Protein 3EDM (pdb70)

Foldseek 3Di:
DQAALAEAEEEELLALLSLLLLQVNLVVRYAYEYEHEDPSVSVVNSQVSSVVVVDGHHYYYAQLLDLVSLLVSLVVSCVPRNAHQEYEYEWADQQDQDDPVRDDPVNLCVRLSRLAVSVVSNCVNNVVRHFFLGEYEYEAEVLLVVCDDHRRNSNNVSSVVRLVVQLVVQVVRPPRYAGEYEYEYEDECVADESNVVSVVSSVCRGPVVSPPHSYYHYDYHYRHYD/DQAALAEAEEEELLALLSLLLLLVSLVVRYAYEYEHEDPSVSVVNSQVNSVVVVDGHHYYYAQLLDLVRLLVSLVVSCVVRNAHQEYEYEWADQQDQADPVRDDPVNLCVRLSRQAVSVVRNCVNNVVRHFFLGEYEHEAAPLLVVQDDHSRNSNSVSRVVRLVVQQVVQVVNPPRYAGEYEYEYEAEPVVADESNVVSVVSSCCRGPVVSPDHSYYHYDYHYRHYD/DLAALAEEEQEAQQDFQNLLLQQVNLVVHYEYEYEHADDCVSVVVSQVSSVVSVHHYHYYYADLLDLVRLLVSLVVSCVPRNAHQEYEYPFADQQWFDDPVGDDPVNLVVRLSRQPVSCVSNCVNRVVRHFFNGEYEYEAEVLLVVQDDHRRNSRNVSRVVRLVVQLVVQVVDPPRYAGEYEYEVGSNNVSVVVSCRRGCVCNVPHSYYHYDHD/DLQALAEAEQEACQDFQSVLLQQVSLVVHYEYEYEHAVPPSQVVSQVVSVVSVHHYHYAYADLLDLVRLLVSLVVSCVVRNAHQEYEYPWADLQDFDDPVGDDPVNLCVRLSRLPVSCVSNCVNRVVRHFFNGEYEYEAEVCLVVCDDHRRNSNSVNRVVVLVVQLVVQVVDPPRYAGEYEYEVGSNNSSVVVSCRRGCVCNPDHSYYHYYYD

Radius of gyration: 28.28 Å; Cα contacts (8 Å, |Δi|>4): 2235; chains: 4; bounding box: 83×82×45 Å

InterPro domains:
  IPR002347 Short-chain dehydrogenase/reductase SDR [PF13561] (13-246)
  IPR002347 Short-chain dehydrogenase/reductase SDR [PR00080] (83-94)
  IPR002347 Short-chain dehydrogenase/reductase SDR [PR00080] (135-143)
  IPR002347 Short-chain dehydrogenase/reductase SDR [PR00080] (156-175)
  IPR002347 Short-chain dehydrogenase/reductase SDR [PR00081] (8-25)
  IPR002347 Short-chain dehydrogenase/reductase SDR [PR00081] (83-94)
  IPR002347 Short-chain dehydrogenase/reductase SDR [PR00081] (129-145)
  IPR002347 Short-chain dehydrogenase/reductase SDR [PR00081] (156-175)
  IPR002347 Short-chain dehydrogenase/reductase SDR [PR00081] (176-193)
  IPR002347 Short-chain dehydrogenase/reductase SDR [PR00081] (210-230)
  IPR036291 NAD(P)-binding domain superfamily [SSF51735] (6-246)
  IPR057326 Ketoreductase domain [SM00822] (7-191)

Solvent-accessible surface area: 30015 Å² total; per-residue (Å²): 116,86,0,80,121,58,2,1,2,0,2,8,0,35,44,77,2,0,42,2,0,0,25,68,0,13,107,27,38,9,46,3,0,0,2,65,63,66,90,14,130,22,4,63,63,0,46,54,62,2,92,153,91,73,58,59,13,36,36,29,109,1,46,12,46,58,38,68,55,1,97,61,2,5,49,36,0,21,121,124,57,36,105,0,42,0,0,1,3,0,8,11,8,27,80,37,104,65,54,6,77,113,2,84,53,74,18,2,51,94,0,12,35,37,1,2,5,0,0,0,8,1,0,61,27,0,22,104,78,2,5,164,41,2,1,0,1,0,9,2,4,46,10,4,94,74,1,8,39,126,13,2,4,3,12,0,0,0,3,4,0,1,10,2,0,0,57,4,0,6,118,57,24,30,147,82,6,17,0,0,0,0,0,5,21,43,47,73,137,164,87,2,48,8,93,47,1,2,14,2,0,0,2,0,5,2,95,50,0,49,103,0,46,22,5,17,0,37,7,56,4,3,36,31,124,74,110,96,5,71,115,75,2,2,2,0,3,8,0,34,44,75,2,0,42,2,0,0,26,65,1,4,104,25,9,3,44,2,1,0,3,63,67,66,91,12,131,23,3,63,61,0,44,52,66,2,86,148,84,69,94,68,14,38,40,28,104,1,47,14,46,61,34,68,57,1,94,62,2,6,45,39,0,19,123,128,60,35,105,0,39,0,0,1,3,1,10,12,7,29,82,34,108,61,56,6,77,112,2,84,51,76,18,1,48,97,0,11,36,36,1,2,6,0,0,0,7,2,0,57,26,0,22,100,79,2,5,165,39,0,2,1,3,1,8,2,5,49,9,3,92,74,1,7,29,127,11,5,3,3,14,0,0,0,2,4,0,2,8,2,0,0,58,6,0,6,119,57,24,29,146,87,5,20,0,0,0,0,0,4,18,56,45,55,96,138,160,90,2,49,8,94,46,1,2,11,3,0,0,2,0,14,4,100,46,0,44,103,1,48,20,8,17,0,33,7,51,3,2,36,32,128,66,112,61,0,74,117,49,3,1,2,0,1,21,0,22,69,70,36,1,45,11,0,0,26,50,1,2,113,24,10,0,26,0,1,0,4,33,81,53,96,46,76,17,0,55,65,0,27,56,61,0,96,183,86,60,77,47,8,44,32,34,114,1,45,16,49,55,39,72,59,1,103,63,4,6,44,35,0,26,130,120,43,34,109,0,40,1,0,0,4,27,20,31,23,52,80,37,161,63,54,7,81,109,1,82,60,71,19,1,51,95,0,12,35,32,1,2,5,1,0,0,6,2,0,54,22,0,17,100,79,5,6,176,42,2,1,0,0,0,13,6,18,92,17,7,99,51,2,6,41,127,12,7,3,3,46,0,0,0,9,6,0,2,20,3,0,0,73,5,0,5,118,51,24,29,104,105,3,15,0,0,0,0,5,53,58,52,26,114,39,0,0,1,0,0,0,2,0,5,0,88,71,0,18,53,2,43,21,4,27,0,42,4,90,42,114,59,1,77,130,56,3,1,2,0,2,22,0,22,61,110,42,0,45,10,0,0,25,49,1,2,108,22,17,0,31,0,0,0,3,38,89,79,57,82,25,0,59,62,0,27,54,57,0,96,172,89,64,98,39,7,45,37,29,121,1,48,16,49,54,37,66,66,1,103,64,4,5,44,38,0,20,124,112,46,34,104,0,42,1,0,0,4,28,18,33,23,56,75,41,143,63,56,6,82,109,2,78,57,73,18,2,52,96,0,12,36,35,1,2,5,0,1,0,7,2,0,54,24,0,19,100,77,4,5,175,47,2,0,1,0,0,13,5,16,96,16,7,93,56,2,7,37,127,13,6,5,4,48,0,0,0,10,6,0,2,16,3,0,0,68,5,0,5,120,53,25,30,105,99,4,13,0,1,0,0,7,52,56,47,26,113,37,0,1,2,0,0,0,2,1,9,0,82,68,0,20,53,2,43,19,5,21,0,51,5,93,39

CATH classification: 3.40.50.720

Organism: Agrobacterium fabrum (strain C58 / ATCC 33970) (NCBI:txid176299)

Structure (mmCIF, N/CA/C/O backbone):
data_3EDM
#
_entry.id   3EDM
#
_cell.length_a   114.501
_cell.length_b   131.260
_cell.length_c   67.952
_cell.angle_alpha   90.000
_cell.angle_beta   90.000
_cell.angle_gamma   90.000
#
_symmetry.space_group_name_H-M   'P 21 21 2'
#
loop_
_entity.id
_entity.type
_entity.pdbx_description
1 polymer 'Short chain dehydrogenase'
2 water water
#
loop_
_atom_site.group_PDB
_atom_site.id
_atom_site.type_symbol
_atom_site.label_atom_id
_atom_site.label_alt_id
_atom_site.label_comp_id
_atom_site.label_asym_id
_atom_site.label_entity_id
_atom_site.label_seq_id
_atom_site.pdbx_PDB_ins_code
_atom_site.Cartn_x
_atom_site.Cartn_y
_atom_site.Cartn_z
_atom_site.occupancy
_atom_site.B_iso_or_equiv
_atom_site.auth_seq_id
_atom_site.auth_comp_id
_atom_site.auth_asym_id
_atom_site.auth_atom_id
_atom_site.pdbx_PDB_model_num
ATOM 1 N N . GLN A 1 4 ? 55.917 12.537 51.419 1.00 41.04 2 GLN A N 1
ATOM 2 C CA . GLN A 1 4 ? 55.812 12.348 49.938 1.00 41.23 2 GLN A CA 1
ATOM 3 C C . GLN A 1 4 ? 54.832 13.274 49.208 1.00 39.91 2 GLN A C 1
ATOM 4 O O . GLN A 1 4 ? 54.956 13.406 48.000 1.00 40.75 2 GLN A O 1
ATOM 6 N N . ARG A 1 5 ? 53.908 13.943 49.887 1.00 39.18 3 ARG A N 1
ATOM 7 C CA . ARG A 1 5 ? 52.971 14.831 49.144 1.00 37.93 3 ARG A CA 1
ATOM 8 C C . ARG A 1 5 ? 53.666 15.979 48.474 1.00 37.64 3 ARG A C 1
ATOM 9 O O . ARG A 1 5 ? 53.234 16.422 47.417 1.00 37.66 3 ARG A O 1
ATOM 17 N N . PHE A 1 6 ? 54.744 16.472 49.079 1.00 36.70 4 PHE A N 1
ATOM 18 C CA . PHE A 1 6 ? 55.407 17.659 48.556 1.00 36.07 4 PHE A CA 1
ATOM 19 C C . PHE A 1 6 ? 56.853 17.452 48.131 1.00 36.11 4 PHE A C 1
ATOM 20 O O . PHE A 1 6 ? 57.614 18.395 48.042 1.00 35.85 4 PHE A O 1
ATOM 28 N N . THR A 1 7 ? 57.209 16.207 47.835 1.00 37.88 5 THR A N 1
ATOM 29 C CA . THR A 1 7 ? 58.565 15.867 47.436 1.00 39.21 5 THR A CA 1
ATOM 30 C C . THR A 1 7 ? 58.890 16.676 46.197 1.00 40.30 5 THR A C 1
ATOM 31 O O . THR A 1 7 ? 58.137 16.631 45.203 1.00 40.46 5 THR A O 1
ATOM 35 N N . ASN A 1 8 ? 59.982 17.438 46.241 1.00 40.97 6 ASN A N 1
ATOM 36 C CA . ASN A 1 8 ? 60.317 18.266 45.088 1.00 42.72 6 ASN A CA 1
ATOM 37 C C . ASN A 1 8 ? 59.255 19.302 44.703 1.00 42.22 6 ASN A C 1
ATOM 38 O O . ASN A 1 8 ? 59.122 19.649 43.512 1.00 42.94 6 ASN A O 1
ATOM 43 N N . ARG A 1 9 ? 58.513 19.810 45.680 1.00 40.82 7 ARG A N 1
ATOM 44 C CA . ARG A 1 9 ? 57.670 20.990 45.427 1.00 39.42 7 ARG A CA 1
ATOM 45 C C . ARG A 1 9 ? 58.209 22.123 46.255 1.00 36.92 7 ARG A C 1
ATOM 46 O O . ARG A 1 9 ? 58.699 21.902 47.341 1.00 36.43 7 ARG A O 1
ATOM 54 N N . THR A 1 10 ? 58.173 23.325 45.710 1.00 35.26 8 THR A N 1
ATOM 55 C CA . THR A 1 10 ? 58.677 24.499 46.388 1.00 33.01 8 THR A CA 1
ATOM 56 C C . THR A 1 10 ? 57.472 25.247 46.931 1.00 32.17 8 THR A C 1
ATOM 57 O O . THR A 1 10 ? 56.570 25.603 46.167 1.00 32.30 8 THR A O 1
ATOM 61 N N . ILE A 1 11 ? 57.463 25.468 48.246 1.00 30.50 9 ILE A N 1
ATOM 62 C CA . ILE A 1 11 ? 56.341 26.111 48.950 1.00 28.39 9 ILE A CA 1
ATOM 63 C C . ILE A 1 11 ? 56.832 27.394 49.594 1.00 28.08 9 ILE A C 1
ATOM 64 O O . ILE A 1 11 ? 57.789 27.375 50.355 1.00 27.37 9 ILE A O 1
ATOM 69 N N . VAL A 1 12 ? 56.214 28.523 49.257 1.00 27.17 10 VAL A N 1
ATOM 70 C CA . VAL A 1 12 ? 56.564 29.774 49.905 1.00 27.20 10 VAL A CA 1
ATOM 71 C C . VAL A 1 12 ? 55.492 30.125 50.951 1.00 26.67 10 VAL A C 1
ATOM 72 O O . VAL A 1 12 ? 54.276 30.225 50.650 1.00 25.63 10 VAL A O 1
ATOM 76 N N . VAL A 1 13 ? 55.946 30.246 52.195 1.00 26.85 11 VAL A N 1
ATOM 77 C CA . VAL A 1 13 ? 55.102 30.560 53.346 1.00 25.94 11 VAL A CA 1
ATOM 78 C C . VAL A 1 13 ? 55.391 31.997 53.749 1.00 26.44 11 VAL A C 1
ATOM 79 O O . VAL A 1 13 ? 56.395 32.258 54.383 1.00 26.27 11 VAL A O 1
ATOM 83 N N . ALA A 1 14 ? 54.495 32.914 53.392 1.00 27.57 12 ALA A N 1
ATOM 84 C CA . ALA A 1 14 ? 54.692 34.352 53.585 1.00 28.19 12 ALA A CA 1
ATOM 85 C C . ALA A 1 14 ? 53.979 34.825 54.837 1.00 29.20 12 ALA A C 1
ATOM 86 O O . ALA A 1 14 ? 52.741 34.857 54.856 1.00 29.53 12 ALA A O 1
ATOM 88 N N . GLY A 1 15 ? 54.740 35.229 55.867 1.00 29.31 13 GLY A N 1
ATOM 89 C CA . GLY A 1 15 ? 54.149 35.638 57.136 1.00 28.60 13 GLY A CA 1
ATOM 90 C C . GLY A 1 15 ? 54.536 34.724 58.311 1.00 29.40 13 GLY A C 1
ATOM 91 O O . GLY A 1 15 ? 53.846 34.707 59.340 1.00 29.66 13 GLY A O 1
ATOM 92 N N . ALA A 1 16 ? 55.638 33.985 58.191 1.00 28.14 14 ALA A N 1
ATOM 93 C CA . ALA A 1 16 ? 56.125 33.184 59.321 1.00 28.95 14 ALA A CA 1
ATOM 94 C C . ALA A 1 16 ? 56.614 34.018 60.531 1.00 29.08 14 ALA A C 1
ATOM 95 O O . ALA A 1 16 ? 57.128 33.473 61.496 1.00 29.44 14 ALA A O 1
ATOM 97 N N . GLY A 1 17 ? 56.456 35.342 60.476 1.00 28.47 15 GLY A N 1
ATOM 98 C CA . GLY A 1 17 ? 56.458 36.143 61.687 1.00 27.98 15 GLY A CA 1
ATOM 99 C C . GLY A 1 17 ? 55.305 35.787 62.636 1.00 28.13 15 GLY A C 1
ATOM 100 O O . GLY A 1 17 ? 55.295 36.205 63.799 1.00 27.47 15 GLY A O 1
ATOM 101 N N . ARG A 1 18 ? 54.335 35.010 62.147 1.00 27.70 16 ARG A N 1
ATOM 102 C CA . ARG A 1 18 ? 53.185 34.562 62.946 1.00 26.94 16 ARG A CA 1
ATOM 103 C C . ARG A 1 18 ? 53.315 33.101 63.320 1.00 26.56 16 ARG A C 1
ATOM 104 O O . ARG A 1 18 ? 53.908 32.312 62.568 1.00 26.67 16 ARG A O 1
ATOM 112 N N . ASP A 1 19 ? 52.704 32.706 64.433 1.00 25.35 17 ASP A N 1
ATOM 113 C CA . ASP A 1 19 ? 52.719 31.306 64.785 1.00 25.86 17 ASP A CA 1
ATOM 114 C C . ASP A 1 19 ? 52.201 30.330 63.690 1.00 25.70 17 ASP A C 1
ATOM 115 O O . ASP A 1 19 ? 52.723 29.221 63.515 1.00 23.84 17 ASP A O 1
ATOM 120 N N . ILE A 1 20 ? 51.146 30.738 62.981 1.00 25.97 18 ILE A N 1
ATOM 121 C CA . ILE A 1 20 ? 50.580 29.910 61.934 1.00 25.56 18 ILE A CA 1
ATOM 122 C C . ILE A 1 20 ? 51.597 29.626 60.833 1.00 26.27 18 ILE A C 1
ATOM 123 O O . ILE A 1 20 ? 51.588 28.550 60.212 1.00 26.26 18 ILE A O 1
ATOM 128 N N . GLY A 1 21 ? 52.476 30.583 60.564 1.00 25.85 19 GLY A N 1
ATOM 129 C CA . GLY A 1 21 ? 53.497 30.323 59.536 1.00 26.57 19 GLY A CA 1
ATOM 130 C C . GLY A 1 21 ? 54.548 29.348 60.084 1.00 26.28 19 GLY A C 1
ATOM 131 O O . GLY A 1 21 ? 55.076 28.477 59.338 1.00 26.30 19 GLY A O 1
ATOM 132 N N . ARG A 1 22 ? 54.863 29.472 61.377 1.00 25.86 20 ARG A N 1
ATOM 133 C CA . ARG A 1 22 ? 55.722 28.462 61.985 1.00 26.15 20 ARG A CA 1
ATOM 134 C C . ARG A 1 22 ? 55.106 27.075 61.695 1.00 26.56 20 ARG A C 1
ATOM 135 O O . ARG A 1 22 ? 55.795 26.180 61.220 1.00 26.29 20 ARG A O 1
ATOM 143 N N . ALA A 1 23 ? 53.809 26.913 61.963 1.00 26.84 21 ALA A N 1
ATOM 144 C CA . ALA A 1 23 ? 53.163 25.597 61.859 1.00 27.29 21 ALA A CA 1
ATOM 145 C C . ALA A 1 23 ? 53.149 25.129 60.430 1.00 27.39 21 ALA A C 1
ATOM 146 O O . ALA A 1 23 ? 53.478 23.976 60.157 1.00 27.57 21 ALA A O 1
ATOM 148 N N . CYS A 1 24 ? 52.800 26.027 59.505 1.00 27.59 22 CYS A N 1
ATOM 149 C CA . CYS A 1 24 ? 52.761 25.657 58.068 1.00 27.42 22 CYS A CA 1
ATOM 150 C C . CYS A 1 24 ? 54.143 25.334 57.558 1.00 26.95 22 CYS A C 1
ATOM 151 O O . CYS A 1 24 ? 54.306 24.391 56.811 1.00 26.48 22 CYS A O 1
ATOM 154 N N . ALA A 1 25 ? 55.140 26.104 57.970 1.00 26.90 23 ALA A N 1
ATOM 155 C CA . ALA A 1 25 ? 56.491 25.887 57.438 1.00 28.16 23 ALA A CA 1
ATOM 156 C C . ALA A 1 25 ? 56.994 24.505 57.842 1.00 28.27 23 ALA A C 1
ATOM 157 O O . ALA A 1 25 ? 57.526 23.776 57.030 1.00 29.28 23 ALA A O 1
ATOM 159 N N . ILE A 1 26 ? 56.827 24.150 59.109 1.00 28.20 24 ILE A N 1
ATOM 160 C CA . ILE A 1 26 ? 57.228 22.822 59.577 1.00 27.64 24 ILE A CA 1
ATOM 161 C C . ILE A 1 26 ? 56.396 21.684 58.897 1.00 27.84 24 ILE A C 1
ATOM 162 O O . ILE A 1 26 ? 56.956 20.663 58.457 1.00 27.55 24 ILE A O 1
ATOM 167 N N . ARG A 1 27 ? 55.069 21.864 58.803 1.00 27.11 25 ARG A N 1
ATOM 168 C CA . ARG A 1 27 ? 54.233 20.888 58.141 1.00 26.87 25 ARG A CA 1
ATOM 169 C C . ARG A 1 27 ? 54.687 20.551 56.711 1.00 26.62 25 ARG A C 1
ATOM 170 O O . ARG A 1 27 ? 54.844 19.407 56.339 1.00 26.69 25 ARG A O 1
ATOM 178 N N . PHE A 1 28 ? 54.858 21.554 55.894 1.00 26.51 26 PHE A N 1
ATOM 179 C CA . PHE A 1 28 ? 55.298 21.318 54.548 1.00 26.80 26 PHE A CA 1
ATOM 180 C C . PHE A 1 28 ? 56.655 20.606 54.489 1.00 26.97 26 PHE A C 1
ATOM 181 O O . PHE A 1 28 ? 56.860 19.743 53.647 1.00 27.34 26 PHE A O 1
ATOM 189 N N . ALA A 1 29 ? 57.592 20.990 55.352 1.00 27.32 27 ALA A N 1
ATOM 190 C CA . ALA A 1 29 ? 58.902 20.352 55.330 1.00 27.87 27 ALA A CA 1
ATOM 191 C C . ALA A 1 29 ? 58.791 18.902 55.757 1.00 28.32 27 ALA A C 1
ATOM 192 O O . ALA A 1 29 ? 59.458 18.027 55.176 1.00 27.81 27 ALA A O 1
ATOM 194 N N . GLN A 1 30 ? 57.958 18.635 56.763 1.00 28.78 28 GLN A N 1
ATOM 195 C CA . GLN A 1 30 ? 57.677 17.231 57.143 1.00 29.66 28 GLN A CA 1
ATOM 196 C C . GLN A 1 30 ? 57.115 16.443 55.988 1.00 30.26 28 GLN A C 1
ATOM 197 O O . GLN A 1 30 ? 57.242 15.227 55.971 1.00 31.12 28 GLN A O 1
ATOM 203 N N . GLU A 1 31 ? 56.440 17.110 55.055 1.00 30.26 29 GLU A N 1
ATOM 204 C CA . GLU A 1 31 ? 55.924 16.411 53.868 1.00 31.76 29 GLU A CA 1
ATOM 205 C C . GLU A 1 31 ? 56.823 16.456 52.592 1.00 31.60 29 GLU A C 1
ATOM 206 O O . GLU A 1 31 ? 56.355 16.097 51.507 1.00 31.07 29 GLU A O 1
ATOM 212 N N . GLY A 1 32 ? 58.073 16.930 52.745 1.00 30.59 30 GLY A N 1
ATOM 213 C CA . GLY A 1 32 ? 59.123 16.771 51.748 1.00 30.06 30 GLY A CA 1
ATOM 214 C C . GLY A 1 32 ? 59.376 18.029 50.931 1.00 31.23 30 GLY A C 1
ATOM 215 O O . GLY A 1 32 ? 60.215 18.038 50.025 1.00 30.88 30 GLY A O 1
ATOM 216 N N . ALA A 1 33 ? 58.644 19.106 51.243 1.00 30.76 31 ALA A N 1
ATOM 217 C CA . ALA A 1 33 ? 58.686 20.324 50.432 1.00 30.21 31 ALA A CA 1
ATOM 218 C C . ALA A 1 33 ? 60.021 21.049 50.550 1.00 30.83 31 ALA A C 1
ATOM 219 O O . ALA A 1 33 ? 60.770 20.801 51.492 1.00 29.56 31 ALA A O 1
ATOM 221 N N . ASN A 1 34 ? 60.304 21.947 49.591 1.00 31.57 32 ASN A N 1
ATOM 222 C CA . ASN A 1 34 ? 61.428 22.898 49.667 1.00 31.79 32 ASN A CA 1
ATOM 223 C C . ASN A 1 34 ? 60.795 24.144 50.251 1.00 31.57 32 ASN A C 1
ATOM 224 O O . ASN A 1 34 ? 59.961 24.792 49.573 1.00 32.94 32 ASN A O 1
ATOM 229 N N . VAL A 1 35 ? 61.139 24.501 51.478 1.00 30.37 33 VAL A N 1
ATOM 230 C CA . VAL A 1 35 ? 60.388 25.558 52.142 1.00 29.07 33 VAL A CA 1
ATOM 231 C C . VAL A 1 35 ? 61.094 26.878 52.105 1.00 28.81 33 VAL A C 1
ATOM 232 O O . VAL A 1 35 ? 62.281 26.973 52.415 1.00 28.96 33 VAL A O 1
ATOM 236 N N . VAL A 1 36 ? 60.359 27.900 51.699 1.00 28.67 34 VAL A N 1
ATOM 237 C CA . VAL A 1 36 ? 60.836 29.253 51.803 1.00 29.45 34 VAL A CA 1
ATOM 238 C C . VAL A 1 36 ? 59.880 29.936 52.769 1.00 30.06 34 VAL A C 1
ATOM 239 O O . VAL A 1 36 ? 58.662 29.833 52.624 1.00 30.35 34 VAL A O 1
ATOM 243 N N . LEU A 1 37 ? 60.405 30.619 53.776 1.00 30.43 35 LEU A N 1
ATOM 244 C CA . LEU A 1 37 ? 59.481 31.282 54.685 1.00 30.32 35 LEU A CA 1
ATOM 245 C C . LEU A 1 37 ? 59.961 32.692 54.915 1.00 29.49 35 LEU A C 1
ATOM 246 O O . LEU A 1 37 ? 61.151 32.887 55.045 1.00 30.18 35 LEU A O 1
ATOM 251 N N . THR A 1 38 ? 59.060 33.677 54.875 1.00 28.40 36 THR A N 1
ATOM 252 C CA . THR A 1 38 ? 59.462 35.047 55.128 1.00 28.86 36 THR A CA 1
ATOM 253 C C . THR A 1 38 ? 59.098 35.364 56.559 1.00 29.14 36 THR A C 1
ATOM 254 O O . THR A 1 38 ? 58.253 34.695 57.146 1.00 29.20 36 THR A O 1
ATOM 258 N N . TYR A 1 39 ? 59.730 36.363 57.146 1.00 29.02 37 TYR A N 1
ATOM 259 C CA . TYR A 1 39 ? 59.385 36.698 58.524 1.00 29.36 37 TYR A CA 1
ATOM 260 C C . TYR A 1 39 ? 59.583 38.184 58.741 1.00 29.91 37 TYR A C 1
ATOM 261 O O . TYR A 1 39 ? 60.365 38.837 58.056 1.00 29.82 37 TYR A O 1
ATOM 270 N N . ASN A 1 40 ? 58.861 38.726 59.701 1.00 31.67 38 ASN A N 1
ATOM 271 C CA . ASN A 1 40 ? 59.074 40.119 60.095 1.00 32.43 38 ASN A CA 1
ATOM 272 C C . ASN A 1 40 ? 58.772 40.106 61.578 1.00 32.22 38 ASN A C 1
ATOM 273 O O . ASN A 1 40 ? 58.157 39.120 62.053 1.00 32.03 38 ASN A O 1
ATOM 278 N N . GLY A 1 41 ? 59.188 41.161 62.301 1.00 31.32 39 GLY A N 1
ATOM 279 C CA . GLY A 1 41 ? 59.043 41.212 63.785 1.00 30.77 39 GLY A CA 1
ATOM 280 C C . GLY A 1 41 ? 60.114 40.411 64.557 1.00 30.17 39 GLY A C 1
ATOM 281 O O . GLY A 1 41 ? 61.185 40.163 64.055 1.00 31.77 39 GLY A O 1
ATOM 282 N N . ALA A 1 42 ? 59.826 40.040 65.791 1.00 29.20 40 ALA A N 1
ATOM 283 C CA . ALA A 1 42 ? 60.705 39.275 66.617 1.00 28.86 40 ALA A CA 1
ATOM 284 C C . ALA A 1 42 ? 60.955 37.895 65.936 1.00 29.26 40 ALA A C 1
ATOM 285 O O . ALA A 1 42 ? 62.053 37.367 65.975 1.00 29.63 40 ALA A O 1
ATOM 287 N N . ALA A 1 43 ? 59.951 37.344 65.255 1.00 28.38 41 ALA A N 1
ATOM 288 C CA . ALA A 1 43 ? 60.146 36.173 64.408 1.00 27.70 41 ALA A CA 1
ATOM 289 C C . ALA A 1 43 ? 60.783 35.028 65.152 1.00 28.12 41 ALA A C 1
ATOM 290 O O . ALA A 1 43 ? 61.604 34.298 64.583 1.00 29.52 41 ALA A O 1
ATOM 292 N N . GLU A 1 44 ? 60.427 34.849 66.417 1.00 28.11 42 GLU A N 1
ATOM 293 C CA . GLU A 1 44 ? 60.940 33.721 67.185 1.00 27.95 42 GLU A CA 1
ATOM 294 C C . GLU A 1 44 ? 60.250 32.407 66.720 1.00 27.77 42 GLU A C 1
ATOM 295 O O . GLU A 1 44 ? 60.842 31.296 66.764 1.00 27.74 42 GLU A O 1
ATOM 301 N N . GLY A 1 45 ? 58.997 32.534 66.292 1.00 25.78 43 GLY A N 1
ATOM 302 C CA . GLY A 1 45 ? 58.316 31.416 65.682 1.00 24.98 43 GLY A CA 1
ATOM 303 C C . GLY A 1 45 ? 59.031 30.959 64.424 1.00 24.63 43 GLY A C 1
ATOM 304 O O . GLY A 1 45 ? 59.152 29.758 64.185 1.00 24.74 43 GLY A O 1
ATOM 305 N N . ALA A 1 46 ? 59.503 31.909 63.613 1.00 24.05 44 ALA A N 1
ATOM 306 C CA . ALA A 1 46 ? 60.270 31.568 62.401 1.00 24.85 44 ALA A CA 1
ATOM 307 C C . ALA A 1 46 ? 61.578 30.833 62.735 1.00 24.38 44 ALA A C 1
ATOM 308 O O . ALA A 1 46 ? 61.950 29.854 62.043 1.00 25.71 44 ALA A O 1
ATOM 310 N N . ALA A 1 47 ? 62.263 31.300 63.781 1.00 24.12 45 ALA A N 1
ATOM 311 C CA . ALA A 1 47 ? 63.527 30.685 64.240 1.00 23.74 45 ALA A CA 1
ATOM 312 C C . ALA A 1 47 ? 63.312 29.254 64.670 1.00 23.81 45 ALA A C 1
ATOM 313 O O . ALA A 1 47 ? 64.127 28.388 64.418 1.00 24.80 45 ALA A O 1
ATOM 315 N N . THR A 1 48 ? 62.228 29.007 65.377 1.00 24.24 46 THR A N 1
ATOM 316 C CA . THR A 1 48 ? 61.811 27.628 65.689 1.00 23.53 46 THR A CA 1
ATOM 317 C C . THR A 1 48 ? 61.544 26.753 64.457 1.00 22.46 46 THR A C 1
ATOM 318 O O . THR A 1 48 ? 61.982 25.622 64.392 1.00 23.47 46 THR A O 1
ATOM 322 N N . ALA A 1 49 ? 60.773 27.246 63.509 1.00 21.61 47 ALA A N 1
ATOM 323 C CA . ALA A 1 49 ? 60.584 26.524 62.236 1.00 22.44 47 ALA A CA 1
ATOM 324 C C . ALA A 1 49 ? 61.944 26.191 61.575 1.00 22.43 47 ALA A C 1
ATOM 325 O O . ALA A 1 49 ? 62.181 25.075 61.076 1.00 22.25 47 ALA A O 1
ATOM 327 N N . VAL A 1 50 ? 62.854 27.156 61.568 1.00 22.84 48 VAL A N 1
ATOM 328 C CA . VAL A 1 50 ? 64.113 26.895 60.892 1.00 23.29 48 VAL A CA 1
ATOM 329 C C . VAL A 1 50 ? 64.869 25.786 61.609 1.00 24.09 48 VAL A C 1
ATOM 330 O O . VAL A 1 50 ? 65.339 24.854 60.979 1.00 24.20 48 VAL A O 1
ATOM 334 N N . ALA A 1 51 ? 64.973 25.873 62.931 1.00 24.95 49 ALA A N 1
ATOM 335 C CA . ALA A 1 51 ? 65.701 24.846 63.695 1.00 25.14 49 ALA A CA 1
ATOM 336 C C . ALA A 1 51 ? 64.972 23.498 63.631 1.00 25.63 49 ALA A C 1
ATOM 337 O O . ALA A 1 51 ? 65.599 22.467 63.634 1.00 25.29 49 ALA A O 1
ATOM 339 N N . GLU A 1 52 ? 63.636 23.504 63.643 1.00 26.76 50 GLU A N 1
ATOM 340 C CA . GLU A 1 52 ? 62.900 22.246 63.495 1.00 27.70 50 GLU A CA 1
ATOM 341 C C . GLU A 1 52 ? 63.121 21.654 62.095 1.00 28.31 50 GLU A C 1
ATOM 342 O O . GLU A 1 52 ? 63.310 20.467 61.934 1.00 27.66 50 GLU A O 1
ATOM 348 N N . ILE A 1 53 ? 63.128 22.495 61.073 1.00 30.23 51 ILE A N 1
ATOM 349 C CA . ILE A 1 53 ? 63.346 21.997 59.705 1.00 31.41 51 ILE A CA 1
ATOM 350 C C . ILE A 1 53 ? 64.736 21.355 59.506 1.00 33.32 51 ILE A C 1
ATOM 351 O O . ILE A 1 53 ? 64.830 20.281 58.939 1.00 33.28 51 ILE A O 1
ATOM 356 N N . GLU A 1 54 ? 65.801 22.016 59.971 1.00 36.05 52 GLU A N 1
ATOM 357 C CA . GLU A 1 54 ? 67.127 21.432 59.982 1.00 38.54 52 GLU A CA 1
ATOM 358 C C . GLU A 1 54 ? 67.090 20.058 60.646 1.00 39.56 52 GLU A C 1
ATOM 359 O O . GLU A 1 54 ? 67.736 19.129 60.194 1.00 40.29 52 GLU A O 1
ATOM 365 N N . LYS A 1 55 ? 66.353 19.905 61.729 1.00 40.22 53 LYS A N 1
ATOM 366 C CA . LYS A 1 55 ? 66.292 18.575 62.334 1.00 42.01 53 LYS A CA 1
ATOM 367 C C . LYS A 1 55 ? 65.734 17.455 61.398 1.00 42.96 53 LYS A C 1
ATOM 368 O O . LYS A 1 55 ? 65.931 16.267 61.659 1.00 43.12 53 LYS A O 1
ATOM 374 N N . LEU A 1 56 ? 65.070 17.830 60.306 1.00 43.60 54 LEU A N 1
ATOM 375 C CA . LEU A 1 56 ? 64.569 16.841 59.346 1.00 44.79 54 LEU A CA 1
ATOM 376 C C . LEU A 1 56 ? 65.642 16.611 58.295 1.00 45.86 54 LEU A C 1
ATOM 377 O O . LEU A 1 56 ? 65.467 15.873 57.341 1.00 46.31 54 LEU A O 1
ATOM 382 N N . GLY A 1 57 ? 66.776 17.250 58.458 1.00 47.10 55 GLY A N 1
ATOM 383 C CA . GLY A 1 57 ? 67.859 16.935 57.557 1.00 48.70 55 GLY A CA 1
ATOM 384 C C . GLY A 1 57 ? 67.881 17.781 56.307 1.00 49.65 55 GLY A C 1
ATOM 385 O O . GLY A 1 57 ? 68.895 17.830 55.624 1.00 49.90 55 GLY A O 1
ATOM 386 N N . ARG A 1 58 ? 66.777 18.458 55.998 1.00 50.21 56 ARG A N 1
ATOM 387 C CA . ARG A 1 58 ? 66.790 19.474 54.933 1.00 49.79 56 ARG A CA 1
ATOM 388 C C . ARG A 1 58 ? 66.955 20.855 55.545 1.00 49.30 56 ARG A C 1
ATOM 389 O O . ARG A 1 58 ? 67.119 21.010 56.750 1.00 50.02 56 ARG A O 1
ATOM 391 N N . SER A 1 59 ? 66.905 21.872 54.708 1.00 48.47 57 SER A N 1
ATOM 392 C CA . SER A 1 59 ? 67.106 23.240 55.173 1.00 46.71 57 SER A CA 1
ATOM 393 C C . SER A 1 59 ? 66.067 24.181 54.543 1.00 44.99 57 SER A C 1
ATOM 394 O O . SER A 1 59 ? 65.757 24.066 53.355 1.00 43.99 57 SER A O 1
ATOM 397 N N . ALA A 1 60 ? 65.530 25.100 55.344 1.00 43.17 58 ALA A N 1
ATOM 398 C CA . ALA A 1 60 ? 64.592 26.106 54.837 1.00 41.54 58 ALA A CA 1
ATOM 399 C C . ALA A 1 60 ? 65.332 27.360 54.403 1.00 40.45 58 ALA A C 1
ATOM 400 O O . ALA A 1 60 ? 66.378 27.700 54.954 1.00 40.31 58 ALA A O 1
ATOM 402 N N . LEU A 1 61 ? 64.785 28.060 53.415 1.00 38.75 59 LEU A N 1
ATOM 403 C CA . LEU A 1 61 ? 65.338 29.335 53.018 1.00 37.11 59 LEU A CA 1
ATOM 404 C C . LEU A 1 61 ? 64.480 30.357 53.728 1.00 36.02 59 LEU A C 1
ATOM 405 O O . LEU A 1 61 ? 63.300 30.501 53.415 1.00 35.95 59 LEU A O 1
ATOM 410 N N . ALA A 1 62 ? 65.051 31.057 54.695 1.00 35.04 60 ALA A N 1
ATOM 411 C CA . ALA A 1 62 ? 64.272 31.938 55.514 1.00 34.13 60 ALA A CA 1
ATOM 412 C C . ALA A 1 62 ? 64.712 33.329 55.214 1.00 34.66 60 ALA A C 1
ATOM 413 O O . ALA A 1 62 ? 65.902 33.595 55.251 1.00 35.25 60 ALA A O 1
ATOM 415 N N . ILE A 1 63 ? 63.757 34.221 54.968 1.00 34.50 61 ILE A N 1
ATOM 416 C CA . ILE A 1 63 ? 64.041 35.559 54.478 1.00 34.90 61 ILE A CA 1
ATOM 417 C C . ILE A 1 63 ? 63.258 36.635 55.197 1.00 33.97 61 ILE A C 1
ATOM 418 O O . ILE A 1 63 ? 62.037 36.616 55.193 1.00 35.03 61 ILE A O 1
ATOM 423 N N . LYS A 1 64 ? 63.939 37.609 55.765 1.00 33.15 62 LYS A N 1
ATOM 424 C CA . LYS A 1 64 ? 63.264 38.707 56.411 1.00 32.97 62 LYS A CA 1
ATOM 425 C C . LYS A 1 64 ? 62.594 39.621 55.356 1.00 32.93 62 LYS A C 1
ATOM 426 O O . LYS A 1 64 ? 63.233 40.066 54.374 1.00 32.98 62 LYS A O 1
ATOM 432 N N . ALA A 1 65 ? 61.309 39.885 55.557 1.00 31.21 63 ALA A N 1
ATOM 433 C CA . ALA A 1 65 ? 60.563 40.726 54.643 1.00 31.11 63 ALA A CA 1
ATOM 434 C C . ALA A 1 65 ? 59.314 41.250 55.316 1.00 31.00 63 ALA A C 1
ATOM 435 O O . ALA A 1 65 ? 58.525 40.479 55.828 1.00 30.63 63 ALA A O 1
ATOM 437 N N . ASP A 1 66 ? 59.165 42.563 55.362 1.00 30.86 64 ASP A N 1
ATOM 438 C CA . ASP A 1 66 ? 57.907 43.185 55.743 1.00 31.51 64 ASP A CA 1
ATOM 439 C C . ASP A 1 66 ? 57.055 43.105 54.472 1.00 31.32 64 ASP A C 1
ATOM 440 O O . ASP A 1 66 ? 57.413 43.717 53.432 1.00 30.47 64 ASP A O 1
ATOM 445 N N . LEU A 1 67 ? 55.971 42.314 54.529 1.00 30.60 65 LEU A N 1
ATOM 446 C CA . LEU A 1 67 ? 55.212 42.004 53.330 1.00 30.76 65 LEU A CA 1
ATOM 447 C C . LEU A 1 67 ? 54.283 43.146 52.932 1.00 31.17 65 LEU A C 1
ATOM 448 O O . LEU A 1 67 ? 53.592 43.051 51.936 1.00 30.82 65 LEU A O 1
ATOM 453 N N . THR A 1 68 ? 54.287 44.245 53.683 1.00 32.74 66 THR A N 1
ATOM 454 C CA . THR A 1 68 ? 53.658 45.453 53.174 1.00 34.04 66 THR A CA 1
ATOM 455 C C . THR A 1 68 ? 54.648 46.293 52.328 1.00 35.35 66 THR A C 1
ATOM 456 O O . THR A 1 68 ? 54.308 47.409 51.914 1.00 36.35 66 THR A O 1
ATOM 460 N N . ASN A 1 69 ? 55.865 45.787 52.093 1.00 34.93 67 ASN A N 1
ATOM 461 C CA . ASN A 1 69 ? 56.889 46.558 51.367 1.00 34.87 67 ASN A CA 1
ATOM 462 C C . ASN A 1 69 ? 57.127 45.918 50.040 1.00 34.23 67 ASN A C 1
ATOM 463 O O . ASN A 1 69 ? 57.633 44.799 49.971 1.00 35.20 67 ASN A O 1
ATOM 468 N N . ALA A 1 70 ? 56.725 46.582 48.972 1.00 34.42 68 ALA A N 1
ATOM 469 C CA . ALA A 1 70 ? 56.776 45.959 47.646 1.00 34.64 68 ALA A CA 1
ATOM 470 C C . ALA A 1 70 ? 58.183 45.518 47.265 1.00 34.44 68 ALA A C 1
ATOM 471 O O . ALA A 1 70 ? 58.359 44.456 46.674 1.00 35.14 68 ALA A O 1
ATOM 473 N N . ALA A 1 71 ? 59.189 46.309 47.616 1.00 34.13 69 ALA A N 1
ATOM 474 C CA . ALA A 1 71 ? 60.564 45.908 47.332 1.00 34.73 69 ALA A CA 1
ATOM 475 C C . ALA A 1 71 ? 60.985 44.674 48.098 1.00 34.77 69 ALA A C 1
ATOM 476 O O . ALA A 1 71 ? 61.651 43.776 47.561 1.00 35.78 69 ALA A O 1
ATOM 478 N N . GLU A 1 72 ? 60.625 44.595 49.373 1.00 35.12 70 GLU A N 1
ATOM 479 C CA . GLU A 1 72 ? 61.048 43.417 50.133 1.00 34.67 70 GLU A CA 1
ATOM 480 C C . GLU A 1 72 ? 60.258 42.211 49.674 1.00 34.81 70 GLU A C 1
ATOM 481 O O . GLU A 1 72 ? 60.751 41.071 49.749 1.00 35.13 70 GLU A O 1
ATOM 487 N N . VAL A 1 73 ? 59.040 42.447 49.160 1.00 33.73 71 VAL A N 1
ATOM 488 C CA . VAL A 1 73 ? 58.283 41.336 48.584 1.00 33.34 71 VAL A CA 1
ATOM 489 C C . VAL A 1 73 ? 58.958 40.784 47.314 1.00 34.24 71 VAL A C 1
ATOM 490 O O . VAL A 1 73 ? 59.106 39.548 47.124 1.00 34.71 71 VAL A O 1
ATOM 494 N N . GLU A 1 74 ? 59.405 41.686 46.452 1.00 33.77 72 GLU A N 1
ATOM 495 C CA . GLU A 1 74 ? 60.156 41.257 45.262 1.00 34.95 72 GLU A CA 1
ATOM 496 C C . GLU A 1 74 ? 61.502 40.556 45.578 1.00 33.78 72 GLU A C 1
ATOM 497 O O . GLU A 1 74 ? 61.802 39.493 45.038 1.00 33.25 72 GLU A O 1
ATOM 503 N N . ALA A 1 75 ? 62.309 41.120 46.464 1.00 33.95 73 ALA A N 1
ATOM 504 C CA . ALA A 1 75 ? 63.477 40.342 46.923 1.00 34.66 73 ALA A CA 1
ATOM 505 C C . ALA A 1 75 ? 63.148 38.898 47.358 1.00 35.03 73 ALA A C 1
ATOM 506 O O . ALA A 1 75 ? 63.820 37.954 46.907 1.00 36.24 73 ALA A O 1
ATOM 508 N N . ALA A 1 76 ? 62.124 38.704 48.196 1.00 34.51 74 ALA A N 1
ATOM 509 C CA . ALA A 1 76 ? 61.883 37.377 48.780 1.00 34.19 74 ALA A CA 1
ATOM 510 C C . ALA A 1 76 ? 61.467 36.425 47.711 1.00 34.73 74 ALA A C 1
ATOM 511 O O . ALA A 1 76 ? 61.901 35.272 47.668 1.00 35.11 74 ALA A O 1
ATOM 513 N N . ILE A 1 77 ? 60.625 36.909 46.811 1.00 35.01 75 ILE A N 1
ATOM 514 C CA . ILE A 1 77 ? 60.188 36.068 45.726 1.00 34.72 75 ILE A CA 1
ATOM 515 C C . ILE A 1 77 ? 61.372 35.679 44.811 1.00 35.96 75 ILE A C 1
ATOM 516 O O . ILE A 1 77 ? 61.491 34.500 44.387 1.00 35.66 75 ILE A O 1
ATOM 521 N N . SER A 1 78 ? 62.260 36.643 44.524 1.00 36.03 76 SER A N 1
ATOM 522 C CA . SER A 1 78 ? 63.388 36.371 43.598 1.00 37.08 76 SER A CA 1
ATOM 523 C C . SER A 1 78 ? 64.329 35.337 44.164 1.00 37.15 76 SER A C 1
ATOM 524 O O . SER A 1 78 ? 64.740 34.403 43.459 1.00 38.31 76 SER A O 1
ATOM 527 N N . ALA A 1 79 ? 64.699 35.530 45.431 1.00 37.13 77 ALA A N 1
ATOM 528 C CA . ALA A 1 79 ? 65.580 34.605 46.142 1.00 37.01 77 ALA A CA 1
ATOM 529 C C . ALA A 1 79 ? 64.998 33.177 46.170 1.00 37.51 77 ALA A C 1
ATOM 530 O O . ALA A 1 79 ? 65.716 32.196 45.977 1.00 37.99 77 ALA A O 1
ATOM 532 N N . ALA A 1 80 ? 63.686 33.067 46.349 1.00 37.79 78 ALA A N 1
ATOM 533 C CA . ALA A 1 80 ? 63.020 31.780 46.303 1.00 38.21 78 ALA A CA 1
ATOM 534 C C . ALA A 1 80 ? 63.136 31.178 44.910 1.00 38.89 78 ALA A C 1
ATOM 535 O O . ALA A 1 80 ? 63.452 30.001 44.761 1.00 39.17 78 ALA A O 1
ATOM 537 N N . ALA A 1 81 ? 62.850 31.970 43.883 1.00 39.43 79 ALA A N 1
ATOM 538 C CA . ALA A 1 81 ? 62.938 31.466 42.520 1.00 40.97 79 ALA A CA 1
ATOM 539 C C . ALA A 1 81 ? 64.365 31.054 42.181 1.00 41.79 79 ALA A C 1
ATOM 540 O O . ALA A 1 81 ? 64.588 29.989 41.603 1.00 41.87 79 ALA A O 1
ATOM 542 N N . ASP A 1 82 ? 65.317 31.903 42.550 1.00 43.11 80 ASP A N 1
ATOM 543 C CA . ASP A 1 82 ? 66.744 31.615 42.370 1.00 45.10 80 ASP A CA 1
ATOM 544 C C . ASP A 1 82 ? 67.136 30.259 42.932 1.00 44.66 80 ASP A C 1
ATOM 545 O O . ASP A 1 82 ? 67.744 29.436 42.238 1.00 44.24 80 ASP A O 1
ATOM 550 N N . LYS A 1 83 ? 66.814 30.051 44.206 1.00 44.22 81 LYS A N 1
ATOM 551 C CA . LYS A 1 83 ? 67.212 28.846 44.876 1.00 43.54 81 LYS A CA 1
ATOM 552 C C . LYS A 1 83 ? 66.521 27.611 44.336 1.00 42.50 81 LYS A C 1
ATOM 553 O O . LYS A 1 83 ? 67.187 26.599 44.078 1.00 42.16 81 LYS A O 1
ATOM 559 N N . PHE A 1 84 ? 65.197 27.651 44.181 1.00 40.68 82 PHE A N 1
ATOM 560 C CA . PHE A 1 84 ? 64.490 26.378 43.972 1.00 39.36 82 PHE A CA 1
ATOM 561 C C . PHE A 1 84 ? 63.781 26.232 42.635 1.00 38.80 82 PHE A C 1
ATOM 562 O O . PHE A 1 84 ? 63.292 25.161 42.316 1.00 38.10 82 PHE A O 1
ATOM 570 N N . GLY A 1 85 ? 63.701 27.311 41.871 1.00 38.66 83 GLY A N 1
ATOM 571 C CA . GLY A 1 85 ? 63.034 27.269 40.571 1.00 39.18 83 GLY A CA 1
ATOM 572 C C . GLY A 1 85 ? 61.559 27.671 40.600 1.00 39.32 83 GLY A C 1
ATOM 573 O O . GLY A 1 85 ? 61.195 28.690 41.187 1.00 39.49 83 GLY A O 1
ATOM 574 N N . GLU A 1 86 ? 60.714 26.861 39.956 1.00 38.83 84 GLU A N 1
ATOM 575 C CA . GLU A 1 86 ? 59.271 27.093 39.947 1.00 38.47 84 GLU A CA 1
ATOM 576 C C . GLU A 1 86 ? 58.642 26.999 41.364 1.00 37.03 84 GLU A C 1
ATOM 577 O O . GLU A 1 86 ? 58.936 26.058 42.145 1.00 36.70 84 GLU A O 1
ATOM 583 N N . ILE A 1 87 ? 57.807 27.989 41.683 1.00 35.38 85 ILE A N 1
ATOM 584 C CA . ILE A 1 87 ? 56.999 27.993 42.924 1.00 33.68 85 ILE A CA 1
ATOM 585 C C . ILE A 1 87 ? 55.731 27.183 42.704 1.00 33.75 85 ILE A C 1
ATOM 586 O O . ILE A 1 87 ? 54.981 27.436 41.738 1.00 33.47 85 ILE A O 1
ATOM 591 N N . HIS A 1 88 ? 55.527 26.173 43.549 1.00 32.75 86 HIS A N 1
ATOM 592 C CA . HIS A 1 88 ? 54.368 25.321 43.435 1.00 33.21 86 HIS A CA 1
ATOM 593 C C . HIS A 1 88 ? 53.269 25.785 44.357 1.00 32.70 86 HIS A C 1
ATOM 594 O O . HIS A 1 88 ? 52.109 25.561 44.090 1.00 32.99 86 HIS A O 1
ATOM 601 N N . GLY A 1 89 ? 53.635 26.439 45.450 1.00 32.54 87 GLY A N 1
ATOM 602 C CA . GLY A 1 89 ? 52.668 26.816 46.473 1.00 30.60 87 GLY A CA 1
ATOM 603 C C . GLY A 1 89 ? 53.087 28.139 47.075 1.00 29.89 87 GLY A C 1
ATOM 604 O O . GLY A 1 89 ? 54.274 28.348 47.398 1.00 29.94 87 GLY A O 1
ATOM 605 N N . LEU A 1 90 ? 52.128 29.049 47.179 1.00 28.63 88 LEU A N 1
ATOM 606 C CA . LEU A 1 90 ? 52.282 30.232 48.011 1.00 28.30 88 LEU A CA 1
ATOM 607 C C . LEU A 1 90 ? 51.175 30.194 49.025 1.00 28.15 88 LEU A C 1
ATOM 608 O O . LEU A 1 90 ? 49.993 30.160 48.682 1.00 29.31 88 LEU A O 1
ATOM 613 N N . VAL A 1 91 ? 51.568 30.202 50.284 1.00 28.12 89 VAL A N 1
ATOM 614 C CA . VAL A 1 91 ? 50.649 30.235 51.406 1.00 27.09 89 VAL A CA 1
ATOM 615 C C . VAL A 1 91 ? 50.833 31.613 52.065 1.00 26.70 89 VAL A C 1
ATOM 616 O O . VAL A 1 91 ? 51.869 31.869 52.718 1.00 26.92 89 VAL A O 1
ATOM 620 N N . HIS A 1 92 ? 49.837 32.481 51.941 1.00 25.69 90 HIS A N 1
ATOM 621 C CA . HIS A 1 92 ? 49.916 33.826 52.551 1.00 25.12 90 HIS A CA 1
ATOM 622 C C . HIS A 1 92 ? 49.235 33.862 53.937 1.00 25.75 90 HIS A C 1
ATOM 623 O O . HIS A 1 92 ? 48.015 33.774 54.037 1.00 25.51 90 HIS A O 1
ATOM 630 N N . VAL A 1 93 ? 50.005 33.983 55.019 1.00 25.51 91 VAL A N 1
ATOM 631 C CA . VAL A 1 93 ? 49.395 33.883 56.316 1.00 25.11 91 VAL A CA 1
ATOM 632 C C . VAL A 1 93 ? 49.611 35.168 57.110 1.00 25.57 91 VAL A C 1
ATOM 633 O O . VAL A 1 93 ? 49.257 35.240 58.308 1.00 25.30 91 VAL A O 1
ATOM 637 N N . ALA A 1 94 ? 50.234 36.162 56.472 1.00 24.73 92 ALA A N 1
ATOM 638 C CA . ALA A 1 94 ? 50.490 37.422 57.135 1.00 24.56 92 ALA A CA 1
ATOM 639 C C . ALA A 1 94 ? 49.130 38.031 57.497 1.00 25.68 92 ALA A C 1
ATOM 640 O O . ALA A 1 94 ? 48.079 37.696 56.891 1.00 25.30 92 ALA A O 1
ATOM 642 N N . GLY A 1 95 ? 49.135 38.897 58.506 1.00 25.53 93 GLY A N 1
ATOM 643 C CA . GLY A 1 95 ? 47.908 39.574 58.910 1.00 26.51 93 GLY A CA 1
ATOM 644 C C . GLY A 1 95 ? 47.811 39.538 60.428 1.00 27.45 93 GLY A C 1
ATOM 645 O O . GLY A 1 95 ? 48.792 39.262 61.120 1.00 27.02 93 GLY A O 1
ATOM 646 N N . GLY A 1 96 ? 46.612 39.781 60.937 1.00 27.87 94 GLY A N 1
ATOM 647 C CA . GLY A 1 96 ? 46.380 39.724 62.353 1.00 29.01 94 GLY A CA 1
ATOM 648 C C . GLY A 1 96 ? 45.468 40.826 62.797 1.00 29.21 94 GLY A C 1
ATOM 649 O O . GLY A 1 96 ? 45.111 41.703 62.023 1.00 29.38 94 GLY A O 1
ATOM 650 N N . LEU A 1 97 ? 45.096 40.774 64.058 1.00 29.54 95 LEU A N 1
ATOM 651 C CA . LEU A 1 97 ? 44.134 41.712 64.619 1.00 30.89 95 LEU A CA 1
ATOM 652 C C . LEU A 1 97 ? 44.731 43.120 64.874 1.00 30.94 95 LEU A C 1
ATOM 653 O O . LEU A 1 97 ? 44.033 44.165 64.763 1.00 30.86 95 LEU A O 1
ATOM 658 N N . ILE A 1 98 ? 46.036 43.126 65.175 1.00 30.71 96 ILE A N 1
ATOM 659 C CA . ILE A 1 98 ? 46.797 44.292 65.598 1.00 29.99 96 ILE A CA 1
ATOM 660 C C . ILE A 1 98 ? 46.342 44.816 66.943 1.00 29.29 96 ILE A C 1
ATOM 661 O O . ILE A 1 98 ? 47.088 44.729 67.889 1.00 30.23 96 ILE A O 1
ATOM 666 N N . ALA A 1 99 ? 45.142 45.364 67.047 1.00 29.00 97 ALA A N 1
ATOM 667 C CA . ALA A 1 99 ? 44.582 45.651 68.377 1.00 29.05 97 ALA A CA 1
ATOM 668 C C . ALA A 1 99 ? 43.085 45.692 68.293 1.00 28.70 97 ALA A C 1
ATOM 669 O O . ALA A 1 99 ? 42.556 45.876 67.205 1.00 28.39 97 ALA A O 1
ATOM 671 N N . ARG A 1 100 ? 42.412 45.562 69.438 1.00 28.43 98 ARG A N 1
ATOM 672 C CA . ARG A 1 100 ? 40.986 45.813 69.506 1.00 29.37 98 ARG A CA 1
ATOM 673 C C . ARG A 1 100 ? 40.677 47.300 69.749 1.00 30.15 98 ARG A C 1
ATOM 674 O O . ARG A 1 100 ? 41.028 47.864 70.781 1.00 30.44 98 ARG A O 1
ATOM 682 N N . LYS A 1 101 ? 40.012 47.925 68.792 1.00 30.10 99 LYS A N 1
ATOM 683 C CA . LYS A 1 101 ? 39.596 49.313 68.936 1.00 31.08 99 LYS A CA 1
ATOM 684 C C . LYS A 1 101 ? 38.240 49.539 68.241 1.00 30.99 99 LYS A C 1
ATOM 685 O O . LYS A 1 101 ? 38.087 49.151 67.071 1.00 30.18 99 LYS A O 1
ATOM 691 N N . THR A 1 102 ? 37.310 50.215 68.917 1.00 30.98 100 THR A N 1
ATOM 692 C CA . THR A 1 102 ? 36.089 50.714 68.263 1.00 32.66 100 THR A CA 1
ATOM 693 C C . THR A 1 102 ? 36.386 51.749 67.168 1.00 32.17 100 THR A C 1
ATOM 694 O O . THR A 1 102 ? 37.499 52.240 67.047 1.00 32.22 100 THR A O 1
ATOM 698 N N . ILE A 1 103 ? 35.400 52.036 66.333 1.00 31.72 101 ILE A N 1
ATOM 699 C CA . ILE A 1 103 ? 35.617 52.984 65.293 1.00 31.61 101 ILE A CA 1
ATOM 700 C C . ILE A 1 103 ? 35.966 54.370 65.884 1.00 32.48 101 ILE A C 1
ATOM 701 O O . ILE A 1 103 ? 36.730 55.120 65.311 1.00 31.03 101 ILE A O 1
ATOM 706 N N . ALA A 1 104 ? 35.437 54.691 67.050 1.00 33.59 102 ALA A N 1
ATOM 707 C CA . ALA A 1 104 ? 35.787 55.974 67.644 1.00 35.25 102 ALA A CA 1
ATOM 708 C C . ALA A 1 104 ? 37.268 55.990 68.091 1.00 36.23 102 ALA A C 1
ATOM 709 O O . ALA A 1 104 ? 37.930 57.018 67.991 1.00 36.85 102 ALA A O 1
ATOM 711 N N . GLU A 1 105 ? 37.804 54.842 68.516 1.00 36.77 103 GLU A N 1
ATOM 712 C CA . GLU A 1 105 ? 39.192 54.763 68.972 1.00 37.60 103 GLU A CA 1
ATOM 713 C C . GLU A 1 105 ? 40.178 54.654 67.836 1.00 38.09 103 GLU A C 1
ATOM 714 O O . GLU A 1 105 ? 41.347 55.021 67.991 1.00 39.01 103 GLU A O 1
ATOM 720 N N . MET A 1 106 ? 39.731 54.128 66.698 1.00 38.30 104 MET A N 1
ATOM 721 C CA . MET A 1 106 ? 40.592 53.999 65.537 1.00 38.27 104 MET A CA 1
ATOM 722 C C . MET A 1 106 ? 40.841 55.338 64.854 1.00 38.61 104 MET A C 1
ATOM 723 O O . MET A 1 106 ? 39.910 56.125 64.663 1.00 38.29 104 MET A O 1
ATOM 728 N N . ASP A 1 107 ? 42.092 55.579 64.457 1.00 38.42 105 ASP A N 1
ATOM 729 C CA . ASP A 1 107 ? 42.370 56.674 63.546 1.00 38.22 105 ASP A CA 1
ATOM 730 C C . ASP A 1 107 ? 42.723 56.118 62.184 1.00 37.66 105 ASP A C 1
ATOM 731 O O . ASP A 1 107 ? 42.924 54.916 62.022 1.00 38.74 105 ASP A O 1
ATOM 736 N N . GLU A 1 108 ? 42.773 56.977 61.182 1.00 37.18 106 GLU A N 1
ATOM 737 C CA . GLU A 1 108 ? 42.969 56.502 59.843 1.00 35.94 106 GLU A CA 1
ATOM 738 C C . GLU A 1 108 ? 44.280 55.715 59.668 1.00 35.91 106 GLU A C 1
ATOM 739 O O . GLU A 1 108 ? 44.361 54.844 58.801 1.00 36.74 106 GLU A O 1
ATOM 745 N N . ALA A 1 109 ? 45.317 56.036 60.428 1.00 33.88 107 ALA A N 1
ATOM 746 C CA . ALA A 1 109 ? 46.559 55.282 60.281 1.00 33.62 107 ALA A CA 1
ATOM 747 C C . ALA A 1 109 ? 46.415 53.876 60.909 1.00 32.36 107 ALA A C 1
ATOM 748 O O . ALA A 1 109 ? 47.048 52.942 60.464 1.00 32.41 107 ALA A O 1
ATOM 750 N N . PHE A 1 110 ? 45.608 53.742 61.961 1.00 31.37 108 PHE A N 1
ATOM 751 C CA . PHE A 1 110 ? 45.312 52.426 62.468 1.00 30.99 108 PHE A CA 1
ATOM 752 C C . PHE A 1 110 ? 44.562 51.583 61.417 1.00 29.57 108 PHE A C 1
ATOM 753 O O . PHE A 1 110 ? 44.940 50.462 61.144 1.00 28.26 108 PHE A O 1
ATOM 761 N N . TRP A 1 111 ? 43.562 52.173 60.774 1.00 28.91 109 TRP A N 1
ATOM 762 C CA . TRP A 1 111 ? 42.834 51.492 59.696 1.00 28.67 109 TRP A CA 1
ATOM 763 C C . TRP A 1 111 ? 43.793 50.910 58.653 1.00 28.86 109 TRP A C 1
ATOM 764 O O . TRP A 1 111 ? 43.705 49.712 58.302 1.00 28.15 109 TRP A O 1
ATOM 775 N N . HIS A 1 112 ? 44.701 51.744 58.150 1.00 28.99 110 HIS A N 1
ATOM 776 C CA . HIS A 1 112 ? 45.616 51.314 57.082 1.00 29.69 110 HIS A CA 1
ATOM 777 C C . HIS A 1 112 ? 46.635 50.315 57.526 1.00 29.70 110 HIS A C 1
ATOM 778 O O . HIS A 1 112 ? 47.073 49.449 56.749 1.00 31.53 110 HIS A O 1
ATOM 785 N N . GLN A 1 113 ? 47.053 50.412 58.773 1.00 29.92 111 GLN A N 1
ATOM 786 C CA . GLN A 1 113 ? 47.972 49.418 59.285 1.00 30.58 111 GLN A CA 1
ATOM 787 C C . GLN A 1 113 ? 47.317 48.035 59.278 1.00 30.58 111 GLN A C 1
ATOM 788 O O . GLN A 1 113 ? 47.898 47.045 58.765 1.00 31.54 111 GLN A O 1
ATOM 794 N N . VAL A 1 114 ? 46.108 47.937 59.815 1.00 29.83 112 VAL A N 1
ATOM 795 C CA . VAL A 1 114 ? 45.399 46.642 59.737 1.00 28.69 112 VAL A CA 1
ATOM 796 C C . VAL A 1 114 ? 45.168 46.188 58.292 1.00 28.30 112 VAL A C 1
ATOM 797 O O . VAL A 1 114 ? 45.491 45.036 57.926 1.00 26.93 112 VAL A O 1
ATOM 801 N N . LEU A 1 115 ? 44.642 47.077 57.456 1.00 28.57 113 LEU A N 1
ATOM 802 C CA . LEU A 1 115 ? 44.305 46.649 56.058 1.00 29.24 113 LEU A CA 1
ATOM 803 C C . LEU A 1 115 ? 45.553 46.296 55.237 1.00 29.99 113 LEU A C 1
ATOM 804 O O . LEU A 1 115 ? 45.551 45.346 54.453 1.00 30.73 113 LEU A O 1
ATOM 809 N N . ASP A 1 116 ? 46.619 47.058 55.430 1.00 30.68 114 ASP A N 1
ATOM 810 C CA . ASP A 1 116 ? 47.878 46.770 54.755 1.00 31.64 114 ASP A CA 1
ATOM 811 C C . ASP A 1 116 ? 48.519 45.457 55.168 1.00 31.03 114 ASP A C 1
ATOM 812 O O . ASP A 1 116 ? 48.998 44.699 54.301 1.00 31.22 114 ASP A O 1
ATOM 817 N N . VAL A 1 117 ? 48.539 45.168 56.467 1.00 30.35 115 VAL A N 1
ATOM 818 C CA . VAL A 1 117 ? 49.194 43.933 56.886 1.00 30.36 115 VAL A CA 1
ATOM 819 C C . VAL A 1 117 ? 48.404 42.698 56.511 1.00 29.60 115 VAL A C 1
ATOM 820 O O . VAL A 1 117 ? 48.996 41.673 56.136 1.00 30.24 115 VAL A O 1
ATOM 824 N N . ASN A 1 118 ? 47.075 42.792 56.574 1.00 27.75 116 ASN A N 1
ATOM 825 C CA . ASN A 1 118 ? 46.188 41.662 56.239 1.00 26.93 116 ASN A CA 1
ATOM 826 C C . ASN A 1 118 ? 45.843 41.529 54.732 1.00 27.14 116 ASN A C 1
ATOM 827 O O . ASN A 1 118 ? 45.723 40.428 54.212 1.00 27.48 116 ASN A O 1
ATOM 832 N N . LEU A 1 119 ? 45.607 42.646 54.050 1.00 26.25 117 LEU A N 1
ATOM 833 C CA . LEU A 1 119 ? 45.073 42.590 52.699 1.00 25.32 117 LEU A CA 1
ATOM 834 C C . LEU A 1 119 ? 46.071 43.041 51.637 1.00 26.06 117 LEU A C 1
ATOM 835 O O . LEU A 1 119 ? 46.372 42.278 50.710 1.00 26.23 117 LEU A O 1
ATOM 840 N N . THR A 1 120 ? 46.567 44.281 51.739 1.00 25.88 118 THR A N 1
ATOM 841 C CA . THR A 1 120 ? 47.579 44.775 50.796 1.00 26.40 118 THR A CA 1
ATOM 842 C C . THR A 1 120 ? 48.792 43.825 50.620 1.00 26.99 118 THR A C 1
ATOM 843 O O . THR A 1 120 ? 49.245 43.609 49.484 1.00 27.66 118 THR A O 1
ATOM 847 N N . SER A 1 121 ? 49.312 43.277 51.724 1.00 26.53 119 SER A N 1
ATOM 848 C CA . SER A 1 121 ? 50.389 42.279 51.692 1.00 26.53 119 SER A CA 1
ATOM 849 C C . SER A 1 121 ? 50.020 41.098 50.798 1.00 26.57 119 SER A C 1
ATOM 850 O O . SER A 1 121 ? 50.864 40.586 50.049 1.00 26.76 119 SER A O 1
ATOM 853 N N . LEU A 1 122 ? 48.754 40.669 50.874 1.00 26.49 120 LEU A N 1
ATOM 854 C CA . LEU A 1 122 ? 48.248 39.576 50.042 1.00 26.04 120 LEU A CA 1
ATOM 855 C C . LEU A 1 122 ? 48.303 39.951 48.550 1.00 26.45 120 LEU A C 1
ATOM 856 O O . LEU A 1 122 ? 48.693 39.146 47.674 1.00 26.17 120 LEU A O 1
ATOM 861 N N . PHE A 1 123 ? 47.900 41.174 48.258 1.00 27.30 121 PHE A N 1
ATOM 862 C CA . PHE A 1 123 ? 47.924 41.695 46.877 1.00 28.17 121 PHE A CA 1
ATOM 863 C C . PHE A 1 123 ? 49.363 41.674 46.322 1.00 29.16 121 PHE A C 1
ATOM 864 O O . PHE A 1 123 ? 49.603 41.174 45.218 1.00 29.53 121 PHE A O 1
ATOM 872 N N . LEU A 1 124 ? 50.316 42.176 47.114 1.00 30.05 122 LEU A N 1
ATOM 873 C CA . LEU A 1 124 ? 51.707 42.283 46.710 1.00 30.32 122 LEU A CA 1
ATOM 874 C C . LEU A 1 124 ? 52.305 40.924 46.499 1.00 31.37 122 LEU A C 1
ATOM 875 O O . LEU A 1 124 ? 53.042 40.694 45.527 1.00 31.96 122 LEU A O 1
ATOM 880 N N . THR A 1 125 ? 52.038 40.009 47.413 1.00 31.13 123 THR A N 1
ATOM 881 C CA . THR A 1 12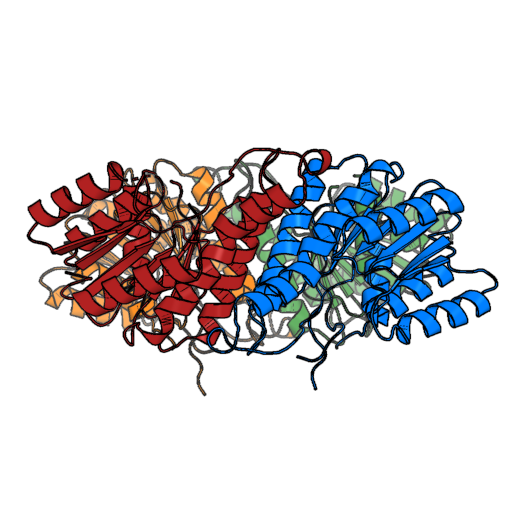5 ? 52.778 38.790 47.322 1.00 31.17 123 THR A CA 1
ATOM 882 C C . THR A 1 125 ? 52.184 37.935 46.197 1.00 30.65 123 THR A C 1
ATOM 883 O O . THR A 1 125 ? 52.930 37.286 45.447 1.00 30.07 123 THR A O 1
ATOM 887 N N . ALA A 1 126 ? 50.854 37.908 46.071 1.00 30.67 124 ALA A N 1
ATOM 888 C CA . ALA A 1 126 ? 50.270 37.110 44.989 1.00 30.57 124 ALA A CA 1
ATOM 889 C C . ALA A 1 126 ? 50.720 37.722 43.675 1.00 30.61 124 ALA A C 1
ATOM 890 O O . ALA A 1 126 ? 51.120 37.000 42.753 1.00 30.49 124 ALA A O 1
ATOM 892 N N . LYS A 1 127 ? 50.684 39.051 43.596 1.00 30.68 125 LYS A N 1
ATOM 893 C CA . LYS A 1 127 ? 51.052 39.724 42.347 1.00 31.57 125 LYS A CA 1
ATOM 894 C C . LYS A 1 127 ? 52.501 39.408 41.943 1.00 31.11 125 LYS A C 1
ATOM 895 O O . LYS A 1 127 ? 52.785 39.120 40.760 1.00 31.03 125 LYS A O 1
ATOM 901 N N . THR A 1 128 ? 53.400 39.427 42.928 1.00 30.34 126 THR A N 1
ATOM 902 C CA . THR A 1 128 ? 54.811 39.141 42.667 1.00 30.16 126 THR A CA 1
ATOM 903 C C . THR A 1 128 ? 55.081 37.664 42.407 1.00 30.52 126 THR A C 1
ATOM 904 O O . THR A 1 128 ? 55.842 37.311 41.490 1.00 31.00 126 THR A O 1
ATOM 908 N N . ALA A 1 129 ? 54.436 36.787 43.170 1.00 29.72 127 ALA A N 1
ATOM 909 C CA . ALA A 1 129 ? 54.697 35.370 42.980 1.00 29.45 127 ALA A CA 1
ATOM 910 C C . ALA A 1 129 ? 54.150 34.799 41.672 1.00 29.53 127 ALA A C 1
ATOM 911 O O . ALA A 1 129 ? 54.719 33.857 41.118 1.00 30.09 127 ALA A O 1
ATOM 913 N N . LEU A 1 130 ? 53.035 35.316 41.196 1.00 29.69 128 LEU A N 1
ATOM 914 C CA . LEU A 1 130 ? 52.333 34.662 40.073 1.00 30.71 128 LEU A CA 1
ATOM 915 C C . LEU A 1 130 ? 53.202 34.325 38.827 1.00 32.11 128 LEU A C 1
ATOM 916 O O . LEU A 1 130 ? 53.093 33.214 38.260 1.00 32.42 128 LEU A O 1
ATOM 921 N N . PRO A 1 131 ? 54.036 35.282 38.368 1.00 33.10 129 PRO A N 1
ATOM 922 C CA . PRO A 1 131 ? 54.854 34.949 37.176 1.00 34.46 129 PRO A CA 1
ATOM 923 C C . PRO A 1 131 ? 55.872 33.824 37.425 1.00 35.01 129 PRO A C 1
ATOM 924 O O . PRO A 1 131 ? 56.281 33.142 36.473 1.00 34.56 129 PRO A O 1
ATOM 928 N N . LYS A 1 132 ? 56.245 33.608 38.687 1.00 34.74 130 LYS A N 1
ATOM 929 C CA . LYS A 1 132 ? 57.173 32.521 39.021 1.00 35.38 130 LYS A CA 1
ATOM 930 C C . LYS A 1 132 ? 56.512 31.176 39.357 1.00 35.93 130 LYS A C 1
ATOM 931 O O . LYS A 1 132 ? 57.187 30.208 39.766 1.00 36.54 130 LYS A O 1
ATOM 937 N N . MET A 1 133 ? 55.204 31.101 39.223 1.00 34.76 131 MET A N 1
ATOM 938 C CA . MET A 1 133 ? 54.552 29.889 39.673 1.00 34.78 131 MET A CA 1
ATOM 939 C C . MET A 1 133 ? 54.419 28.821 38.556 1.00 34.23 131 MET A C 1
ATOM 940 O O . MET A 1 133 ? 54.299 29.126 37.363 1.00 33.81 131 MET A O 1
ATOM 945 N N . ALA A 1 134 ? 54.458 27.571 38.983 1.00 34.04 132 ALA A N 1
ATOM 946 C CA . ALA A 1 134 ? 54.389 26.451 38.088 1.00 34.61 132 ALA A CA 1
ATOM 947 C C . ALA A 1 134 ? 52.955 26.248 37.622 1.00 35.47 132 ALA A C 1
ATOM 948 O O . ALA A 1 134 ? 51.995 26.696 38.255 1.00 34.75 132 ALA A O 1
ATOM 950 N N . LYS A 1 135 ? 52.835 25.575 36.489 1.00 35.71 133 LYS A N 1
ATOM 951 C CA . LYS A 1 135 ? 51.586 25.108 36.038 1.00 36.47 133 LYS A CA 1
ATOM 952 C C . LYS A 1 135 ? 50.970 24.214 37.128 1.00 37.17 133 LYS A C 1
ATOM 953 O O . LYS A 1 135 ? 51.606 23.246 37.616 1.00 37.31 133 LYS A O 1
ATOM 959 N N . GLY A 1 136 ? 49.728 24.525 37.512 1.00 36.26 134 GLY A N 1
ATOM 960 C CA . GLY A 1 136 ? 49.039 23.710 38.495 1.00 35.10 134 GLY A CA 1
ATOM 961 C C . GLY A 1 136 ? 49.455 24.056 39.924 1.00 35.03 134 GLY A C 1
ATOM 962 O O . GLY A 1 136 ? 49.143 23.315 40.832 1.00 34.49 134 GLY A O 1
ATOM 963 N N . GLY A 1 137 ? 50.167 25.171 40.117 1.00 33.80 135 GLY A N 1
ATOM 964 C CA . GLY A 1 137 ? 50.517 25.637 41.439 1.00 33.23 135 GLY A CA 1
ATOM 965 C C . GLY A 1 137 ? 49.303 26.155 42.199 1.00 33.34 135 GLY A C 1
ATOM 966 O O . GLY A 1 137 ? 48.269 26.438 41.604 1.00 33.91 135 GLY A O 1
ATOM 967 N N . ALA A 1 138 ? 49.414 26.276 43.524 1.00 32.93 136 ALA A N 1
ATOM 968 C CA . ALA A 1 138 ? 48.288 26.710 44.341 1.00 31.67 136 ALA A CA 1
ATOM 969 C C . ALA A 1 138 ? 48.663 27.884 45.221 1.00 31.58 136 ALA A C 1
ATOM 970 O O . ALA A 1 138 ? 49.753 27.920 45.825 1.00 32.97 136 ALA A O 1
ATO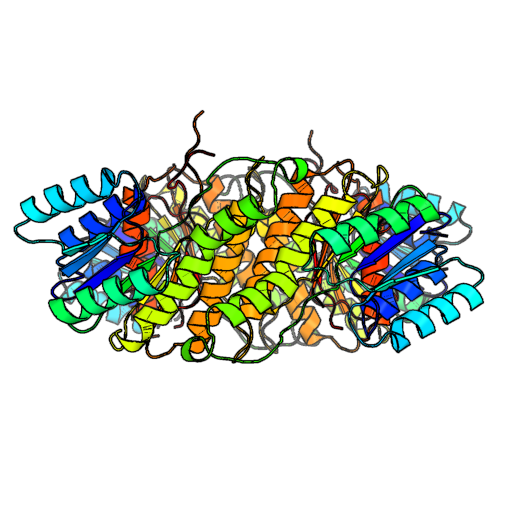M 972 N N . ILE A 1 139 ? 47.754 28.843 45.311 1.00 29.85 137 ILE A N 1
ATOM 973 C CA . ILE A 1 139 ? 47.808 29.832 46.372 1.00 28.82 137 ILE A CA 1
ATOM 974 C C . ILE A 1 139 ? 46.764 29.483 47.451 1.00 28.87 137 ILE A C 1
ATOM 975 O O . ILE A 1 139 ? 45.635 29.014 47.132 1.00 29.03 137 ILE A O 1
ATOM 980 N N . VAL A 1 140 ? 47.162 29.610 48.721 1.00 27.32 138 VAL A N 1
ATOM 981 C CA . VAL A 1 140 ? 46.229 29.467 49.859 1.00 25.22 138 VAL A CA 1
ATOM 982 C C . VAL A 1 140 ? 46.222 30.753 50.663 1.00 25.60 138 VAL A C 1
ATOM 983 O O . VAL A 1 140 ? 47.267 31.226 51.091 1.00 24.71 138 VAL A O 1
ATOM 987 N N . THR A 1 141 ? 45.047 31.345 50.837 1.00 26.09 139 THR A N 1
ATOM 988 C CA . THR A 1 141 ? 44.956 32.559 51.586 1.00 26.92 139 THR A CA 1
ATOM 989 C C . THR A 1 141 ? 44.325 32.278 52.949 1.00 28.79 139 THR A C 1
ATOM 990 O O . THR A 1 141 ? 43.741 31.225 53.197 1.00 28.62 139 THR A O 1
ATOM 994 N N . PHE A 1 142 ? 44.398 33.292 53.795 1.00 30.63 140 PHE A N 1
ATOM 995 C CA . PHE A 1 142 ? 43.924 33.238 55.148 1.00 32.41 140 PHE A CA 1
ATOM 996 C C . PHE A 1 142 ? 42.726 34.170 55.370 1.00 31.68 140 PHE A C 1
ATOM 997 O O . PHE A 1 142 ? 42.861 35.391 55.419 1.00 30.65 140 PHE A O 1
ATOM 1005 N N . SER A 1 143 ? 41.538 33.586 55.491 1.00 31.82 141 SER A N 1
ATOM 1006 C CA . SER A 1 143 ? 40.374 34.385 55.796 1.00 32.44 141 SER A CA 1
ATOM 1007 C C . SER A 1 143 ? 39.992 34.079 57.209 1.00 32.02 141 SER A C 1
ATOM 1008 O O . SER A 1 143 ? 40.861 33.753 58.022 1.00 31.32 141 SER A O 1
ATOM 1011 N N . SER A 1 144 ? 38.703 34.177 57.506 1.00 31.88 142 SER A N 1
ATOM 1012 C CA . SER A 1 144 ? 38.281 34.076 58.891 1.00 32.88 142 SER A CA 1
ATOM 1013 C C . SER A 1 144 ? 36.770 34.075 58.987 1.00 33.00 142 SER A C 1
ATOM 1014 O O . SER A 1 144 ? 36.096 34.748 58.207 1.00 33.02 142 SER A O 1
ATOM 1017 N N . GLN A 1 145 ? 36.235 33.305 59.924 1.00 32.74 143 GLN A N 1
ATOM 1018 C CA . GLN A 1 145 ? 34.799 33.314 60.143 1.00 33.43 143 GLN A CA 1
ATOM 1019 C C . GLN A 1 145 ? 34.359 34.758 60.446 1.00 32.65 143 GLN A C 1
ATOM 1020 O O . GLN A 1 145 ? 33.270 35.170 60.075 1.00 33.43 143 GLN A O 1
ATOM 1026 N N . ALA A 1 146 ? 35.219 35.529 61.090 1.00 30.82 144 ALA A N 1
ATOM 1027 C CA . ALA A 1 146 ? 34.972 36.956 61.266 1.00 30.81 144 ALA A CA 1
ATOM 1028 C C . ALA A 1 146 ? 34.683 37.669 59.951 1.00 30.68 144 ALA A C 1
ATOM 1029 O O . ALA A 1 146 ? 33.900 38.610 59.905 1.00 31.31 144 ALA A O 1
ATOM 1031 N N . GLY A 1 147 ? 35.302 37.229 58.867 1.00 31.28 145 GLY A N 1
ATOM 1032 C CA . GLY A 1 147 ? 35.011 37.843 57.574 1.00 31.22 145 GLY A CA 1
ATOM 1033 C C . GLY A 1 147 ? 33.570 37.681 57.142 1.00 32.09 145 GLY A C 1
ATOM 1034 O O . GLY A 1 147 ? 33.025 38.531 56.445 1.00 32.00 145 GLY A O 1
ATOM 1035 N N . ARG A 1 148 ? 32.941 36.576 57.540 1.00 33.02 146 ARG A N 1
ATOM 1036 C CA . ARG A 1 148 ? 31.545 36.313 57.203 1.00 33.16 146 ARG A CA 1
ATOM 1037 C C . ARG A 1 148 ? 30.612 37.111 58.110 1.00 33.39 146 ARG A C 1
ATOM 1038 O O . ARG A 1 148 ? 29.629 37.683 57.628 1.00 33.45 146 ARG A O 1
ATOM 1046 N N . ASP A 1 149 ? 30.895 37.155 59.419 1.00 32.67 147 ASP A N 1
ATOM 1047 C CA . ASP A 1 149 ? 29.928 37.765 60.365 1.00 32.64 147 ASP A CA 1
ATOM 1048 C C . ASP A 1 149 ? 30.253 39.145 60.989 1.00 31.90 147 ASP A C 1
ATOM 1049 O O . ASP A 1 149 ? 29.500 39.643 61.840 1.00 32.23 147 ASP A O 1
ATOM 1054 N N . GLY A 1 150 ? 31.366 39.769 60.602 1.00 31.89 148 GLY A N 1
ATOM 1055 C CA . GLY A 1 150 ? 31.644 41.137 61.058 1.00 29.62 148 GLY A CA 1
ATOM 1056 C C . GLY A 1 150 ? 32.582 41.164 62.270 1.00 29.59 148 GLY A C 1
ATOM 1057 O O . GLY A 1 150 ? 33.087 42.223 62.631 1.00 28.41 148 GLY A O 1
ATOM 1058 N N . GLY A 1 151 ? 32.836 39.998 62.880 1.00 28.91 149 GLY A N 1
ATOM 1059 C CA . GLY A 1 151 ? 33.852 39.874 63.933 1.00 28.34 149 GLY A CA 1
ATOM 1060 C C . GLY A 1 151 ? 33.333 40.244 65.304 1.00 28.24 149 GLY A C 1
ATOM 1061 O O . GLY A 1 151 ? 32.186 40.599 65.444 1.00 28.24 149 GLY A O 1
ATOM 1062 N N . GLY A 1 152 ? 34.205 40.180 66.307 1.00 28.90 150 GLY A N 1
ATOM 1063 C CA . GLY A 1 152 ? 33.886 40.457 67.699 1.00 28.72 150 GLY A CA 1
ATOM 1064 C C . GLY A 1 152 ? 34.241 41.880 68.114 1.00 29.50 150 GLY A C 1
ATOM 1065 O O . GLY A 1 152 ? 34.695 42.680 67.301 1.00 29.47 150 GLY A O 1
ATOM 1066 N N . PRO A 1 153 ? 34.004 42.215 69.384 1.00 29.59 151 PRO A N 1
ATOM 1067 C CA . PRO A 1 153 ? 34.171 43.612 69.855 1.00 29.91 151 PRO A CA 1
ATOM 1068 C C . PRO A 1 153 ? 35.591 44.155 69.576 1.00 29.54 151 PRO A C 1
ATOM 1069 O O . PRO A 1 153 ? 36.571 43.478 69.872 1.00 28.97 151 PRO A O 1
ATOM 1073 N N . GLY A 1 154 ? 35.683 45.348 68.986 1.00 28.87 152 GLY A N 1
ATOM 1074 C CA . GLY A 1 154 ? 36.961 45.962 68.699 1.00 28.00 152 GLY A CA 1
ATOM 1075 C C . GLY A 1 154 ? 37.703 45.397 67.490 1.00 28.32 152 GLY A C 1
ATOM 1076 O O . GLY A 1 154 ? 38.785 45.910 67.105 1.00 27.89 152 GLY A O 1
ATOM 1077 N N . ALA A 1 155 ? 37.143 44.365 66.843 1.00 26.91 153 ALA A N 1
ATOM 1078 C CA . ALA A 1 155 ? 37.867 43.749 65.703 1.00 25.21 153 ALA A CA 1
ATOM 1079 C C . ALA A 1 155 ? 37.395 44.226 64.318 1.00 25.20 153 ALA A C 1
ATOM 1080 O O . ALA A 1 155 ? 37.591 43.521 63.313 1.00 24.98 153 ALA A O 1
ATOM 1082 N N . LEU A 1 156 ? 36.737 45.387 64.244 1.00 24.14 154 LEU A N 1
ATOM 1083 C CA . LEU A 1 156 ? 36.152 45.767 62.978 1.00 24.66 154 LEU A CA 1
ATOM 1084 C C . LEU A 1 156 ? 37.136 45.891 61.780 1.00 25.77 154 LEU A C 1
ATOM 1085 O O . LEU A 1 156 ? 36.804 45.448 60.650 1.00 25.83 154 LEU A O 1
ATOM 1090 N N . ALA A 1 157 ? 38.326 46.478 61.994 1.00 24.88 155 ALA A N 1
ATOM 1091 C CA . ALA A 1 157 ? 39.262 46.598 60.862 1.00 25.41 155 ALA A CA 1
ATOM 1092 C C . ALA A 1 157 ? 39.744 45.223 60.394 1.00 25.66 155 ALA A C 1
ATOM 1093 O O . ALA A 1 157 ? 39.796 44.928 59.179 1.00 26.79 155 ALA A O 1
ATOM 1095 N N . TYR A 1 158 ? 40.085 44.383 61.361 1.00 25.15 156 TYR A N 1
ATOM 1096 C CA . TYR A 1 158 ? 4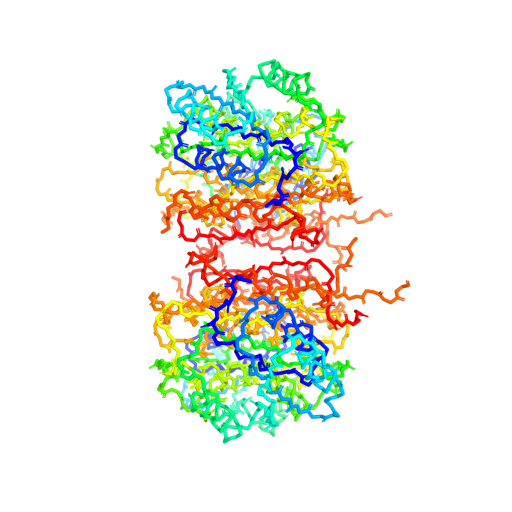0.543 43.037 61.089 1.00 25.06 156 TYR A CA 1
ATOM 1097 C C . TYR A 1 158 ? 39.464 42.224 60.357 1.00 25.40 156 TYR A C 1
ATOM 1098 O O . TYR A 1 158 ? 39.770 41.530 59.370 1.00 26.22 156 TYR A O 1
ATOM 1107 N N . ALA A 1 159 ? 38.216 42.293 60.822 1.00 23.99 157 ALA A N 1
ATOM 1108 C CA . ALA A 1 159 ? 37.156 41.487 60.200 1.00 24.15 157 ALA A CA 1
ATOM 1109 C C . ALA A 1 159 ? 37.001 41.927 58.757 1.00 24.48 157 ALA A C 1
ATOM 1110 O O . ALA A 1 159 ? 36.931 41.099 57.853 1.00 24.46 157 ALA A O 1
ATOM 1112 N N . THR A 1 160 ? 36.962 43.240 58.563 1.00 23.98 158 THR A N 1
ATOM 1113 C CA . THR A 1 160 ? 36.833 43.819 57.239 1.00 24.81 158 THR A CA 1
ATOM 1114 C C . THR A 1 160 ? 37.913 43.329 56.298 1.00 24.49 158 THR A C 1
ATOM 1115 O O . THR A 1 160 ? 37.643 43.015 55.151 1.00 24.83 158 THR A O 1
ATOM 1119 N N . SER A 1 161 ? 39.145 43.227 56.785 1.00 24.66 159 SER A N 1
ATOM 1120 C CA . SER A 1 161 ? 40.222 42.777 55.905 1.00 24.02 159 SER A CA 1
ATOM 1121 C C . SER A 1 161 ? 40.041 41.270 55.579 1.00 23.93 159 SER A C 1
ATOM 1122 O O . SER A 1 161 ? 40.382 40.808 54.483 1.00 25.70 159 SER A O 1
ATOM 1125 N N . LYS A 1 162 ? 39.516 40.508 56.529 1.00 23.49 160 LYS A N 1
ATOM 1126 C CA . LYS A 1 162 ? 39.272 39.055 56.337 1.00 23.38 160 LYS A CA 1
ATOM 1127 C C . LYS A 1 162 ? 38.112 38.796 55.345 1.00 23.53 160 LYS A C 1
ATOM 1128 O O . LYS A 1 162 ? 38.198 37.857 54.537 1.00 23.34 160 LYS A O 1
ATOM 1134 N N . GLY A 1 163 ? 37.064 39.632 55.367 1.00 22.94 161 GLY A N 1
ATOM 1135 C CA . GLY A 1 163 ? 36.070 39.619 54.280 1.00 24.58 161 GLY A CA 1
ATOM 1136 C C . GLY A 1 163 ? 36.686 39.991 52.915 1.00 25.13 161 GLY A C 1
ATOM 1137 O O . GLY A 1 163 ? 36.466 39.319 51.917 1.00 25.75 161 GLY A O 1
ATOM 1138 N N . ALA A 1 164 ? 37.475 41.054 52.867 1.00 25.22 162 ALA A N 1
ATOM 1139 C CA . ALA A 1 164 ? 38.185 41.409 51.629 1.00 26.39 162 ALA A CA 1
ATOM 1140 C C . ALA A 1 164 ? 39.014 40.229 51.071 1.00 27.04 162 ALA A C 1
ATOM 1141 O O . ALA A 1 164 ? 38.926 39.875 49.879 1.00 27.40 162 ALA A O 1
ATOM 1143 N N . VAL A 1 165 ? 39.843 39.624 51.918 1.00 26.36 163 VAL A N 1
ATOM 1144 C CA . VAL A 1 165 ? 40.611 38.480 51.465 1.00 25.65 163 VAL A CA 1
ATOM 1145 C C . VAL A 1 165 ? 39.728 37.377 50.870 1.00 25.89 163 VAL A C 1
ATOM 1146 O O . VAL A 1 165 ? 40.140 36.696 49.917 1.00 26.06 163 VAL A O 1
ATOM 1150 N N . MET A 1 166 ? 38.531 37.179 51.408 1.00 24.87 164 MET A N 1
ATOM 1151 C CA . MET A 1 166 ? 37.660 36.121 50.898 1.00 27.20 164 MET A CA 1
ATOM 1152 C C . MET A 1 166 ? 37.241 36.434 49.447 1.00 26.07 164 MET A C 1
ATOM 1153 O O . MET A 1 166 ? 37.262 35.591 48.596 1.00 24.03 164 MET A O 1
ATOM 1158 N N . THR A 1 167 ? 36.843 37.674 49.211 1.00 26.11 165 THR A N 1
ATOM 1159 C CA . THR A 1 167 ? 36.405 38.086 47.925 1.00 26.41 165 THR A CA 1
ATOM 1160 C C . THR A 1 167 ? 37.608 38.109 46.956 1.00 26.16 165 THR A C 1
ATOM 1161 O O . THR A 1 167 ? 37.491 37.701 45.822 1.00 26.56 165 THR A O 1
ATOM 1165 N N . PHE A 1 168 ? 38.754 38.576 47.419 1.00 25.37 166 PHE A N 1
ATOM 1166 C CA . PHE A 1 168 ? 39.955 38.655 46.578 1.00 25.90 166 PHE A CA 1
ATOM 1167 C C . PHE A 1 168 ? 40.313 37.279 46.033 1.00 26.98 166 PHE A C 1
ATOM 1168 O O . PHE A 1 168 ? 40.679 37.106 44.867 1.00 28.29 166 PHE A O 1
ATOM 1176 N N . THR A 1 169 ? 40.209 36.295 46.900 1.00 27.55 167 THR A N 1
ATOM 1177 C CA . THR A 1 169 ? 40.456 34.924 46.580 1.00 28.50 167 THR A CA 1
ATOM 1178 C C . THR A 1 169 ? 39.556 34.398 45.482 1.00 29.60 167 THR A C 1
ATOM 1179 O O . THR A 1 169 ? 40.011 33.626 44.644 1.00 30.42 167 THR A O 1
ATOM 1183 N N . ARG A 1 170 ? 38.264 34.735 45.522 1.00 30.82 168 ARG A N 1
ATOM 1184 C CA . ARG A 1 170 ? 37.329 34.285 44.472 1.00 32.34 168 ARG A CA 1
ATOM 1185 C C . ARG A 1 170 ? 37.629 34.972 43.150 1.00 31.95 168 ARG A C 1
ATOM 1186 O O . ARG A 1 170 ? 37.685 34.307 42.127 1.00 32.72 168 ARG A O 1
ATOM 1194 N N . GLY A 1 171 ? 37.836 36.287 43.179 1.00 31.59 169 GLY A N 1
ATOM 1195 C CA . GLY A 1 171 ? 38.254 37.022 41.981 1.00 31.83 169 GLY A CA 1
ATOM 1196 C C . GLY A 1 171 ? 39.572 36.515 41.400 1.00 32.21 169 GLY A C 1
ATOM 1197 O O . GLY A 1 171 ? 39.643 36.135 40.207 1.00 32.33 169 GLY A O 1
ATOM 1198 N N . LEU A 1 172 ? 40.628 36.490 42.213 1.00 31.62 170 LEU A N 1
ATOM 1199 C CA . LEU A 1 172 ? 41.919 36.024 41.699 1.00 31.74 170 LEU A CA 1
ATOM 1200 C C . LEU A 1 172 ? 41.780 34.609 41.099 1.00 32.34 170 LEU A C 1
ATOM 1201 O O . LEU A 1 172 ? 42.313 34.336 40.019 1.00 33.45 170 LEU A O 1
ATOM 1206 N N . ALA A 1 173 ? 41.038 33.722 41.760 1.00 31.89 171 ALA A N 1
ATOM 1207 C CA . ALA A 1 173 ? 40.820 32.411 41.189 1.00 32.92 171 ALA A CA 1
ATOM 1208 C C . ALA A 1 173 ? 40.264 32.428 39.744 1.00 33.61 171 ALA A C 1
ATOM 1209 O O . ALA A 1 173 ? 40.687 31.634 38.925 1.00 33.98 171 ALA A O 1
ATOM 1211 N N . LYS A 1 174 ? 39.308 33.296 39.437 1.00 34.90 172 LYS A N 1
ATOM 1212 C CA . LYS A 1 174 ? 38.708 33.300 38.099 1.00 35.95 172 LYS A CA 1
ATOM 1213 C C . LYS A 1 174 ? 39.720 33.856 37.126 1.00 36.47 172 LYS A C 1
ATOM 1214 O O . LYS A 1 174 ? 39.783 33.439 35.960 1.00 36.46 172 LYS A O 1
ATOM 1220 N N . GLU A 1 175 ? 40.508 34.816 37.602 1.00 36.23 173 GLU A N 1
ATOM 1221 C CA . GLU A 1 175 ? 41.482 35.447 36.736 1.00 36.11 173 GLU A CA 1
ATOM 1222 C C . GLU A 1 175 ? 42.681 34.546 36.393 1.00 36.34 173 GLU A C 1
ATOM 1223 O O . GLU A 1 175 ? 43.109 34.543 35.254 1.00 36.26 173 GLU A O 1
ATOM 1229 N N . VAL A 1 176 ? 43.227 33.784 37.356 1.00 35.58 174 VAL A N 1
ATOM 1230 C CA . VAL A 1 176 ? 44.462 33.052 37.084 1.00 33.88 174 VAL A CA 1
ATOM 1231 C C . VAL A 1 176 ? 44.281 31.559 36.777 1.00 34.76 174 VAL A C 1
ATOM 1232 O O . VAL A 1 176 ? 45.268 30.853 36.514 1.00 35.52 174 VAL A O 1
ATOM 1236 N N . GLY A 1 177 ? 43.057 31.040 36.861 1.00 34.92 175 GLY A N 1
ATOM 1237 C CA . GLY A 1 177 ? 42.823 29.618 36.486 1.00 35.21 175 GLY A CA 1
ATOM 1238 C C . GLY A 1 177 ? 42.773 29.580 34.958 1.00 36.29 175 GLY A C 1
ATOM 1239 O O . GLY A 1 177 ? 42.562 30.630 34.332 1.00 36.21 175 GLY A O 1
ATOM 1240 N N . PRO A 1 178 ? 42.979 28.393 34.332 1.00 36.33 176 PRO A N 1
ATOM 1241 C CA . PRO A 1 178 ? 43.185 27.060 34.931 1.00 35.81 176 PRO A CA 1
ATOM 1242 C C . PRO A 1 178 ? 44.606 26.738 35.389 1.00 35.00 176 PRO A C 1
ATOM 1243 O O . PRO A 1 178 ? 44.824 25.730 36.029 1.00 35.90 176 PRO A O 1
ATOM 1247 N N . LYS A 1 179 ? 45.584 27.558 35.071 1.00 34.92 177 LYS A N 1
ATOM 1248 C CA . LYS A 1 179 ? 46.941 27.240 35.463 1.00 33.73 177 LYS A CA 1
ATOM 1249 C C . LYS A 1 179 ? 47.132 27.165 36.991 1.00 33.50 177 LYS A C 1
ATOM 1250 O O . LYS A 1 179 ? 47.726 26.204 37.499 1.00 33.12 177 LYS A O 1
ATOM 1256 N N . ILE A 1 180 ? 46.668 28.202 37.691 1.00 32.51 178 ILE A N 1
ATOM 1257 C CA . ILE A 1 180 ? 46.806 28.314 39.149 1.00 32.93 178 ILE A CA 1
ATOM 1258 C C . ILE A 1 180 ? 45.455 28.203 39.868 1.00 33.21 178 ILE A C 1
ATOM 1259 O O . ILE A 1 180 ? 44.446 28.772 39.395 1.00 34.36 178 ILE A O 1
ATOM 1264 N N . ARG A 1 181 ? 45.437 27.515 41.013 1.00 32.75 179 ARG A N 1
ATOM 1265 C CA . ARG A 1 181 ? 44.280 27.563 41.918 1.00 32.44 179 ARG A CA 1
ATOM 1266 C C . ARG A 1 181 ? 44.488 28.580 43.050 1.00 31.25 179 ARG A C 1
ATOM 1267 O O . ARG A 1 181 ? 45.602 28.788 43.516 1.00 31.36 179 ARG A O 1
ATOM 1275 N N . VAL A 1 182 ? 43.403 29.202 43.488 1.00 29.71 180 VAL A N 1
ATOM 1276 C CA . VAL A 1 182 ? 43.430 30.085 44.625 1.00 27.67 180 VAL A CA 1
ATOM 1277 C C . VAL A 1 182 ? 42.274 29.712 45.581 1.00 28.27 180 VAL A C 1
ATOM 1278 O O . VAL A 1 182 ? 41.098 29.643 45.135 1.00 27.59 180 VAL A O 1
ATOM 1282 N N . ASN A 1 183 ? 42.604 29.469 46.867 1.00 26.52 181 ASN A N 1
ATOM 1283 C CA . ASN A 1 183 ? 41.598 29.121 47.890 1.00 27.16 181 ASN A CA 1
ATOM 1284 C C . ASN A 1 183 ? 41.933 29.772 49.243 1.00 26.19 181 ASN A C 1
ATOM 1285 O O . ASN A 1 183 ? 43.099 30.151 49.463 1.00 26.46 181 ASN A O 1
ATOM 1290 N N . ALA A 1 184 ? 40.942 29.857 50.145 1.00 24.99 182 ALA A N 1
ATOM 1291 C CA . ALA A 1 184 ? 41.105 30.425 51.520 1.00 24.28 182 ALA A CA 1
ATOM 1292 C C . ALA A 1 184 ? 40.767 29.394 52.574 1.00 24.81 182 ALA A C 1
ATOM 1293 O O . ALA A 1 184 ? 39.882 28.576 52.375 1.00 23.55 182 ALA A O 1
ATOM 1295 N N . VAL A 1 185 ? 41.505 29.424 53.688 1.00 25.35 183 VAL A N 1
ATOM 1296 C CA . VAL A 1 185 ? 41.066 28.771 54.900 1.00 25.74 183 VAL A CA 1
ATOM 1297 C C . VAL A 1 185 ? 40.324 29.804 55.726 1.00 26.21 183 VAL A C 1
ATOM 1298 O O . VAL A 1 185 ? 40.711 30.956 55.797 1.00 26.55 183 VAL A O 1
ATOM 1302 N N . CYS A 1 186 ? 39.256 29.346 56.362 1.00 26.38 184 CYS A N 1
ATOM 1303 C CA A CYS A 1 186 ? 38.392 30.187 57.164 0.50 26.30 184 CYS A CA 1
ATOM 1304 C CA B CYS A 1 186 ? 38.408 30.202 57.194 0.50 26.92 184 CYS A CA 1
ATOM 1305 C C . CYS A 1 186 ? 38.307 29.636 58.603 1.00 26.41 184 CYS A C 1
ATOM 1306 O O . CYS A 1 186 ? 37.357 28.943 58.933 1.00 25.90 184 CYS A O 1
ATOM 1311 N N . PRO A 1 187 ? 39.307 29.916 59.438 1.00 26.68 185 PRO A N 1
ATOM 1312 C CA . PRO A 1 187 ? 39.230 29.432 60.833 1.00 27.78 185 PRO A CA 1
ATOM 1313 C C . PRO A 1 187 ? 38.304 30.271 61.709 1.00 28.80 185 PRO A C 1
ATOM 1314 O O . PRO A 1 187 ? 37.852 31.349 61.301 1.00 29.23 185 PRO A O 1
ATOM 1318 N N . GLY A 1 188 ? 37.994 29.751 62.893 1.00 30.00 186 GLY A N 1
ATOM 1319 C CA . GLY A 1 188 ? 37.313 30.528 63.940 1.00 29.67 186 GLY A CA 1
ATOM 1320 C C . GLY A 1 188 ? 38.407 31.025 64.889 1.00 30.21 186 GLY A C 1
ATOM 1321 O O . GLY A 1 188 ? 39.481 31.412 64.449 1.00 30.65 186 GLY A O 1
ATOM 1322 N N . MET A 1 189 ? 38.167 30.976 66.193 1.00 30.70 187 MET A N 1
ATOM 1323 C CA . MET A 1 189 ? 39.089 31.553 67.133 1.00 31.21 187 MET A CA 1
ATOM 1324 C C . MET A 1 189 ? 39.279 30.627 68.336 1.00 31.86 187 MET A C 1
ATOM 1325 O O . MET A 1 189 ? 38.493 29.702 68.543 1.00 30.97 187 MET A O 1
ATOM 1330 N N . ILE A 1 190 ? 40.342 30.840 69.107 1.00 32.72 188 ILE A N 1
ATOM 1331 C CA . ILE A 1 190 ? 40.547 30.088 70.332 1.00 34.11 188 ILE A CA 1
ATOM 1332 C C . ILE A 1 190 ? 39.895 30.850 71.505 1.00 35.83 188 ILE A C 1
ATOM 1333 O O . ILE A 1 190 ? 40.206 32.015 71.756 1.00 35.80 188 ILE A O 1
ATOM 1338 N N . SER A 1 191 ? 38.987 30.213 72.219 1.00 38.18 189 SER A N 1
ATOM 1339 C CA . SER A 1 191 ? 38.384 30.913 73.371 1.00 41.78 189 SER A CA 1
ATOM 1340 C C . SER A 1 191 ? 39.273 30.964 74.618 1.00 42.62 189 SER A C 1
ATOM 1341 O O . SER A 1 191 ? 39.941 29.993 74.977 1.00 41.91 189 SER A O 1
ATOM 1344 N N . THR A 1 192 ? 39.322 32.131 75.243 1.00 44.61 190 THR A N 1
ATOM 1345 C CA . THR A 1 192 ? 40.085 32.251 76.452 1.00 46.55 190 THR A CA 1
ATOM 1346 C C . THR A 1 192 ? 39.292 31.543 77.554 1.00 47.68 190 THR A C 1
ATOM 1347 O O . THR A 1 192 ? 39.632 31.664 78.740 1.00 48.83 190 THR A O 1
ATOM 1351 N N . ARG A 1 215 ? 34.889 21.652 69.963 1.00 45.89 213 ARG A N 1
ATOM 1352 C CA . ARG A 1 215 ? 36.173 21.039 69.588 1.00 45.45 213 ARG A CA 1
ATOM 1353 C C . ARG A 1 215 ? 36.967 22.002 68.682 1.00 44.10 213 ARG A C 1
ATOM 1354 O O . ARG A 1 215 ? 36.649 22.185 67.477 1.00 43.78 213 ARG A O 1
ATOM 1362 N N . GLU A 1 216 ? 37.968 22.656 69.269 1.00 41.82 214 GLU A N 1
ATOM 1363 C CA . GLU A 1 216 ? 38.724 23.672 68.547 1.00 39.97 214 GLU A CA 1
ATOM 1364 C C . GLU A 1 216 ? 40.114 23.206 68.182 1.00 38.01 214 GLU A C 1
ATOM 1365 O O . GLU A 1 216 ? 40.870 22.790 69.037 1.00 38.63 214 GLU A O 1
ATOM 1371 N N . GLY A 1 217 ? 40.465 23.290 66.917 1.00 35.98 215 GLY A N 1
ATOM 1372 C CA . GLY A 1 217 ? 41.812 22.926 66.508 1.00 34.57 215 GLY A CA 1
ATOM 1373 C C . GLY A 1 217 ? 42.746 24.112 66.648 1.00 33.19 215 GLY A C 1
ATOM 1374 O O . GLY A 1 217 ? 42.295 25.267 66.826 1.00 32.95 215 GLY A O 1
ATOM 1375 N N . SER A 1 218 ? 44.046 23.848 66.546 1.00 31.15 216 SER A N 1
ATOM 1376 C CA . SER A 1 218 ? 45.040 24.902 66.703 1.00 29.18 216 SER A CA 1
ATOM 1377 C C . SER A 1 218 ? 45.674 25.220 65.348 1.00 28.53 216 SER A C 1
ATOM 1378 O O . SER A 1 218 ? 45.232 24.721 64.316 1.00 27.43 216 SER A O 1
ATOM 1381 N N . SER A 1 219 ? 46.704 26.058 65.357 1.00 27.78 217 SER A N 1
ATOM 1382 C CA . SER A 1 219 ? 47.493 26.299 64.156 1.00 28.60 217 SER A CA 1
ATOM 1383 C C . SER A 1 219 ? 48.012 25.014 63.533 1.00 28.04 217 SER A C 1
ATOM 1384 O O . SER A 1 219 ? 48.221 24.951 62.333 1.00 26.95 217 SER A O 1
ATOM 1387 N N . GLU A 1 220 ? 48.234 23.992 64.353 1.00 28.49 218 GLU A N 1
ATOM 1388 C CA . GLU A 1 220 ? 48.793 22.736 63.835 1.00 29.24 218 GLU A CA 1
ATOM 1389 C C . GLU A 1 220 ? 47.745 22.101 62.928 1.00 29.00 218 GLU A C 1
ATOM 1390 O O . GLU A 1 220 ? 48.087 21.570 61.883 1.00 29.28 218 GLU A O 1
ATOM 1396 N N . ASP A 1 221 ? 46.463 22.214 63.316 1.00 28.16 219 ASP A N 1
ATOM 1397 C CA . ASP A 1 221 ? 45.348 21.709 62.52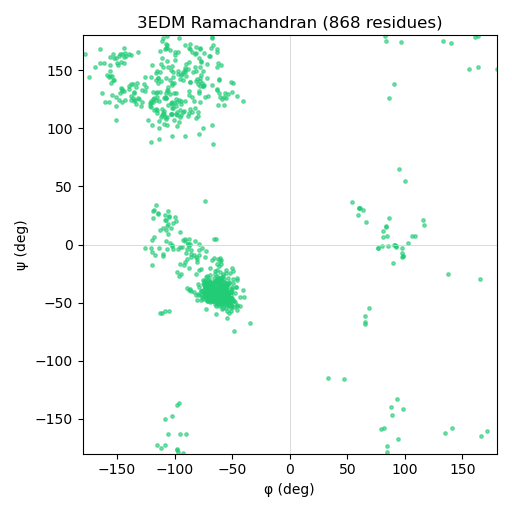7 1.00 27.55 219 ASP A CA 1
ATOM 1398 C C . ASP A 1 221 ? 45.025 22.623 61.305 1.00 27.33 219 ASP A C 1
ATOM 1399 O O . ASP A 1 221 ? 44.785 22.107 60.223 1.00 26.62 219 ASP A O 1
ATOM 1404 N N . VAL A 1 222 ? 45.010 23.949 61.481 1.00 26.36 220 VAL A N 1
ATOM 1405 C CA . VAL A 1 222 ? 44.950 24.844 60.312 1.00 26.90 220 VAL A CA 1
ATOM 1406 C C . VAL A 1 222 ? 46.048 24.486 59.266 1.00 26.36 220 VAL A C 1
ATOM 1407 O O . VAL A 1 222 ? 45.759 24.296 58.103 1.00 25.66 220 VAL A O 1
ATOM 1411 N N . ALA A 1 223 ? 47.287 24.327 59.712 1.00 26.08 221 ALA A N 1
ATOM 1412 C CA . ALA A 1 223 ? 48.379 23.859 58.842 1.00 26.22 221 ALA A CA 1
ATOM 1413 C C . ALA A 1 223 ? 48.009 22.588 58.052 1.00 26.73 221 ALA A C 1
ATOM 1414 O O . ALA A 1 223 ? 48.420 22.435 56.916 1.00 27.73 221 ALA A O 1
ATOM 1416 N N . GLY A 1 224 ? 47.246 21.678 58.659 1.00 26.90 222 GLY A N 1
ATOM 1417 C CA . GLY A 1 224 ? 46.821 20.474 57.986 1.00 26.74 222 GLY A CA 1
ATOM 1418 C C . GLY A 1 224 ? 45.851 20.750 56.852 1.00 28.18 222 GLY A C 1
ATOM 1419 O O . GLY A 1 224 ? 45.933 20.123 55.782 1.00 28.93 222 GLY A O 1
ATOM 1420 N N . LEU A 1 225 ? 44.936 21.692 57.065 1.00 27.70 223 LEU A N 1
ATOM 1421 C CA . LEU A 1 225 ? 43.990 22.066 56.006 1.00 27.58 223 LEU A CA 1
ATOM 1422 C C . LEU A 1 225 ? 44.687 22.829 54.906 1.00 27.13 223 LEU A C 1
ATOM 1423 O O . LEU A 1 225 ? 44.434 22.575 53.725 1.00 28.71 223 LEU A O 1
ATOM 1428 N N . VAL A 1 226 ? 45.571 23.751 55.266 1.00 26.45 224 VAL A N 1
ATOM 1429 C CA . VAL A 1 226 ? 46.422 24.419 54.256 1.00 25.77 224 VAL A CA 1
ATOM 1430 C C . VAL A 1 226 ? 47.178 23.424 53.364 1.00 26.30 224 VAL A C 1
ATOM 1431 O O . VAL A 1 226 ? 47.136 23.493 52.112 1.00 26.11 224 VAL A O 1
ATOM 1435 N N . ALA A 1 227 ? 47.845 22.472 53.998 1.00 26.23 225 ALA A N 1
ATOM 1436 C CA . ALA A 1 227 ? 48.537 21.438 53.234 1.00 27.79 225 ALA A CA 1
ATOM 1437 C C . ALA A 1 227 ? 47.573 20.740 52.294 1.00 28.20 225 ALA A C 1
ATOM 1438 O O . ALA A 1 227 ? 47.922 20.485 51.143 1.00 29.27 225 ALA A O 1
ATOM 1440 N N . PHE A 1 228 ? 46.368 20.396 52.770 1.00 28.82 226 PHE A N 1
ATOM 1441 C CA . PHE A 1 228 ? 45.394 19.763 51.871 1.00 28.96 226 PHE A CA 1
ATOM 1442 C C . PHE A 1 228 ? 45.102 20.609 50.621 1.00 29.15 226 PHE A C 1
ATOM 1443 O O . PHE A 1 228 ? 45.140 20.110 49.495 1.00 29.93 226 PHE A O 1
ATOM 1451 N N . LEU A 1 229 ? 44.769 21.880 50.828 1.00 29.00 227 LEU A N 1
ATOM 1452 C CA . LEU A 1 229 ? 44.465 22.778 49.731 1.00 29.16 227 LEU A CA 1
ATOM 1453 C C . LEU A 1 229 ? 45.638 22.966 48.757 1.00 29.82 227 LEU A C 1
ATOM 1454 O O . LEU A 1 229 ? 45.438 23.340 47.615 1.00 29.54 227 LEU A O 1
ATOM 1459 N N . ALA A 1 230 ? 46.864 22.734 49.217 1.00 30.51 228 ALA A N 1
ATOM 1460 C CA . ALA A 1 230 ? 48.035 22.881 48.352 1.00 30.13 228 ALA A CA 1
ATOM 1461 C C . ALA A 1 230 ? 48.349 21.549 47.655 1.00 30.19 228 ALA A C 1
ATOM 1462 O O . ALA A 1 230 ? 49.211 21.494 46.793 1.00 29.42 228 ALA A O 1
ATOM 1464 N N . SER A 1 231 ? 47.649 20.474 48.026 1.00 30.06 229 SER A N 1
ATOM 1465 C CA . SER A 1 231 ? 47.988 19.155 47.482 1.00 30.66 229 SER A CA 1
ATOM 1466 C C . SER A 1 231 ? 47.302 18.801 46.161 1.00 31.63 229 SER A C 1
ATOM 1467 O O . SER A 1 231 ? 46.372 19.485 45.741 1.00 31.27 229 SER A O 1
ATOM 1470 N N . ASP A 1 232 ? 47.779 17.711 45.544 1.00 32.70 230 ASP A N 1
ATOM 1471 C CA . ASP A 1 232 ? 47.227 17.171 44.318 1.00 34.79 230 ASP A CA 1
ATOM 1472 C C . ASP A 1 232 ? 45.776 16.749 44.461 1.00 35.06 230 ASP A C 1
ATOM 1473 O O . ASP A 1 232 ? 45.023 16.857 43.490 1.00 35.20 230 ASP A O 1
ATOM 1478 N N . ASP A 1 233 ? 45.374 16.268 45.641 1.00 34.58 231 ASP A N 1
ATOM 1479 C CA . ASP A 1 233 ? 43.954 16.014 45.883 1.00 35.03 231 ASP A CA 1
ATOM 1480 C C . ASP A 1 233 ? 43.055 17.257 45.774 1.00 34.50 231 ASP A C 1
ATOM 1481 O O . ASP A 1 233 ? 41.834 17.116 45.744 1.00 35.14 231 ASP A O 1
ATOM 1486 N N . ALA A 1 234 ? 43.617 18.460 45.706 1.00 33.35 232 ALA A N 1
ATOM 1487 C CA . ALA A 1 234 ? 42.779 19.640 45.574 1.00 33.34 232 ALA A CA 1
ATOM 1488 C C . ALA A 1 234 ? 42.980 20.300 44.212 1.00 34.46 232 ALA A C 1
ATOM 1489 O O . ALA A 1 234 ? 42.558 21.442 43.986 1.00 33.74 232 ALA A O 1
ATOM 1491 N N . ALA A 1 235 ? 43.645 19.591 43.306 1.00 35.42 233 ALA A N 1
ATOM 1492 C CA . ALA A 1 235 ? 43.839 20.085 41.934 1.00 36.29 233 ALA A CA 1
ATOM 1493 C C . ALA A 1 235 ? 42.600 20.771 41.356 1.00 36.67 233 ALA A C 1
ATOM 1494 O O . ALA A 1 235 ? 42.723 21.774 40.673 1.00 37.48 233 ALA A O 1
ATOM 1496 N N . TYR A 1 236 ? 41.396 20.271 41.620 1.00 37.09 234 TYR A N 1
ATOM 1497 C CA . TYR A 1 236 ? 40.206 20.949 41.058 1.00 38.01 234 TYR A CA 1
ATOM 1498 C C . TYR A 1 236 ? 39.392 21.750 42.062 1.00 36.20 234 TYR A C 1
ATOM 1499 O O . TYR A 1 236 ? 38.183 21.907 41.932 1.00 36.01 234 TYR A O 1
ATOM 1508 N N . VAL A 1 237 ? 40.049 22.248 43.088 1.00 34.70 235 VAL A N 1
ATOM 1509 C CA . VAL A 1 237 ? 39.358 23.119 44.018 1.00 32.75 235 VAL A CA 1
ATOM 1510 C C . VAL A 1 237 ? 39.910 24.482 43.785 1.00 31.34 235 VAL A C 1
ATOM 1511 O O . VAL A 1 237 ? 41.121 24.660 43.843 1.00 30.85 235 VAL A O 1
ATOM 1515 N N . THR A 1 238 ? 39.053 25.458 43.523 1.00 30.40 236 THR A N 1
ATOM 1516 C CA . THR A 1 238 ? 39.564 26.811 43.298 1.00 31.04 236 THR A CA 1
ATOM 1517 C C . THR A 1 238 ? 38.475 27.807 43.596 1.00 31.77 236 THR A C 1
ATOM 1518 O O . THR A 1 238 ? 37.299 27.475 43.475 1.00 31.95 236 THR A O 1
ATOM 1522 N N . GLY A 1 239 ? 38.867 28.997 44.056 1.00 31.96 237 GLY A N 1
ATOM 1523 C CA . GLY A 1 239 ? 37.906 30.047 44.422 1.00 32.95 237 GLY A CA 1
ATOM 1524 C C . GLY A 1 239 ? 37.026 29.715 45.626 1.00 33.27 237 GLY A C 1
ATOM 1525 O O . GLY A 1 239 ? 35.991 30.329 45.820 1.00 33.66 237 GLY A O 1
ATOM 1526 N N . ALA A 1 240 ? 37.464 28.759 46.441 1.00 33.23 238 ALA A N 1
ATOM 1527 C CA . ALA A 1 240 ? 36.719 28.291 47.612 1.00 33.59 238 ALA A CA 1
ATOM 1528 C C . ALA A 1 240 ? 37.259 28.827 48.955 1.00 34.01 238 ALA A C 1
ATOM 1529 O O . ALA A 1 240 ? 38.467 29.045 49.114 1.00 33.47 238 ALA A O 1
ATOM 1531 N N . CYS A 1 241 ? 36.361 28.988 49.933 1.00 34.46 239 CYS A N 1
ATOM 1532 C CA . CYS A 1 241 ? 36.742 29.236 51.330 1.00 35.00 239 CYS A CA 1
ATOM 1533 C C . CYS A 1 241 ? 36.419 27.978 52.143 1.00 32.81 239 CYS A C 1
ATOM 1534 O O . CYS A 1 241 ? 35.237 27.594 52.265 1.00 32.95 239 CYS A O 1
ATOM 1537 N N . TYR A 1 242 ? 37.469 27.304 52.616 1.00 30.32 240 TYR A N 1
ATOM 1538 C CA . TYR A 1 242 ? 37.366 26.115 53.456 1.00 29.78 240 TYR A CA 1
ATOM 1539 C C . TYR A 1 242 ? 37.384 26.454 54.967 1.00 28.77 240 TYR A C 1
ATOM 1540 O O . TYR A 1 242 ? 38.381 26.972 55.497 1.00 26.49 240 TYR A O 1
ATOM 1549 N N . ASP A 1 243 ? 36.254 26.161 55.619 1.00 27.58 241 ASP A N 1
ATOM 1550 C CA . ASP A 1 243 ? 36.039 26.383 57.049 1.00 28.03 241 ASP A CA 1
ATOM 1551 C C . ASP A 1 243 ? 36.765 25.363 57.893 1.00 28.38 241 ASP A C 1
ATOM 1552 O O . ASP A 1 243 ? 36.936 24.213 57.482 1.00 29.02 241 ASP A O 1
ATOM 1557 N N . ILE A 1 244 ? 37.175 25.769 59.095 1.00 28.13 242 ILE A N 1
ATOM 1558 C CA . ILE A 1 244 ? 37.726 24.843 60.054 1.00 27.71 242 ILE A CA 1
ATOM 1559 C C . ILE A 1 244 ? 37.452 25.467 61.416 1.00 28.85 242 ILE A C 1
ATOM 1560 O O . ILE A 1 244 ? 37.549 26.700 61.552 1.00 29.05 242 ILE A O 1
ATOM 1565 N N . ASN A 1 245 ? 37.104 24.642 62.414 1.00 29.52 243 ASN A N 1
ATOM 1566 C CA . ASN A 1 245 ? 36.849 25.156 63.770 1.00 30.75 243 ASN A CA 1
ATOM 1567 C C . ASN A 1 245 ? 38.105 25.262 64.593 1.00 31.18 243 ASN A C 1
ATOM 1568 O O . ASN A 1 245 ? 38.932 24.372 64.601 1.00 30.32 243 ASN A O 1
ATOM 1573 N N . GLY A 1 246 ? 38.211 26.330 65.364 1.00 32.46 244 GLY A N 1
ATOM 1574 C CA . GLY A 1 246 ? 39.462 26.622 66.009 1.00 33.67 244 GLY A CA 1
ATOM 1575 C C . GLY A 1 246 ? 40.227 27.579 65.120 1.00 34.48 244 GLY A C 1
ATOM 1576 O O . GLY A 1 246 ? 39.651 28.175 64.194 1.00 35.13 244 GLY A O 1
ATOM 1577 N N . GLY A 1 247 ? 41.510 27.771 65.407 1.00 33.88 245 GLY A N 1
ATOM 1578 C CA . GLY A 1 247 ? 42.161 28.955 64.893 1.00 32.78 245 GLY A CA 1
ATOM 1579 C C . GLY A 1 247 ? 43.505 29.335 65.483 1.00 32.96 245 GLY A C 1
ATOM 1580 O O . GLY A 1 247 ? 44.176 28.538 66.161 1.00 32.74 245 GLY A O 1
ATOM 1581 N N . VAL A 1 248 ? 43.887 30.578 65.213 1.00 32.32 246 VAL A N 1
ATOM 1582 C CA . VAL A 1 248 ? 45.239 31.047 65.353 1.00 31.24 246 VAL A CA 1
ATOM 1583 C C . VAL A 1 248 ? 45.343 32.216 66.341 1.00 32.23 246 VAL A C 1
ATOM 1584 O O . VAL A 1 248 ? 46.446 32.694 66.637 1.00 32.21 246 VAL A O 1
ATOM 1588 N N . LEU A 1 249 ? 44.208 32.668 66.870 1.00 31.89 247 LEU A N 1
ATOM 1589 C CA . LEU A 1 249 ? 44.233 33.743 67.846 1.00 32.35 247 LEU A CA 1
ATOM 1590 C C . LEU A 1 249 ? 43.033 33.731 68.802 1.00 32.35 247 LEU A C 1
ATOM 1591 O O . LEU A 1 249 ? 42.046 33.057 68.550 1.00 31.57 247 LEU A O 1
ATOM 1596 N N . PHE A 1 250 ? 43.155 34.472 69.904 1.00 32.26 248 PHE A N 1
ATOM 1597 C CA . PHE A 1 250 ? 42.121 34.511 70.955 1.00 32.81 248 PHE A CA 1
ATOM 1598 C C . PHE A 1 250 ? 40.902 35.367 70.555 1.00 32.66 248 PHE A C 1
ATOM 1599 O O . PHE A 1 250 ? 41.049 36.485 70.003 1.00 31.89 248 PHE A O 1
ATOM 1607 N N . SER A 1 251 ? 39.713 34.854 70.888 1.00 32.62 249 SER A N 1
ATOM 1608 C CA . SER A 1 251 ? 38.460 35.537 70.592 1.00 33.41 249 SER A CA 1
ATOM 1609 C C . SER A 1 251 ? 38.057 36.569 71.652 1.00 33.62 249 SER A C 1
ATOM 1610 O O . SER A 1 251 ? 38.689 36.639 72.699 1.00 34.19 249 SER A O 1
ATOM 1613 N N . GLN B 1 4 ? -3.576 53.098 52.085 1.00 41.45 2 GLN B N 1
ATOM 1614 C CA . GLN B 1 4 ? -3.336 53.391 50.623 1.00 40.64 2 GLN B CA 1
ATOM 1615 C C . GLN B 1 4 ? -2.228 52.630 49.889 1.00 39.38 2 GLN B C 1
ATOM 1616 O O . GLN B 1 4 ? -2.261 52.571 48.673 1.00 39.48 2 GLN B O 1
ATOM 1618 N N . ARG B 1 5 ? -1.258 52.019 50.553 1.00 38.46 3 ARG B N 1
ATOM 1619 C CA . ARG B 1 5 ? -0.310 51.231 49.737 1.00 36.61 3 ARG B CA 1
ATOM 1620 C C . ARG B 1 5 ? -0.985 50.082 49.001 1.00 35.84 3 ARG B C 1
ATOM 1621 O O . ARG B 1 5 ? -0.602 49.738 47.883 1.00 35.39 3 ARG B O 1
ATOM 1629 N N . PHE B 1 6 ? -1.991 49.479 49.601 1.00 34.67 4 PHE B N 1
ATOM 1630 C CA . PHE B 1 6 ? -2.600 48.345 48.927 1.00 35.00 4 PHE B CA 1
ATOM 1631 C C . PHE B 1 6 ? -4.042 48.559 48.478 1.00 35.90 4 PHE B C 1
ATOM 1632 O O . PHE B 1 6 ? -4.805 47.613 48.364 1.00 35.92 4 PHE B O 1
ATOM 1640 N N . THR B 1 7 ? -4.421 49.807 48.223 1.00 37.38 5 THR B N 1
ATOM 1641 C CA . THR B 1 7 ? -5.822 50.105 47.909 1.00 38.95 5 THR B CA 1
ATOM 1642 C C . THR B 1 7 ? -6.245 49.351 46.642 1.00 39.53 5 THR B C 1
ATOM 1643 O O . THR B 1 7 ? -5.552 49.404 45.615 1.00 39.98 5 THR B O 1
ATOM 1647 N N . ASN B 1 8 ? -7.339 48.596 46.730 1.00 39.81 6 ASN B N 1
ATOM 1648 C CA . ASN B 1 8 ? -7.752 47.718 45.628 1.00 40.95 6 ASN B CA 1
ATOM 1649 C C . ASN B 1 8 ? -6.728 46.652 45.211 1.00 40.35 6 ASN B C 1
ATOM 1650 O O . ASN B 1 8 ? -6.719 46.177 44.063 1.00 40.61 6 ASN B O 1
ATOM 1655 N N . ARG B 1 9 ? -5.859 46.271 46.139 1.00 39.01 7 ARG B N 1
ATOM 1656 C CA . ARG B 1 9 ? -5.002 45.122 45.883 1.00 38.19 7 ARG B CA 1
ATOM 1657 C C . ARG B 1 9 ? -5.570 43.905 46.599 1.00 35.80 7 ARG B C 1
ATOM 1658 O O . ARG B 1 9 ? -6.069 44.014 47.711 1.00 36.69 7 ARG B O 1
ATOM 1666 N N . THR B 1 10 ? -5.544 42.772 45.935 1.00 32.37 8 THR B N 1
ATOM 1667 C CA . THR B 1 10 ? -6.021 41.554 46.522 1.00 31.06 8 THR B CA 1
ATOM 1668 C C . THR B 1 10 ? -4.847 40.729 47.083 1.00 30.23 8 THR B C 1
ATOM 1669 O O . THR B 1 10 ? -3.971 40.265 46.324 1.00 29.26 8 THR B O 1
ATOM 1673 N N . ILE B 1 11 ? -4.835 40.580 48.411 1.00 28.27 9 ILE B N 1
ATOM 1674 C CA . ILE B 1 11 ? -3.730 39.908 49.091 1.00 26.87 9 ILE B CA 1
ATOM 1675 C C . ILE B 1 11 ? -4.235 38.648 49.754 1.00 26.22 9 ILE B C 1
ATOM 1676 O O . ILE B 1 11 ? -5.196 38.692 50.498 1.00 25.49 9 ILE B O 1
ATOM 1681 N N . VAL B 1 12 ? -3.610 37.518 49.423 1.00 26.18 10 VAL B N 1
ATOM 1682 C CA . VAL B 1 12 ? -3.928 36.220 50.011 1.00 25.46 10 VAL B CA 1
ATOM 1683 C C . VAL B 1 12 ? -2.894 35.828 51.073 1.00 25.13 10 VAL B C 1
ATOM 1684 O O . VAL B 1 12 ? -1.742 35.587 50.757 1.00 25.27 10 VAL B O 1
ATOM 1688 N N . VAL B 1 13 ? -3.308 35.788 52.334 1.00 25.44 11 VAL B N 1
ATOM 1689 C CA . VAL B 1 13 ? -2.447 35.376 53.442 1.00 24.34 11 VAL B CA 1
ATOM 1690 C C . VAL B 1 13 ? -2.740 33.929 53.739 1.00 25.11 11 VAL B C 1
ATOM 1691 O O . VAL B 1 13 ? -3.741 33.619 54.375 1.00 25.76 11 VAL B O 1
ATOM 1695 N N . ALA B 1 14 ? -1.874 33.034 53.275 1.00 25.75 12 ALA B N 1
ATOM 1696 C CA . ALA B 1 14 ? -2.077 31.594 53.436 1.00 25.92 12 ALA B CA 1
ATOM 1697 C C . ALA B 1 14 ? -1.368 31.116 54.707 1.00 26.93 12 ALA B C 1
ATOM 1698 O O . ALA B 1 14 ? -0.143 31.181 54.769 1.00 27.07 12 ALA B O 1
ATOM 1700 N N . GLY B 1 15 ? -2.117 30.659 55.722 1.00 27.31 13 GLY B N 1
ATOM 1701 C CA . GLY B 1 15 ? -1.522 30.240 57.013 1.00 27.07 13 GLY B CA 1
ATOM 1702 C C . GLY B 1 15 ? -1.939 31.076 58.242 1.00 28.46 13 GLY B C 1
ATOM 1703 O O . GLY B 1 15 ? -1.269 31.036 59.295 1.00 28.82 13 GLY B O 1
ATOM 1704 N N . ALA B 1 16 ? -3.020 31.856 58.139 1.00 27.76 14 ALA B N 1
ATOM 1705 C CA . ALA B 1 16 ? -3.488 32.628 59.300 1.00 28.45 14 ALA B CA 1
ATOM 1706 C C . ALA B 1 16 ? -3.980 31.792 60.511 1.00 28.89 14 ALA B C 1
ATOM 1707 O O . ALA B 1 16 ? -4.484 32.347 61.494 1.00 28.87 14 ALA B O 1
ATOM 1709 N N . GLY B 1 17 ? -3.839 30.462 60.423 1.00 28.91 15 GLY B N 1
ATOM 1710 C CA . GLY B 1 17 ? -3.822 29.586 61.598 1.00 28.47 15 GLY B CA 1
ATOM 1711 C C . GLY B 1 17 ? -2.681 29.922 62.564 1.00 28.95 15 GLY B C 1
ATOM 1712 O O . GLY B 1 17 ? -2.671 29.471 63.714 1.00 28.99 15 GLY B O 1
ATOM 1713 N N . ARG B 1 18 ? -1.720 30.735 62.121 1.00 27.89 16 ARG B N 1
ATOM 1714 C CA . ARG B 1 18 ? -0.573 31.083 62.969 1.00 26.81 16 ARG B CA 1
ATOM 1715 C C . ARG B 1 18 ? -0.643 32.534 63.339 1.00 26.25 16 ARG B C 1
ATOM 1716 O O . ARG B 1 18 ? -1.172 33.342 62.565 1.00 25.87 16 ARG B O 1
ATOM 1724 N N . ASP B 1 19 ? -0.022 32.900 64.454 1.00 25.31 17 ASP B N 1
ATOM 1725 C CA . ASP B 1 19 ? -0.022 34.289 64.842 1.00 26.30 17 ASP B CA 1
ATOM 1726 C C . ASP B 1 19 ? 0.498 35.291 63.749 1.00 26.22 17 ASP B C 1
ATOM 1727 O O . ASP B 1 19 ? -0.061 36.377 63.554 1.00 26.38 17 ASP B O 1
ATOM 1732 N N . ILE B 1 20 ? 1.582 34.941 63.073 1.00 26.26 18 ILE B N 1
ATOM 1733 C CA . ILE B 1 20 ? 2.131 35.789 62.002 1.00 25.47 18 ILE B CA 1
ATOM 1734 C C . ILE B 1 20 ? 1.101 36.102 60.910 1.00 25.41 18 ILE B C 1
ATOM 1735 O O . ILE B 1 20 ? 1.138 37.174 60.274 1.00 26.37 18 ILE B O 1
ATOM 1740 N N . GLY B 1 21 ? 0.210 35.151 60.649 1.00 24.69 19 GLY B N 1
ATOM 1741 C CA . GLY B 1 21 ? -0.850 35.377 59.646 1.00 23.76 19 GLY B CA 1
ATOM 1742 C C . GLY B 1 21 ? -1.910 36.330 60.182 1.00 22.71 19 GLY B C 1
ATOM 1743 O O . GLY B 1 21 ? -2.458 37.126 59.417 1.00 22.95 19 GLY B O 1
ATOM 1744 N N . ARG B 1 22 ? -2.198 36.275 61.489 1.00 22.32 20 ARG B N 1
ATOM 1745 C CA . ARG B 1 22 ? -3.054 37.299 62.092 1.00 22.75 20 ARG B CA 1
ATOM 1746 C C . ARG B 1 22 ? -2.473 38.706 61.836 1.00 23.71 20 ARG B C 1
ATOM 1747 O O . ARG B 1 22 ? -3.191 39.669 61.451 1.00 23.55 20 ARG B O 1
ATOM 1755 N N . ALA B 1 23 ? -1.167 38.816 62.057 1.00 23.80 21 ALA B N 1
ATOM 1756 C CA . ALA B 1 23 ? -0.475 40.121 62.074 1.00 24.08 21 ALA B CA 1
ATOM 1757 C C . ALA B 1 23 ? -0.435 40.670 60.642 1.00 24.20 21 ALA B C 1
ATOM 1758 O O . ALA B 1 23 ? -0.809 41.803 60.394 1.00 23.97 21 ALA B O 1
ATOM 1760 N N . CYS B 1 24 ? -0.079 39.819 59.685 1.00 25.40 22 CYS B N 1
ATOM 1761 C CA . CYS B 1 24 ? -0.075 40.210 58.273 1.00 25.84 22 CYS B CA 1
ATOM 1762 C C . CYS B 1 24 ? -1.454 40.554 57.729 1.00 26.59 22 CYS B C 1
ATOM 1763 O O . CYS B 1 24 ? -1.603 41.533 56.984 1.00 27.89 22 CYS B O 1
ATOM 1766 N N . ALA B 1 25 ? -2.451 39.743 58.047 1.00 25.88 23 ALA B N 1
ATOM 1767 C CA . ALA B 1 25 ? -3.794 40.001 57.546 1.00 26.52 23 ALA B CA 1
ATOM 1768 C C . ALA B 1 25 ? -4.306 41.372 58.006 1.00 26.71 23 ALA B C 1
ATOM 1769 O O . ALA B 1 25 ? -4.819 42.138 57.224 1.00 26.96 23 ALA B O 1
ATOM 1771 N N . ILE B 1 26 ? -4.183 41.667 59.296 1.00 27.32 24 ILE B N 1
ATOM 1772 C CA . ILE B 1 26 ? -4.639 42.953 59.816 1.00 27.25 24 ILE B CA 1
ATOM 1773 C C . ILE B 1 26 ? -3.854 44.115 59.181 1.00 27.95 24 ILE B C 1
ATOM 1774 O O . ILE B 1 26 ? -4.450 45.131 58.798 1.00 28.77 24 ILE B O 1
ATOM 1779 N N . ARG B 1 27 ? -2.531 43.952 59.065 1.00 27.58 25 ARG B N 1
ATOM 1780 C CA . ARG B 1 27 ? -1.654 44.942 58.436 1.00 27.89 25 ARG B CA 1
ATOM 1781 C C . ARG B 1 27 ? -1.997 45.260 56.952 1.00 27.54 25 ARG B C 1
ATOM 1782 O O . ARG B 1 27 ? -2.089 46.416 56.555 1.00 26.90 25 ARG B O 1
ATOM 1790 N N . PHE B 1 28 ? -2.144 44.236 56.123 1.00 27.13 26 PHE B N 1
ATOM 1791 C CA . PHE B 1 28 ? -2.594 44.491 54.770 1.00 27.08 26 PHE B CA 1
ATOM 1792 C C . PHE B 1 28 ? -4.000 45.174 54.747 1.00 27.46 26 PHE B C 1
ATOM 1793 O O . PHE B 1 28 ? -4.258 45.998 53.884 1.00 27.80 26 PHE B O 1
ATOM 1801 N N . ALA B 1 29 ? -4.901 44.812 55.671 1.00 27.54 27 ALA B N 1
ATOM 1802 C CA . ALA B 1 29 ? -6.236 45.417 55.713 1.00 27.77 27 ALA B CA 1
ATOM 1803 C C . ALA B 1 29 ? -6.125 46.885 56.110 1.00 28.03 27 ALA B C 1
ATOM 1804 O O . ALA B 1 29 ? -6.795 47.743 55.509 1.00 27.13 27 ALA B O 1
ATOM 1806 N N . GLN B 1 30 ? -5.270 47.170 57.099 1.00 28.16 28 GLN B N 1
ATOM 1807 C CA . GLN B 1 30 ? -4.966 48.564 57.450 1.00 28.79 28 GLN B CA 1
ATOM 1808 C C . GLN B 1 30 ? -4.462 49.390 56.265 1.00 29.83 28 GLN B C 1
ATOM 1809 O O . GLN B 1 30 ? -4.539 50.608 56.292 1.00 31.19 28 GLN B O 1
ATOM 1815 N N . GLU B 1 31 ? -3.888 48.748 55.258 1.00 29.95 29 GLU B N 1
ATOM 1816 C CA . GLU B 1 31 ? -3.276 49.499 54.180 1.00 31.04 29 GLU B CA 1
ATOM 1817 C C . GLU B 1 31 ? -4.134 49.378 52.910 1.00 30.25 29 GLU B C 1
ATOM 1818 O O . GLU B 1 31 ? -3.628 49.450 51.795 1.00 30.91 29 GLU B O 1
ATOM 1824 N N . GLY B 1 32 ? -5.420 49.130 53.101 1.00 29.52 30 GLY B N 1
ATOM 1825 C CA . GLY B 1 32 ? -6.401 49.232 52.031 1.00 29.21 30 GLY B CA 1
ATOM 1826 C C . GLY B 1 32 ? -6.657 47.969 51.237 1.00 30.43 30 GLY B C 1
ATOM 1827 O O . GLY B 1 32 ? -7.478 47.997 50.355 1.00 30.96 30 GLY B O 1
ATOM 1828 N N . ALA B 1 33 ? -5.986 46.846 51.548 1.00 30.05 31 ALA B N 1
ATOM 1829 C CA . ALA B 1 33 ? -6.079 45.644 50.707 1.00 29.62 31 ALA B CA 1
ATOM 1830 C C . ALA B 1 33 ? -7.436 44.945 50.817 1.00 30.67 31 ALA B C 1
ATOM 1831 O O . ALA B 1 33 ? -8.106 45.063 51.831 1.00 30.29 31 ALA B O 1
ATOM 1833 N N . ASN B 1 34 ? -7.815 44.192 49.781 1.00 31.27 32 ASN B N 1
ATOM 1834 C CA . ASN B 1 34 ? -8.832 43.151 49.917 1.00 31.99 32 ASN B CA 1
ATOM 1835 C C . ASN B 1 34 ? -8.100 41.930 50.479 1.00 31.02 32 ASN B C 1
ATOM 1836 O O . ASN B 1 34 ? -7.203 41.405 49.823 1.00 32.70 32 ASN B O 1
ATOM 1841 N N . VAL B 1 35 ? -8.440 41.463 51.664 1.00 30.21 33 VAL B N 1
ATOM 1842 C CA . VAL B 1 35 ? -7.654 40.414 52.298 1.00 28.35 33 VAL B CA 1
ATOM 1843 C C . VAL B 1 35 ? -8.403 39.097 52.267 1.00 28.45 33 VAL B C 1
ATOM 1844 O O . VAL B 1 35 ? -9.573 39.027 52.613 1.00 28.82 33 VAL B O 1
ATOM 1848 N N . VAL B 1 36 ? -7.718 38.051 51.825 1.00 27.85 34 VAL B N 1
ATOM 1849 C CA . VAL B 1 36 ? -8.224 36.703 51.902 1.00 27.31 34 VAL B CA 1
ATOM 1850 C C . VAL B 1 36 ? -7.260 36.007 52.855 1.00 27.52 34 VAL B C 1
ATOM 1851 O O . VAL B 1 36 ? -6.023 36.122 52.721 1.00 27.40 34 VAL B O 1
ATOM 1855 N N . LEU B 1 37 ? -7.786 35.302 53.835 1.00 26.11 35 LEU B N 1
ATOM 1856 C CA . LEU B 1 37 ? -6.867 34.636 54.717 1.00 27.24 35 LEU B CA 1
ATOM 1857 C C . LEU B 1 37 ? -7.355 33.231 54.867 1.00 26.24 35 LEU B C 1
ATOM 1858 O O . LEU B 1 37 ? -8.535 33.008 54.908 1.00 26.16 35 LEU B O 1
ATOM 1863 N N . THR B 1 38 ? -6.438 32.279 54.869 1.00 25.84 36 THR B N 1
ATOM 1864 C CA . THR B 1 38 ? -6.818 30.923 55.123 1.00 26.43 36 THR B CA 1
ATOM 1865 C C . THR B 1 38 ? -6.361 30.531 56.513 1.00 27.26 36 THR B C 1
ATOM 1866 O O . THR B 1 38 ? -5.457 31.142 57.090 1.00 27.17 36 THR B O 1
ATOM 1870 N N . TYR B 1 39 ? -6.993 29.513 57.068 1.00 27.54 37 TYR B N 1
ATOM 1871 C CA . TYR B 1 39 ? -6.725 29.165 58.431 1.00 28.10 37 TYR B CA 1
ATOM 1872 C C . TYR B 1 39 ? -6.951 27.666 58.625 1.00 28.81 37 TYR B C 1
ATOM 1873 O O . TYR B 1 39 ? -7.591 27.034 57.813 1.00 28.69 37 TYR B O 1
ATOM 1882 N N . ASN B 1 40 ? -6.378 27.119 59.690 1.00 30.17 38 ASN B N 1
ATOM 1883 C CA . ASN B 1 40 ? -6.457 25.705 60.022 1.00 31.34 38 ASN B CA 1
ATOM 1884 C C . ASN B 1 40 ? -6.097 25.618 61.510 1.00 31.25 38 ASN B C 1
ATOM 1885 O O . ASN B 1 40 ? -5.404 26.509 62.013 1.00 30.91 38 ASN B O 1
ATOM 1890 N N . GLY B 1 41 ? -6.532 24.564 62.216 1.00 31.08 39 GLY B N 1
ATOM 1891 C CA . GLY B 1 41 ? -6.330 24.476 63.702 1.00 29.72 39 GLY B CA 1
ATOM 1892 C C . GLY B 1 41 ? -7.384 25.254 64.523 1.00 29.49 39 GLY B C 1
ATOM 1893 O O . GLY B 1 41 ? -8.471 25.550 64.050 1.00 30.50 39 GLY B O 1
ATOM 1894 N N . ALA B 1 42 ? -7.078 25.613 65.754 1.00 28.57 40 ALA B N 1
ATOM 1895 C CA . ALA B 1 42 ? -8.018 26.372 66.554 1.00 27.94 40 ALA B CA 1
ATOM 1896 C C . ALA B 1 42 ? -8.315 27.728 65.855 1.00 28.07 40 ALA B C 1
ATOM 1897 O O . ALA B 1 42 ? -9.454 28.227 65.889 1.00 28.87 40 ALA B O 1
ATOM 1899 N N . ALA B 1 43 ? -7.304 28.320 65.208 1.00 26.80 41 ALA B N 1
ATOM 1900 C CA . ALA B 1 43 ? -7.491 29.506 64.363 1.00 26.37 41 ALA B CA 1
ATOM 1901 C C . ALA B 1 43 ? -8.037 30.673 65.129 1.00 27.34 41 ALA B C 1
ATOM 1902 O O . ALA B 1 43 ? -8.777 31.487 64.558 1.00 29.36 41 ALA B O 1
ATOM 1904 N N . GLU B 1 44 ? -7.696 30.783 66.403 1.00 27.41 42 GLU B N 1
ATOM 1905 C CA . GLU B 1 44 ? -8.180 31.882 67.215 1.00 27.13 42 GLU B CA 1
ATOM 1906 C C . GLU B 1 44 ? -7.494 33.188 66.829 1.00 26.87 42 GLU B C 1
ATOM 1907 O O . GLU B 1 44 ? -8.081 34.291 66.969 1.00 26.61 42 GLU B O 1
ATOM 1913 N N . GLY B 1 45 ? -6.271 33.073 66.326 1.00 25.54 43 GLY B N 1
ATOM 1914 C CA . GLY B 1 45 ? -5.663 34.212 65.688 1.00 24.92 43 GLY B CA 1
ATOM 1915 C C . GLY B 1 45 ? -6.416 34.705 64.437 1.00 24.05 43 GLY B C 1
ATOM 1916 O O . GLY B 1 45 ? -6.501 35.904 64.213 1.00 22.38 43 GLY B O 1
ATOM 1917 N N . ALA B 1 46 ? -6.903 33.780 63.596 1.00 23.37 44 ALA B N 1
ATOM 1918 C CA . ALA B 1 46 ? -7.613 34.184 62.344 1.00 23.65 44 ALA B CA 1
ATOM 1919 C C . ALA B 1 46 ? -8.911 34.915 62.700 1.00 24.19 44 ALA B C 1
ATOM 1920 O O . ALA B 1 46 ? -9.318 35.892 62.015 1.00 24.62 44 ALA B O 1
ATOM 1922 N N . ALA B 1 47 ? -9.528 34.456 63.800 1.00 23.85 45 ALA B N 1
ATOM 1923 C CA . ALA B 1 47 ? -10.773 35.023 64.331 1.00 24.17 45 ALA B CA 1
ATOM 1924 C C . ALA B 1 47 ? -10.549 36.406 64.838 1.00 24.79 45 ALA B C 1
ATOM 1925 O O . ALA B 1 47 ? -11.343 37.266 64.570 1.00 26.14 45 ALA B O 1
ATOM 1927 N N . THR B 1 48 ? -9.451 36.655 65.552 1.00 25.40 46 THR B N 1
ATOM 1928 C CA . THR B 1 48 ? -9.069 38.027 65.859 1.00 24.81 46 THR B CA 1
ATOM 1929 C C . THR B 1 48 ? -8.856 38.902 64.626 1.00 25.15 46 THR B C 1
ATOM 1930 O O . THR B 1 48 ? -9.350 40.044 64.572 1.00 25.52 46 THR B O 1
ATOM 1934 N N . ALA B 1 49 ? -8.103 38.400 63.644 1.00 24.14 47 ALA B N 1
ATOM 1935 C CA . ALA B 1 49 ? -7.890 39.189 62.415 1.00 24.03 47 ALA B CA 1
ATOM 1936 C C . ALA B 1 49 ? -9.237 39.583 61.777 1.00 23.52 47 ALA B C 1
ATOM 1937 O O . ALA B 1 49 ? -9.449 40.723 61.385 1.00 24.24 47 ALA B O 1
ATOM 1939 N N . VAL B 1 50 ? -10.149 38.627 61.649 1.00 24.19 48 VAL B N 1
ATOM 1940 C CA . VAL B 1 50 ? -11.445 38.913 61.041 1.00 23.92 48 VAL B CA 1
ATOM 1941 C C . VAL B 1 50 ? -12.166 39.992 61.833 1.00 24.90 48 VAL B C 1
ATOM 1942 O O . VAL B 1 50 ? -12.637 40.949 61.271 1.00 24.72 48 VAL B O 1
ATOM 1946 N N . ALA B 1 51 ? -12.255 39.845 63.156 1.00 25.97 49 ALA B N 1
ATOM 1947 C CA . ALA B 1 51 ? -12.951 40.866 63.936 1.00 25.99 49 ALA B CA 1
ATOM 1948 C C . ALA B 1 51 ? -12.273 42.221 63.800 1.00 26.74 49 ALA B C 1
ATOM 1949 O O . ALA B 1 51 ? -12.940 43.223 63.768 1.00 26.85 49 ALA B O 1
ATOM 1951 N N . GLU B 1 52 ? -10.940 42.270 63.767 1.00 28.11 50 GLU B N 1
ATOM 1952 C CA . GLU B 1 52 ? -10.255 43.556 63.734 1.00 28.60 50 GLU B CA 1
ATOM 1953 C C . GLU B 1 52 ? -10.441 44.208 62.354 1.00 30.03 50 GLU B C 1
ATOM 1954 O O . GLU B 1 52 ? -10.620 45.428 62.232 1.00 28.95 50 GLU B O 1
ATOM 1960 N N . ILE B 1 53 ? -10.390 43.387 61.305 1.00 31.33 51 ILE B N 1
ATOM 1961 C CA . ILE B 1 53 ? -10.585 43.895 59.952 1.00 32.37 51 ILE B CA 1
ATOM 1962 C C . ILE B 1 53 ? -11.995 44.515 59.789 1.00 34.24 51 ILE B C 1
ATOM 1963 O O . ILE B 1 53 ? -12.125 45.565 59.163 1.00 33.55 51 ILE B O 1
ATOM 1968 N N . GLU B 1 54 ? -13.027 43.864 60.355 1.00 36.60 52 GLU B N 1
ATOM 1969 C CA . GLU B 1 54 ? -14.413 44.352 60.287 1.00 38.93 52 GLU B CA 1
ATOM 1970 C C . GLU B 1 54 ? -14.467 45.734 60.891 1.00 39.56 52 GLU B C 1
ATOM 1971 O O . GLU B 1 54 ? -15.267 46.543 60.505 1.00 39.74 52 GLU B O 1
ATOM 1977 N N . LYS B 1 55 ? -13.652 45.981 61.899 1.00 40.83 53 LYS B N 1
ATOM 1978 C CA . LYS B 1 55 ? -13.692 47.251 62.599 1.00 42.20 53 LYS B CA 1
ATOM 1979 C C . LYS B 1 55 ? -13.095 48.371 61.766 1.00 43.62 53 LYS B C 1
ATOM 1980 O O . LYS B 1 55 ? -13.226 49.539 62.101 1.00 44.19 53 LYS B O 1
ATOM 1986 N N . LEU B 1 56 ? -12.442 48.013 60.666 1.00 45.35 54 LEU B N 1
ATOM 1987 C CA . LEU B 1 56 ? -11.904 48.995 59.747 1.00 46.44 54 LEU B CA 1
ATOM 1988 C C . LEU B 1 56 ? -12.985 49.299 58.739 1.00 47.83 54 LEU B C 1
ATOM 1989 O O . LEU B 1 56 ? -12.825 50.147 57.878 1.00 48.76 54 LEU B O 1
ATOM 1994 N N . GLY B 1 57 ? -14.106 48.606 58.820 1.00 48.82 55 GLY B N 1
ATOM 1995 C CA . GLY B 1 57 ? -15.170 48.921 57.893 1.00 50.29 55 GLY B CA 1
ATOM 1996 C C . GLY B 1 57 ? -15.125 48.084 56.622 1.00 51.35 55 GLY B C 1
ATOM 1997 O O . GLY B 1 57 ? -16.008 48.220 55.777 1.00 51.58 55 GLY B O 1
ATOM 1998 N N . ARG B 1 58 ? -14.117 47.214 56.480 1.00 51.42 56 ARG B N 1
ATOM 1999 C CA . ARG B 1 58 ? -14.142 46.208 55.413 1.00 51.08 56 ARG B CA 1
ATOM 2000 C C . ARG B 1 58 ? -14.213 44.822 55.961 1.00 49.65 56 ARG B C 1
ATOM 2001 O O . ARG B 1 58 ? -14.337 44.606 57.155 1.00 50.19 56 ARG B O 1
ATOM 2009 N N . SER B 1 59 ? -14.080 43.872 55.062 1.00 47.27 57 SER B N 1
ATOM 2010 C CA . SER B 1 59 ? -14.397 42.532 55.393 1.00 44.78 57 SER B CA 1
ATOM 2011 C C . SER B 1 59 ? -13.399 41.602 54.700 1.00 43.06 57 SER B C 1
ATOM 2012 O O . SER B 1 59 ? -13.182 41.663 53.492 1.00 42.63 57 SER B O 1
ATOM 2015 N N . ALA B 1 60 ? -12.749 40.776 55.502 1.00 40.43 58 ALA B N 1
ATOM 2016 C CA . ALA B 1 60 ? -11.792 39.842 55.005 1.00 37.86 58 ALA B CA 1
ATOM 2017 C C . ALA B 1 60 ? -12.584 38.653 54.503 1.00 36.68 58 ALA B C 1
ATOM 2018 O O . ALA B 1 60 ? -13.653 38.370 54.996 1.00 35.57 58 ALA B O 1
ATOM 2020 N N . LEU B 1 61 ? -12.052 37.931 53.536 1.00 35.19 59 LEU B N 1
ATOM 2021 C CA . LEU B 1 61 ? -12.649 36.663 53.206 1.00 33.80 59 LEU B CA 1
ATOM 2022 C C . LEU B 1 61 ? -11.840 35.659 53.982 1.00 32.79 59 LEU B C 1
ATOM 2023 O O . LEU B 1 61 ? -10.649 35.524 53.742 1.00 33.03 59 LEU B O 1
ATOM 2028 N N . ALA B 1 62 ? -12.442 34.969 54.934 1.00 32.21 60 ALA B N 1
ATOM 2029 C CA . ALA B 1 62 ? -11.696 33.978 55.692 1.00 30.96 60 ALA B CA 1
ATOM 2030 C C . ALA B 1 62 ? -12.129 32.614 55.250 1.00 31.77 60 ALA B C 1
ATOM 2031 O O . ALA B 1 62 ? -13.326 32.328 55.163 1.00 32.55 60 ALA B O 1
ATOM 2033 N N . ILE B 1 63 ? -11.158 31.752 54.992 1.00 31.83 61 ILE B N 1
ATOM 2034 C CA . ILE B 1 63 ? -11.422 30.458 54.415 1.00 32.21 61 ILE B CA 1
ATOM 2035 C C . ILE B 1 63 ? -10.640 29.371 55.138 1.00 31.38 61 ILE B C 1
ATOM 2036 O O . ILE B 1 63 ? -9.420 29.459 55.304 1.00 31.04 61 ILE B O 1
ATOM 2041 N N . LYS B 1 64 ? -11.334 28.318 55.515 1.00 30.39 62 LYS B N 1
ATOM 2042 C CA . LYS B 1 64 ? -10.693 27.222 56.181 1.00 31.09 62 LYS B CA 1
ATOM 2043 C C . LYS B 1 64 ? -9.994 26.379 55.148 1.00 30.32 62 LYS B C 1
ATOM 2044 O O . LYS B 1 64 ? -10.596 26.012 54.142 1.00 30.48 62 LYS B O 1
ATOM 2050 N N . ALA B 1 65 ? -8.722 26.063 55.379 1.00 29.39 63 ALA B N 1
ATOM 2051 C CA . ALA B 1 65 ? -7.981 25.218 54.447 1.00 28.65 63 ALA B CA 1
ATOM 2052 C C . ALA B 1 65 ? -6.737 24.672 55.108 1.00 29.22 63 ALA B C 1
ATOM 2053 O O . ALA B 1 65 ? -5.956 25.428 55.697 1.00 29.25 63 ALA B O 1
ATOM 2055 N N . ASP B 1 66 ? -6.546 23.365 55.001 1.00 29.12 64 ASP B N 1
ATOM 2056 C CA . ASP B 1 66 ? -5.307 22.709 55.411 1.00 30.21 64 ASP B CA 1
ATOM 2057 C C . ASP B 1 66 ? -4.391 22.777 54.181 1.00 30.08 64 ASP B C 1
ATOM 2058 O O . ASP B 1 66 ? -4.691 22.160 53.137 1.00 29.36 64 ASP B O 1
ATOM 2063 N N . LEU B 1 67 ? -3.299 23.539 54.294 1.00 29.63 65 LEU B N 1
ATOM 2064 C CA . LEU B 1 67 ? -2.529 23.945 53.113 1.00 30.13 65 LEU B CA 1
ATOM 2065 C C . LEU B 1 67 ? -1.631 22.826 52.617 1.00 29.94 65 LEU B C 1
ATOM 2066 O O . LEU B 1 67 ? -0.988 22.952 51.576 1.00 30.03 65 LEU B O 1
ATOM 2071 N N . THR B 1 68 ? -1.606 21.724 53.355 1.00 30.97 66 THR B N 1
ATOM 2072 C CA . THR B 1 68 ? -1.002 20.483 52.823 1.00 31.24 66 THR B CA 1
ATOM 2073 C C . THR B 1 68 ? -2.020 19.648 52.008 1.00 32.04 66 THR B C 1
ATOM 2074 O O . THR B 1 68 ? -1.678 18.571 51.522 1.00 32.96 66 THR B O 1
ATOM 2078 N N . ASN B 1 69 ? -3.260 20.125 51.876 1.00 31.99 67 ASN B N 1
ATOM 2079 C CA . ASN B 1 69 ? -4.291 19.400 51.120 1.00 32.11 67 ASN B CA 1
ATOM 2080 C C . ASN B 1 69 ? -4.566 20.124 49.833 1.00 31.90 67 ASN B C 1
ATOM 2081 O O . ASN B 1 69 ? -5.163 21.208 49.851 1.00 32.10 67 ASN B O 1
ATOM 2086 N N . ALA B 1 70 ? -4.148 19.528 48.722 1.00 31.87 68 ALA B N 1
ATOM 2087 C CA . ALA B 1 70 ? -4.239 20.181 47.405 1.00 33.17 68 ALA B CA 1
ATOM 2088 C C . ALA B 1 70 ? -5.651 20.642 47.039 1.00 33.34 68 ALA B C 1
ATOM 2089 O O . ALA B 1 70 ? -5.845 21.750 46.526 1.00 34.80 68 ALA B O 1
ATOM 2091 N N . ALA B 1 71 ? -6.645 19.809 47.318 1.00 33.29 69 ALA B N 1
ATOM 2092 C CA . ALA B 1 71 ? -8.030 20.197 47.079 1.00 32.83 69 ALA B CA 1
ATOM 2093 C C . ALA B 1 71 ? -8.448 21.410 47.923 1.00 33.53 69 ALA B C 1
ATOM 2094 O O . ALA B 1 71 ? -9.149 22.319 47.434 1.00 34.01 69 ALA B O 1
ATOM 2096 N N . GLU B 1 72 ? -8.045 21.460 49.200 1.00 33.75 70 GLU B N 1
ATOM 2097 C CA . GLU B 1 72 ? -8.451 22.627 49.995 1.00 33.58 70 GLU B CA 1
ATOM 2098 C C . GLU B 1 72 ? -7.708 23.880 49.562 1.00 32.76 70 GLU B C 1
ATOM 2099 O O . GLU B 1 72 ? -8.255 24.984 49.607 1.00 33.34 70 GLU B O 1
ATOM 2105 N N . VAL B 1 73 ? -6.486 23.695 49.081 1.00 32.31 71 VAL B N 1
ATOM 2106 C CA . VAL B 1 73 ? -5.715 24.789 48.494 1.00 31.97 71 VAL B CA 1
ATOM 2107 C C . VAL B 1 73 ? -6.386 25.305 47.224 1.00 32.69 71 VAL B C 1
ATOM 2108 O O . VAL B 1 73 ? -6.600 26.508 47.073 1.00 32.62 71 VAL B O 1
ATOM 2112 N N . GLU B 1 74 ? -6.726 24.404 46.298 1.00 33.45 72 GLU B N 1
ATOM 2113 C CA . GLU B 1 74 ? -7.478 24.829 45.084 1.00 34.17 72 GLU B CA 1
ATOM 2114 C C . GLU B 1 74 ? -8.773 25.586 45.407 1.00 33.19 72 GLU B C 1
ATOM 2115 O O . GLU B 1 74 ? -9.024 26.660 44.879 1.00 34.17 72 GLU B O 1
ATOM 2121 N N . ALA B 1 75 ? -9.591 25.050 46.295 1.00 32.41 73 ALA B N 1
ATOM 2122 C CA . ALA B 1 75 ? -10.784 25.763 46.728 1.00 31.93 73 ALA B CA 1
ATOM 2123 C C . ALA B 1 75 ? -10.480 27.132 47.318 1.00 31.49 73 ALA B C 1
ATOM 2124 O O . ALA B 1 75 ? -11.173 28.099 47.034 1.00 32.20 73 ALA B O 1
ATOM 2126 N N . ALA B 1 76 ? -9.472 27.241 48.157 1.00 30.81 74 ALA B N 1
ATOM 2127 C CA . ALA B 1 76 ? -9.270 28.525 48.816 1.00 31.01 74 ALA B CA 1
ATOM 2128 C C . ALA B 1 76 ? -8.897 29.525 47.754 1.00 31.37 74 ALA B C 1
ATOM 2129 O O . ALA B 1 76 ? -9.410 30.653 47.721 1.00 31.95 74 ALA B O 1
ATOM 2131 N N . ILE B 1 77 ? -8.004 29.104 46.862 1.00 31.60 75 ILE B N 1
ATOM 2132 C CA . ILE B 1 77 ? -7.587 29.960 45.742 1.00 31.36 75 ILE B CA 1
ATOM 2133 C C . ILE B 1 77 ? -8.753 30.378 44.812 1.00 32.14 75 ILE B C 1
ATOM 2134 O O . ILE B 1 77 ? -8.874 31.575 44.481 1.00 31.96 75 ILE B O 1
ATOM 2139 N N . SER B 1 78 ? -9.617 29.422 44.409 1.00 32.17 76 SER B N 1
ATOM 2140 C CA . SER B 1 78 ? -10.779 29.733 43.545 1.00 33.03 76 SER B CA 1
ATOM 2141 C C . SER B 1 78 ? -11.690 30.716 44.193 1.00 33.14 76 SER B C 1
ATOM 2142 O O . SER B 1 78 ? -12.124 31.684 43.564 1.00 34.49 76 SER B O 1
ATOM 2145 N N . ALA B 1 79 ? -12.024 30.434 45.447 1.00 33.70 77 ALA B N 1
ATOM 2146 C CA . ALA B 1 79 ? -12.918 31.283 46.216 1.00 34.16 77 ALA B CA 1
ATOM 2147 C C . ALA B 1 79 ? -12.406 32.699 46.214 1.00 34.37 77 ALA B C 1
ATOM 2148 O O . ALA B 1 79 ? -13.187 33.616 46.063 1.00 35.71 77 ALA B O 1
ATOM 2150 N N . ALA B 1 80 ? -11.096 32.873 46.367 1.00 35.15 78 ALA B N 1
ATOM 2151 C CA . ALA B 1 80 ? -10.457 34.197 46.367 1.00 35.15 78 ALA B CA 1
ATOM 2152 C C . ALA B 1 80 ? -10.532 34.856 44.989 1.00 35.26 78 ALA B C 1
ATOM 2153 O O . ALA B 1 80 ? -10.829 36.035 44.878 1.00 34.60 78 ALA B O 1
ATOM 2155 N N . ALA B 1 81 ? -10.226 34.095 43.944 1.00 35.29 79 ALA B N 1
ATOM 2156 C CA . ALA B 1 81 ? -10.307 34.632 42.589 1.00 36.45 79 ALA B CA 1
ATOM 2157 C C . ALA B 1 81 ? -11.740 35.010 42.271 1.00 36.87 79 ALA B C 1
ATOM 2158 O O . ALA B 1 81 ? -11.995 36.077 41.764 1.00 36.78 79 ALA B O 1
ATOM 2160 N N . ASP B 1 82 ? -12.677 34.135 42.602 1.00 38.27 80 ASP B N 1
ATOM 2161 C CA . ASP B 1 82 ? -14.107 34.430 42.424 1.00 39.99 80 ASP B CA 1
ATOM 2162 C C . ASP B 1 82 ? -14.581 35.685 43.140 1.00 39.45 80 ASP B C 1
ATOM 2163 O O . ASP B 1 82 ? -15.355 36.443 42.577 1.00 39.59 80 ASP B O 1
ATOM 2168 N N . LYS B 1 83 ? -14.139 35.904 44.377 1.00 38.87 81 LYS B N 1
ATOM 2169 C CA . LYS B 1 83 ? -14.569 37.096 45.101 1.00 38.44 81 LYS B CA 1
ATOM 2170 C C . LYS B 1 83 ? -13.939 38.371 44.597 1.00 37.62 81 LYS B C 1
ATOM 2171 O O . LYS B 1 83 ? -14.650 39.360 44.413 1.00 38.40 81 LYS B O 1
ATOM 2177 N N . PHE B 1 84 ? -12.616 38.383 44.391 1.00 36.09 82 PHE B N 1
ATOM 2178 C CA . PHE B 1 84 ? -11.895 39.665 44.177 1.00 34.96 82 PHE B CA 1
ATOM 2179 C C . PHE B 1 84 ? -11.154 39.811 42.840 1.00 34.38 82 PHE B C 1
ATOM 2180 O O . PHE B 1 84 ? -10.611 40.869 42.546 1.00 33.49 82 PHE B O 1
ATOM 2188 N N . GLY B 1 85 ? -11.100 38.743 42.054 1.00 34.92 83 GLY B N 1
ATOM 2189 C CA . GLY B 1 85 ? -10.418 38.769 40.753 1.00 35.37 83 GLY B CA 1
ATOM 2190 C C . GLY B 1 85 ? -8.942 38.409 40.890 1.00 36.35 83 GLY B C 1
ATOM 2191 O O . GLY B 1 85 ? -8.576 37.612 41.771 1.00 37.42 83 GLY B O 1
ATOM 2192 N N . GLU B 1 86 ? -8.097 39.018 40.050 1.00 35.59 84 GLU B N 1
ATOM 2193 C CA . GLU B 1 86 ? -6.657 38.799 40.057 1.00 35.02 84 GLU B CA 1
ATOM 2194 C C . GLU B 1 86 ? -6.037 38.912 41.451 1.00 34.22 84 GLU B C 1
ATOM 2195 O O . GLU B 1 86 ? -6.408 39.795 42.246 1.00 33.37 84 GLU B O 1
ATOM 2201 N N . ILE B 1 87 ? -5.109 37.998 41.742 1.00 32.52 85 ILE B N 1
ATOM 2202 C CA . ILE B 1 87 ? -4.404 37.994 43.033 1.00 31.30 85 ILE B CA 1
ATOM 2203 C C . ILE B 1 87 ? -3.122 38.758 42.821 1.00 30.89 85 ILE B C 1
ATOM 2204 O O . ILE B 1 87 ? -2.340 38.416 41.909 1.00 30.27 85 ILE B O 1
ATOM 2209 N N . HIS B 1 88 ? -2.928 39.798 43.630 1.00 30.10 86 HIS B N 1
ATOM 2210 C CA . HIS B 1 88 ? -1.769 40.658 43.548 1.00 30.05 86 HIS B CA 1
ATOM 2211 C C . HIS B 1 88 ? -0.677 40.223 44.505 1.00 30.33 86 HIS B C 1
ATOM 2212 O O . HIS B 1 88 ? 0.485 40.527 44.287 1.00 30.80 86 HIS B O 1
ATOM 2219 N N . GLY B 1 89 ? -1.042 39.537 45.583 1.00 29.78 87 GLY B N 1
ATOM 2220 C CA . GLY B 1 89 ? -0.076 39.239 46.638 1.00 28.83 87 GLY B CA 1
ATOM 2221 C C . GLY B 1 89 ? -0.405 37.884 47.222 1.00 28.97 87 GLY B C 1
ATOM 2222 O O . GLY B 1 89 ? -1.547 37.627 47.623 1.00 29.22 87 GLY B O 1
ATOM 2223 N N . LEU B 1 90 ? 0.562 36.974 47.187 1.00 27.92 88 LEU B N 1
ATOM 2224 C CA . LEU B 1 90 ? 0.438 35.734 47.938 1.00 26.61 88 LEU B CA 1
ATOM 2225 C C . LEU B 1 90 ? 1.530 35.700 49.010 1.00 25.93 88 LEU B C 1
ATOM 2226 O O . LEU B 1 90 ? 2.708 35.652 48.709 1.00 25.75 88 LEU B O 1
ATOM 2231 N N . VAL B 1 91 ? 1.106 35.766 50.261 1.00 25.33 89 VAL B N 1
ATOM 2232 C CA . VAL B 1 91 ? 1.973 35.728 51.419 1.00 24.25 89 VAL B CA 1
ATOM 2233 C C . VAL B 1 91 ? 1.822 34.359 52.082 1.00 24.15 89 VAL B C 1
ATOM 2234 O O . VAL B 1 91 ? 0.768 34.051 52.648 1.00 23.52 89 VAL B O 1
ATOM 2238 N N . HIS B 1 92 ? 2.851 33.520 51.999 1.00 23.76 90 HIS B N 1
ATOM 2239 C CA . HIS B 1 92 ? 2.717 32.161 52.517 1.00 23.78 90 HIS B CA 1
ATOM 2240 C C . HIS B 1 92 ? 3.365 32.025 53.894 1.00 23.64 90 HIS B C 1
ATOM 2241 O O . HIS B 1 92 ? 4.579 32.030 54.025 1.00 23.47 90 HIS B O 1
ATOM 2248 N N . VAL B 1 93 ? 2.577 31.919 54.938 1.00 23.33 91 VAL B N 1
ATOM 2249 C CA . VAL B 1 93 ? 3.220 31.944 56.217 1.00 24.13 91 VAL B CA 1
ATOM 2250 C C . VAL B 1 93 ? 3.006 30.654 56.983 1.00 24.63 91 VAL B C 1
ATOM 2251 O O . VAL B 1 93 ? 3.384 30.557 58.167 1.00 24.37 91 VAL B O 1
ATOM 2255 N N . ALA B 1 94 ? 2.399 29.662 56.327 1.00 24.14 92 ALA B N 1
ATOM 2256 C CA . ALA B 1 94 ? 2.180 28.395 57.021 1.00 24.95 92 ALA B CA 1
ATOM 2257 C C . ALA B 1 94 ? 3.536 27.737 57.401 1.00 25.45 92 ALA B C 1
ATOM 2258 O O . ALA B 1 94 ? 4.587 28.009 56.786 1.00 26.50 92 ALA B O 1
ATOM 2260 N N . GLY B 1 95 ? 3.530 26.942 58.460 1.00 24.69 93 GLY B N 1
ATOM 2261 C CA . GLY B 1 95 ? 4.730 26.225 58.849 1.00 24.79 93 GLY B CA 1
ATOM 2262 C C . GLY B 1 95 ? 4.869 26.200 60.348 1.00 25.33 93 GLY B C 1
ATOM 2263 O O . GLY B 1 95 ? 3.893 26.389 61.109 1.00 24.54 93 GLY B O 1
ATOM 2264 N N . GLY B 1 96 ? 6.103 26.000 60.788 1.00 26.46 94 GLY B N 1
ATOM 2265 C CA . GLY B 1 96 ? 6.385 26.013 62.230 1.00 26.88 94 GLY B CA 1
ATOM 2266 C C . GLY B 1 96 ? 7.230 24.828 62.601 1.00 27.25 94 GLY B C 1
ATOM 2267 O O . GLY B 1 96 ? 7.525 23.948 61.768 1.00 28.29 94 GLY B O 1
ATOM 2268 N N . LEU B 1 97 ? 7.608 24.817 63.855 1.00 27.07 95 LEU B N 1
ATOM 2269 C CA . LEU B 1 97 ? 8.518 23.859 64.436 1.00 28.38 95 LEU B CA 1
ATOM 2270 C C . LEU B 1 97 ? 7.869 22.484 64.656 1.00 28.52 95 LEU B C 1
ATOM 2271 O O . LEU B 1 97 ? 8.544 21.454 64.516 1.00 28.62 95 LEU B O 1
ATOM 2276 N N . ILE B 1 98 ? 6.569 22.486 64.976 1.00 28.27 96 ILE B N 1
ATOM 2277 C CA . ILE B 1 98 ? 5.793 21.306 65.415 1.00 28.60 96 ILE B CA 1
ATOM 2278 C C . ILE B 1 98 ? 6.248 20.746 66.773 1.00 29.00 96 ILE B C 1
ATOM 2279 O O . ILE B 1 98 ? 5.489 20.804 67.742 1.00 29.30 96 ILE B O 1
ATOM 2284 N N . ALA B 1 99 ? 7.462 20.208 66.859 1.00 28.44 97 ALA B N 1
ATOM 2285 C CA . ALA B 1 99 ? 8.017 19.800 68.160 1.00 29.05 97 ALA B CA 1
ATOM 2286 C C . ALA B 1 99 ? 9.533 19.796 68.080 1.00 28.67 97 ALA B C 1
ATOM 2287 O O . ALA B 1 99 ? 10.055 19.625 67.008 1.00 27.58 97 ALA B O 1
ATOM 2289 N N . ARG B 1 100 ? 10.243 19.973 69.195 1.00 28.73 98 ARG B N 1
ATOM 2290 C CA . ARG B 1 100 ? 11.705 19.768 69.183 1.00 29.46 98 ARG B CA 1
ATOM 2291 C C . ARG B 1 100 ? 12.045 18.271 69.407 1.00 29.66 98 ARG B C 1
ATOM 2292 O O . ARG B 1 100 ? 11.772 17.716 70.470 1.00 29.79 98 ARG B O 1
ATOM 2300 N N . LYS B 1 101 ? 12.618 17.628 68.399 1.00 29.63 99 LYS B N 1
ATOM 2301 C CA . LYS B 1 101 ? 13.025 16.217 68.509 1.00 29.87 99 LYS B CA 1
ATOM 2302 C C . LYS B 1 101 ? 14.349 15.996 67.842 1.00 29.77 99 LYS B C 1
ATOM 2303 O O . LYS B 1 101 ? 14.537 16.498 66.731 1.00 29.12 99 LYS B O 1
ATOM 2309 N N . THR B 1 102 ? 15.253 15.232 68.489 1.00 30.82 100 THR B N 1
ATOM 2310 C CA . THR B 1 102 ? 16.524 14.824 67.856 1.00 31.61 100 THR B CA 1
ATOM 2311 C C . THR B 1 102 ? 16.225 13.836 66.727 1.00 32.02 100 THR B C 1
ATOM 2312 O O . THR B 1 102 ? 15.082 13.375 66.586 1.00 32.49 100 THR B O 1
ATOM 2316 N N . ILE B 1 103 ? 17.225 13.526 65.904 1.00 31.79 101 ILE B N 1
ATOM 2317 C CA . ILE B 1 103 ? 16.974 12.614 64.817 1.00 31.89 101 ILE B CA 1
ATOM 2318 C C . ILE B 1 103 ? 16.587 11.240 65.358 1.00 32.38 101 ILE B C 1
ATOM 2319 O O . ILE B 1 103 ? 15.786 10.537 64.758 1.00 31.71 101 ILE B O 1
ATOM 2324 N N . ALA B 1 104 ? 17.143 10.864 66.501 1.00 33.34 102 ALA B N 1
ATOM 2325 C CA . ALA B 1 104 ? 16.820 9.535 67.060 1.00 34.13 102 ALA B CA 1
ATOM 2326 C C . ALA B 1 104 ? 15.361 9.533 67.498 1.00 34.75 102 ALA B C 1
ATOM 2327 O O . ALA B 1 104 ? 14.680 8.544 67.311 1.00 35.73 102 ALA B O 1
ATOM 2329 N N . GLU B 1 105 ? 14.859 10.659 68.008 1.00 34.99 103 GLU B N 1
ATOM 2330 C CA . GLU B 1 105 ? 13.468 10.761 68.408 1.00 34.94 103 GLU B CA 1
ATOM 2331 C C . GLU B 1 105 ? 12.468 10.923 67.262 1.00 36.01 103 GLU B C 1
ATOM 2332 O O . GLU B 1 105 ? 11.282 10.672 67.478 1.00 36.44 103 GLU B O 1
ATOM 2338 N N . MET B 1 106 ? 12.905 11.377 66.079 1.00 35.61 104 MET B N 1
ATOM 2339 C CA . MET B 1 106 ? 11.986 11.586 64.958 1.00 35.97 104 MET B CA 1
ATOM 2340 C C . MET B 1 106 ? 11.694 10.259 64.269 1.00 36.27 104 MET B C 1
ATOM 2341 O O . MET B 1 106 ? 12.613 9.456 64.109 1.00 37.22 104 MET B O 1
ATOM 2346 N N . ASP B 1 107 ? 10.457 10.046 63.816 1.00 35.77 105 ASP B N 1
ATOM 2347 C CA . ASP B 1 107 ? 10.198 8.969 62.889 1.00 36.74 105 ASP B CA 1
ATOM 2348 C C . ASP B 1 107 ? 9.929 9.559 61.530 1.00 36.86 105 ASP B C 1
ATOM 2349 O O . ASP B 1 107 ? 9.777 10.773 61.392 1.00 36.87 105 ASP B O 1
ATOM 2354 N N . GLU B 1 108 ? 9.892 8.714 60.508 1.00 36.15 106 GLU B N 1
ATOM 2355 C CA . GLU B 1 108 ? 9.665 9.225 59.183 1.00 35.86 106 GLU B CA 1
ATOM 2356 C C . GLU B 1 108 ? 8.353 10.073 59.058 1.00 35.78 106 GLU B C 1
ATOM 2357 O O . GLU B 1 108 ? 8.299 11.040 58.271 1.00 35.96 106 GLU B O 1
ATOM 2363 N N . ALA B 1 109 ? 7.312 9.709 59.806 1.00 33.68 107 ALA B N 1
ATOM 2364 C CA . ALA B 1 109 ? 6.022 10.379 59.647 1.00 33.23 107 ALA B CA 1
ATOM 2365 C C . ALA B 1 109 ? 6.147 11.788 60.248 1.00 32.95 107 ALA B C 1
ATOM 2366 O O . ALA B 1 109 ? 5.568 12.738 59.723 1.00 33.07 107 ALA B O 1
ATOM 2368 N N . PHE B 1 110 ? 6.896 11.908 61.353 1.00 32.04 108 PHE B N 1
ATOM 2369 C CA . PHE B 1 110 ? 7.210 13.220 61.931 1.00 31.67 108 PHE B CA 1
ATOM 2370 C C . PHE B 1 110 ? 7.997 14.098 60.945 1.00 30.23 108 PHE B C 1
ATOM 2371 O O . PHE B 1 110 ? 7.664 15.269 60.726 1.00 29.89 108 PHE B O 1
ATOM 2379 N N . TRP B 1 111 ? 9.018 13.511 60.340 1.00 29.01 109 TRP B N 1
ATOM 2380 C CA . TRP B 1 111 ? 9.805 14.210 59.334 1.00 28.45 109 TRP B CA 1
ATOM 2381 C C . TRP B 1 111 ? 8.879 14.823 58.269 1.00 28.75 109 TRP B C 1
ATOM 2382 O O . TRP B 1 111 ? 8.905 16.033 58.073 1.00 28.11 109 TRP B O 1
ATOM 2393 N N . HIS B 1 112 ? 8.057 13.992 57.612 1.00 28.07 110 HIS B N 1
ATOM 2394 C CA . HIS B 1 112 ? 7.098 14.455 56.597 1.00 28.65 110 HIS B CA 1
ATOM 2395 C C . HIS B 1 112 ? 6.077 15.463 57.101 1.00 28.39 110 HIS B C 1
ATOM 2396 O O . HIS B 1 112 ? 5.721 16.374 56.363 1.00 29.18 110 HIS B O 1
ATOM 2403 N N . GLN B 1 113 ? 5.599 15.316 58.331 1.00 28.40 111 GLN B N 1
ATOM 2404 C CA . GLN B 1 113 ? 4.695 16.328 58.885 1.00 29.24 111 GLN B CA 1
ATOM 2405 C C . GLN B 1 113 ? 5.356 17.717 58.918 1.00 29.58 111 GLN B C 1
ATOM 2406 O O . GLN B 1 113 ? 4.747 18.700 58.509 1.00 30.36 111 GLN B O 1
ATOM 2412 N N . VAL B 1 114 ? 6.601 17.808 59.398 1.00 28.98 112 VAL B N 1
ATOM 2413 C CA . VAL B 1 114 ? 7.272 19.116 59.436 1.00 27.14 112 VAL B CA 1
ATOM 2414 C C . VAL B 1 114 ? 7.526 19.590 58.018 1.00 27.14 112 VAL B C 1
ATOM 2415 O O . VAL B 1 114 ? 7.230 20.752 57.686 1.00 25.86 112 VAL B O 1
ATOM 2419 N N . LEU B 1 115 ? 8.038 18.701 57.170 1.00 26.62 113 LEU B N 1
ATOM 2420 C CA . LEU B 1 115 ? 8.381 19.132 55.802 1.00 27.24 113 LEU B CA 1
ATOM 2421 C C . LEU B 1 115 ? 7.126 19.533 55.003 1.00 27.58 113 LEU B C 1
ATOM 2422 O O . LEU B 1 115 ? 7.163 20.476 54.204 1.00 27.51 113 LEU B O 1
ATOM 2427 N N . ASP B 1 116 ? 6.012 18.828 55.243 1.00 28.31 114 ASP B N 1
ATOM 2428 C CA . ASP B 1 116 ? 4.751 19.101 54.519 1.00 29.13 114 ASP B CA 1
ATOM 2429 C C . ASP B 1 116 ? 4.103 20.436 54.897 1.00 29.18 114 ASP B C 1
ATOM 2430 O O . ASP B 1 116 ? 3.714 21.236 54.013 1.00 29.18 114 ASP B O 1
ATOM 2435 N N . VAL B 1 117 ? 4.013 20.692 56.207 1.00 28.66 115 VAL B N 1
ATOM 2436 C CA . VAL B 1 117 ? 3.401 21.920 56.660 1.00 27.99 115 VAL B CA 1
ATOM 2437 C C . VAL B 1 117 ? 4.228 23.140 56.284 1.00 27.58 115 VAL B C 1
ATOM 2438 O O . VAL B 1 117 ? 3.649 24.195 55.956 1.00 27.38 115 VAL B O 1
ATOM 2442 N N . ASN B 1 118 ? 5.566 23.002 56.278 1.00 26.30 116 ASN B N 1
ATOM 2443 C CA . ASN B 1 118 ? 6.479 24.144 55.939 1.00 25.33 116 ASN B CA 1
ATOM 2444 C C . ASN B 1 118 ? 6.844 24.309 54.440 1.00 25.63 116 ASN B C 1
ATOM 2445 O O . ASN B 1 118 ? 7.026 25.441 53.933 1.00 25.32 116 ASN B O 1
ATOM 2450 N N . LEU B 1 119 ? 7.027 23.182 53.760 1.00 24.28 117 LEU B N 1
ATOM 2451 C CA . LEU B 1 119 ? 7.555 23.224 52.425 1.00 23.47 117 LEU B CA 1
ATOM 2452 C C . LEU B 1 119 ? 6.531 22.792 51.384 1.00 23.63 117 LEU B C 1
ATOM 2453 O O . LEU B 1 119 ? 6.197 23.557 50.477 1.00 22.72 117 LEU B O 1
ATOM 2458 N N . THR B 1 120 ? 6.029 21.555 51.514 1.00 24.04 118 THR B N 1
ATOM 2459 C CA . THR B 1 120 ? 5.058 21.032 50.540 1.00 24.11 118 THR B CA 1
ATOM 2460 C C . THR B 1 120 ? 3.861 22.004 50.414 1.00 24.62 118 THR B C 1
ATOM 2461 O O . THR B 1 120 ? 3.397 22.281 49.283 1.00 24.80 118 THR B O 1
ATOM 2465 N N . SER B 1 121 ? 3.389 22.559 51.545 1.00 24.20 119 SER B N 1
ATOM 2466 C CA . SER B 1 121 ? 2.289 23.541 51.486 1.00 24.89 119 SER B CA 1
ATOM 2467 C C . SER B 1 121 ? 2.615 24.732 50.601 1.00 24.75 119 SER B C 1
ATOM 2468 O O . SER B 1 121 ? 1.741 25.214 49.884 1.00 25.52 119 SER B O 1
ATOM 2471 N N . LEU B 1 122 ? 3.866 25.186 50.637 1.00 24.54 120 LEU B N 1
ATOM 2472 C CA . LEU B 1 122 ? 4.334 26.313 49.807 1.00 24.31 120 LEU B CA 1
ATOM 2473 C C . LEU B 1 122 ? 4.332 25.934 48.320 1.00 24.60 120 LEU B C 1
ATOM 2474 O O . LEU B 1 122 ? 3.918 26.701 47.464 1.00 24.47 120 LEU B O 1
ATOM 2479 N N . PHE B 1 123 ? 4.825 24.751 48.010 1.00 25.48 121 PHE B N 1
ATOM 2480 C CA . PHE B 1 123 ? 4.781 24.280 46.637 1.00 26.03 121 PHE B CA 1
ATOM 2481 C C . PHE B 1 123 ? 3.311 24.314 46.178 1.00 26.49 121 PHE B C 1
ATOM 2482 O O . PHE B 1 123 ? 3.012 24.811 45.105 1.00 27.16 121 PHE B O 1
ATOM 2490 N N . LEU B 1 124 ? 2.393 23.806 47.003 1.00 26.91 122 LEU B N 1
ATOM 2491 C CA . LEU B 1 124 ? 0.996 23.707 46.606 1.00 27.32 122 LEU B CA 1
ATOM 2492 C C . LEU B 1 124 ? 0.345 25.064 46.417 1.00 28.43 122 LEU B C 1
ATOM 2493 O O . LEU B 1 124 ? -0.342 25.320 45.399 1.00 28.36 122 LEU B O 1
ATOM 2498 N N . THR B 1 125 ? 0.548 25.952 47.381 1.00 28.48 123 THR B N 1
ATOM 2499 C CA . THR B 1 125 ? -0.155 27.196 47.268 1.00 29.42 123 THR B CA 1
ATOM 2500 C C . THR B 1 125 ? 0.467 28.089 46.167 1.00 29.29 123 THR B C 1
ATOM 2501 O O . THR B 1 125 ? -0.263 28.762 45.451 1.00 29.78 123 THR B O 1
ATOM 2505 N N . ALA B 1 126 ? 1.795 28.101 46.014 1.00 28.75 124 ALA B N 1
ATOM 2506 C CA . ALA B 1 126 ? 2.380 28.830 44.904 1.00 28.14 124 ALA B CA 1
ATOM 2507 C C . ALA B 1 126 ? 1.934 28.209 43.574 1.00 28.25 124 ALA B C 1
ATOM 2508 O O . ALA B 1 126 ? 1.501 28.912 42.645 1.00 27.32 124 ALA B O 1
ATOM 2510 N N . LYS B 1 127 ? 2.006 26.885 43.472 1.00 28.95 125 LYS B N 1
ATOM 2511 C CA . LYS B 1 127 ? 1.558 26.244 42.216 1.00 29.32 125 LYS B CA 1
ATOM 2512 C C . LYS B 1 127 ? 0.112 26.629 41.835 1.00 29.42 125 LYS B C 1
ATOM 2513 O O . LYS B 1 127 ? -0.190 27.023 40.685 1.00 29.20 125 LYS B O 1
ATOM 2519 N N . THR B 1 128 ? -0.783 26.538 42.818 1.00 29.11 126 THR B N 1
ATOM 2520 C CA . THR B 1 128 ? -2.186 26.848 42.610 1.00 28.41 126 THR B CA 1
ATOM 2521 C C . THR B 1 128 ? -2.460 28.315 42.335 1.00 28.93 126 THR B C 1
ATOM 2522 O O . THR B 1 128 ? -3.237 28.659 41.424 1.00 28.64 126 THR B O 1
ATOM 2526 N N . ALA B 1 129 ? -1.824 29.193 43.106 1.00 28.68 127 ALA B N 1
ATOM 2527 C CA . ALA B 1 129 ? -2.065 30.634 42.954 1.00 28.41 127 ALA B CA 1
ATOM 2528 C C . ALA B 1 129 ? -1.535 31.240 41.683 1.00 28.54 127 ALA B C 1
ATOM 2529 O O . ALA B 1 129 ? -2.060 32.269 41.227 1.00 28.76 127 ALA B O 1
ATOM 2531 N N . LEU B 1 130 ? -0.430 30.706 41.180 1.00 28.38 128 LEU B N 1
ATOM 2532 C CA . LEU B 1 130 ? 0.282 31.371 40.052 1.00 29.29 128 LEU B CA 1
ATOM 2533 C C . LEU B 1 130 ? -0.594 31.761 38.850 1.00 29.88 128 LEU B C 1
ATOM 2534 O O . LEU B 1 130 ? -0.513 32.890 38.363 1.00 30.26 128 LEU B O 1
ATOM 2539 N N . PRO B 1 131 ? -1.462 30.842 38.392 1.00 30.91 129 PRO B N 1
ATOM 2540 C CA . PRO B 1 131 ? -2.278 31.137 37.195 1.00 31.28 129 PRO B CA 1
ATOM 2541 C C . PRO B 1 131 ? -3.325 32.205 37.470 1.00 31.91 129 PRO B C 1
ATOM 2542 O O . PRO B 1 131 ? -3.776 32.836 36.543 1.00 31.79 129 PRO B O 1
ATOM 2546 N N . LYS B 1 132 ? -3.677 32.432 38.742 1.00 32.28 130 LYS B N 1
ATOM 2547 C CA . LYS B 1 132 ? -4.623 33.483 39.088 1.00 32.24 130 LYS B CA 1
ATOM 2548 C C . LYS B 1 132 ? -3.985 34.800 39.434 1.00 32.17 130 LYS B C 1
ATOM 2549 O O . LYS B 1 132 ? -4.686 35.730 39.792 1.00 33.67 130 LYS B O 1
ATOM 2555 N N . MET B 1 133 ? -2.676 34.917 39.329 1.00 31.42 131 MET B N 1
ATOM 2556 C CA . MET B 1 133 ? -2.025 36.144 39.781 1.00 30.98 131 MET B CA 1
ATOM 2557 C C . MET B 1 133 ? -1.871 37.229 38.695 1.00 30.83 131 MET B C 1
ATOM 2558 O O . MET B 1 133 ? -1.757 36.928 37.517 1.00 30.35 131 MET B O 1
ATOM 2563 N N . ALA B 1 134 ? -1.852 38.489 39.133 1.00 30.42 132 ALA B N 1
ATOM 2564 C CA . ALA B 1 134 ? -1.746 39.633 38.263 1.00 31.43 132 ALA B CA 1
ATOM 2565 C C . ALA B 1 134 ? -0.334 39.826 37.787 1.00 32.77 132 ALA B C 1
ATOM 2566 O O . ALA B 1 134 ? 0.602 39.363 38.407 1.00 32.60 132 ALA B O 1
ATOM 2568 N N . LYS B 1 135 ? -0.203 40.510 36.658 1.00 33.46 133 LYS B N 1
ATOM 2569 C CA . LYS B 1 135 ? 1.077 40.956 36.188 1.00 34.37 133 LYS B CA 1
ATOM 2570 C C . LYS B 1 135 ? 1.664 41.905 37.240 1.00 33.87 133 LYS B C 1
ATOM 2571 O O . LYS B 1 135 ? 0.976 42.816 37.683 1.00 33.16 133 LYS B O 1
ATOM 2577 N N . GLY B 1 136 ? 2.921 41.690 37.637 1.00 32.73 134 GLY B N 1
ATOM 2578 C CA . GLY B 1 136 ? 3.515 42.499 38.691 1.00 32.11 134 GLY B CA 1
ATOM 2579 C C . GLY B 1 136 ? 3.112 42.035 40.097 1.00 31.90 134 GLY B C 1
ATOM 2580 O O . GLY B 1 136 ? 3.430 42.705 41.063 1.00 31.52 134 GLY B O 1
ATOM 2581 N N . GLY B 1 137 ? 2.399 40.909 40.202 1.00 30.68 135 GLY B N 1
ATOM 2582 C CA . GLY B 1 137 ? 2.125 40.278 41.495 1.00 30.51 135 GLY B CA 1
ATOM 2583 C C . GLY B 1 137 ? 3.361 39.848 42.301 1.00 30.57 135 GLY B C 1
ATOM 2584 O O . GLY B 1 137 ? 4.425 39.610 41.735 1.00 31.15 135 GLY B O 1
ATOM 2585 N N . ALA B 1 138 ? 3.223 39.763 43.631 1.00 29.93 136 ALA B N 1
ATOM 2586 C CA . ALA B 1 138 ? 4.319 39.383 44.520 1.00 28.98 136 ALA B CA 1
ATOM 2587 C C . ALA B 1 138 ? 3.944 38.192 45.400 1.00 28.58 136 ALA B C 1
ATOM 2588 O O . ALA B 1 138 ? 2.847 38.122 45.991 1.00 28.73 136 ALA B O 1
ATOM 2590 N N . ILE B 1 139 ? 4.883 37.261 45.492 1.00 27.25 137 ILE B N 1
ATOM 2591 C CA . ILE B 1 139 ? 4.814 36.209 46.464 1.00 26.19 137 ILE B CA 1
ATOM 2592 C C . ILE B 1 139 ? 5.849 36.525 47.564 1.00 25.25 137 ILE B C 1
ATOM 2593 O O . ILE B 1 139 ? 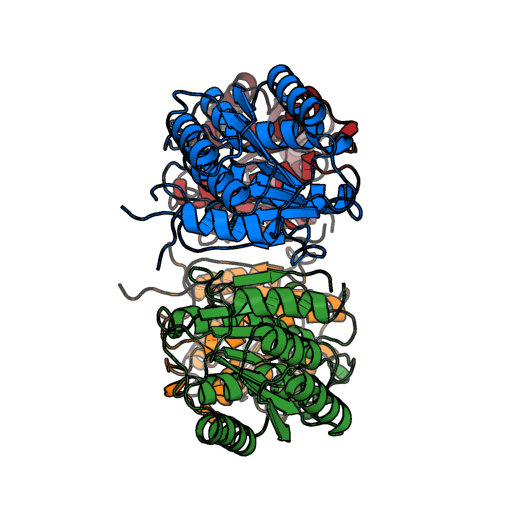6.952 37.010 47.284 1.00 25.07 137 ILE B O 1
ATOM 2598 N N . VAL B 1 140 ? 5.447 36.373 48.810 1.00 24.30 138 VAL B N 1
ATOM 2599 C CA . VAL B 1 140 ? 6.386 36.480 49.927 1.00 23.91 138 VAL B CA 1
ATOM 2600 C C . VAL B 1 140 ? 6.366 35.175 50.697 1.00 24.79 138 VAL B C 1
ATOM 2601 O O . VAL B 1 140 ? 5.314 34.727 51.155 1.00 23.16 138 VAL B O 1
ATOM 2605 N N . THR B 1 141 ? 7.533 34.541 50.792 1.00 25.52 139 THR B N 1
ATOM 2606 C CA . THR B 1 141 ? 7.650 33.320 51.548 1.00 26.13 139 THR B CA 1
ATOM 2607 C C . THR B 1 141 ? 8.341 33.583 52.889 1.00 28.42 139 THR B C 1
ATOM 2608 O O . THR B 1 141 ? 8.963 34.632 53.120 1.00 27.78 139 THR B O 1
ATOM 2612 N N . PHE B 1 142 ? 8.242 32.572 53.747 1.00 30.03 140 PHE B N 1
ATOM 2613 C CA . PHE B 1 142 ? 8.670 32.637 55.123 1.00 32.00 140 PHE B CA 1
ATOM 2614 C C . PHE B 1 142 ? 9.873 31.690 55.350 1.00 32.04 140 PHE B C 1
ATOM 2615 O O . PHE B 1 142 ? 9.718 30.446 55.436 1.00 32.01 140 PHE B O 1
ATOM 2623 N N . SER B 1 143 ? 11.078 32.251 55.366 1.00 31.48 141 SER B N 1
ATOM 2624 C CA . SER B 1 143 ? 12.225 31.440 55.702 1.00 31.24 141 SER B CA 1
ATOM 2625 C C . SER B 1 143 ? 12.612 31.728 57.129 1.00 31.15 141 SER B C 1
ATOM 2626 O O . SER B 1 143 ? 11.747 32.030 57.965 1.00 30.86 141 SER B O 1
ATOM 2629 N N . SER B 1 144 ? 13.910 31.654 57.424 1.00 30.84 142 SER B N 1
ATOM 2630 C CA . SER B 1 144 ? 14.337 31.791 58.803 1.00 31.03 142 SER B CA 1
ATOM 2631 C C . SER B 1 144 ? 15.816 31.671 58.887 1.00 31.52 142 SER B C 1
ATOM 2632 O O . SER B 1 144 ? 16.436 30.940 58.088 1.00 30.87 142 SER B O 1
ATOM 2635 N N . GLN B 1 145 ? 16.377 32.351 59.891 1.00 31.92 143 GLN B N 1
ATOM 2636 C CA . GLN B 1 145 ? 17.827 32.352 60.086 1.00 32.37 143 GLN B CA 1
ATOM 2637 C C . GLN B 1 145 ? 18.312 30.932 60.342 1.00 31.65 143 GLN B C 1
ATOM 2638 O O . GLN B 1 145 ? 19.400 30.545 59.928 1.00 32.48 143 GLN B O 1
ATOM 2644 N N . ALA B 1 146 ? 17.445 30.122 60.916 1.00 30.20 144 ALA B N 1
ATOM 2645 C CA . ALA B 1 146 ? 17.747 28.727 61.127 1.00 29.63 144 ALA B CA 1
ATOM 2646 C C . ALA B 1 146 ? 17.955 27.988 59.832 1.00 28.88 144 ALA B C 1
ATOM 2647 O O . ALA B 1 146 ? 18.667 26.990 59.816 1.00 29.27 144 ALA B O 1
ATOM 2649 N N . GLY B 1 147 ? 17.332 28.451 58.749 1.00 29.71 145 GLY B N 1
ATOM 2650 C CA . GLY B 1 147 ? 17.622 27.896 57.400 1.00 29.45 145 GLY B CA 1
ATOM 2651 C C . GLY B 1 147 ? 19.061 28.096 56.936 1.00 30.53 145 GLY B C 1
ATOM 2652 O O . GLY B 1 147 ? 19.584 27.306 56.153 1.00 30.48 145 GLY B O 1
ATOM 2653 N N . ARG B 1 148 ? 19.713 29.161 57.414 1.00 31.65 146 ARG B N 1
ATOM 2654 C CA . ARG B 1 148 ? 21.119 29.421 57.102 1.00 32.24 146 ARG B CA 1
ATOM 2655 C C . ARG B 1 148 ? 22.034 28.584 57.979 1.00 32.16 146 ARG B C 1
ATOM 2656 O O . ARG B 1 148 ? 22.975 27.965 57.462 1.00 32.49 146 ARG B O 1
ATOM 2664 N N . ASP B 1 149 ? 21.787 28.566 59.295 1.00 30.70 147 ASP B N 1
ATOM 2665 C CA . ASP B 1 149 ? 22.783 27.989 60.213 1.00 31.01 147 ASP B CA 1
ATOM 2666 C C . ASP B 1 149 ? 22.441 26.602 60.758 1.00 30.03 147 ASP B C 1
ATOM 2667 O O . ASP B 1 149 ? 23.178 26.069 61.569 1.00 30.26 147 ASP B O 1
ATOM 2672 N N . GLY B 1 150 ? 21.311 26.030 60.355 1.00 30.36 148 GLY B N 1
ATOM 2673 C CA . GLY B 1 150 ? 21.015 24.658 60.742 1.00 28.21 148 GLY B CA 1
ATOM 2674 C C . GLY B 1 150 ? 20.104 24.532 61.941 1.00 28.12 148 GLY B C 1
ATOM 2675 O O . GLY B 1 150 ? 19.656 23.424 62.227 1.00 25.84 148 GLY B O 1
ATOM 2676 N N . GLY B 1 151 ? 19.796 25.663 62.614 1.00 28.06 149 GLY B N 1
ATOM 2677 C CA . GLY B 1 151 ? 18.820 25.707 63.728 1.00 27.68 149 GLY B CA 1
ATOM 2678 C C . GLY B 1 151 ? 19.270 25.305 65.141 1.00 28.42 149 GLY B C 1
ATOM 2679 O O . GLY B 1 151 ? 20.413 24.929 65.350 1.00 29.35 149 GLY B O 1
ATOM 2680 N N . GLY B 1 152 ? 18.358 25.367 66.117 1.00 28.50 150 GLY B N 1
ATOM 2681 C CA . GLY B 1 152 ? 18.662 25.063 67.511 1.00 27.80 150 GLY B CA 1
ATOM 2682 C C . GLY B 1 152 ? 18.400 23.605 67.865 1.00 28.99 150 GLY B C 1
ATOM 2683 O O . GLY B 1 152 ? 18.002 22.815 66.993 1.00 27.45 150 GLY B O 1
ATOM 2684 N N . PRO B 1 153 ? 18.649 23.225 69.145 1.00 29.07 151 PRO B N 1
ATOM 2685 C CA . PRO B 1 153 ? 18.479 21.834 69.612 1.00 29.11 151 PRO B CA 1
ATOM 2686 C C . PRO B 1 153 ? 17.080 21.320 69.292 1.00 28.38 151 PRO B C 1
ATOM 2687 O O . PRO B 1 153 ? 16.114 22.007 69.580 1.00 28.15 151 PRO B O 1
ATOM 2691 N N . GLY B 1 154 ? 16.991 20.143 68.678 1.00 27.11 152 GLY B N 1
ATOM 2692 C CA . GLY B 1 154 ? 15.729 19.490 68.407 1.00 26.46 152 GLY B CA 1
ATOM 2693 C C . GLY B 1 154 ? 14.972 20.071 67.241 1.00 27.12 152 GLY B C 1
ATOM 2694 O O . GLY B 1 154 ? 13.926 19.509 66.823 1.00 27.30 152 GLY B O 1
ATOM 2695 N N . ALA B 1 155 ? 15.513 21.139 66.637 1.00 26.02 153 ALA B N 1
ATOM 2696 C CA . ALA B 1 155 ? 14.780 21.817 65.518 1.00 24.84 153 ALA B CA 1
ATOM 2697 C C . ALA B 1 155 ? 15.253 21.441 64.117 1.00 24.71 153 ALA B C 1
ATOM 2698 O O . ALA B 1 155 ? 15.061 22.192 63.177 1.00 25.59 153 ALA B O 1
ATOM 2700 N N . LEU B 1 156 ? 15.863 20.280 63.950 1.00 24.59 154 LEU B N 1
ATOM 2701 C CA . LEU B 1 156 ? 16.515 19.988 62.697 1.00 24.19 154 LEU B CA 1
ATOM 2702 C C . LEU B 1 156 ? 15.559 19.833 61.514 1.00 25.15 154 LEU B C 1
ATOM 2703 O O . LEU B 1 156 ? 15.907 20.201 60.353 1.00 24.74 154 LEU B O 1
ATOM 2708 N N . ALA B 1 157 ? 14.365 19.283 61.763 1.00 24.40 155 ALA B N 1
ATOM 2709 C CA . ALA B 1 157 ? 13.396 19.135 60.636 1.00 24.92 155 ALA B CA 1
ATOM 2710 C C . ALA B 1 157 ? 12.848 20.502 60.173 1.00 24.94 155 ALA B C 1
ATOM 2711 O O . ALA B 1 157 ? 12.777 20.797 58.986 1.00 25.42 155 ALA B O 1
ATOM 2713 N N . TYR B 1 158 ? 12.490 21.338 61.140 1.00 25.24 156 TYR B N 1
ATOM 2714 C CA . TYR B 1 158 ? 12.075 22.713 60.893 1.00 25.24 156 TYR B CA 1
ATOM 2715 C C . TYR B 1 158 ? 13.143 23.516 60.107 1.00 25.93 156 TYR B C 1
ATOM 2716 O O . TYR B 1 158 ? 12.856 24.104 59.051 1.00 25.29 156 TYR B O 1
ATOM 2725 N N . ALA B 1 159 ? 14.368 23.542 60.638 1.00 26.29 157 ALA B N 1
ATOM 2726 C CA . ALA B 1 159 ? 15.464 24.303 60.025 1.00 26.85 157 ALA B CA 1
ATOM 2727 C C . ALA B 1 159 ? 15.658 23.868 58.571 1.00 27.40 157 ALA B C 1
ATOM 2728 O O . ALA B 1 159 ? 15.783 24.685 57.658 1.00 28.31 157 ALA B O 1
ATOM 2730 N N . THR B 1 160 ? 15.644 22.565 58.363 1.00 26.56 158 THR B N 1
ATOM 2731 C CA . THR B 1 160 ? 15.848 22.013 57.041 1.00 25.69 158 THR B CA 1
ATOM 2732 C C . THR B 1 160 ? 14.790 22.501 56.097 1.00 25.41 158 THR B C 1
ATOM 2733 O O . THR B 1 160 ? 15.100 22.834 54.927 1.00 26.37 158 THR B O 1
ATOM 2737 N N . SER B 1 161 ? 13.537 22.536 56.571 1.00 24.31 159 SER B N 1
ATOM 2738 C CA . SER B 1 161 ? 12.426 22.997 55.714 1.00 23.71 159 SER B CA 1
ATOM 2739 C C . SER B 1 161 ? 12.565 24.494 55.365 1.00 23.24 159 SER B C 1
ATOM 2740 O O . SER B 1 161 ? 12.178 24.946 54.280 1.00 22.72 159 SER B O 1
ATOM 2743 N N . LYS B 1 162 ? 13.140 25.243 56.299 1.00 23.11 160 LYS B N 1
ATOM 2744 C CA . LYS B 1 162 ? 13.381 26.689 56.121 1.00 22.98 160 LYS B CA 1
ATOM 2745 C C . LYS B 1 162 ? 14.531 27.010 55.156 1.00 23.46 160 LYS B C 1
ATOM 2746 O O . LYS B 1 162 ? 14.464 28.002 54.468 1.00 23.18 160 LYS B O 1
ATOM 2752 N N . GLY B 1 163 ? 15.590 26.195 55.120 1.00 24.03 161 GLY B N 1
ATOM 2753 C CA . GLY B 1 163 ? 16.567 26.325 54.029 1.00 25.00 161 GLY B CA 1
ATOM 2754 C C . GLY B 1 163 ? 15.939 25.919 52.688 1.00 25.74 161 GLY B C 1
ATOM 2755 O O . GLY B 1 163 ? 16.104 26.581 51.659 1.00 25.89 161 GLY B O 1
ATOM 2756 N N . ALA B 1 164 ? 15.196 24.817 52.685 1.00 26.56 162 ALA B N 1
ATOM 2757 C CA . ALA B 1 164 ? 14.448 24.455 51.483 1.00 26.83 162 ALA B CA 1
ATOM 2758 C C . ALA B 1 164 ? 13.611 25.646 50.982 1.00 26.85 162 ALA B C 1
ATOM 2759 O O . ALA B 1 164 ? 13.617 25.965 49.784 1.00 26.94 162 ALA B O 1
ATOM 2761 N N . VAL B 1 165 ? 12.861 26.291 51.878 1.00 26.25 163 VAL B N 1
ATOM 2762 C CA . VAL B 1 165 ? 12.049 27.440 51.454 1.00 24.97 163 VAL B CA 1
ATOM 2763 C C . VAL B 1 165 ? 12.896 28.539 50.829 1.00 25.81 163 VAL B C 1
ATOM 2764 O O . VAL B 1 165 ? 12.457 29.211 49.872 1.00 26.20 163 VAL B O 1
ATOM 2768 N N . MET B 1 166 ? 14.099 28.740 51.345 1.00 25.15 164 MET B N 1
ATOM 2769 C CA . MET B 1 166 ? 14.958 29.793 50.825 1.00 26.36 164 MET B CA 1
ATOM 2770 C C . MET B 1 166 ? 15.376 29.472 49.386 1.00 25.92 164 MET B C 1
ATOM 2771 O O . MET B 1 166 ? 15.334 30.312 48.527 1.00 24.57 164 MET B O 1
ATOM 2776 N N . THR B 1 167 ? 15.785 28.232 49.147 1.00 25.88 165 THR B N 1
ATOM 2777 C CA . THR B 1 167 ? 16.182 27.850 47.820 1.00 25.99 165 THR B CA 1
ATOM 2778 C C . THR B 1 167 ? 14.964 27.827 46.860 1.00 25.91 165 THR B C 1
ATOM 2779 O O . THR B 1 167 ? 15.093 28.205 45.703 1.00 26.12 165 THR B O 1
ATOM 2783 N N . PHE B 1 168 ? 13.808 27.360 47.339 1.00 24.81 166 PHE B N 1
ATOM 2784 C CA . PHE B 1 168 ? 12.590 27.369 46.515 1.00 25.55 166 PHE B CA 1
ATOM 2785 C C . PHE B 1 168 ? 12.276 28.803 46.023 1.00 25.97 166 PHE B C 1
ATOM 2786 O O . PHE B 1 168 ? 11.975 29.018 44.870 1.00 24.76 166 PHE B O 1
ATOM 2794 N N . THR B 1 169 ? 12.431 29.768 46.920 1.00 26.74 167 THR B N 1
ATOM 2795 C CA . THR B 1 169 ? 12.219 31.185 46.632 1.00 28.13 167 THR B CA 1
ATOM 2796 C C . THR B 1 169 ? 13.135 31.698 45.517 1.00 28.97 167 THR B C 1
ATOM 2797 O O . THR B 1 169 ? 12.692 32.422 44.636 1.00 28.23 167 THR B O 1
ATOM 2801 N N . ARG B 1 170 ? 14.414 31.333 45.556 1.00 30.10 168 ARG B N 1
ATOM 2802 C CA . ARG B 1 170 ? 15.330 31.724 44.459 1.00 31.18 168 ARG B CA 1
ATOM 2803 C C . ARG B 1 170 ? 15.004 31.056 43.126 1.00 30.55 168 ARG B C 1
ATOM 2804 O O . ARG B 1 170 ? 14.940 31.714 42.121 1.00 31.28 168 ARG B O 1
ATOM 2812 N N . GLY B 1 171 ? 14.779 29.753 43.111 1.00 30.95 169 GLY B N 1
ATOM 2813 C CA . GLY B 1 171 ? 14.445 29.062 41.833 1.00 31.02 169 GLY B CA 1
ATOM 2814 C C . GLY B 1 171 ? 13.122 29.545 41.250 1.00 31.21 169 GLY B C 1
ATOM 2815 O O . GLY B 1 171 ? 13.020 29.834 40.063 1.00 31.57 169 GLY B O 1
ATOM 2816 N N . LEU B 1 172 ? 12.102 29.657 42.091 1.00 30.89 170 LEU B N 1
ATOM 2817 C CA . LEU B 1 172 ? 10.792 30.106 41.631 1.00 31.52 170 LEU B CA 1
ATOM 2818 C C . LEU B 1 172 ? 10.902 31.541 41.065 1.00 31.54 170 LEU B C 1
ATOM 2819 O O . LEU B 1 172 ? 10.297 31.852 40.040 1.00 31.12 170 LEU B O 1
ATOM 2824 N N . ALA B 1 173 ? 11.685 32.398 41.708 1.00 31.30 171 ALA B N 1
ATOM 2825 C CA . ALA B 1 173 ? 11.833 33.754 41.184 1.00 33.09 171 ALA B CA 1
ATOM 2826 C C . ALA B 1 173 ? 12.404 33.763 39.756 1.00 34.02 171 ALA B C 1
ATOM 2827 O O . ALA B 1 173 ? 12.043 34.636 38.936 1.00 33.40 171 ALA B O 1
ATOM 2829 N N . LYS B 1 174 ? 13.365 32.869 39.485 1.00 34.26 172 LYS B N 1
ATOM 2830 C CA . LYS B 1 174 ? 13.949 32.842 38.153 1.00 34.46 172 LYS B CA 1
ATOM 2831 C C . LYS B 1 174 ? 12.932 32.304 37.177 1.00 34.26 172 LYS B C 1
ATOM 2832 O O . LYS B 1 174 ? 12.844 32.774 36.057 1.00 35.29 172 LYS B O 1
ATOM 2838 N N . GLU B 1 175 ? 12.166 31.309 37.588 1.00 34.11 173 GLU B N 1
ATOM 2839 C CA . GLU B 1 175 ? 11.161 30.734 36.706 1.00 34.45 173 GLU B CA 1
ATOM 2840 C C . GLU B 1 175 ? 9.919 31.602 36.396 1.00 34.71 173 GLU B C 1
ATOM 2841 O O . GLU B 1 175 ? 9.399 31.530 35.275 1.00 35.10 173 GLU B O 1
ATOM 2847 N N . VAL B 1 176 ? 9.421 32.398 37.349 1.00 33.87 174 VAL B N 1
ATOM 2848 C CA . VAL B 1 176 ? 8.166 33.136 37.114 1.00 32.82 174 VAL B CA 1
ATOM 2849 C C . VAL B 1 176 ? 8.332 34.611 36.782 1.00 32.99 174 VAL B C 1
ATOM 2850 O O . VAL B 1 176 ? 7.358 35.323 36.569 1.00 32.98 174 VAL B O 1
ATOM 2854 N N . GLY B 1 177 ? 9.561 35.088 36.767 1.00 33.51 175 GLY B N 1
ATOM 2855 C CA . GLY B 1 177 ? 9.809 36.501 36.442 1.00 33.42 175 GLY B CA 1
ATOM 2856 C C . GLY B 1 177 ? 9.942 36.595 34.925 1.00 33.60 175 GLY B C 1
ATOM 2857 O O . GLY B 1 177 ? 10.252 35.600 34.283 1.00 33.73 175 GLY B O 1
ATOM 2858 N N . PRO B 1 178 ? 9.708 37.783 34.335 1.00 33.59 176 PRO B N 1
ATOM 2859 C CA . PRO B 1 178 ? 9.481 39.065 35.049 1.00 33.13 176 PRO B CA 1
ATOM 2860 C C . PRO B 1 178 ? 8.036 39.316 35.478 1.00 32.16 176 PRO B C 1
ATOM 2861 O O . PRO B 1 178 ? 7.797 40.303 36.150 1.00 32.06 176 PRO B O 1
ATOM 2865 N N . LYS B 1 179 ? 7.061 38.497 35.075 1.00 30.96 177 LYS B N 1
ATOM 2866 C CA . LYS B 1 179 ? 5.675 38.773 35.505 1.00 30.12 177 LYS B CA 1
ATOM 2867 C C . LYS B 1 179 ? 5.466 38.829 37.071 1.00 30.48 177 LYS B C 1
ATOM 2868 O O . LYS B 1 179 ? 4.829 39.751 37.623 1.00 30.35 177 LYS B O 1
ATOM 2874 N N . ILE B 1 180 ? 5.964 37.816 37.773 1.00 30.20 178 ILE B N 1
ATOM 2875 C CA . ILE B 1 180 ? 5.757 37.709 39.250 1.00 30.18 178 ILE B CA 1
ATOM 2876 C C . ILE B 1 180 ? 7.093 37.842 39.970 1.00 29.75 178 ILE B C 1
ATOM 2877 O O . ILE B 1 180 ? 8.085 37.266 39.507 1.00 31.01 178 ILE B O 1
ATOM 2882 N N . ARG B 1 181 ? 7.136 38.564 41.084 1.00 29.54 179 ARG B N 1
ATOM 2883 C CA . ARG B 1 181 ? 8.293 38.512 42.010 1.00 29.96 179 ARG B CA 1
ATOM 2884 C C . ARG B 1 181 ? 8.063 37.467 43.101 1.00 29.02 179 ARG B C 1
ATOM 2885 O O . ARG B 1 181 ? 6.913 37.261 43.566 1.00 28.53 179 ARG B O 1
ATOM 2893 N N . VAL B 1 182 ? 9.165 36.869 43.543 1.00 27.24 180 VAL B N 1
ATOM 2894 C CA . VAL B 1 182 ? 9.165 35.951 44.651 1.00 25.52 180 VAL B CA 1
ATOM 2895 C C . VAL B 1 182 ? 10.317 36.281 45.595 1.00 25.95 180 VAL B C 1
ATOM 2896 O O . VAL B 1 182 ? 11.477 36.297 45.156 1.00 25.53 180 VAL B O 1
ATOM 2900 N N . ASN B 1 183 ? 10.000 36.513 46.884 1.00 25.09 181 ASN B N 1
ATOM 2901 C CA . ASN B 1 183 ? 11.031 36.811 47.910 1.00 25.08 181 ASN B CA 1
ATOM 2902 C C . ASN B 1 183 ? 10.680 36.184 49.256 1.00 23.58 181 ASN B C 1
ATOM 2903 O O . ASN B 1 183 ? 9.521 35.806 49.482 1.00 22.92 181 ASN B O 1
ATOM 2908 N N . ALA B 1 184 ? 11.660 36.121 50.162 1.00 22.27 182 ALA B N 1
ATOM 2909 C CA . ALA B 1 184 ? 11.439 35.522 51.484 1.00 22.35 182 ALA B CA 1
ATOM 2910 C C . ALA B 1 184 ? 11.846 36.505 52.528 1.00 22.93 182 ALA B C 1
ATOM 2911 O O . ALA B 1 184 ? 12.789 37.222 52.312 1.00 22.73 182 ALA B O 1
ATOM 2913 N N . VAL B 1 185 ? 11.122 36.532 53.656 1.00 24.16 183 VAL B N 1
ATOM 2914 C CA . VAL B 1 185 ? 11.608 37.121 54.902 1.00 24.37 183 VAL B CA 1
ATOM 2915 C C . VAL B 1 185 ? 12.333 36.069 55.741 1.00 25.60 183 VAL B C 1
ATOM 2916 O O . VAL B 1 185 ? 11.970 34.895 55.770 1.00 25.17 183 VAL B O 1
ATOM 2920 N N . CYS B 1 186 ? 13.362 36.528 56.438 1.00 25.62 184 CYS B N 1
ATOM 2921 C CA A CYS B 1 186 ? 14.236 35.663 57.173 0.50 25.48 184 CYS B CA 1
ATOM 2922 C CA B CYS B 1 186 ? 14.226 35.641 57.198 0.50 26.56 184 CYS B CA 1
ATOM 2923 C C . CYS B 1 186 ? 14.369 36.148 58.638 1.00 25.89 184 CYS B C 1
ATOM 2924 O O . CYS B 1 186 ? 15.345 36.798 58.987 1.00 25.26 184 CYS B O 1
ATOM 2929 N N . PRO B 1 187 ? 13.369 35.858 59.480 1.00 25.95 185 PRO B N 1
ATOM 2930 C CA . PRO B 1 187 ? 13.453 36.314 60.876 1.00 26.50 185 PRO B CA 1
ATOM 2931 C C . PRO B 1 187 ? 14.372 35.472 61.744 1.00 27.48 185 PRO B C 1
ATOM 2932 O O . PRO B 1 187 ? 14.834 34.383 61.342 1.00 28.54 185 PRO B O 1
ATOM 2936 N N . GLY B 1 188 ? 14.651 35.969 62.943 1.00 28.50 186 GLY B N 1
ATOM 2937 C CA . GLY B 1 188 ? 15.301 35.171 63.973 1.00 28.39 186 GLY B CA 1
ATOM 2938 C C . GLY B 1 188 ? 14.172 34.633 64.842 1.00 29.54 186 GLY B C 1
ATOM 2939 O O . GLY B 1 188 ? 13.117 34.224 64.346 1.00 28.64 186 GLY B O 1
ATOM 2940 N N . MET B 1 189 ? 14.378 34.681 66.155 1.00 30.34 187 MET B N 1
ATOM 2941 C CA . MET B 1 189 ? 13.527 33.998 67.072 1.00 31.30 187 MET B CA 1
ATOM 2942 C C . MET B 1 189 ? 13.387 34.853 68.322 1.00 31.30 187 MET B C 1
ATOM 2943 O O . MET B 1 189 ? 14.171 35.792 68.512 1.00 31.49 187 MET B O 1
ATOM 2948 N N . ILE B 1 190 ? 12.360 34.604 69.124 1.00 30.76 188 ILE B N 1
ATOM 2949 C CA . ILE B 1 190 ? 12.163 35.360 70.374 1.00 32.72 188 ILE B CA 1
ATOM 2950 C C . ILE B 1 190 ? 12.786 34.597 71.553 1.00 35.04 188 ILE B C 1
ATOM 2951 O O . ILE B 1 190 ? 12.403 33.458 71.838 1.00 34.24 188 ILE B O 1
ATOM 2956 N N . SER B 1 191 ? 13.730 35.215 72.246 1.00 38.51 189 SER B N 1
ATOM 2957 C CA . SER B 1 191 ? 14.329 34.515 73.364 1.00 42.79 189 SER B CA 1
ATOM 2958 C C . SER B 1 191 ? 13.458 34.619 74.600 1.00 45.11 189 SER B C 1
ATOM 2959 O O . SER B 1 191 ? 12.878 35.671 74.883 1.00 45.34 189 SER B O 1
ATOM 2962 N N . THR B 1 192 ? 13.392 33.517 75.337 1.00 48.10 190 THR B N 1
ATOM 2963 C CA . THR B 1 192 ? 12.601 33.411 76.549 1.00 51.21 190 THR B CA 1
ATOM 2964 C C . THR B 1 192 ? 13.358 33.873 77.806 1.00 52.82 190 THR B C 1
ATOM 2965 O O . THR B 1 192 ? 12.798 33.857 78.909 1.00 53.23 190 THR B O 1
ATOM 2969 N N . THR B 1 193 ? 14.622 34.276 77.651 1.00 54.32 191 THR B N 1
ATOM 2970 C CA . THR B 1 193 ? 15.447 34.613 78.818 1.00 55.43 191 THR B CA 1
ATOM 2971 C C . THR B 1 193 ? 14.695 35.556 79.773 1.00 55.94 191 THR B C 1
ATOM 2972 O O . THR B 1 193 ? 14.504 36.755 79.498 1.00 56.14 191 THR B O 1
ATOM 2974 N N . ARG B 1 215 ? 17.624 44.042 70.373 1.00 45.55 213 ARG B N 1
ATOM 2975 C CA . ARG B 1 215 ? 16.356 44.554 69.854 1.00 45.00 213 ARG B CA 1
ATOM 2976 C C . ARG B 1 215 ? 15.672 43.511 68.969 1.00 43.69 213 ARG B C 1
ATOM 2977 O O . ARG B 1 215 ? 16.046 43.336 67.783 1.00 43.97 213 ARG B O 1
ATOM 2985 N N . GLU B 1 216 ? 14.692 42.815 69.550 1.00 40.78 214 GLU B N 1
ATOM 2986 C CA . GLU B 1 216 ? 13.947 41.780 68.846 1.00 38.80 214 GLU B CA 1
ATOM 2987 C C . GLU B 1 216 ? 12.574 42.292 68.446 1.00 36.49 214 GLU B C 1
ATOM 2988 O O . GLU B 1 216 ? 11.797 42.696 69.289 1.00 36.42 214 GLU B O 1
ATOM 2994 N N . GLY B 1 217 ? 12.267 42.275 67.163 1.00 33.46 215 GLY B N 1
ATOM 2995 C CA . GLY B 1 217 ? 10.935 42.661 66.747 1.00 31.43 215 GLY B CA 1
ATOM 2996 C C . GLY B 1 217 ? 9.970 41.505 66.912 1.00 29.98 215 GLY B C 1
ATOM 2997 O O . GLY B 1 217 ? 10.375 40.355 67.140 1.00 30.03 215 GLY B O 1
ATOM 2998 N N . SER B 1 218 ? 8.688 41.781 66.771 1.00 28.16 216 SER B N 1
ATOM 2999 C CA . SER B 1 218 ? 7.707 40.728 66.909 1.00 27.26 216 SER B CA 1
ATOM 3000 C C . SER B 1 218 ? 7.049 40.447 65.557 1.00 26.51 216 SER B C 1
ATOM 3001 O O . SER B 1 218 ? 7.425 41.040 64.555 1.00 25.18 216 SER B O 1
ATOM 3004 N N . SER B 1 219 ? 6.050 39.567 65.551 1.00 26.96 217 SER B N 1
ATOM 3005 C CA . SER B 1 219 ? 5.216 39.344 64.354 1.00 28.82 217 SER B CA 1
ATOM 3006 C C . SER B 1 219 ? 4.665 40.635 63.710 1.00 28.57 217 SER B C 1
ATOM 3007 O O . SER B 1 219 ? 4.407 40.652 62.496 1.00 27.05 217 SER B O 1
ATOM 3010 N N . GLU B 1 220 ? 4.440 41.679 64.531 1.00 28.37 218 GLU B N 1
ATOM 3011 C CA . GLU B 1 220 ? 3.898 42.944 64.031 1.0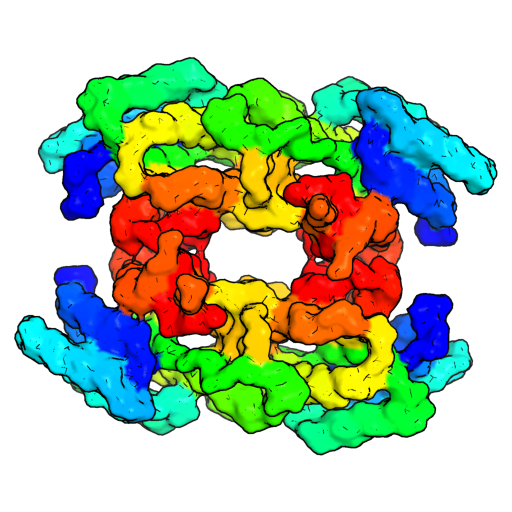0 29.09 218 GLU B CA 1
ATOM 3012 C C . GLU B 1 220 ? 4.936 43.598 63.154 1.00 28.97 218 GLU B C 1
ATOM 3013 O O . GLU B 1 220 ? 4.598 44.197 62.127 1.00 30.01 218 GLU B O 1
ATOM 3019 N N . ASP B 1 221 ? 6.203 43.441 63.520 1.00 28.39 219 ASP B N 1
ATOM 3020 C CA . ASP B 1 221 ? 7.313 43.991 62.738 1.00 27.56 219 ASP B CA 1
ATOM 3021 C C . ASP B 1 221 ? 7.660 43.130 61.523 1.00 27.38 219 ASP B C 1
ATOM 3022 O O . ASP B 1 221 ? 7.924 43.651 60.447 1.00 28.10 219 ASP B O 1
ATOM 3027 N N . VAL B 1 222 ? 7.683 41.819 61.672 1.00 26.01 220 VAL B N 1
ATOM 3028 C CA . VAL B 1 222 ? 7.832 40.963 60.495 1.00 26.48 220 VAL B CA 1
ATOM 3029 C C . VAL B 1 222 ? 6.743 41.280 59.417 1.00 26.82 220 VAL B C 1
ATOM 3030 O O . VAL B 1 222 ? 7.029 41.375 58.223 1.00 27.77 220 VAL B O 1
ATOM 3034 N N . ALA B 1 223 ? 5.491 41.417 59.850 1.00 25.50 221 ALA B N 1
ATOM 3035 C CA . ALA B 1 223 ? 4.393 41.873 58.999 1.00 25.43 221 ALA B CA 1
ATOM 3036 C C . ALA B 1 223 ? 4.717 43.164 58.226 1.00 25.53 221 ALA B C 1
ATOM 3037 O O . ALA B 1 223 ? 4.333 43.301 57.046 1.00 26.05 221 ALA B O 1
ATOM 3039 N N . GLY B 1 224 ? 5.423 44.092 58.874 1.00 24.16 222 GLY B N 1
ATOM 3040 C CA . GLY B 1 224 ? 5.850 45.299 58.230 1.00 23.73 222 GLY B CA 1
ATOM 3041 C C . GLY B 1 224 ? 6.858 45.030 57.131 1.00 25.11 222 GLY B C 1
ATOM 3042 O O . GLY B 1 224 ? 6.816 45.677 56.100 1.00 24.96 222 GLY B O 1
ATOM 3043 N N . LEU B 1 225 ? 7.787 44.094 57.353 1.00 24.67 223 LEU B N 1
ATOM 3044 C CA . LEU B 1 225 ? 8.732 43.690 56.297 1.00 24.96 223 LEU B CA 1
ATOM 3045 C C . LEU B 1 225 ? 7.999 42.988 55.144 1.00 25.00 223 LEU B C 1
ATOM 3046 O O . LEU B 1 225 ? 8.327 43.210 53.968 1.00 26.39 223 LEU B O 1
ATOM 3051 N N . VAL B 1 226 ? 7.064 42.094 55.466 1.00 24.58 224 VAL B N 1
ATOM 3052 C CA . VAL B 1 226 ? 6.233 41.442 54.431 1.00 24.20 224 VAL B CA 1
ATOM 3053 C C . VAL B 1 226 ? 5.511 42.464 53.564 1.00 25.20 224 VAL B C 1
ATOM 3054 O O . VAL B 1 226 ? 5.527 42.371 52.323 1.00 25.41 224 VAL B O 1
ATOM 3058 N N . ALA B 1 227 ? 4.869 43.445 54.207 1.00 25.57 225 ALA B N 1
ATOM 3059 C CA . ALA B 1 227 ? 4.155 44.495 53.467 1.00 26.36 225 ALA B CA 1
ATOM 3060 C C . ALA B 1 227 ? 5.091 45.229 52.498 1.00 26.55 225 ALA B C 1
ATOM 3061 O O . ALA B 1 227 ? 4.757 45.443 51.310 1.00 26.30 225 ALA B O 1
ATOM 3063 N N . PHE B 1 228 ? 6.251 45.629 52.997 1.00 25.99 226 PHE B N 1
ATOM 3064 C CA . PHE B 1 228 ? 7.234 46.218 52.098 1.00 26.94 226 PHE B CA 1
ATOM 3065 C C . PHE B 1 228 ? 7.507 45.359 50.816 1.00 27.37 226 PHE B C 1
ATOM 3066 O O . PHE B 1 228 ? 7.463 45.869 49.680 1.00 28.44 226 PHE B O 1
ATOM 3074 N N . LEU B 1 229 ? 7.829 44.081 51.015 1.00 26.73 227 LEU B N 1
ATOM 3075 C CA . LEU B 1 229 ? 8.152 43.181 49.945 1.00 26.87 227 LEU B CA 1
ATOM 3076 C C . LEU B 1 229 ? 6.973 42.960 48.980 1.00 28.07 227 LEU B C 1
ATOM 3077 O O . LEU B 1 229 ? 7.164 42.546 47.831 1.00 27.70 227 LEU B O 1
ATOM 3082 N N . ALA B 1 230 ? 5.761 43.216 49.452 1.00 28.03 228 ALA B N 1
ATOM 3083 C CA . ALA B 1 230 ? 4.591 43.047 48.611 1.00 28.61 228 ALA B CA 1
ATOM 3084 C C . ALA B 1 230 ? 4.321 44.362 47.854 1.00 29.51 228 ALA B C 1
ATOM 3085 O O . ALA B 1 230 ? 3.510 44.378 46.918 1.00 28.48 228 ALA B O 1
ATOM 3087 N N . SER B 1 231 ? 4.993 45.443 48.273 1.00 29.08 229 SER B N 1
ATOM 3088 C CA . SER B 1 231 ? 4.656 46.778 47.769 1.00 30.11 229 SER B CA 1
ATOM 3089 C C . SER B 1 231 ? 5.366 47.141 46.453 1.00 30.55 229 SER B C 1
ATOM 3090 O O . SER B 1 231 ? 6.216 46.378 45.950 1.00 30.37 229 SER B O 1
ATOM 3093 N N . ASP B 1 232 ? 4.945 48.287 45.910 1.00 31.75 230 ASP B N 1
ATOM 3094 C CA . ASP B 1 232 ? 5.493 48.941 44.703 1.00 33.06 230 ASP B CA 1
ATOM 3095 C C . ASP B 1 232 ? 6.973 49.350 44.821 1.00 32.77 230 ASP B C 1
ATOM 3096 O O . ASP B 1 232 ? 7.711 49.216 43.850 1.00 33.04 230 ASP B O 1
ATOM 3101 N N . ASP B 1 233 ? 7.403 49.828 45.990 1.00 32.02 231 ASP B N 1
ATOM 3102 C CA . ASP B 1 233 ? 8.840 50.059 46.236 1.00 32.75 231 ASP B CA 1
ATOM 3103 C C . ASP B 1 233 ? 9.714 48.816 46.137 1.00 31.74 231 ASP B C 1
ATOM 3104 O O . ASP B 1 233 ? 10.931 48.920 46.069 1.00 30.72 231 ASP B O 1
ATOM 3109 N N . ALA B 1 234 ? 9.110 47.638 46.140 1.00 31.88 232 ALA B N 1
ATOM 3110 C CA . ALA B 1 234 ? 9.932 46.445 45.978 1.00 31.99 232 ALA B CA 1
ATOM 3111 C C . ALA B 1 234 ? 9.716 45.821 44.606 1.00 32.43 232 ALA B C 1
ATOM 3112 O O . ALA B 1 234 ? 9.999 44.648 44.419 1.00 32.33 232 ALA B O 1
ATOM 3114 N N . ALA B 1 235 ? 9.218 46.601 43.647 1.00 33.11 233 ALA B N 1
ATOM 3115 C CA . ALA B 1 235 ? 9.008 46.090 42.280 1.00 34.29 233 ALA B CA 1
ATOM 3116 C C . ALA B 1 235 ? 10.238 45.432 41.651 1.00 35.10 233 ALA B C 1
ATOM 3117 O O . ALA B 1 235 ? 10.099 44.482 40.870 1.00 36.54 233 ALA B O 1
ATOM 3119 N N . TYR B 1 236 ? 11.435 45.911 41.974 1.00 35.04 234 TYR B N 1
ATOM 3120 C CA . TYR B 1 236 ? 12.643 45.334 41.370 1.00 35.86 234 TYR B CA 1
ATOM 3121 C C . TYR B 1 236 ? 13.455 44.388 42.294 1.00 34.85 234 TYR B C 1
ATOM 3122 O O . TYR B 1 236 ? 14.618 44.040 42.030 1.00 34.56 234 TYR B O 1
ATOM 3131 N N . VAL B 1 237 ? 12.821 43.980 43.382 1.00 33.24 235 VAL B N 1
ATOM 3132 C CA . VAL B 1 237 ? 13.376 42.942 44.227 1.00 31.65 235 VAL B CA 1
ATOM 3133 C C . VAL B 1 237 ? 12.746 41.599 43.920 1.00 30.18 235 VAL B C 1
ATOM 3134 O O . VAL B 1 237 ? 11.553 41.429 44.037 1.00 30.06 235 VAL B O 1
ATOM 3138 N N . THR B 1 238 ? 13.562 40.607 43.610 1.00 29.80 236 THR B N 1
ATOM 3139 C CA . THR B 1 238 ? 13.041 39.290 43.435 1.00 28.97 236 THR B CA 1
ATOM 3140 C C . THR B 1 238 ? 14.142 38.298 43.715 1.00 29.07 236 THR B C 1
ATOM 3141 O O . THR B 1 238 ? 15.300 38.567 43.451 1.00 28.18 236 THR B O 1
ATOM 3145 N N . GLY B 1 239 ? 13.789 37.158 44.291 1.00 29.19 237 GLY B N 1
ATOM 3146 C CA . GLY B 1 239 ? 14.756 36.079 44.424 1.00 31.20 237 GLY B CA 1
ATOM 3147 C C . GLY B 1 239 ? 15.596 36.267 45.669 1.00 31.58 237 GLY B C 1
ATOM 3148 O O . GLY B 1 239 ? 16.558 35.530 45.891 1.00 32.54 237 GLY B O 1
ATOM 3149 N N . ALA B 1 240 ? 15.223 37.253 46.478 1.00 30.79 238 ALA B N 1
ATOM 3150 C CA . ALA B 1 240 ? 16.023 37.650 47.637 1.00 31.29 238 ALA B CA 1
ATOM 3151 C C . ALA B 1 240 ? 15.472 37.128 48.986 1.00 31.50 238 ALA B C 1
ATOM 3152 O O . ALA B 1 240 ? 14.273 36.903 49.140 1.00 30.76 238 ALA B O 1
ATOM 3154 N N . CYS B 1 241 ? 16.364 36.969 49.963 1.00 32.09 239 CYS B N 1
ATOM 3155 C CA . CYS B 1 241 ? 15.995 36.667 51.335 1.00 33.59 239 CYS B CA 1
ATOM 3156 C C . CYS B 1 241 ? 16.289 37.871 52.237 1.00 32.15 239 CYS B C 1
ATOM 3157 O O . CYS B 1 241 ? 17.463 38.289 52.369 1.00 32.89 239 CYS B O 1
ATOM 3160 N N . TYR B 1 242 ? 15.238 38.443 52.831 1.00 29.87 240 TYR B N 1
ATOM 3161 C CA . TYR B 1 242 ? 15.337 39.670 53.619 1.00 28.78 240 TYR B CA 1
ATOM 3162 C C . TYR B 1 242 ? 15.294 39.383 55.117 1.00 28.62 240 TYR B C 1
ATOM 3163 O O . TYR B 1 242 ? 14.260 38.930 55.659 1.00 28.11 240 TYR B O 1
ATOM 3172 N N . ASP B 1 243 ? 16.419 39.623 55.787 1.00 27.44 241 ASP B N 1
ATOM 3173 C CA . ASP B 1 243 ? 16.541 39.348 57.224 1.00 27.10 241 ASP B CA 1
ATOM 3174 C C . ASP B 1 243 ? 15.885 40.418 58.049 1.00 27.37 241 ASP B C 1
ATOM 3175 O O . ASP B 1 243 ? 15.832 41.573 57.655 1.00 27.08 241 ASP B O 1
ATOM 3180 N N . ILE B 1 244 ? 15.449 40.034 59.244 1.00 27.93 242 ILE B N 1
ATOM 3181 C CA . ILE B 1 244 ? 14.965 40.978 60.233 1.00 27.32 242 ILE B CA 1
ATOM 3182 C C . ILE B 1 244 ? 15.232 40.306 61.578 1.00 27.62 242 ILE B C 1
ATOM 3183 O O . ILE B 1 244 ? 15.098 39.096 61.675 1.00 27.29 242 ILE B O 1
ATOM 3188 N N . ASN B 1 245 ? 15.643 41.065 62.591 1.00 27.85 243 ASN B N 1
ATOM 3189 C CA . ASN B 1 245 ? 15.897 40.481 63.928 1.00 29.82 243 ASN B CA 1
ATOM 3190 C C . ASN B 1 245 ? 14.635 40.371 64.755 1.00 30.71 243 ASN B C 1
ATOM 3191 O O . ASN B 1 245 ? 13.765 41.184 64.624 1.00 30.80 243 ASN B O 1
ATOM 3196 N N . GLY B 1 246 ? 14.554 39.362 65.617 1.00 32.49 244 GLY B N 1
ATOM 3197 C CA . GLY B 1 246 ? 13.308 39.033 66.294 1.00 33.93 244 GLY B CA 1
ATOM 3198 C C . GLY B 1 246 ? 12.469 38.147 65.381 1.00 34.31 244 GLY B C 1
ATOM 3199 O O . GLY B 1 246 ? 12.962 37.683 64.335 1.00 34.37 244 GLY B O 1
ATOM 3200 N N . GLY B 1 247 ? 11.229 37.855 65.773 1.00 33.92 245 GLY B N 1
ATOM 3201 C CA . GLY B 1 247 ? 10.507 36.787 65.074 1.00 33.05 245 GLY B CA 1
ATOM 3202 C C . GLY B 1 247 ? 9.180 36.281 65.588 1.00 32.52 245 GLY B C 1
ATOM 3203 O O . GLY B 1 247 ? 8.508 36.943 66.354 1.00 32.29 245 GLY B O 1
ATOM 3204 N N . VAL B 1 248 ? 8.814 35.083 65.156 1.00 32.58 246 VAL B N 1
ATOM 3205 C CA . VAL B 1 248 ? 7.467 34.552 65.330 1.00 32.41 246 VAL B CA 1
ATOM 3206 C C . VAL B 1 248 ? 7.353 33.374 66.342 1.00 33.46 246 VAL B C 1
ATOM 3207 O O . VAL B 1 248 ? 6.243 32.947 66.705 1.00 33.32 246 VAL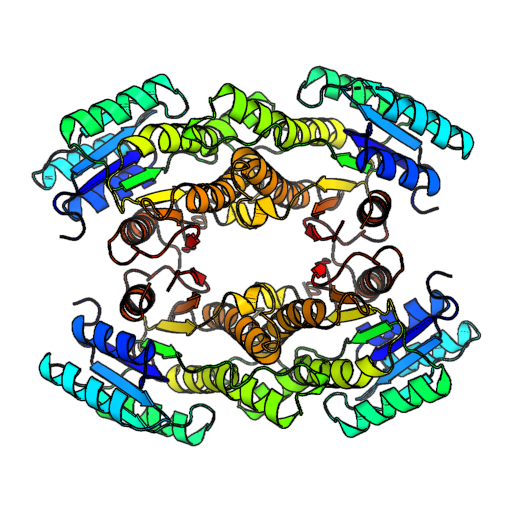 B O 1
ATOM 3211 N N . LEU B 1 249 ? 8.492 32.865 66.808 1.00 33.42 247 LEU B N 1
ATOM 3212 C CA . LEU B 1 249 ? 8.467 31.752 67.772 1.00 32.87 247 LEU B CA 1
ATOM 3213 C C . LEU B 1 249 ? 9.652 31.787 68.751 1.00 32.11 247 LEU B C 1
ATOM 3214 O O . LEU B 1 249 ? 10.621 32.524 68.542 1.00 31.93 247 LEU B O 1
ATOM 3219 N N . PHE B 1 250 ? 9.524 31.066 69.863 1.00 31.27 248 PHE B N 1
ATOM 3220 C CA . PHE B 1 250 ? 10.552 31.060 70.935 1.00 30.36 248 PHE B CA 1
ATOM 3221 C C . PHE B 1 250 ? 11.797 30.227 70.529 1.00 30.14 248 PHE B C 1
ATOM 3222 O O . PHE B 1 250 ? 11.647 29.127 70.020 1.00 29.39 248 PHE B O 1
ATOM 3230 N N . SER B 1 251 ? 13.001 30.721 70.797 1.00 30.08 249 SER B N 1
ATOM 3231 C CA . SER B 1 251 ? 14.215 29.907 70.545 1.00 32.33 249 SER B CA 1
ATOM 3232 C C . SER B 1 251 ? 14.437 28.862 71.658 1.00 31.80 249 SER B C 1
ATOM 3233 O O . SER B 1 251 ? 13.792 28.978 72.700 1.00 31.95 249 SER B O 1
ATOM 3236 N N . GLN C 1 4 ? 46.675 4.161 54.318 1.00 50.44 2 GLN C N 1
ATOM 3237 C CA . GLN C 1 4 ? 46.379 3.819 55.744 1.00 49.61 2 GLN C CA 1
ATOM 3238 C C . GLN C 1 4 ? 45.380 4.758 56.457 1.00 48.20 2 GLN C C 1
ATOM 3239 O O . GLN C 1 4 ? 45.030 4.490 57.613 1.00 48.27 2 GLN C O 1
ATOM 3241 N N . ARG C 1 5 ? 44.882 5.817 55.804 1.00 46.87 3 ARG C N 1
ATOM 3242 C CA . ARG C 1 5 ? 43.820 6.660 56.473 1.00 45.04 3 ARG C CA 1
ATOM 3243 C C . ARG C 1 5 ? 42.561 5.894 56.835 1.00 44.81 3 ARG C C 1
ATOM 3244 O O . ARG C 1 5 ? 41.869 6.258 57.772 1.00 44.71 3 ARG C O 1
ATOM 3252 N N . PHE C 1 6 ? 42.215 4.862 56.077 1.00 44.30 4 PHE C N 1
ATOM 3253 C CA . PHE C 1 6 ? 41.015 4.116 56.418 1.00 44.94 4 PHE C CA 1
ATOM 3254 C C . PHE C 1 6 ? 41.302 2.648 56.759 1.00 45.85 4 PHE C C 1
ATOM 3255 O O . PHE C 1 6 ? 40.466 1.774 56.583 1.00 45.88 4 PHE C O 1
ATOM 3263 N N . THR C 1 7 ? 42.486 2.398 57.293 1.00 47.14 5 THR C N 1
ATOM 3264 C CA . THR C 1 7 ? 42.886 1.044 57.648 1.00 48.76 5 THR C CA 1
ATOM 3265 C C . THR C 1 7 ? 41.971 0.438 58.718 1.00 48.79 5 THR C C 1
ATOM 3266 O O . THR C 1 7 ? 41.843 0.978 59.811 1.00 48.66 5 THR C O 1
ATOM 3270 N N . ASN C 1 8 ? 41.323 -0.674 58.379 1.00 49.13 6 ASN C N 1
ATOM 3271 C CA . ASN C 1 8 ? 40.337 -1.314 59.265 1.00 50.16 6 ASN C CA 1
ATOM 3272 C C . ASN C 1 8 ? 39.121 -0.437 59.607 1.00 49.70 6 ASN C C 1
ATOM 3273 O O . ASN C 1 8 ? 38.572 -0.535 60.728 1.00 49.80 6 ASN C O 1
ATOM 3278 N N . ARG C 1 9 ? 38.723 0.427 58.671 1.00 48.22 7 ARG C N 1
ATOM 3279 C CA . ARG C 1 9 ? 37.515 1.225 58.857 1.00 47.02 7 ARG C CA 1
ATOM 3280 C C . ARG C 1 9 ? 36.483 0.765 57.842 1.00 45.08 7 ARG C C 1
ATOM 3281 O O . ARG C 1 9 ? 36.823 0.335 56.726 1.00 44.24 7 ARG C O 1
ATOM 3289 N N . THR C 1 10 ? 35.225 0.873 58.242 1.00 43.28 8 THR C N 1
ATOM 3290 C CA . THR C 1 10 ? 34.103 0.489 57.415 1.00 42.16 8 THR C CA 1
ATOM 3291 C C . THR C 1 10 ? 33.382 1.736 56.951 1.00 41.06 8 THR C C 1
ATOM 3292 O O . THR C 1 10 ? 32.979 2.548 57.764 1.00 41.13 8 THR C O 1
ATOM 3296 N N . ILE C 1 11 ? 33.191 1.858 55.645 1.00 39.86 9 ILE C N 1
ATOM 3297 C CA . ILE C 1 11 ? 32.480 2.976 55.069 1.00 38.29 9 ILE C CA 1
ATOM 3298 C C . ILE C 1 11 ? 31.249 2.462 54.323 1.00 38.26 9 ILE C C 1
ATOM 3299 O O . ILE C 1 11 ? 31.350 1.518 53.530 1.00 37.50 9 ILE C O 1
ATOM 3304 N N . VAL C 1 12 ? 30.089 3.072 54.571 1.00 37.37 10 VAL C N 1
ATOM 3305 C CA . VAL C 1 12 ? 28.914 2.821 53.750 1.00 37.59 10 VAL C CA 1
ATOM 3306 C C . VAL C 1 12 ? 28.825 3.912 52.693 1.00 37.73 10 VAL C C 1
ATOM 3307 O O . VAL C 1 12 ? 28.840 5.099 53.028 1.00 38.95 10 VAL C O 1
ATOM 3311 N N . VAL C 1 13 ? 28.774 3.534 51.418 1.00 37.37 11 VAL C N 1
ATOM 3312 C CA . VAL C 1 13 ? 28.528 4.513 50.363 1.00 36.62 11 VAL C CA 1
ATOM 3313 C C . VAL C 1 13 ? 27.104 4.284 49.844 1.00 36.84 11 VAL C C 1
ATOM 3314 O O . VAL C 1 13 ? 26.797 3.275 49.203 1.00 36.09 11 VAL C O 1
ATOM 3318 N N . ALA C 1 14 ? 26.212 5.199 50.182 1.00 36.84 12 ALA C N 1
ATOM 3319 C CA . ALA C 1 14 ? 24.841 5.022 49.796 1.00 37.85 12 ALA C CA 1
ATOM 3320 C C . ALA C 1 14 ? 24.606 5.617 48.402 1.00 39.07 12 ALA C C 1
ATOM 3321 O O . ALA C 1 14 ? 24.661 6.836 48.213 1.00 40.02 12 ALA C O 1
ATOM 3323 N N . GLY C 1 15 ? 24.368 4.746 47.418 1.00 40.16 13 GLY C N 1
ATOM 3324 C CA . GLY C 1 15 ? 24.223 5.174 46.022 1.00 41.49 13 GLY C CA 1
ATOM 3325 C C . GLY C 1 15 ? 25.560 5.044 45.306 1.00 42.74 13 GLY C C 1
ATOM 3326 O O . GLY C 1 15 ? 26.144 6.023 44.864 1.00 42.65 13 GLY C O 1
ATOM 3327 N N . ALA C 1 16 ? 26.042 3.814 45.171 1.00 44.47 14 ALA C N 1
ATOM 3328 C CA . ALA C 1 16 ? 27.413 3.595 44.724 1.00 45.78 14 ALA C CA 1
ATOM 3329 C C . ALA C 1 16 ? 27.540 2.808 43.411 1.00 46.58 14 ALA C C 1
ATOM 3330 O O . ALA C 1 16 ? 28.538 2.112 43.198 1.00 47.05 14 ALA C O 1
ATOM 3332 N N . GLY C 1 17 ? 26.547 2.909 42.532 1.00 47.24 15 GLY C N 1
ATOM 3333 C CA . GLY C 1 17 ? 26.560 2.089 41.327 1.00 47.53 15 GLY C CA 1
ATOM 3334 C C . GLY C 1 17 ? 27.153 2.826 40.143 1.00 48.14 15 GLY C C 1
ATOM 3335 O O . GLY C 1 17 ? 27.538 2.217 39.134 1.00 49.51 15 GLY C O 1
ATOM 3336 N N . ARG C 1 18 ? 27.253 4.143 40.232 1.00 46.94 16 ARG C N 1
ATOM 3337 C CA . ARG C 1 18 ? 27.734 4.846 39.075 1.00 46.78 16 ARG C CA 1
ATOM 3338 C C . ARG C 1 18 ? 28.587 6.016 39.507 1.00 46.32 16 ARG C C 1
ATOM 3339 O O . ARG C 1 18 ? 28.632 6.370 40.698 1.00 46.11 16 ARG C O 1
ATOM 3341 N N . ASP C 1 19 ? 29.252 6.591 38.518 1.00 45.21 17 ASP C N 1
ATOM 3342 C CA . ASP C 1 19 ? 29.931 7.838 38.675 1.00 44.69 17 ASP C CA 1
ATOM 3343 C C . ASP C 1 19 ? 30.499 8.002 40.079 1.00 44.15 17 ASP C C 1
ATOM 3344 O O . ASP C 1 19 ? 31.390 7.262 40.504 1.00 44.78 17 ASP C O 1
ATOM 3346 N N . ILE C 1 20 ? 29.974 8.975 40.808 1.00 43.37 18 ILE C N 1
ATOM 3347 C CA . ILE C 1 20 ? 30.692 9.493 41.978 1.00 42.35 18 ILE C CA 1
ATOM 3348 C C . ILE C 1 20 ? 30.745 8.534 43.161 1.00 41.75 18 ILE C C 1
ATOM 3349 O O . ILE C 1 20 ? 31.806 8.343 43.744 1.00 41.58 18 ILE C O 1
ATOM 3354 N N . GLY C 1 21 ? 29.625 7.900 43.469 1.00 41.05 19 GLY C N 1
ATOM 3355 C CA . GLY C 1 21 ? 29.581 6.894 44.541 1.00 41.22 19 GLY C CA 1
ATOM 3356 C C . GLY C 1 21 ? 30.520 5.707 44.296 1.00 41.06 19 GLY C C 1
ATOM 3357 O O . GLY C 1 21 ? 31.132 5.182 45.220 1.00 40.01 19 GLY C O 1
ATOM 3358 N N . ARG C 1 22 ? 30.638 5.310 43.033 1.00 41.05 20 ARG C N 1
ATOM 3359 C CA . ARG C 1 22 ? 31.474 4.181 42.664 1.00 40.79 20 ARG C CA 1
ATOM 3360 C C . ARG C 1 22 ? 32.923 4.590 42.862 1.00 39.71 20 ARG C C 1
ATOM 3361 O O . ARG C 1 22 ? 33.719 3.839 43.427 1.00 39.29 20 ARG C O 1
ATOM 3369 N N . ALA C 1 23 ? 33.256 5.797 42.422 1.00 38.88 21 ALA C N 1
ATOM 3370 C CA . ALA C 1 23 ? 34.599 6.324 42.621 1.00 38.48 21 ALA C CA 1
ATOM 3371 C C . ALA C 1 23 ? 34.912 6.468 44.103 1.00 38.69 21 ALA C C 1
ATOM 3372 O O . ALA C 1 23 ? 36.033 6.198 44.527 1.00 39.41 21 ALA C O 1
ATOM 3374 N N . CYS C 1 24 ? 33.934 6.900 44.899 1.00 38.75 22 CYS C N 1
ATOM 3375 C CA . CYS C 1 24 ? 34.150 6.994 46.344 1.00 38.68 22 CYS C CA 1
ATOM 3376 C C . CYS C 1 24 ? 34.488 5.630 46.915 1.00 38.95 22 CYS C C 1
ATOM 3377 O O . CYS C 1 24 ? 35.493 5.475 47.609 1.00 38.90 22 CYS C O 1
ATOM 3380 N N . ALA C 1 25 ? 33.651 4.644 46.605 1.00 39.24 23 ALA C N 1
ATOM 3381 C CA . ALA C 1 25 ? 33.783 3.318 47.184 1.00 39.90 23 ALA C CA 1
ATOM 3382 C C . ALA C 1 25 ? 35.152 2.784 46.845 1.00 40.52 23 ALA C C 1
ATOM 3383 O O . ALA C 1 25 ? 35.800 2.134 47.669 1.00 41.18 23 ALA C O 1
ATOM 3385 N N . ILE C 1 26 ? 35.622 3.092 45.647 1.00 39.94 24 ILE C N 1
ATOM 3386 C CA . ILE C 1 26 ? 36.905 2.575 45.249 1.00 40.63 24 ILE C CA 1
ATOM 3387 C C . ILE C 1 26 ? 38.019 3.303 46.007 1.00 41.07 24 ILE C C 1
ATOM 3388 O O . ILE C 1 26 ? 38.824 2.657 46.698 1.00 41.34 24 ILE C O 1
ATOM 3393 N N . ARG C 1 27 ? 38.045 4.637 45.906 1.00 40.51 25 ARG C N 1
ATOM 3394 C CA . ARG C 1 27 ? 39.010 5.437 46.643 1.00 40.11 25 ARG C CA 1
ATOM 3395 C C . ARG C 1 27 ? 39.191 4.997 48.108 1.00 39.75 25 ARG C C 1
ATOM 3396 O O . ARG C 1 27 ? 40.308 4.926 48.613 1.00 39.98 25 ARG C O 1
ATOM 3404 N N . PHE C 1 28 ? 38.087 4.741 48.796 1.00 39.51 26 PHE C N 1
ATOM 3405 C CA . PHE C 1 28 ? 38.138 4.342 50.200 1.00 39.30 26 PHE C CA 1
ATOM 3406 C C . PHE C 1 28 ? 38.880 3.021 50.387 1.00 39.85 26 PHE C C 1
ATOM 3407 O O . PHE C 1 28 ? 39.665 2.868 51.338 1.00 40.25 26 PHE C O 1
ATOM 3415 N N . ALA C 1 29 ? 38.580 2.057 49.508 1.00 39.62 27 ALA C N 1
ATOM 3416 C CA . ALA C 1 29 ? 39.261 0.779 49.462 1.00 40.07 27 ALA C CA 1
ATOM 3417 C C . ALA C 1 29 ? 40.752 0.994 49.273 1.00 40.32 27 ALA C C 1
ATOM 3418 O O . ALA C 1 29 ? 41.552 0.457 50.038 1.00 40.61 27 ALA C O 1
ATOM 3420 N N . GLN C 1 30 ? 41.121 1.809 48.282 1.00 40.02 28 GLN C N 1
ATOM 3421 C CA . GLN C 1 30 ? 42.515 2.159 48.064 1.00 39.85 28 GLN C CA 1
ATOM 3422 C C . GLN C 1 30 ? 43.259 2.632 49.307 1.00 40.35 28 GLN C C 1
ATOM 3423 O O . GLN C 1 30 ? 44.492 2.585 49.336 1.00 40.58 28 GLN C O 1
ATOM 3429 N N . GLU C 1 31 ? 42.531 3.119 50.317 1.00 40.18 29 GLU C N 1
ATOM 3430 C CA . GLU C 1 31 ? 43.160 3.616 51.556 1.00 39.95 29 GLU C CA 1
ATOM 3431 C C . GLU C 1 31 ? 42.844 2.660 52.715 1.00 39.69 29 GLU C C 1
ATOM 3432 O O . GLU C 1 31 ? 43.005 3.001 53.876 1.00 39.20 29 GLU C O 1
ATOM 3438 N N . GLY C 1 32 ? 42.356 1.469 52.391 1.00 39.71 30 GLY C N 1
ATOM 3439 C CA . GLY C 1 32 ? 42.288 0.400 53.365 1.00 40.50 30 GLY C CA 1
ATOM 3440 C C . GLY C 1 32 ? 40.922 0.054 53.909 1.00 41.47 30 GLY C C 1
ATOM 3441 O O . GLY C 1 32 ? 40.793 -0.749 54.842 1.00 41.92 30 GLY C O 1
ATOM 3442 N N . ALA C 1 33 ? 39.878 0.648 53.354 1.00 42.19 31 ALA C N 1
ATOM 3443 C CA . ALA C 1 33 ? 38.576 0.515 53.994 1.00 42.22 31 ALA C CA 1
ATOM 3444 C C . ALA C 1 33 ? 37.900 -0.799 53.656 1.00 42.44 31 ALA C C 1
ATOM 3445 O O . ALA C 1 33 ? 38.091 -1.335 52.551 1.00 43.14 31 ALA C O 1
ATOM 3447 N N . ASN C 1 34 ? 37.094 -1.300 54.595 1.00 42.35 32 ASN C N 1
ATOM 3448 C CA . ASN C 1 34 ? 35.981 -2.204 54.264 1.00 42.27 32 ASN C CA 1
ATOM 3449 C C . ASN C 1 34 ? 34.833 -1.354 53.749 1.00 42.11 32 ASN C C 1
ATOM 3450 O O . ASN C 1 34 ? 34.478 -0.382 54.400 1.00 42.42 32 ASN C O 1
ATOM 3455 N N . VAL C 1 35 ? 34.222 -1.730 52.626 1.00 42.08 33 VAL C N 1
ATOM 3456 C CA . VAL C 1 35 ? 33.258 -0.865 51.958 1.00 41.21 33 VAL C CA 1
ATOM 3457 C C . VAL C 1 35 ? 31.930 -1.541 51.647 1.00 41.88 33 VAL C C 1
ATOM 3458 O O . VAL C 1 35 ? 31.899 -2.539 50.923 1.00 41.63 33 VAL C O 1
ATOM 3462 N N . VAL C 1 36 ? 30.832 -0.966 52.151 1.00 42.39 34 VAL C N 1
ATOM 3463 C CA . VAL C 1 36 ? 29.496 -1.372 51.746 1.00 43.04 34 VAL C CA 1
ATOM 3464 C C . VAL C 1 36 ? 28.924 -0.419 50.684 1.00 44.75 34 VAL C C 1
ATOM 3465 O O . VAL C 1 36 ? 28.935 0.809 50.856 1.00 45.44 34 VAL C O 1
ATOM 3469 N N . LEU C 1 37 ? 28.413 -0.983 49.592 1.00 46.11 35 LEU C N 1
ATOM 3470 C CA . LEU C 1 37 ? 27.854 -0.192 48.502 1.00 47.39 35 LEU C CA 1
ATOM 3471 C C . LEU C 1 37 ? 26.364 -0.465 48.389 1.00 48.65 35 LEU C C 1
ATOM 3472 O O . LEU C 1 37 ? 25.945 -1.627 48.294 1.00 49.01 35 LEU C O 1
ATOM 3477 N N . THR C 1 38 ? 25.550 0.586 48.399 1.00 48.90 36 THR C N 1
ATOM 3478 C CA . THR C 1 38 ? 24.163 0.389 48.073 1.00 49.53 36 THR C CA 1
ATOM 3479 C C . THR C 1 38 ? 23.976 0.845 46.655 1.00 50.26 36 THR C C 1
ATOM 3480 O O . THR C 1 38 ? 24.695 1.724 46.171 1.00 50.01 36 THR C O 1
ATOM 3484 N N . TYR C 1 39 ? 23.048 0.207 45.964 1.00 51.44 37 TYR C N 1
ATOM 3485 C CA . TYR C 1 39 ? 22.656 0.666 44.647 1.00 53.54 37 TYR C CA 1
ATOM 3486 C C . TYR C 1 39 ? 21.171 0.349 44.526 1.00 54.56 37 TYR C C 1
ATOM 3487 O O . TYR C 1 39 ? 20.632 -0.503 45.245 1.00 53.84 37 TYR C O 1
ATOM 3496 N N . ASN C 1 40 ? 20.498 1.063 43.641 1.00 56.79 38 ASN C N 1
ATOM 3497 C CA . ASN C 1 40 ? 19.129 0.715 43.311 1.00 59.25 38 ASN C CA 1
ATOM 3498 C C . ASN C 1 40 ? 18.923 0.512 41.808 1.00 60.08 38 ASN C C 1
ATOM 3499 O O . ASN C 1 40 ? 17.832 0.163 41.365 1.00 60.33 38 ASN C O 1
ATOM 3504 N N . GLY C 1 41 ? 19.973 0.734 41.029 1.00 61.35 39 GLY C N 1
ATOM 3505 C CA . GLY C 1 41 ? 19.890 0.540 39.588 1.00 62.83 39 GLY C CA 1
ATOM 3506 C C . GLY C 1 41 ? 20.253 -0.863 39.139 1.00 63.69 39 GLY C C 1
ATOM 3507 O O . GLY C 1 41 ? 20.253 -1.821 39.929 1.00 64.01 39 GLY C O 1
ATOM 3508 N N . ALA C 1 42 ? 20.539 -0.999 37.850 1.00 64.39 40 ALA C N 1
ATOM 3509 C CA . ALA C 1 42 ? 21.182 -2.207 37.377 1.00 65.01 40 ALA C CA 1
ATOM 3510 C C . ALA C 1 42 ? 22.424 -2.464 38.273 1.00 65.09 40 ALA C C 1
ATOM 3511 O O . ALA C 1 42 ? 23.163 -1.523 38.641 1.00 65.38 40 ALA C O 1
ATOM 3513 N N . ALA C 1 43 ? 22.657 -3.729 38.622 1.00 64.48 41 ALA C N 1
ATOM 3514 C CA . ALA C 1 43 ? 23.711 -4.063 39.587 1.00 63.55 41 ALA C CA 1
ATOM 3515 C C . ALA C 1 43 ? 25.132 -4.160 39.024 1.00 62.86 41 ALA C C 1
ATOM 3516 O O . ALA C 1 43 ? 26.057 -4.471 39.782 1.00 62.84 41 ALA C O 1
ATOM 3518 N N . GLU C 1 44 ? 25.306 -3.881 37.725 1.00 61.85 42 GLU C N 1
ATOM 3519 C CA . GLU C 1 44 ? 26.619 -3.974 37.056 1.00 60.50 42 GLU C CA 1
ATOM 3520 C C . GLU C 1 44 ? 27.714 -3.151 37.739 1.00 59.66 42 GLU C C 1
ATOM 3521 O O . GLU C 1 44 ? 28.693 -3.721 38.244 1.00 58.61 42 GLU C O 1
ATOM 3523 N N . GLY C 1 45 ? 27.536 -1.828 37.764 1.00 58.70 43 GLY C N 1
ATOM 3524 C CA . GLY C 1 45 ? 28.544 -0.904 38.310 1.00 58.20 43 GLY C CA 1
ATOM 3525 C C . GLY C 1 45 ? 28.988 -1.214 39.738 1.00 57.74 43 GLY C C 1
ATOM 3526 O O . GLY C 1 45 ? 30.170 -1.124 40.072 1.00 57.34 43 GLY C O 1
ATOM 3527 N N . ALA C 1 46 ? 28.035 -1.588 40.584 1.00 57.57 44 ALA C N 1
ATOM 3528 C CA . ALA C 1 46 ? 28.342 -1.909 41.977 1.00 57.34 44 ALA C CA 1
ATOM 3529 C C . ALA C 1 46 ? 29.105 -3.241 42.131 1.00 57.43 44 ALA C C 1
ATOM 3530 O O . ALA C 1 46 ? 29.949 -3.379 43.037 1.00 57.02 44 ALA C O 1
ATOM 3532 N N . ALA C 1 47 ? 28.812 -4.222 41.267 1.00 57.16 45 ALA C N 1
ATOM 3533 C CA . ALA C 1 47 ? 29.577 -5.477 41.296 1.00 57.23 45 ALA C CA 1
ATOM 3534 C C . ALA C 1 47 ? 30.942 -5.311 40.638 1.00 56.97 45 ALA C C 1
ATOM 3535 O O . ALA C 1 47 ? 31.916 -5.841 41.130 1.00 57.20 45 ALA C O 1
ATOM 3537 N N . THR C 1 48 ? 31.008 -4.572 39.536 1.00 57.25 46 THR C N 1
ATOM 3538 C CA . THR C 1 48 ? 32.284 -4.199 38.957 1.00 57.74 46 THR C CA 1
ATOM 3539 C C . THR C 1 48 ? 33.138 -3.738 40.117 1.00 57.80 46 THR C C 1
ATOM 3540 O O . THR C 1 48 ? 34.244 -4.240 40.359 1.00 58.17 46 THR C O 1
ATOM 3544 N N . ALA C 1 49 ? 32.609 -2.758 40.838 1.00 57.51 47 ALA C N 1
ATOM 3545 C CA . ALA C 1 49 ? 33.344 -2.099 41.908 1.00 57.11 47 ALA C CA 1
ATOM 3546 C C . ALA C 1 49 ? 33.717 -3.089 42.994 1.00 56.53 47 ALA C C 1
ATOM 3547 O O . ALA C 1 49 ? 34.840 -3.104 43.477 1.00 56.28 47 ALA C O 1
ATOM 3549 N N . VAL C 1 50 ? 32.775 -3.921 43.397 1.00 56.61 48 VAL C N 1
ATOM 3550 C CA . VAL C 1 50 ? 33.104 -4.900 44.416 1.00 57.07 48 VAL C CA 1
ATOM 3551 C C . VAL C 1 50 ? 34.296 -5.717 43.949 1.00 57.50 48 VAL C C 1
ATOM 3552 O O . VAL C 1 50 ? 35.151 -6.078 44.743 1.00 57.47 48 VAL C O 1
ATOM 3556 N N . ALA C 1 51 ? 34.355 -5.988 42.649 1.00 58.04 49 ALA C N 1
ATOM 3557 C CA . ALA C 1 51 ? 35.438 -6.794 42.083 1.00 58.98 49 ALA C CA 1
ATOM 3558 C C . ALA C 1 51 ? 36.780 -6.058 42.128 1.00 59.28 49 ALA C C 1
ATOM 3559 O O . ALA C 1 51 ? 37.776 -6.618 42.588 1.00 58.89 49 ALA C O 1
ATOM 3561 N N . GLU C 1 52 ? 36.798 -4.810 41.657 1.00 59.60 50 GLU C N 1
ATOM 3562 C CA . GLU C 1 52 ? 37.988 -3.978 41.758 1.00 60.21 50 GLU C CA 1
ATOM 3563 C C . GLU C 1 52 ? 38.524 -3.893 43.165 1.00 59.84 50 GLU C C 1
ATOM 3564 O O . GLU C 1 52 ? 39.722 -3.751 43.368 1.00 60.10 50 GLU C O 1
ATOM 3570 N N . ILE C 1 53 ? 37.629 -3.946 44.135 1.00 59.61 51 ILE C N 1
ATOM 3571 C CA . ILE C 1 53 ? 38.020 -3.733 45.520 1.00 59.42 51 ILE C CA 1
ATOM 3572 C C . ILE C 1 53 ? 38.656 -5.017 46.068 1.00 59.28 51 ILE C C 1
ATOM 3573 O O . ILE C 1 53 ? 39.592 -4.992 46.865 1.00 58.94 51 ILE C O 1
ATOM 3578 N N . GLU C 1 54 ? 38.137 -6.154 45.649 1.00 59.56 52 GLU C N 1
ATOM 3579 C CA . GLU C 1 54 ? 38.727 -7.397 46.115 1.00 60.21 52 GLU C CA 1
ATOM 3580 C C . GLU C 1 54 ? 40.075 -7.631 45.443 1.00 60.09 52 GLU C C 1
ATOM 3581 O O . GLU C 1 54 ? 40.987 -8.162 46.052 1.00 60.23 52 GLU C O 1
ATOM 3587 N N . LYS C 1 55 ? 40.202 -7.183 44.201 1.00 60.55 53 LYS C N 1
ATOM 3588 C CA . LYS C 1 55 ? 41.489 -7.102 43.539 1.00 60.82 53 LYS C CA 1
ATOM 3589 C C . LYS C 1 55 ? 42.528 -6.410 44.394 1.00 60.31 53 LYS C C 1
ATOM 3590 O O . LYS C 1 55 ? 43.700 -6.759 44.316 1.00 60.53 53 LYS C O 1
ATOM 3596 N N . LEU C 1 56 ? 42.122 -5.432 45.203 1.00 59.76 54 LEU C N 1
ATOM 3597 C CA . LEU C 1 56 ? 43.100 -4.667 45.986 1.00 58.99 54 LEU C CA 1
ATOM 3598 C C . LEU C 1 56 ? 43.401 -5.393 47.278 1.00 58.81 54 LEU C C 1
ATOM 3599 O O . LEU C 1 56 ? 44.236 -4.957 48.069 1.00 59.04 54 LEU C O 1
ATOM 3604 N N . GLY C 1 57 ? 42.690 -6.491 47.507 1.00 58.43 55 GLY C N 1
ATOM 3605 C CA . GLY C 1 57 ? 42.851 -7.258 48.739 1.00 57.67 55 GLY C CA 1
ATOM 3606 C C . GLY C 1 57 ? 42.014 -6.773 49.906 1.00 57.13 55 GLY C C 1
ATOM 3607 O O . GLY C 1 57 ? 42.348 -7.054 51.049 1.00 56.54 55 GLY C O 1
ATOM 3608 N N . ARG C 1 58 ? 40.919 -6.061 49.613 1.00 57.06 56 ARG C N 1
ATOM 3609 C CA . ARG C 1 58 ? 40.014 -5.506 50.645 1.00 56.67 56 ARG C CA 1
ATOM 3610 C C . ARG C 1 58 ? 38.613 -6.084 50.484 1.00 56.48 56 ARG C C 1
ATOM 3611 O O . ARG C 1 58 ? 38.209 -6.463 49.372 1.00 56.50 56 ARG C O 1
ATOM 3619 N N . SER C 1 59 ? 37.864 -6.104 51.586 1.00 55.83 57 SER C N 1
ATOM 3620 C CA . SER C 1 59 ? 36.500 -6.597 51.571 1.00 55.89 57 SER C CA 1
ATOM 3621 C C . SER C 1 59 ? 35.505 -5.504 51.182 1.00 55.57 57 SER C C 1
ATOM 3622 O O . SER C 1 59 ? 35.631 -4.368 51.624 1.00 55.47 57 SER C O 1
ATOM 3625 N N . ALA C 1 60 ? 34.513 -5.885 50.374 1.00 54.92 58 ALA C N 1
ATOM 3626 C CA . ALA C 1 60 ? 33.400 -5.034 49.983 1.00 54.38 58 ALA C CA 1
ATOM 3627 C C . ALA C 1 60 ? 32.111 -5.854 49.978 1.00 54.71 58 ALA C C 1
ATOM 3628 O O . ALA C 1 60 ? 32.141 -7.083 49.994 1.00 55.20 58 ALA C O 1
ATOM 3630 N N . LEU C 1 61 ? 30.975 -5.165 49.966 1.00 54.57 59 LEU C N 1
ATOM 3631 C CA . LEU C 1 61 ? 29.660 -5.786 49.996 1.00 53.86 59 LEU C CA 1
ATOM 3632 C C . LEU C 1 61 ? 28.711 -4.832 49.268 1.00 53.71 59 LEU C C 1
ATOM 3633 O O . LEU C 1 61 ? 28.568 -3.676 49.658 1.00 53.59 59 LEU C O 1
ATOM 3638 N N . ALA C 1 62 ? 28.108 -5.300 48.181 1.00 53.21 60 ALA C N 1
ATOM 3639 C CA . ALA C 1 62 ? 27.117 -4.523 47.463 1.00 52.39 60 ALA C CA 1
ATOM 3640 C C . ALA C 1 62 ? 25.750 -4.958 47.967 1.00 52.07 60 ALA C C 1
ATOM 3641 O O . ALA C 1 62 ? 25.555 -6.145 48.265 1.00 52.49 60 ALA C O 1
ATOM 3643 N N . ILE C 1 63 ? 24.821 -4.008 48.092 1.00 51.06 61 ILE C N 1
ATOM 3644 C CA . ILE C 1 63 ? 23.454 -4.309 48.509 1.00 50.30 61 ILE C CA 1
ATOM 3645 C C . ILE C 1 63 ? 22.491 -3.476 47.696 1.00 50.37 61 ILE C C 1
ATOM 3646 O O . ILE C 1 63 ? 22.674 -2.261 47.539 1.00 50.08 61 ILE C O 1
ATOM 3651 N N . LYS C 1 64 ? 21.448 -4.135 47.203 1.00 49.68 62 LYS C N 1
ATOM 3652 C CA . LYS C 1 64 ? 20.398 -3.452 46.505 1.00 49.11 62 LYS C CA 1
ATOM 3653 C C . LYS C 1 64 ? 19.489 -2.772 47.536 1.00 47.71 62 LYS C C 1
ATOM 3654 O O . LYS C 1 64 ? 18.950 -3.423 48.440 1.00 47.70 62 LYS C O 1
ATOM 3660 N N . ALA C 1 65 ? 19.328 -1.453 47.422 1.00 46.19 63 ALA C N 1
ATOM 3661 C CA . ALA C 1 65 ? 18.452 -0.726 48.364 1.00 44.30 63 ALA C CA 1
ATOM 3662 C C . ALA C 1 65 ? 17.836 0.512 47.752 1.00 43.16 63 ALA C C 1
ATOM 3663 O O . ALA C 1 65 ? 18.535 1.344 47.175 1.00 43.10 63 ALA C O 1
ATOM 3665 N N . ASP C 1 66 ? 16.512 0.601 47.840 1.00 42.26 64 ASP C N 1
ATOM 3666 C CA . ASP C 1 66 ? 15.771 1.836 47.551 1.00 40.93 64 ASP C CA 1
ATOM 3667 C C . ASP C 1 66 ? 15.888 2.678 48.830 1.00 39.95 64 ASP C C 1
ATOM 3668 O O . ASP C 1 66 ? 15.339 2.319 49.893 1.00 39.35 64 ASP C O 1
ATOM 3673 N N . LEU C 1 67 ? 16.673 3.748 48.751 1.00 38.99 65 LEU C N 1
ATOM 3674 C CA . LEU C 1 67 ? 17.011 4.550 49.943 1.00 37.97 65 LEU C CA 1
ATOM 3675 C C . LEU C 1 67 ? 15.847 5.472 50.386 1.00 38.06 65 LEU C C 1
ATOM 3676 O O . LEU C 1 67 ? 15.943 6.152 51.400 1.00 37.07 65 LEU C O 1
ATOM 3681 N N . THR C 1 68 ? 14.748 5.476 49.627 1.00 38.73 66 THR C N 1
ATOM 3682 C CA . THR C 1 68 ? 13.505 6.135 50.062 1.00 39.15 66 THR C CA 1
ATOM 3683 C C . THR C 1 68 ? 12.643 5.171 50.859 1.00 39.47 66 THR C C 1
ATOM 3684 O O . THR C 1 68 ? 11.563 5.542 51.340 1.00 40.03 66 THR C O 1
ATOM 3688 N N . ASN C 1 69 ? 13.129 3.943 51.032 1.00 39.34 67 ASN C N 1
ATOM 3689 C CA . ASN C 1 69 ? 12.353 2.899 51.718 1.00 39.55 67 ASN C CA 1
ATOM 3690 C C . ASN C 1 69 ? 12.949 2.567 53.100 1.00 39.88 67 ASN C C 1
ATOM 3691 O O . ASN C 1 69 ? 14.075 2.065 53.216 1.00 39.62 67 ASN C O 1
ATOM 3696 N N . ALA C 1 70 ? 12.197 2.850 54.147 1.00 39.81 68 ALA C N 1
ATOM 3697 C CA . ALA C 1 70 ? 12.757 2.800 55.469 1.00 40.95 68 ALA C CA 1
ATOM 3698 C C . ALA C 1 70 ? 13.218 1.389 55.785 1.00 42.28 68 ALA C C 1
ATOM 3699 O O . ALA C 1 70 ? 14.266 1.211 56.404 1.00 42.69 68 ALA C O 1
ATOM 3701 N N . ALA C 1 71 ? 12.447 0.393 55.326 1.00 42.97 69 ALA C N 1
ATOM 3702 C CA . ALA C 1 71 ? 12.761 -1.006 55.571 1.00 42.92 69 ALA C CA 1
ATOM 3703 C C . ALA C 1 71 ? 14.045 -1.442 54.881 1.00 42.68 69 ALA C C 1
ATOM 3704 O O . ALA C 1 71 ? 14.872 -2.097 55.487 1.00 42.15 69 ALA C O 1
ATOM 3706 N N . GLU C 1 72 ? 14.207 -1.086 53.611 1.00 42.99 70 GLU C N 1
ATOM 3707 C CA . GLU C 1 72 ? 15.423 -1.439 52.877 1.00 43.57 70 GLU C CA 1
ATOM 3708 C C . GLU C 1 72 ? 16.685 -0.789 53.461 1.00 43.57 70 GLU C C 1
ATOM 3709 O O . GLU C 1 72 ? 17.749 -1.422 53.487 1.00 44.38 70 GLU C O 1
ATOM 3715 N N . VAL C 1 73 ? 16.565 0.466 53.914 1.00 42.67 71 VAL C N 1
ATOM 3716 C CA . VAL C 1 73 ? 17.670 1.182 54.558 1.00 41.25 71 VAL C CA 1
ATOM 3717 C C . VAL C 1 73 ? 18.066 0.490 55.859 1.00 42.29 71 VAL C C 1
ATOM 3718 O O . VAL C 1 73 ? 19.254 0.321 56.130 1.00 41.49 71 VAL C O 1
ATOM 3722 N N . GLU C 1 74 ? 17.069 0.112 56.672 1.00 42.94 72 GLU C N 1
ATOM 3723 C CA . GLU C 1 74 ? 17.338 -0.637 57.889 1.00 44.39 72 GLU C CA 1
ATOM 3724 C C . GLU C 1 74 ? 18.022 -1.959 57.622 1.00 44.02 72 GLU C C 1
ATOM 3725 O O . GLU C 1 74 ? 18.982 -2.312 58.311 1.00 44.20 72 GLU C O 1
ATOM 3731 N N . ALA C 1 75 ? 17.598 -2.659 56.575 1.00 43.99 73 ALA C N 1
ATOM 3732 C CA . ALA C 1 75 ? 18.234 -3.937 56.258 1.00 43.76 73 ALA C CA 1
ATOM 3733 C C . ALA C 1 75 ? 19.631 -3.719 55.714 1.00 43.61 73 ALA C C 1
ATOM 3734 O O . ALA C 1 75 ? 20.534 -4.531 55.952 1.00 44.71 73 ALA C O 1
ATOM 3736 N N . ALA C 1 76 ? 19.833 -2.636 54.976 1.00 42.46 74 ALA C N 1
ATOM 3737 C CA . ALA C 1 76 ? 21.143 -2.411 54.403 1.00 41.57 74 ALA C CA 1
ATOM 3738 C C . ALA C 1 76 ? 22.135 -2.032 55.501 1.00 41.49 74 ALA C C 1
ATOM 3739 O O . ALA C 1 76 ? 23.240 -2.581 55.589 1.00 41.47 74 ALA C O 1
ATOM 3741 N N . ILE C 1 77 ? 21.744 -1.104 56.358 1.00 40.83 75 ILE C N 1
ATOM 3742 C CA . ILE C 1 77 ? 22.595 -0.768 57.467 1.00 40.37 75 ILE C CA 1
ATOM 3743 C C . ILE C 1 77 ? 22.898 -2.020 58.280 1.00 40.05 75 ILE C C 1
ATOM 3744 O O . ILE C 1 77 ? 24.037 -2.270 58.617 1.00 39.73 75 ILE C O 1
ATOM 3749 N N . SER C 1 78 ? 21.862 -2.782 58.610 1.00 40.19 76 SER C N 1
ATOM 3750 C CA . SER C 1 78 ? 21.987 -3.988 59.424 1.00 40.58 76 SER C CA 1
ATOM 3751 C C . SER C 1 78 ? 22.987 -5.007 58.875 1.00 41.05 76 SER C C 1
ATOM 3752 O O . SER C 1 78 ? 23.697 -5.667 59.638 1.00 40.36 76 SER C O 1
ATOM 3755 N N . ALA C 1 79 ? 23.028 -5.128 57.552 1.00 41.67 77 ALA C N 1
ATOM 3756 C CA . ALA C 1 79 ? 23.897 -6.103 56.890 1.00 42.69 77 ALA C CA 1
ATOM 3757 C C . ALA C 1 79 ? 25.324 -5.624 56.950 1.00 43.40 77 ALA C C 1
ATOM 3758 O O . ALA C 1 79 ? 26.221 -6.412 57.239 1.00 44.45 77 ALA C O 1
ATOM 3760 N N . ALA C 1 80 ? 25.538 -4.336 56.681 1.00 43.38 78 ALA C N 1
ATOM 3761 C CA . ALA C 1 80 ? 26.818 -3.680 56.983 1.00 42.91 78 ALA C CA 1
ATOM 3762 C C . ALA C 1 80 ? 27.315 -4.032 58.381 1.00 43.17 78 ALA C C 1
ATOM 3763 O O . ALA C 1 80 ? 28.454 -4.424 58.548 1.00 43.21 78 ALA C O 1
ATOM 3765 N N . ALA C 1 81 ? 26.470 -3.857 59.389 1.00 43.66 79 ALA C N 1
ATOM 3766 C CA . ALA C 1 81 ? 26.913 -4.068 60.760 1.00 45.50 79 ALA C CA 1
ATOM 3767 C C . ALA C 1 81 ? 27.291 -5.556 60.991 1.00 46.39 79 ALA C C 1
ATOM 3768 O O . ALA C 1 81 ? 28.330 -5.868 61.569 1.00 46.25 79 ALA C O 1
ATOM 3770 N N . ASP C 1 82 ? 26.437 -6.457 60.527 1.00 47.01 80 ASP C N 1
ATOM 3771 C CA . ASP C 1 82 ? 26.651 -7.872 60.767 1.00 48.30 80 ASP C CA 1
ATOM 3772 C C . ASP C 1 82 ? 27.994 -8.245 60.179 1.00 47.69 80 ASP C C 1
ATOM 3773 O O . ASP C 1 82 ? 28.831 -8.828 60.852 1.00 47.54 80 ASP C O 1
ATOM 3778 N N . LYS C 1 83 ? 28.196 -7.864 58.926 1.00 47.26 81 LYS C N 1
ATOM 3779 C CA . LYS C 1 83 ? 29.396 -8.198 58.188 1.00 46.89 81 LYS C CA 1
ATOM 3780 C C . LYS C 1 83 ? 30.668 -7.569 58.734 1.00 46.23 81 LYS C C 1
ATOM 3781 O O . LYS C 1 83 ? 31.674 -8.240 58.847 1.00 46.42 81 LYS C O 1
ATOM 3787 N N . PHE C 1 84 ? 30.635 -6.270 59.034 1.00 45.63 82 PHE C N 1
ATOM 3788 C CA . PHE C 1 84 ? 31.868 -5.517 59.320 1.00 44.42 82 PHE C CA 1
ATOM 3789 C C . PHE C 1 84 ? 31.964 -4.893 60.692 1.00 43.26 82 PHE C C 1
ATOM 3790 O O . PHE C 1 84 ? 33.038 -4.518 61.110 1.00 42.47 82 PHE C O 1
ATOM 3798 N N . GLY C 1 85 ? 30.857 -4.756 61.393 1.00 42.72 83 GLY C N 1
ATOM 3799 C CA . GLY C 1 85 ? 30.940 -4.150 62.719 1.00 43.36 83 GLY C CA 1
ATOM 3800 C C . GLY C 1 85 ? 30.563 -2.677 62.710 1.00 43.17 83 GLY C C 1
ATOM 3801 O O . GLY C 1 85 ? 29.629 -2.283 62.012 1.00 43.47 83 GLY C O 1
ATOM 3802 N N . GLU C 1 86 ? 31.271 -1.861 63.488 1.00 42.62 84 GLU C N 1
ATOM 3803 C CA . GLU C 1 86 ? 30.919 -0.442 63.603 1.00 42.25 84 GLU C CA 1
ATOM 3804 C C . GLU C 1 86 ? 31.156 0.338 62.307 1.00 40.80 84 GLU C C 1
ATOM 3805 O O . GLU C 1 86 ? 32.169 0.168 61.639 1.00 40.19 84 GLU C O 1
ATOM 3811 N N . ILE C 1 87 ? 30.207 1.196 61.956 1.00 39.79 85 ILE C N 1
ATOM 3812 C CA . ILE C 1 87 ? 30.344 2.044 60.752 1.00 38.88 85 ILE C CA 1
ATOM 3813 C C . ILE C 1 87 ? 31.132 3.334 61.051 1.00 37.24 85 ILE C C 1
ATOM 3814 O O . ILE C 1 87 ? 30.788 4.049 61.981 1.00 37.13 85 ILE C O 1
ATOM 3819 N N . HIS C 1 88 ? 32.178 3.623 60.279 1.00 35.87 86 HIS C N 1
ATOM 3820 C CA A HIS C 1 88 ? 32.989 4.802 60.498 0.50 34.95 86 HIS C CA 1
ATOM 3821 C CA B HIS C 1 88 ? 32.982 4.836 60.500 0.50 35.55 86 HIS C CA 1
ATOM 3822 C C . HIS C 1 88 ? 32.572 5.971 59.596 1.00 35.62 86 HIS C C 1
ATOM 3823 O O . HIS C 1 88 ? 32.856 7.115 59.894 1.00 36.23 86 HIS C O 1
ATOM 3836 N N . GLY C 1 89 ? 31.914 5.678 58.484 1.00 35.02 87 GLY C N 1
ATOM 3837 C CA . GLY C 1 89 ? 31.592 6.727 57.571 1.00 34.11 87 GLY C CA 1
ATOM 3838 C C . GLY C 1 89 ? 30.380 6.379 56.742 1.00 34.26 87 GLY C C 1
ATOM 3839 O O . GLY C 1 89 ? 30.307 5.299 56.164 1.00 33.84 87 GLY C O 1
ATOM 3840 N N . LEU C 1 90 ? 29.425 7.309 56.720 1.00 33.45 88 LEU C N 1
ATOM 3841 C CA . LEU C 1 90 ? 28.318 7.306 55.789 1.00 33.00 88 LEU C CA 1
ATOM 3842 C C . LEU C 1 90 ? 28.503 8.403 54.745 1.00 32.54 88 LEU C C 1
ATOM 3843 O O . LEU C 1 90 ? 28.749 9.565 55.067 1.00 33.51 88 LEU C O 1
ATOM 3848 N N . VAL C 1 91 ? 28.448 8.012 53.487 1.00 32.59 89 VAL C N 1
ATOM 3849 C CA . VAL C 1 91 ? 28.570 8.942 52.404 1.00 32.61 89 VAL C CA 1
ATOM 3850 C C . VAL C 1 91 ? 27.288 8.864 51.589 1.00 33.52 89 VAL C C 1
ATOM 3851 O O . VAL C 1 91 ? 27.074 7.910 50.838 1.00 34.05 89 VAL C O 1
ATOM 3855 N N . HIS C 1 92 ? 26.413 9.846 51.755 1.00 33.92 90 HIS C N 1
ATOM 3856 C CA . HIS C 1 92 ? 25.114 9.786 51.078 1.00 34.40 90 HIS C CA 1
ATOM 3857 C C . HIS C 1 92 ? 25.178 10.446 49.743 1.00 34.53 90 HIS C C 1
ATOM 3858 O O . HIS C 1 92 ? 25.033 11.664 49.660 1.00 34.38 90 HIS C O 1
ATOM 3865 N N . VAL C 1 93 ? 25.438 9.646 48.707 1.00 35.21 91 VAL C N 1
ATOM 3866 C CA . VAL C 1 93 ? 25.597 10.162 47.359 1.00 36.56 91 VAL C CA 1
ATOM 3867 C C . VAL C 1 93 ? 24.260 10.135 46.627 1.00 37.72 91 VAL C C 1
ATOM 3868 O O . VAL C 1 93 ? 24.116 10.790 45.608 1.00 38.47 91 VAL C O 1
ATOM 3872 N N . ALA C 1 94 ? 23.282 9.375 47.109 1.00 38.78 92 ALA C N 1
ATOM 3873 C CA . ALA C 1 94 ? 21.990 9.293 46.376 1.00 39.65 92 ALA C CA 1
ATOM 3874 C C . ALA C 1 94 ? 21.311 10.648 46.288 1.00 40.44 92 ALA C C 1
ATOM 3875 O O . ALA C 1 94 ? 21.344 11.447 47.269 1.00 41.38 92 ALA C O 1
ATOM 3877 N N . GLY C 1 95 ? 20.689 10.898 45.135 1.00 40.29 93 GLY C N 1
ATOM 3878 C CA . GLY C 1 95 ? 20.099 12.196 44.809 1.00 41.71 93 GLY C CA 1
ATOM 3879 C C . GLY C 1 95 ? 19.906 12.312 43.314 1.00 42.53 93 GLY C C 1
ATOM 3880 O O . GLY C 1 95 ? 20.243 11.396 42.597 1.00 43.34 93 GLY C O 1
ATOM 3881 N N . GLY C 1 96 ? 19.349 13.407 42.810 1.00 43.02 94 GLY C N 1
ATOM 3882 C CA . GLY C 1 96 ? 19.089 13.463 41.372 1.00 43.38 94 GLY C CA 1
ATOM 3883 C C . GLY C 1 96 ? 17.985 14.405 40.940 1.00 44.24 94 GLY C C 1
ATOM 3884 O O . GLY C 1 96 ? 17.036 14.664 41.693 1.00 44.07 94 GLY C O 1
ATOM 3885 N N . LEU C 1 97 ? 18.135 14.917 39.718 1.00 44.91 95 LEU C N 1
ATOM 3886 C CA . LEU C 1 97 ? 17.201 15.857 39.100 1.00 45.53 95 LEU C CA 1
ATOM 3887 C C . LEU C 1 97 ? 15.875 15.181 38.811 1.00 45.65 95 LEU C C 1
ATOM 3888 O O . LEU C 1 97 ? 14.815 15.802 38.937 1.00 45.18 95 LEU C O 1
ATOM 3893 N N . ILE C 1 98 ? 15.949 13.888 38.454 1.00 46.03 96 ILE C N 1
ATOM 3894 C CA . ILE C 1 98 ? 14.818 13.094 37.963 1.00 45.61 96 ILE C CA 1
ATOM 3895 C C . ILE C 1 98 ? 14.312 13.618 36.597 1.00 46.14 96 ILE C C 1
ATOM 3896 O O . ILE C 1 98 ? 14.361 12.909 35.574 1.00 46.28 96 ILE C O 1
ATOM 3901 N N . ALA C 1 99 ? 13.849 14.862 36.557 1.00 45.35 97 ALA C N 1
ATOM 3902 C CA . ALA C 1 99 ? 13.484 15.463 35.269 1.00 45.18 97 ALA C CA 1
ATOM 3903 C C . ALA C 1 99 ? 13.342 16.967 35.407 1.00 44.66 97 ALA C C 1
ATOM 3904 O O . ALA C 1 99 ? 13.312 17.485 36.511 1.00 44.94 97 ALA C O 1
ATOM 3906 N N . ARG C 1 100 ? 13.260 17.670 34.290 1.00 44.25 98 ARG C N 1
ATOM 3907 C CA . ARG C 1 100 ? 13.097 19.117 34.323 1.00 43.91 98 ARG C CA 1
ATOM 3908 C C . ARG C 1 100 ? 11.653 19.494 34.068 1.00 42.72 98 ARG C C 1
ATOM 3909 O O . ARG C 1 100 ? 11.114 19.204 33.001 1.00 43.08 98 ARG C O 1
ATOM 3917 N N . LYS C 1 101 ? 11.020 20.124 35.046 1.00 41.14 99 LYS C N 1
ATOM 3918 C CA . LYS C 1 101 ? 9.634 20.536 34.915 1.00 39.85 99 LYS C CA 1
ATOM 3919 C C . LYS C 1 101 ? 9.397 21.813 35.674 1.00 39.58 99 LYS C C 1
ATOM 3920 O O . LYS C 1 101 ? 9.751 21.920 36.843 1.00 39.98 99 LYS C O 1
ATOM 3926 N N . THR C 1 102 ? 8.772 22.774 35.016 1.00 39.30 100 THR C N 1
ATOM 3927 C CA . THR C 1 102 ? 8.270 23.960 35.672 1.00 38.65 100 THR C CA 1
ATOM 3928 C C . THR C 1 102 ? 7.191 23.554 36.677 1.00 38.18 100 THR C C 1
ATOM 3929 O O . THR C 1 102 ? 6.700 22.417 36.667 1.00 38.89 100 THR C O 1
ATOM 3933 N N . ILE C 1 103 ? 6.807 24.491 37.525 1.00 36.71 101 ILE C N 1
ATOM 3934 C CA . ILE C 1 103 ? 5.910 24.204 38.627 1.00 36.19 101 ILE C CA 1
ATOM 3935 C C . ILE C 1 103 ? 4.522 23.822 38.107 1.00 35.29 101 ILE C C 1
ATOM 3936 O O . ILE C 1 103 ? 3.895 22.929 38.652 1.00 34.74 101 ILE C O 1
ATOM 3941 N N . ALA C 1 104 ? 4.039 24.475 37.056 1.00 35.44 102 ALA C N 1
ATOM 3942 C CA . ALA C 1 104 ? 2.774 24.027 36.416 1.00 35.54 102 ALA C CA 1
ATOM 3943 C C . ALA C 1 104 ? 2.844 22.579 35.935 1.00 35.75 102 ALA C C 1
ATOM 3944 O O . ALA C 1 104 ? 1.831 21.925 35.830 1.00 35.82 102 ALA C O 1
ATOM 3946 N N . GLU C 1 105 ? 4.044 22.085 35.644 1.00 36.42 103 GLU C N 1
ATOM 3947 C CA . GLU C 1 105 ? 4.193 20.721 35.118 1.00 37.36 103 GLU C CA 1
ATOM 3948 C C . GLU C 1 105 ? 4.382 19.685 36.203 1.00 37.49 103 GLU C C 1
ATOM 3949 O O . GLU C 1 105 ? 4.279 18.492 35.933 1.00 38.20 103 GLU C O 1
ATOM 3955 N N . MET C 1 106 ? 4.696 20.119 37.422 1.00 37.45 104 MET C N 1
ATOM 3956 C CA . MET C 1 106 ? 4.934 19.155 38.485 1.00 36.84 104 MET C CA 1
ATOM 3957 C C . MET C 1 106 ? 3.630 18.824 39.143 1.00 36.41 104 MET C C 1
ATOM 3958 O O . MET C 1 106 ? 2.844 19.704 39.488 1.00 35.84 104 MET C O 1
ATOM 3963 N N . ASP C 1 107 ? 3.371 17.545 39.330 1.00 36.90 105 ASP C N 1
ATOM 3964 C CA . ASP C 1 107 ? 2.262 17.221 40.202 1.00 37.66 105 ASP C CA 1
ATOM 3965 C C . ASP C 1 107 ? 2.782 16.854 41.568 1.00 37.31 105 ASP C C 1
ATOM 3966 O O . ASP C 1 107 ? 3.973 16.584 41.740 1.00 37.17 105 ASP C O 1
ATOM 3971 N N . GLU C 1 108 ? 1.904 16.868 42.553 1.00 38.00 106 GLU C N 1
ATOM 3972 C CA . GLU C 1 108 ? 2.345 16.533 43.905 1.00 38.36 106 GLU C CA 1
ATOM 3973 C C . GLU C 1 108 ? 3.231 15.265 43.988 1.00 37.55 106 GLU C C 1
ATOM 3974 O O . GLU C 1 108 ? 4.169 15.212 44.797 1.00 37.51 106 GLU C O 1
ATOM 3980 N N . ALA C 1 109 ? 2.944 14.250 43.174 1.00 36.25 107 ALA C N 1
ATOM 3981 C CA . ALA C 1 109 ? 3.709 12.995 43.253 1.00 36.10 107 ALA C CA 1
ATOM 3982 C C . ALA C 1 109 ? 5.140 13.165 42.747 1.00 35.58 107 ALA C C 1
ATOM 3983 O O . ALA C 1 109 ? 6.085 12.585 43.309 1.00 35.46 107 ALA C O 1
ATOM 3985 N N . PHE C 1 110 ? 5.303 13.942 41.681 1.00 34.51 108 PHE C N 1
ATOM 3986 C CA . PHE C 1 110 ? 6.632 14.277 41.220 1.00 34.18 108 PHE C CA 1
ATOM 3987 C C . PHE C 1 110 ? 7.433 15.099 42.247 1.00 34.10 108 PHE C C 1
ATOM 3988 O O . PHE C 1 110 ? 8.638 14.939 42.380 1.00 33.94 108 PHE C O 1
ATOM 3996 N N . TRP C 1 111 ? 6.762 16.017 42.938 1.00 34.25 109 TRP C N 1
ATOM 3997 C CA . TRP C 1 111 ? 7.451 16.874 43.916 1.00 33.71 109 TRP C CA 1
ATOM 3998 C C . TRP C 1 111 ? 7.984 15.942 44.987 1.00 32.82 109 TRP C C 1
ATOM 3999 O O . TRP C 1 111 ? 9.139 16.026 45.380 1.00 32.69 109 TRP C O 1
ATOM 4010 N N . HIS C 1 112 ? 7.138 15.033 45.437 1.00 32.70 110 HIS C N 1
ATOM 4011 C CA . HIS C 1 112 ? 7.534 14.117 46.491 1.00 33.71 110 HIS C CA 1
ATOM 4012 C C . HIS C 1 112 ? 8.635 13.192 46.061 1.00 34.26 110 HIS C C 1
ATOM 4013 O O . HIS C 1 112 ? 9.491 12.777 46.864 1.00 35.76 110 HIS C O 1
ATOM 4020 N N . GLN C 1 113 ? 8.635 12.863 44.788 1.00 34.43 111 GLN C N 1
ATOM 4021 C CA . GLN C 1 113 ? 9.603 11.919 44.327 1.00 34.24 111 GLN C CA 1
ATOM 4022 C C . GLN C 1 113 ? 10.992 12.566 44.358 1.00 33.05 111 GLN C C 1
ATOM 4023 O O . GLN C 1 113 ? 11.985 11.941 44.766 1.00 32.31 111 GLN C O 1
ATOM 4029 N N . VAL C 1 114 ? 11.078 13.812 43.910 1.00 31.66 112 VAL C N 1
ATOM 4030 C CA . VAL C 1 114 ? 12.368 14.478 43.938 1.00 30.52 112 VAL C CA 1
ATOM 4031 C C . VAL C 1 114 ? 12.854 14.736 45.393 1.00 30.95 112 VAL C C 1
ATOM 4032 O O . VAL C 1 114 ? 14.010 14.558 45.713 1.00 30.26 112 VAL C O 1
ATOM 4036 N N . LEU C 1 115 ? 11.959 15.102 46.292 1.00 30.90 113 LEU C N 1
ATOM 4037 C CA . LEU C 1 115 ? 12.408 15.396 47.635 1.00 31.45 113 LEU C CA 1
ATOM 4038 C C . LEU C 1 115 ? 12.766 14.095 48.354 1.00 32.49 113 LEU C C 1
ATOM 4039 O O . LEU C 1 115 ? 13.685 14.062 49.181 1.00 32.02 113 LEU C O 1
ATOM 4044 N N . ASP C 1 116 ? 12.021 13.022 48.077 1.00 32.76 114 ASP C N 1
ATOM 4045 C CA . ASP C 1 116 ? 12.330 11.732 48.699 1.00 33.69 114 ASP C CA 1
ATOM 4046 C C . ASP C 1 116 ? 13.667 11.175 48.209 1.00 33.68 114 ASP C C 1
ATOM 4047 O O . ASP C 1 116 ? 14.427 10.653 49.001 1.00 33.51 114 ASP C O 1
ATOM 4052 N N . VAL C 1 117 ? 13.973 11.288 46.916 1.00 34.01 115 VAL C N 1
ATOM 4053 C CA . VAL C 1 117 ? 15.266 10.759 46.448 1.00 34.58 115 VAL C CA 1
ATOM 4054 C C . VAL C 1 117 ? 16.462 11.567 46.977 1.00 33.73 115 VAL C C 1
ATOM 4055 O O . VAL C 1 117 ? 17.471 10.992 47.374 1.00 33.88 115 VAL C O 1
ATOM 4059 N N . ASN C 1 118 ? 16.346 12.888 47.007 1.00 32.64 116 ASN C N 1
ATOM 4060 C C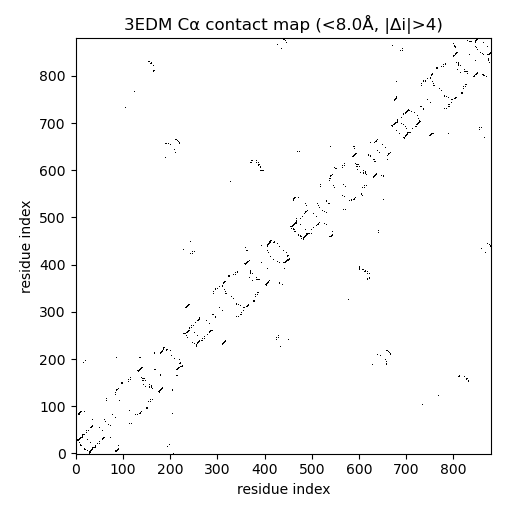A . ASN C 1 118 ? 17.458 13.716 47.472 1.00 32.29 116 ASN C CA 1
ATOM 4061 C C . ASN C 1 118 ? 17.494 13.961 48.974 1.00 31.64 116 ASN C C 1
ATOM 4062 O O . ASN C 1 118 ? 18.576 13.981 49.577 1.00 31.28 116 ASN C O 1
ATOM 4067 N N . LEU C 1 119 ? 16.321 14.162 49.573 1.00 30.29 117 LEU C N 1
ATOM 4068 C CA . LEU C 1 119 ? 16.286 14.624 50.949 1.00 30.56 117 LEU C CA 1
ATOM 4069 C C . LEU C 1 119 ? 15.828 13.597 51.984 1.00 30.69 117 LEU C C 1
ATOM 4070 O O . LEU C 1 119 ? 16.555 13.318 52.959 1.00 31.86 117 LEU C O 1
ATOM 4075 N N . THR C 1 120 ? 14.623 13.050 51.814 1.00 30.83 118 THR C N 1
ATOM 4076 C CA . THR C 1 120 ? 14.146 11.964 52.694 1.00 30.24 118 THR C CA 1
ATOM 4077 C C . THR C 1 120 ? 15.113 10.769 52.769 1.00 30.45 118 THR C C 1
ATOM 4078 O O . THR C 1 120 ? 15.266 10.174 53.829 1.00 30.18 118 THR C O 1
ATOM 4082 N N . SER C 1 121 ? 15.765 10.418 51.663 1.00 30.14 119 SER C N 1
ATOM 4083 C CA . SER C 1 121 ? 16.705 9.313 51.679 1.00 30.68 119 SER C CA 1
ATOM 4084 C C . SER C 1 121 ? 17.826 9.577 52.684 1.00 31.40 119 SER C C 1
ATOM 4085 O O . SER C 1 121 ? 18.270 8.671 53.427 1.00 31.71 119 SER C O 1
ATOM 4088 N N . LEU C 1 122 ? 18.283 10.829 52.713 1.00 30.74 120 LEU C N 1
ATOM 4089 C CA . LEU C 1 122 ? 19.380 11.226 53.616 1.00 30.42 120 LEU C CA 1
ATOM 4090 C C . LEU C 1 122 ? 18.933 11.200 55.090 1.00 29.95 120 LEU C C 1
ATOM 4091 O O . LEU C 1 122 ? 19.666 10.783 55.966 1.00 29.78 120 LEU C O 1
ATOM 4096 N N . PHE C 1 123 ? 17.708 11.639 55.349 1.00 29.91 121 PHE C N 1
ATOM 4097 C CA . PHE C 1 123 ? 17.131 11.521 56.675 1.00 29.41 121 PHE C CA 1
ATOM 4098 C C . PHE C 1 123 ? 17.105 10.061 57.124 1.00 29.64 121 PHE C C 1
ATOM 4099 O O . PHE C 1 123 ? 17.529 9.732 58.249 1.00 29.39 121 PHE C O 1
ATOM 4107 N N . LEU C 1 124 ? 16.617 9.187 56.241 1.00 29.70 122 LEU C N 1
ATOM 4108 C CA . LEU C 1 124 ? 16.598 7.751 56.542 1.00 30.17 122 LEU C CA 1
ATOM 4109 C C . LEU C 1 124 ? 18.009 7.145 56.753 1.00 30.49 122 LEU C C 1
ATOM 4110 O O . LEU C 1 124 ? 18.225 6.412 57.725 1.00 29.92 122 LEU C O 1
ATOM 4115 N N . THR C 1 125 ? 18.947 7.412 55.844 1.00 30.31 123 THR C N 1
ATOM 4116 C CA . THR C 1 125 ? 20.269 6.783 55.974 1.00 31.87 123 THR C CA 1
ATOM 4117 C C . THR C 1 125 ? 21.030 7.337 57.193 1.00 32.26 123 THR C C 1
ATOM 4118 O O . THR C 1 125 ? 21.632 6.572 57.942 1.00 32.63 123 THR C O 1
ATOM 4122 N N . ALA C 1 126 ? 20.980 8.650 57.433 1.00 32.33 124 ALA C N 1
ATOM 4123 C CA . ALA C 1 126 ? 21.624 9.201 58.649 1.00 31.96 124 ALA C CA 1
ATOM 4124 C C . ALA C 1 126 ? 20.951 8.700 59.924 1.00 32.15 124 ALA C C 1
ATOM 4125 O O . ALA C 1 126 ? 21.609 8.298 60.899 1.00 32.00 124 ALA C O 1
ATOM 4127 N N . LYS C 1 127 ? 19.628 8.724 59.947 1.00 31.99 125 LYS C N 1
ATOM 4128 C CA . LYS C 1 127 ? 18.951 8.282 61.165 1.00 32.57 125 LYS C CA 1
ATOM 4129 C C . LYS C 1 127 ? 19.309 6.803 61.518 1.00 32.58 125 LYS C C 1
ATOM 4130 O O . LYS C 1 127 ? 19.507 6.417 62.687 1.00 31.51 125 LYS C O 1
ATOM 4136 N N . THR C 1 128 ? 19.352 5.978 60.488 1.00 32.30 126 THR C N 1
ATOM 4137 C CA . THR C 1 128 ? 19.554 4.562 60.679 1.00 33.32 126 THR C CA 1
ATOM 4138 C C . THR C 1 128 ? 21.015 4.235 61.092 1.00 32.94 126 THR C C 1
ATOM 4139 O O . THR C 1 128 ? 21.242 3.439 62.007 1.00 32.94 126 THR C O 1
ATOM 4143 N N . ALA C 1 129 ? 21.981 4.860 60.416 1.00 32.04 127 ALA C N 1
ATOM 4144 C CA . ALA C 1 129 ? 23.416 4.599 60.623 1.00 32.35 127 ALA C CA 1
ATOM 4145 C C . ALA C 1 129 ? 23.934 5.110 61.946 1.00 32.31 127 ALA C C 1
ATOM 4146 O O . ALA C 1 129 ? 24.776 4.485 62.616 1.00 33.06 127 ALA C O 1
ATOM 4148 N N . LEU C 1 130 ? 23.466 6.289 62.306 1.00 32.33 128 LEU C N 1
ATOM 4149 C CA . LEU C 1 130 ? 23.990 6.967 63.479 1.00 31.82 128 LEU C CA 1
ATOM 4150 C C . LEU C 1 130 ? 24.195 6.078 64.709 1.00 31.80 128 LEU C C 1
ATOM 4151 O O . LEU C 1 130 ? 25.264 6.086 65.294 1.00 31.03 128 LEU C O 1
ATOM 4156 N N . PRO C 1 131 ? 23.156 5.344 65.131 1.00 32.22 129 PRO C N 1
ATOM 4157 C CA . PRO C 1 131 ? 23.306 4.565 66.354 1.00 33.04 129 PRO C CA 1
ATOM 4158 C C . PRO C 1 131 ? 24.312 3.408 66.185 1.00 33.64 129 PRO C C 1
ATOM 4159 O O . PRO C 1 131 ? 24.744 2.838 67.183 1.00 33.60 129 PRO C O 1
ATOM 4163 N N . LYS C 1 132 ? 24.679 3.094 64.941 1.00 33.96 130 LYS C N 1
ATOM 4164 C CA . LYS C 1 132 ? 25.679 2.078 64.661 1.00 35.13 130 LYS C CA 1
ATOM 4165 C C . LYS C 1 132 ? 26.977 2.698 64.187 1.00 35.04 130 LYS C C 1
ATOM 4166 O O . LYS C 1 132 ? 27.766 2.019 63.539 1.00 34.63 130 LYS C O 1
ATOM 4172 N N . MET C 1 133 ? 27.220 3.980 64.483 1.00 35.17 131 MET C N 1
ATOM 4173 C CA . MET C 1 133 ? 28.492 4.542 64.057 1.00 34.69 131 MET C CA 1
ATOM 4174 C C . MET C 1 133 ? 29.544 4.542 65.171 1.00 35.60 131 MET C C 1
ATOM 4175 O O . MET C 1 133 ? 29.221 4.639 66.357 1.00 35.51 131 MET C O 1
ATOM 4180 N N . ALA C 1 134 ? 30.804 4.411 64.772 1.00 35.76 132 ALA C N 1
ATOM 4181 C CA . ALA C 1 134 ? 31.913 4.502 65.705 1.00 36.73 132 ALA C CA 1
ATOM 4182 C C . ALA C 1 134 ? 32.105 5.926 66.157 1.00 37.04 132 ALA C C 1
ATOM 4183 O O . ALA C 1 134 ? 31.959 6.863 65.372 1.00 38.20 132 ALA C O 1
ATOM 4185 N N . LYS C 1 135 ? 32.463 6.096 67.413 1.00 37.16 133 LYS C N 1
ATOM 4186 C CA . LYS C 1 135 ? 32.976 7.371 67.870 1.00 37.22 133 LYS C CA 1
ATOM 4187 C C . LYS C 1 135 ? 34.092 7.851 66.954 1.00 36.49 133 LYS C C 1
ATOM 4188 O O . LYS C 1 135 ? 35.017 7.093 66.660 1.00 37.11 133 LYS C O 1
ATOM 4194 N N . GLY C 1 136 ? 34.031 9.103 66.503 1.00 34.97 134 GLY C N 1
ATOM 4195 C CA . GLY C 1 136 ? 35.042 9.618 65.564 1.00 32.91 134 GLY C CA 1
ATOM 4196 C C . GLY C 1 136 ? 34.603 9.435 64.117 1.00 32.71 134 GLY C C 1
ATOM 4197 O O . GLY C 1 136 ? 35.313 9.815 63.188 1.00 31.72 134 GLY C O 1
ATOM 4198 N N . GLY C 1 137 ? 33.426 8.838 63.927 1.00 31.66 135 GLY C N 1
ATOM 4199 C CA . GLY C 1 137 ? 32.872 8.625 62.598 1.00 30.80 135 GLY C CA 1
ATOM 4200 C C . GLY C 1 137 ? 32.477 9.912 61.902 1.00 30.64 135 GLY C C 1
ATOM 4201 O O . GLY C 1 137 ? 32.597 11.007 62.454 1.00 30.88 135 GLY C O 1
ATOM 4202 N N . ALA C 1 138 ? 32.000 9.788 60.672 1.00 29.99 136 ALA C N 1
ATOM 4203 C CA . ALA C 1 138 ? 31.765 10.956 59.848 1.00 29.66 136 ALA C CA 1
ATOM 4204 C C . ALA C 1 138 ? 30.720 10.680 58.809 1.00 29.53 136 ALA C C 1
ATOM 4205 O O . ALA C 1 138 ? 30.695 9.589 58.193 1.00 28.33 136 ALA C O 1
ATOM 4207 N N . ILE C 1 139 ? 29.859 11.688 58.619 1.00 28.78 137 ILE C N 1
ATOM 4208 C CA . ILE C 1 139 ? 28.912 11.695 57.524 1.00 28.64 137 ILE C CA 1
ATOM 4209 C C . ILE C 1 139 ? 29.350 12.726 56.481 1.00 28.26 137 ILE C C 1
ATOM 4210 O O . ILE C 1 139 ? 29.949 13.756 56.822 1.00 28.46 137 ILE C O 1
ATOM 4215 N N . VAL C 1 140 ? 29.138 12.384 55.215 1.00 27.80 138 VAL C N 1
ATOM 4216 C CA . VAL C 1 140 ? 29.396 13.259 54.098 1.00 27.09 138 VAL C CA 1
ATOM 4217 C C . VAL C 1 140 ? 28.195 13.217 53.148 1.00 28.53 138 VAL C C 1
ATOM 4218 O O . VAL C 1 140 ? 27.836 12.145 52.609 1.00 28.94 138 VAL C O 1
ATOM 4222 N N . THR C 1 141 ? 27.605 14.390 52.930 1.00 27.68 139 THR C N 1
ATOM 4223 C CA . THR C 1 141 ? 26.447 14.571 52.090 1.00 28.26 139 THR C CA 1
ATOM 4224 C C . THR C 1 141 ? 26.799 15.355 50.818 1.00 28.50 139 THR C C 1
ATOM 4225 O O . THR C 1 141 ? 27.929 15.826 50.649 1.00 28.36 139 THR C O 1
ATOM 4229 N N . PHE C 1 142 ? 25.831 15.486 49.922 1.00 28.76 140 PHE C N 1
ATOM 4230 C CA . PHE C 1 142 ? 26.071 16.156 48.642 1.00 30.55 140 PHE C CA 1
ATOM 4231 C C . PHE C 1 142 ? 25.132 17.318 48.404 1.00 31.61 140 PHE C C 1
ATOM 4232 O O . PHE C 1 142 ? 23.941 17.160 48.165 1.00 31.43 140 PHE C O 1
ATOM 4240 N N . SER C 1 143 ? 25.680 18.509 48.513 1.00 33.45 141 SER C N 1
ATOM 4241 C CA . SER C 1 143 ? 24.903 19.663 48.270 1.00 34.56 141 SER C CA 1
ATOM 4242 C C . SER C 1 143 ? 25.197 19.987 46.841 1.00 34.75 141 SER C C 1
ATOM 4243 O O . SER C 1 143 ? 25.753 19.152 46.149 1.00 34.77 141 SER C O 1
ATOM 4246 N N . SER C 1 144 ? 24.894 21.212 46.425 1.00 35.43 142 SER C N 1
ATOM 4247 C CA . SER C 1 144 ? 25.007 21.588 45.032 1.00 36.57 142 SER C CA 1
ATOM 4248 C C . SER C 1 144 ? 24.858 23.099 44.854 1.00 36.91 142 SER C C 1
ATOM 4249 O O . SER C 1 144 ? 24.178 23.753 45.659 1.00 37.10 142 SER C O 1
ATOM 4252 N N . GLN C 1 145 ? 25.456 23.665 43.798 1.00 36.77 143 GLN C N 1
ATOM 4253 C CA . GLN C 1 145 ? 25.363 25.111 43.614 1.00 36.81 143 GLN C CA 1
ATOM 4254 C C . GLN C 1 145 ? 23.905 25.479 43.353 1.00 35.28 143 GLN C C 1
ATOM 4255 O O . GLN C 1 145 ? 23.503 26.622 43.609 1.00 34.87 143 GLN C O 1
ATOM 4261 N N . ALA C 1 146 ? 23.126 24.530 42.830 1.00 33.13 144 ALA C N 1
ATOM 4262 C CA . ALA C 1 146 ? 21.685 24.761 42.684 1.00 32.91 144 ALA C CA 1
ATOM 4263 C C . ALA C 1 146 ? 21.026 25.047 44.048 1.00 33.02 144 ALA C C 1
ATOM 4264 O O . ALA C 1 146 ? 20.092 25.840 44.128 1.00 32.63 144 ALA C O 1
ATOM 4266 N N . GLY C 1 147 ? 21.501 24.393 45.113 1.00 33.07 145 GLY C N 1
ATOM 4267 C CA . GLY C 1 147 ? 20.982 24.675 46.452 1.00 33.94 145 GLY C CA 1
ATOM 4268 C C . GLY C 1 147 ? 21.184 26.126 46.888 1.00 34.48 145 GLY C C 1
ATOM 4269 O O . GLY C 1 147 ? 20.378 26.678 47.618 1.00 33.52 145 GLY C O 1
ATOM 4270 N N . ARG C 1 148 ? 22.235 26.757 46.365 1.00 35.12 146 ARG C N 1
ATOM 4271 C CA . ARG C 1 148 ? 22.617 28.113 46.720 1.00 35.83 146 ARG C CA 1
ATOM 4272 C C . ARG C 1 148 ? 21.914 29.162 45.894 1.00 36.22 146 ARG C C 1
ATOM 4273 O O . ARG C 1 148 ? 21.613 30.255 46.380 1.00 36.50 146 ARG C O 1
ATOM 4281 N N . ASP C 1 149 ? 21.741 28.871 44.607 1.00 36.53 147 ASP C N 1
ATOM 4282 C CA . ASP C 1 149 ? 21.199 29.870 43.706 1.00 36.75 147 ASP C CA 1
ATOM 4283 C C . ASP C 1 149 ? 19.817 29.560 43.130 1.00 35.96 147 ASP C C 1
ATOM 4284 O O . ASP C 1 149 ? 19.252 30.397 42.426 1.00 36.55 147 ASP C O 1
ATOM 4289 N N . GLY C 1 150 ? 19.263 28.396 43.451 1.00 34.76 148 GLY C N 1
ATOM 4290 C CA . GLY C 1 150 ? 17.890 28.109 43.067 1.00 35.26 148 GLY C CA 1
ATOM 4291 C C . GLY C 1 150 ? 17.753 27.262 41.812 1.00 36.27 148 GLY C C 1
ATOM 4292 O O . GLY C 1 150 ? 16.654 26.804 41.489 1.00 34.99 148 GLY C O 1
ATOM 4293 N N . GLY C 1 151 ? 18.870 27.047 41.098 1.00 36.54 149 GLY C N 1
ATOM 4294 C CA . GLY C 1 151 ? 18.904 26.030 40.048 1.00 37.33 149 GLY C CA 1
ATOM 4295 C C . GLY C 1 151 ? 18.663 26.594 38.659 1.00 37.81 149 GLY C C 1
ATOM 4296 O O . GLY C 1 151 ? 18.397 27.783 38.501 1.00 38.48 149 GLY C O 1
ATOM 4297 N N . GLY C 1 152 ? 18.786 25.755 37.642 1.00 36.98 150 GLY C N 1
ATOM 4298 C CA . GLY C 1 152 ? 18.499 26.206 36.288 1.00 37.03 150 GLY C CA 1
ATOM 4299 C C . GLY C 1 152 ? 17.095 25.799 35.872 1.00 36.87 150 GLY C C 1
ATOM 4300 O O . GLY C 1 152 ? 16.357 25.195 36.670 1.00 36.77 150 GLY C O 1
ATOM 4301 N N . PRO C 1 153 ? 16.720 26.104 34.615 1.00 36.42 151 PRO C N 1
ATOM 4302 C CA . PRO C 1 153 ? 15.333 25.930 34.141 1.00 35.79 151 PRO C CA 1
ATOM 4303 C C . PRO C 1 153 ? 14.846 24.490 34.343 1.00 34.76 151 PRO C C 1
ATOM 4304 O O . PRO C 1 153 ? 15.519 23.555 33.909 1.00 34.17 151 PRO C O 1
ATOM 4308 N N . GLY C 1 154 ? 13.702 24.321 35.018 1.00 33.81 152 GLY C N 1
ATOM 4309 C CA . GLY C 1 154 ? 13.114 23.001 35.236 1.00 33.19 152 GLY C CA 1
ATOM 4310 C C . GLY C 1 154 ? 13.630 22.234 36.440 1.00 33.03 152 GLY C C 1
ATOM 4311 O O . GLY C 1 154 ? 13.157 21.110 36.751 1.00 33.32 152 GLY C O 1
ATOM 4312 N N . ALA C 1 155 ? 14.582 22.831 37.144 1.00 32.22 153 ALA C N 1
ATOM 4313 C CA . ALA C 1 155 ? 15.240 22.116 38.219 1.00 32.27 153 ALA C CA 1
ATOM 4314 C C . ALA C 1 155 ? 14.775 22.592 39.630 1.00 32.16 153 ALA C C 1
ATOM 4315 O O . ALA C 1 155 ? 15.450 22.319 40.645 1.00 31.32 153 ALA C O 1
ATOM 4317 N N . LEU C 1 156 ? 13.636 23.288 39.688 1.00 31.02 154 LEU C N 1
ATOM 4318 C CA . LEU C 1 156 ? 13.162 23.839 40.956 1.00 30.39 154 LEU C CA 1
ATOM 4319 C C . LEU C 1 156 ? 13.146 22.819 42.098 1.00 29.28 154 LEU C C 1
ATOM 4320 O O . LEU C 1 156 ? 13.656 23.092 43.168 1.00 29.39 154 LEU C O 1
ATOM 4325 N N . ALA C 1 157 ? 12.596 21.638 41.858 1.00 28.64 155 ALA C N 1
ATOM 4326 C CA . ALA C 1 157 ? 12.409 20.656 42.928 1.00 29.30 155 ALA C CA 1
ATOM 4327 C C . ALA C 1 157 ? 13.740 20.069 43.415 1.00 29.98 155 ALA C C 1
ATOM 4328 O O . ALA C 1 157 ? 13.955 19.855 44.620 1.00 30.10 155 ALA C O 1
ATOM 4330 N N . TYR C 1 158 ? 14.622 19.816 42.461 1.00 29.88 156 TYR C N 1
ATOM 4331 C CA . TYR C 1 158 ? 15.938 19.338 42.732 1.00 30.37 156 TYR C CA 1
ATOM 4332 C C . TYR C 1 158 ? 16.763 20.347 43.548 1.00 29.62 156 TYR C C 1
ATOM 4333 O O . TYR C 1 158 ? 17.365 19.986 44.569 1.00 28.89 156 TYR C O 1
ATOM 4342 N N . ALA C 1 159 ? 16.794 21.599 43.080 1.00 28.51 157 ALA C N 1
ATOM 4343 C CA . ALA C 1 159 ? 17.489 22.689 43.796 1.00 27.38 157 ALA C CA 1
ATOM 4344 C C . ALA C 1 159 ? 17.005 22.816 45.231 1.00 26.65 157 ALA C C 1
ATOM 4345 O O . ALA C 1 159 ? 17.807 22.915 46.154 1.00 27.40 157 ALA C O 1
ATOM 4347 N N . THR C 1 160 ? 15.691 22.806 45.415 1.00 26.86 158 THR C N 1
ATOM 4348 C CA . THR C 1 160 ? 15.083 22.888 46.753 1.00 26.76 158 THR C CA 1
ATOM 4349 C C . THR C 1 160 ? 15.588 21.784 47.650 1.00 27.33 158 THR C C 1
ATOM 4350 O O . THR C 1 160 ? 15.986 22.040 48.792 1.00 28.32 158 THR C O 1
ATOM 4354 N N . SER C 1 161 ? 15.602 20.549 47.143 1.00 27.94 159 SER C N 1
ATOM 4355 C CA . SER C 1 161 ? 16.084 19.415 47.932 1.00 28.53 159 SER C CA 1
ATOM 4356 C C . SER C 1 161 ? 17.566 19.583 48.273 1.00 28.51 159 SER C C 1
ATOM 4357 O O . SER C 1 161 ? 18.050 19.121 49.318 1.00 28.62 159 SER C O 1
ATOM 4360 N N . LYS C 1 162 ? 18.302 20.246 47.395 1.00 28.27 160 LYS C N 1
ATOM 4361 C CA . LYS C 1 162 ? 19.715 20.411 47.665 1.00 28.33 160 LYS C CA 1
ATOM 4362 C C . LYS C 1 162 ? 19.960 21.465 48.755 1.00 28.73 160 LYS C C 1
ATOM 4363 O O . LYS C 1 162 ? 20.882 21.289 49.582 1.00 28.34 160 LYS C O 1
ATOM 4369 N N . GLY C 1 163 ? 19.184 22.570 48.716 1.00 28.40 161 GLY C N 1
ATOM 4370 C CA . GLY C 1 163 ? 19.260 23.629 49.757 1.00 27.79 161 GLY C CA 1
ATOM 4371 C C . GLY C 1 163 ? 18.931 22.980 51.112 1.00 27.45 161 GLY C C 1
ATOM 4372 O O . GLY C 1 163 ? 19.618 23.214 52.107 1.00 28.13 161 GLY C O 1
ATOM 4373 N N . ALA C 1 164 ? 17.928 22.110 51.134 1.00 25.89 162 ALA C N 1
ATOM 4374 C CA . ALA C 1 164 ? 17.547 21.423 52.365 1.00 25.86 162 ALA C CA 1
ATOM 4375 C C . ALA C 1 164 ? 18.686 20.537 52.889 1.00 26.60 162 ALA C C 1
ATOM 4376 O O . ALA C 1 164 ? 18.952 20.502 54.109 1.00 25.56 162 ALA C O 1
ATOM 4378 N N . VAL C 1 165 ? 19.333 19.801 51.969 1.00 26.62 163 VAL C N 1
ATOM 4379 C CA . VAL C 1 165 ? 20.445 18.915 52.339 1.00 26.73 163 VAL C CA 1
ATOM 4380 C C . VAL C 1 165 ? 21.523 19.747 52.982 1.00 26.76 163 VAL C C 1
ATOM 4381 O O . VAL C 1 165 ? 22.121 19.307 53.976 1.00 27.22 163 VAL C O 1
ATOM 4385 N N . MET C 1 166 ? 21.759 20.960 52.463 1.00 26.23 164 MET C N 1
ATOM 4386 C CA . MET C 1 166 ? 22.826 21.833 53.051 1.00 27.11 164 MET C CA 1
ATOM 4387 C C . MET C 1 166 ? 22.478 22.278 54.474 1.00 26.27 164 MET C C 1
ATOM 4388 O O . MET C 1 166 ? 23.303 22.175 55.388 1.00 26.89 164 MET C O 1
ATOM 4393 N N . THR C 1 167 ? 21.253 22.768 54.658 1.00 24.90 165 THR C N 1
ATOM 4394 C CA . THR C 1 167 ? 20.812 23.112 56.007 1.00 24.20 165 THR C CA 1
ATOM 4395 C C . THR C 1 167 ? 20.831 21.901 56.907 1.00 23.45 165 THR C C 1
ATOM 4396 O O . THR C 1 167 ? 21.240 21.998 58.030 1.00 23.71 165 THR C O 1
ATOM 4400 N N . PHE C 1 168 ? 20.361 20.752 56.422 1.00 24.24 166 PHE C N 1
ATOM 4401 C CA . PHE C 1 168 ? 20.306 19.526 57.237 1.00 23.92 166 PHE C CA 1
ATOM 4402 C C . PHE C 1 168 ? 21.726 19.156 57.709 1.00 24.28 166 PHE C C 1
ATOM 4403 O O . PHE C 1 168 ? 21.970 18.853 58.875 1.00 23.77 166 PHE C O 1
ATOM 4411 N N . THR C 1 169 ? 22.680 19.219 56.787 1.00 24.99 167 THR C N 1
ATOM 4412 C CA . THR C 1 169 ? 24.092 18.963 57.125 1.00 25.18 167 THR C CA 1
ATOM 4413 C C . THR C 1 169 ? 24.574 19.798 58.354 1.00 26.70 167 THR C C 1
ATOM 4414 O O . THR C 1 169 ? 25.103 19.235 59.340 1.00 26.57 167 THR C O 1
ATOM 4418 N N . ARG C 1 170 ? 24.369 21.125 58.308 1.00 26.94 168 ARG C N 1
ATOM 4419 C CA . ARG C 1 170 ? 24.722 22.038 59.420 1.00 27.01 168 ARG C CA 1
ATOM 4420 C C . ARG C 1 170 ? 23.979 21.752 60.723 1.00 26.83 168 ARG C C 1
ATOM 4421 O O . ARG C 1 170 ? 24.566 21.814 61.807 1.00 26.36 168 ARG C O 1
ATOM 4429 N N . GLY C 1 171 ? 22.683 21.464 60.617 1.00 25.67 169 GLY C N 1
ATOM 4430 C CA . GLY C 1 171 ? 21.902 21.183 61.802 1.00 25.65 169 GLY C CA 1
ATOM 4431 C C . GLY C 1 171 ? 22.342 19.859 62.412 1.00 25.72 169 GLY C C 1
ATOM 4432 O O . GLY C 1 171 ? 22.499 19.749 63.604 1.00 27.14 169 GLY C O 1
ATOM 4433 N N . LEU C 1 172 ? 22.497 18.834 61.606 1.00 24.76 170 LEU C N 1
ATOM 4434 C CA . LEU C 1 172 ? 22.931 17.552 62.146 1.00 25.28 170 LEU C CA 1
ATOM 4435 C C . LEU C 1 172 ? 24.347 17.647 62.773 1.00 25.49 170 LEU C C 1
ATOM 4436 O O . LEU C 1 172 ? 24.589 17.124 63.874 1.00 26.87 170 LEU C O 1
ATOM 4441 N N . ALA C 1 173 ? 25.272 18.333 62.109 1.00 24.84 171 ALA C N 1
ATOM 4442 C CA . ALA C 1 173 ? 26.609 18.497 62.661 1.00 25.03 171 ALA C CA 1
ATOM 4443 C C . ALA C 1 173 ? 26.582 19.000 64.099 1.00 26.22 171 ALA C C 1
ATOM 4444 O O . ALA C 1 173 ? 27.365 18.546 64.945 1.00 26.88 171 ALA C O 1
ATOM 4446 N N . LYS C 1 174 ? 25.706 19.936 64.403 1.00 27.01 172 LYS C N 1
ATOM 4447 C CA . LYS C 1 174 ? 25.624 20.459 65.782 1.00 28.34 172 LYS C CA 1
ATOM 4448 C C . LYS C 1 174 ? 24.977 19.422 66.684 1.00 29.20 172 LYS C C 1
ATOM 4449 O O . LYS C 1 174 ? 25.288 19.347 67.862 1.00 30.26 172 LYS C O 1
ATOM 4455 N N . GLU C 1 175 ? 23.994 18.690 66.152 1.00 28.95 173 GLU C N 1
ATOM 4456 C CA . GLU C 1 175 ? 23.282 17.737 66.942 1.00 29.01 173 GLU C CA 1
ATOM 4457 C C . GLU C 1 175 ? 24.184 16.551 67.317 1.00 29.26 173 GLU C C 1
ATOM 4458 O O . GLU C 1 175 ? 24.198 16.104 68.469 1.00 28.71 173 GLU C O 1
ATOM 4464 N N . VAL C 1 176 ? 24.939 16.020 66.359 1.00 29.69 174 VAL C N 1
ATOM 4465 C CA . VAL C 1 176 ? 25.700 14.809 66.682 1.00 29.30 174 VAL C CA 1
ATOM 4466 C C . VAL C 1 176 ? 27.170 14.967 67.086 1.00 29.82 174 VAL C C 1
ATOM 4467 O O . VAL C 1 176 ? 27.784 13.977 67.434 1.00 31.54 174 VAL C O 1
ATOM 4471 N N . GLY C 1 177 ? 27.741 16.174 67.070 1.00 29.94 175 GLY C N 1
ATOM 4472 C CA . GLY C 1 177 ? 29.140 16.331 67.425 1.00 29.86 175 GLY C CA 1
ATOM 4473 C C . GLY C 1 177 ? 29.258 16.359 68.936 1.00 30.98 175 GLY C C 1
ATOM 4474 O O . GLY C 1 177 ? 28.261 16.546 69.623 1.00 31.47 175 GLY C O 1
ATOM 4475 N N . PRO C 1 178 ? 30.471 16.180 69.488 1.00 31.58 176 PRO C N 1
ATOM 4476 C CA . PRO C 1 178 ? 31.755 15.942 68.823 1.00 31.07 176 PRO C CA 1
ATOM 4477 C C . PRO C 1 178 ? 31.894 14.489 68.368 1.00 31.26 176 PRO C C 1
ATOM 4478 O O . PRO C 1 178 ? 32.837 14.148 67.621 1.00 30.64 176 PRO C O 1
ATOM 4482 N N . LYS C 1 179 ? 30.970 13.630 68.788 1.00 29.90 177 LYS C N 1
ATOM 4483 C CA . LYS C 1 179 ? 31.182 12.229 68.498 1.00 28.98 177 LYS C CA 1
ATOM 4484 C C . LYS C 1 179 ? 31.278 11.998 67.007 1.00 28.37 177 LYS C C 1
ATOM 4485 O O . LYS C 1 179 ? 32.115 11.250 66.560 1.00 27.41 177 LYS C O 1
ATOM 4491 N N . ILE C 1 180 ? 30.387 12.634 66.240 1.00 27.84 178 ILE C N 1
ATOM 4492 C CA . ILE C 1 180 ? 30.262 12.369 64.811 1.00 25.67 178 ILE C CA 1
ATOM 4493 C C . ILE C 1 180 ? 30.335 13.726 64.065 1.00 25.42 178 ILE C C 1
ATOM 4494 O O . ILE C 1 180 ? 29.614 14.684 64.439 1.00 24.77 178 ILE C O 1
ATOM 4499 N N . ARG C 1 181 ? 31.149 13.792 63.009 1.00 23.55 179 ARG C N 1
ATOM 4500 C CA . ARG C 1 181 ? 31.224 14.995 62.129 1.00 24.63 179 ARG C CA 1
ATOM 4501 C C . ARG C 1 181 ? 30.299 14.868 60.926 1.00 24.34 179 ARG C C 1
ATOM 4502 O O . ARG C 1 181 ? 30.069 13.760 60.417 1.00 24.59 179 ARG C O 1
ATOM 4510 N N . VAL C 1 182 ? 29.756 15.996 60.478 1.00 23.92 180 VAL C N 1
ATOM 4511 C CA . VAL C 1 182 ? 28.903 15.988 59.283 1.00 23.15 180 VAL C CA 1
ATOM 4512 C C . VAL C 1 182 ? 29.244 17.170 58.345 1.00 22.85 180 VAL C C 1
ATOM 4513 O O . VAL C 1 182 ? 29.222 18.320 58.779 1.00 23.28 180 VAL C O 1
ATOM 4517 N N . ASN C 1 183 ? 29.526 16.896 57.076 1.00 22.78 181 ASN C N 1
ATOM 4518 C CA . ASN C 1 183 ? 29.902 17.933 56.108 1.00 23.40 181 ASN C CA 1
ATOM 4519 C C . ASN C 1 183 ? 29.363 17.587 54.719 1.00 24.22 181 ASN C C 1
ATOM 4520 O O . ASN C 1 183 ? 29.050 16.438 54.445 1.00 24.40 181 ASN C O 1
ATOM 4525 N N . ALA C 1 184 ? 29.341 18.573 53.829 1.00 25.48 182 ALA C N 1
ATOM 4526 C CA . ALA C 1 184 ? 28.832 18.415 52.474 1.00 26.44 182 ALA C CA 1
ATOM 4527 C C . ALA C 1 184 ? 29.952 18.631 51.472 1.00 27.92 182 ALA C C 1
ATOM 4528 O O . ALA C 1 184 ? 30.875 19.411 51.703 1.00 27.42 182 ALA C O 1
ATOM 4530 N N . VAL C 1 185 ? 29.898 17.934 50.348 1.00 30.24 183 VAL C N 1
ATOM 4531 C CA . VAL C 1 185 ? 30.742 18.341 49.234 1.00 32.73 183 VAL C CA 1
ATOM 4532 C C . VAL C 1 185 ? 29.780 19.025 48.307 1.00 34.04 183 VAL C C 1
ATOM 4533 O O . VAL C 1 185 ? 28.637 18.600 48.203 1.00 34.36 183 VAL C O 1
ATOM 4537 N N . CYS C 1 186 ? 30.222 20.109 47.675 1.00 36.06 184 CYS C N 1
ATOM 4538 C CA . CYS C 1 186 ? 29.419 20.772 46.671 1.00 38.04 184 CYS C CA 1
ATOM 4539 C C . CYS C 1 186 ? 30.040 20.659 45.277 1.00 38.68 184 CYS C C 1
ATOM 4540 O O . CYS C 1 186 ? 30.860 21.476 44.906 1.00 39.01 184 CYS C O 1
ATOM 4543 N N . PRO C 1 187 ? 29.673 19.613 44.511 1.00 39.86 185 PRO C N 1
ATOM 4544 C CA . PRO C 1 187 ? 30.427 19.245 43.303 1.00 40.65 185 PRO C CA 1
ATOM 4545 C C . PRO C 1 187 ? 30.008 20.023 42.078 1.00 41.74 185 PRO C C 1
ATOM 4546 O O . PRO C 1 187 ? 29.301 21.017 42.235 1.00 44.01 185 PRO C O 1
ATOM 4550 N N . GLY C 1 217 ? 37.319 18.159 36.046 1.00 50.02 215 GLY C N 1
ATOM 4551 C CA . GLY C 1 217 ? 37.242 17.500 37.358 1.00 49.30 215 GLY C CA 1
ATOM 4552 C C . GLY C 1 217 ? 36.386 16.248 37.278 1.00 49.24 215 GLY C C 1
ATOM 4553 O O . GLY C 1 217 ? 35.234 16.305 36.832 1.00 49.67 215 GLY C O 1
ATOM 4554 N N . SER C 1 218 ? 36.934 15.115 37.706 1.00 48.25 216 SER C N 1
ATOM 4555 C CA . SER C 1 218 ? 36.236 13.843 37.551 1.00 47.66 216 SER C CA 1
ATOM 4556 C C . SER C 1 218 ? 35.734 13.227 38.856 1.00 46.55 216 SER C C 1
ATOM 4557 O O . SER C 1 218 ? 35.948 13.751 39.933 1.00 46.35 216 SER C O 1
ATOM 4560 N N . SER C 1 219 ? 35.061 12.094 38.744 1.00 45.54 217 SER C N 1
ATOM 4561 C CA . SER C 1 219 ? 34.556 11.402 39.912 1.00 44.81 217 SER C CA 1
ATOM 4562 C C . SER C 1 219 ? 35.657 11.012 40.914 1.00 43.94 217 SER C C 1
ATOM 4563 O O . SER C 1 219 ? 35.394 10.912 42.106 1.00 43.13 217 SER C O 1
ATOM 4566 N N . GLU C 1 220 ? 36.878 10.799 40.434 1.00 42.91 218 GLU C N 1
ATOM 4567 C CA . GLU C 1 220 ? 37.959 10.428 41.324 1.00 42.81 218 GLU C CA 1
ATOM 4568 C C . GLU C 1 220 ? 38.419 11.650 42.138 1.00 41.33 218 GLU C C 1
ATOM 4569 O O . GLU C 1 220 ? 38.721 11.542 43.313 1.00 40.08 218 GLU C O 1
ATOM 4575 N N . ASP C 1 221 ? 38.496 12.804 41.488 1.00 40.20 219 ASP C N 1
ATOM 4576 C CA . ASP C 1 221 ? 38.744 14.046 42.198 1.00 39.25 219 ASP C CA 1
ATOM 4577 C C . ASP C 1 221 ? 37.718 14.247 43.324 1.00 37.75 219 ASP C C 1
ATOM 4578 O O . ASP C 1 221 ? 38.069 14.397 44.487 1.00 37.08 219 ASP C O 1
ATOM 4583 N N . VAL C 1 222 ? 36.445 14.242 42.971 1.00 36.73 220 VAL C N 1
ATOM 4584 C CA . VAL C 1 222 ? 35.395 14.359 43.962 1.00 35.54 220 VAL C CA 1
ATOM 4585 C C . VAL C 1 222 ? 35.679 13.382 45.101 1.00 35.21 220 VAL C C 1
ATOM 4586 O O . VAL C 1 222 ? 35.658 13.766 46.266 1.00 35.69 220 VAL C O 1
ATOM 4590 N N . ALA C 1 223 ? 35.952 12.124 44.773 1.00 34.65 221 ALA C N 1
ATOM 4591 C CA . ALA C 1 223 ? 36.228 11.123 45.809 1.00 34.71 221 ALA C CA 1
ATOM 4592 C C . ALA C 1 223 ? 37.417 11.448 46.746 1.00 34.38 221 ALA C C 1
ATOM 4593 O O . ALA C 1 223 ? 37.404 11.112 47.949 1.00 34.47 221 ALA C O 1
ATOM 4595 N N . GLY C 1 224 ? 38.449 12.082 46.213 1.00 32.89 222 GLY C N 1
ATOM 4596 C CA . GLY C 1 224 ? 39.553 12.527 47.065 1.00 32.62 222 GLY C CA 1
ATOM 4597 C C . GLY C 1 224 ? 39.087 13.556 48.106 1.00 32.52 222 GLY C C 1
ATOM 4598 O O . GLY C 1 224 ? 39.485 13.488 49.264 1.00 33.08 222 GLY C O 1
ATOM 4599 N N . LEU C 1 225 ? 38.241 14.511 47.707 1.00 30.98 223 LEU C N 1
ATOM 4600 C CA . LEU C 1 225 ? 37.648 15.448 48.677 1.00 30.22 223 LEU C CA 1
ATOM 4601 C C . LEU C 1 225 ? 36.795 14.708 49.742 1.00 29.14 223 LEU C C 1
ATOM 4602 O O . LEU C 1 225 ? 36.960 14.888 50.953 1.00 28.47 223 LEU C O 1
ATOM 4607 N N . VAL C 1 226 ? 35.888 13.858 49.274 1.00 28.37 224 VAL C N 1
ATOM 4608 C CA . VAL C 1 226 ? 35.097 13.038 50.157 1.00 27.53 224 VAL C CA 1
ATOM 4609 C C . VAL C 1 226 ? 35.960 12.283 51.147 1.00 28.35 224 VAL C C 1
ATOM 4610 O O . VAL C 1 226 ? 35.668 12.268 52.351 1.00 29.17 224 VAL C O 1
ATOM 4614 N N . ALA C 1 227 ? 37.026 11.650 50.657 1.00 27.84 225 ALA C N 1
ATOM 4615 C CA . ALA C 1 227 ? 37.868 10.876 51.537 1.00 27.56 225 ALA C CA 1
ATOM 4616 C C . ALA C 1 227 ? 38.494 11.789 52.577 1.00 27.86 225 ALA C C 1
ATOM 4617 O O . ALA C 1 227 ? 38.554 11.430 53.740 1.00 27.73 225 ALA C O 1
ATOM 4619 N N . PHE C 1 228 ? 39.003 12.957 52.172 1.00 27.92 226 PHE C N 1
ATOM 4620 C CA . PHE C 1 228 ? 39.517 13.897 53.175 1.00 27.98 226 PHE C CA 1
ATOM 4621 C C . PHE C 1 228 ? 38.476 14.198 54.283 1.00 28.40 226 PHE C C 1
ATOM 4622 O O . PHE C 1 228 ? 38.753 14.062 55.479 1.00 28.18 226 PHE C O 1
ATOM 4630 N N . LEU C 1 229 ? 37.268 14.580 53.897 1.00 29.01 227 LEU C N 1
ATOM 4631 C CA . LEU C 1 229 ? 36.270 14.970 54.903 1.00 29.94 227 LEU C CA 1
ATOM 4632 C C . LEU C 1 229 ? 35.944 13.812 55.793 1.00 31.19 227 LEU C C 1
ATOM 4633 O O . LEU C 1 229 ? 35.578 14.023 56.959 1.00 32.04 227 LEU C O 1
ATOM 4638 N N . ALA C 1 230 ? 36.041 12.590 55.263 1.00 31.36 228 ALA C N 1
ATOM 4639 C CA . ALA C 1 230 ? 35.708 11.414 56.071 1.00 32.36 228 ALA C CA 1
ATOM 4640 C C . ALA C 1 230 ? 36.869 10.978 56.996 1.00 33.08 228 ALA C C 1
ATOM 4641 O O . ALA C 1 230 ? 36.694 10.172 57.927 1.00 33.20 228 ALA C O 1
ATOM 4643 N N . SER C 1 231 ? 38.043 11.556 56.773 1.00 33.47 229 SER C N 1
ATOM 4644 C CA . SER C 1 231 ? 39.247 11.118 57.481 1.00 34.19 229 SER C CA 1
ATOM 4645 C C . SER C 1 231 ? 39.548 11.993 58.700 1.00 34.89 229 SER C C 1
ATOM 4646 O O . SER C 1 231 ? 38.998 13.106 58.829 1.00 35.70 229 SER C O 1
ATOM 4649 N N . ASP C 1 232 ? 40.435 11.514 59.577 1.00 34.92 230 ASP C N 1
ATOM 4650 C CA . ASP C 1 232 ? 40.908 12.288 60.733 1.00 35.28 230 ASP C CA 1
ATOM 4651 C C . ASP C 1 232 ? 41.732 13.532 60.339 1.00 33.92 230 ASP C C 1
ATOM 4652 O O . ASP C 1 232 ? 42.013 14.387 61.180 1.00 33.55 230 ASP C O 1
ATOM 4657 N N . ASP C 1 233 ? 42.121 13.635 59.071 1.00 33.05 231 ASP C N 1
ATOM 4658 C CA . ASP C 1 233 ? 42.684 14.882 58.555 1.00 32.30 231 ASP C CA 1
ATOM 4659 C C . ASP C 1 233 ? 41.669 16.021 58.773 1.00 31.94 231 ASP C C 1
ATOM 4660 O O . ASP C 1 233 ? 42.047 17.179 58.985 1.00 31.27 231 ASP C O 1
ATOM 4665 N N . ALA C 1 234 ? 40.379 15.694 58.775 1.00 30.55 232 ALA C N 1
ATOM 4666 C CA . ALA C 1 234 ? 39.368 16.755 58.922 1.00 30.18 232 ALA C CA 1
ATOM 4667 C C . ALA C 1 234 ? 38.754 16.754 60.318 1.00 29.82 232 ALA C C 1
ATOM 4668 O O . ALA C 1 234 ? 37.641 17.232 60.525 1.00 29.91 232 ALA C O 1
ATOM 4670 N N . ALA C 1 235 ? 39.493 16.207 61.280 1.00 29.58 233 ALA C N 1
ATOM 4671 C CA . ALA C 1 235 ? 39.012 16.086 62.663 1.00 28.86 233 ALA C CA 1
ATOM 4672 C C . ALA C 1 235 ? 38.358 17.357 63.193 1.00 29.03 233 ALA C C 1
ATOM 4673 O O . ALA C 1 235 ? 37.454 17.265 64.012 1.00 29.30 233 ALA C O 1
ATOM 4675 N N . TYR C 1 236 ? 38.762 18.542 62.705 1.00 29.09 234 TYR C N 1
ATOM 4676 C CA . TYR C 1 236 ? 38.214 19.843 63.217 1.00 27.74 234 TYR C CA 1
ATOM 4677 C C . TYR C 1 236 ? 37.255 20.498 62.231 1.00 27.41 234 TYR C C 1
ATOM 4678 O O . TYR C 1 236 ? 36.949 21.691 62.305 1.00 27.55 234 TYR C O 1
ATOM 4687 N N . VAL C 1 237 ? 36.797 19.714 61.275 1.00 27.15 235 VAL C N 1
ATOM 4688 C CA . VAL C 1 237 ? 35.939 20.271 60.222 1.00 26.85 235 VAL C CA 1
ATOM 4689 C C . VAL C 1 237 ? 34.571 19.638 60.338 1.00 26.19 235 VAL C C 1
ATOM 4690 O O . VAL C 1 237 ? 34.443 18.433 60.187 1.00 25.93 235 VAL C O 1
ATOM 4694 N N . THR C 1 238 ? 33.554 20.433 60.645 1.00 25.60 236 THR C N 1
ATOM 4695 C CA . THR C 1 238 ? 32.229 19.878 60.765 1.00 26.08 236 THR C CA 1
ATOM 4696 C C . THR C 1 238 ? 31.242 21.004 60.550 1.00 27.00 236 THR C C 1
ATOM 4697 O O . THR C 1 238 ? 31.519 22.131 60.934 1.00 26.91 236 THR C O 1
ATOM 4701 N N . GLY C 1 239 ? 30.112 20.698 59.909 1.00 27.55 237 GLY C N 1
ATOM 4702 C CA . GLY C 1 239 ? 29.065 21.692 59.658 1.00 28.35 237 GLY C CA 1
ATOM 4703 C C . GLY C 1 239 ? 29.349 22.514 58.408 1.00 29.55 237 GLY C C 1
ATOM 4704 O O . GLY C 1 239 ? 28.720 23.562 58.191 1.00 30.42 237 GLY C O 1
ATOM 4705 N N . ALA C 1 240 ? 30.272 22.033 57.571 1.00 29.35 238 ALA C N 1
ATOM 4706 C CA . ALA C 1 240 ? 30.804 22.827 56.451 1.00 30.52 238 ALA C CA 1
ATOM 4707 C C . ALA C 1 240 ? 30.387 22.334 55.074 1.00 30.72 238 ALA C C 1
ATOM 4708 O O . ALA C 1 240 ? 29.974 21.182 54.902 1.00 30.48 238 ALA C O 1
ATOM 4710 N N . CYS C 1 241 ? 30.507 23.220 54.101 1.00 31.40 239 CYS C N 1
ATOM 4711 C CA . CYS C 1 241 ? 30.363 22.877 52.700 1.00 33.33 239 CYS C CA 1
ATOM 4712 C C . CYS C 1 241 ? 31.687 23.104 51.982 1.00 33.01 239 CYS C C 1
ATOM 4713 O O . CYS C 1 241 ? 32.180 24.236 51.906 1.00 32.08 239 CYS C O 1
ATOM 4716 N N . TYR C 1 242 ? 32.272 22.034 51.469 1.00 32.90 240 TYR C N 1
ATOM 4717 C CA . TYR C 1 242 ? 33.504 22.147 50.710 1.00 33.84 240 TYR C CA 1
ATOM 4718 C C . TYR C 1 242 ? 33.185 22.036 49.188 1.00 34.96 240 TYR C C 1
ATOM 4719 O O . TYR C 1 242 ? 32.683 21.014 48.723 1.00 34.94 240 TYR C O 1
ATOM 4728 N N . ASP C 1 243 ? 33.464 23.107 48.442 1.00 35.67 241 ASP C N 1
ATOM 4729 C CA . ASP C 1 243 ? 33.289 23.157 46.985 1.00 37.01 241 ASP C CA 1
ATOM 4730 C C . ASP C 1 243 ? 34.406 22.443 46.217 1.00 37.91 241 ASP C C 1
ATOM 4731 O O . ASP C 1 243 ? 35.577 22.455 46.619 1.00 37.93 241 ASP C O 1
ATOM 4736 N N . ILE C 1 244 ? 34.022 21.790 45.130 1.00 39.20 242 ILE C N 1
ATOM 4737 C CA . ILE C 1 244 ? 34.961 21.269 44.148 1.00 40.77 242 ILE C CA 1
ATOM 4738 C C . ILE C 1 244 ? 34.376 21.402 42.724 1.00 43.01 242 ILE C C 1
ATOM 4739 O O . ILE C 1 244 ? 33.203 21.084 42.508 1.00 42.97 242 ILE C O 1
ATOM 4744 N N . ASN C 1 245 ? 35.172 21.918 41.778 1.00 45.13 243 ASN C N 1
ATOM 4745 C CA . ASN C 1 245 ? 34.791 21.924 40.358 1.00 47.59 243 ASN C CA 1
ATOM 4746 C C . ASN C 1 245 ? 35.015 20.566 39.733 1.00 47.66 243 ASN C C 1
ATOM 4747 O O . ASN C 1 245 ? 36.128 20.254 39.295 1.00 47.17 243 ASN C O 1
ATOM 4752 N N . GLY C 1 246 ? 33.950 19.761 39.705 1.00 48.08 244 GLY C N 1
ATOM 4753 C CA . GLY C 1 246 ? 34.070 18.349 39.326 1.00 48.87 244 GLY C CA 1
ATOM 4754 C C . GLY C 1 246 ? 32.730 17.658 39.142 1.00 49.28 244 GLY C C 1
ATOM 4755 O O . GLY C 1 246 ? 31.894 17.662 40.049 1.00 49.43 244 GLY C O 1
ATOM 4756 N N . GLN D 1 4 ? 5.821 60.997 54.823 1.00 49.57 2 GLN D N 1
ATOM 4757 C CA . GLN D 1 4 ? 6.273 61.735 56.054 1.00 48.18 2 GLN D CA 1
ATOM 4758 C C . GLN D 1 4 ? 7.187 60.840 56.893 1.00 46.86 2 GLN D C 1
ATOM 4759 O O . GLN D 1 4 ? 7.384 61.088 58.096 1.00 47.16 2 GLN D O 1
ATOM 4761 N N . ARG D 1 5 ? 7.780 59.809 56.280 1.00 45.45 3 ARG D N 1
ATOM 4762 C CA . ARG D 1 5 ? 8.807 59.006 57.017 1.00 43.34 3 ARG D CA 1
ATOM 4763 C C . ARG D 1 5 ? 10.039 59.780 57.508 1.00 42.51 3 ARG D C 1
ATOM 4764 O O . ARG D 1 5 ? 10.638 59.402 58.524 1.00 41.77 3 ARG D O 1
ATOM 4772 N N . PHE D 1 6 ? 10.448 60.830 56.793 1.00 41.61 4 PHE D N 1
ATOM 4773 C CA . PHE D 1 6 ? 11.619 61.583 57.241 1.00 42.02 4 PHE D CA 1
ATOM 4774 C C . PHE D 1 6 ? 11.316 63.029 57.636 1.00 42.49 4 PHE D C 1
ATOM 4775 O O . PHE D 1 6 ? 12.142 63.907 57.465 1.00 43.09 4 PHE D O 1
ATOM 4783 N N . THR D 1 7 ? 10.130 63.250 58.198 1.00 43.44 5 THR D N 1
ATOM 4784 C CA . THR D 1 7 ? 9.716 64.595 58.686 1.00 43.85 5 THR D CA 1
ATOM 4785 C C . THR D 1 7 ? 10.708 65.163 59.720 1.00 43.65 5 THR D C 1
ATOM 4786 O O . THR D 1 7 ? 10.929 64.568 60.752 1.00 43.26 5 THR D O 1
ATOM 4790 N N . ASN D 1 8 ? 11.307 66.317 59.435 1.00 44.58 6 ASN D N 1
ATOM 4791 C CA . ASN D 1 8 ? 12.252 66.941 60.378 1.00 44.57 6 ASN D CA 1
ATOM 4792 C C . ASN D 1 8 ? 13.485 66.076 60.610 1.00 43.94 6 ASN D C 1
ATOM 4793 O O . ASN D 1 8 ? 14.102 66.106 61.704 1.00 43.56 6 ASN D O 1
ATOM 4798 N N . ARG D 1 9 ? 13.858 65.306 59.591 1.00 42.76 7 ARG D N 1
ATOM 4799 C CA . ARG D 1 9 ? 15.031 64.451 59.723 1.00 41.44 7 ARG D CA 1
ATOM 4800 C C . ARG D 1 9 ? 16.060 64.937 58.749 1.00 39.78 7 ARG D C 1
ATOM 4801 O O . ARG D 1 9 ? 15.728 65.461 57.680 1.00 39.14 7 ARG D O 1
ATOM 4809 N N . THR D 1 10 ? 17.316 64.752 59.133 1.00 38.77 8 THR D N 1
ATOM 4810 C CA . THR D 1 10 ? 18.435 65.161 58.332 1.00 37.53 8 THR D CA 1
ATOM 4811 C C . THR D 1 10 ? 19.211 63.936 57.845 1.00 36.68 8 THR D C 1
ATOM 4812 O O . THR D 1 10 ? 19.678 63.133 58.657 1.00 35.78 8 THR D O 1
ATOM 4816 N N . ILE D 1 11 ? 19.354 63.843 56.517 1.00 35.87 9 ILE D N 1
ATOM 4817 C CA . ILE D 1 11 ? 20.001 62.740 55.830 1.00 35.59 9 ILE D CA 1
ATOM 4818 C C . ILE D 1 11 ? 21.218 63.251 55.080 1.00 36.11 9 ILE D C 1
ATOM 4819 O O . ILE D 1 11 ? 21.106 64.179 54.262 1.00 36.99 9 ILE D O 1
ATOM 4824 N N . VAL D 1 12 ? 22.382 62.657 55.325 1.00 35.71 10 VAL D N 1
ATOM 4825 C CA . VAL D 1 12 ? 23.567 62.991 54.550 1.00 35.47 10 VAL D CA 1
ATOM 4826 C C . VAL D 1 12 ? 23.757 61.942 53.467 1.00 35.40 10 VAL D C 1
ATOM 4827 O O . VAL D 1 12 ? 23.918 60.762 53.765 1.00 35.83 10 VAL D O 1
ATOM 4831 N N . VAL D 1 13 ? 23.726 62.358 52.211 1.00 35.31 11 VAL D N 1
ATOM 4832 C CA . VAL D 1 13 ? 23.978 61.437 51.119 1.00 35.43 11 VAL D CA 1
ATOM 4833 C C . VAL D 1 13 ? 25.395 61.699 50.623 1.00 36.38 11 VAL D C 1
ATOM 4834 O O . VAL D 1 13 ? 25.688 62.784 50.100 1.00 37.06 11 VAL D O 1
ATOM 4838 N N . ALA D 1 14 ? 26.286 60.729 50.828 1.00 35.89 12 ALA D N 1
ATOM 4839 C CA . ALA D 1 14 ? 27.673 60.938 50.510 1.00 35.93 12 ALA D CA 1
ATOM 4840 C C . ALA D 1 14 ? 27.994 60.385 49.123 1.00 36.75 12 ALA D C 1
ATOM 4841 O O . ALA D 1 14 ? 28.071 59.173 48.930 1.00 36.35 12 ALA D O 1
ATOM 4843 N N . GLY D 1 15 ? 28.154 61.285 48.152 1.00 37.41 13 GLY D N 1
ATOM 4844 C CA . GLY D 1 15 ? 28.367 60.911 46.748 1.00 38.31 13 GLY D CA 1
ATOM 4845 C C . GLY D 1 15 ? 27.040 61.062 46.038 1.00 39.43 13 GLY D C 1
ATOM 4846 O O . GLY D 1 15 ? 26.548 60.133 45.425 1.00 40.47 13 GLY D O 1
ATOM 4847 N N . ALA D 1 16 ? 26.446 62.246 46.125 1.00 40.60 14 ALA D N 1
ATOM 4848 C CA . ALA D 1 16 ? 25.091 62.450 45.648 1.00 41.11 14 ALA D CA 1
ATOM 4849 C C . ALA D 1 16 ? 25.027 63.148 44.281 1.00 41.90 14 ALA D C 1
ATOM 4850 O O . ALA D 1 16 ? 23.984 63.660 43.900 1.00 41.46 14 ALA D O 1
ATOM 4852 N N . GLY D 1 17 ? 26.125 63.148 43.539 1.00 42.91 15 GLY D N 1
ATOM 4853 C CA . GLY D 1 17 ? 26.206 63.966 42.340 1.00 44.53 15 GLY D CA 1
ATOM 4854 C C . GLY D 1 17 ? 25.523 63.392 41.112 1.00 45.79 15 GLY D C 1
ATOM 4855 O O . GLY D 1 17 ? 24.985 64.134 40.284 1.00 47.40 15 GLY D O 1
ATOM 4856 N N . ARG D 1 18 ? 25.550 62.076 40.983 1.00 46.23 16 ARG D N 1
ATOM 4857 C CA . ARG D 1 18 ? 24.983 61.413 39.837 1.00 46.49 16 ARG D CA 1
ATOM 4858 C C . ARG D 1 18 ? 24.086 60.250 40.252 1.00 46.62 16 ARG D C 1
ATOM 4859 O O . ARG D 1 18 ? 24.106 59.803 41.403 1.00 46.59 16 ARG D O 1
ATOM 4861 N N . ASP D 1 19 ? 23.293 59.780 39.299 1.00 46.73 17 ASP D N 1
ATOM 4862 C CA . ASP D 1 19 ? 22.647 58.469 39.386 1.00 47.03 17 ASP D CA 1
ATOM 4863 C C . ASP D 1 19 ? 21.966 58.146 40.716 1.00 45.48 17 ASP D C 1
ATOM 4864 O O . ASP D 1 19 ? 20.990 58.797 41.118 1.00 45.74 17 ASP D O 1
ATOM 4869 N N . ILE D 1 20 ? 22.488 57.130 41.387 1.00 43.63 18 ILE D N 1
ATOM 4870 C CA . ILE D 1 20 ? 21.866 56.603 42.600 1.00 42.36 18 ILE D CA 1
ATOM 4871 C C . ILE D 1 20 ? 21.865 57.558 43.801 1.00 41.03 18 ILE D C 1
ATOM 4872 O O . ILE D 1 20 ? 20.836 57.746 44.444 1.00 39.97 18 ILE D O 1
ATOM 4877 N N . GLY D 1 21 ? 23.013 58.151 44.103 1.00 40.63 19 GLY D N 1
ATOM 4878 C CA . GLY D 1 21 ? 23.115 59.121 45.206 1.00 39.54 19 GLY D CA 1
ATOM 4879 C C . GLY D 1 21 ? 22.192 60.290 44.950 1.00 39.19 19 GLY D C 1
ATOM 4880 O O . GLY D 1 21 ? 21.522 60.782 45.852 1.00 39.88 19 GLY D O 1
ATOM 4881 N N . ARG D 1 22 ? 22.119 60.716 43.700 1.00 38.96 20 ARG D N 1
ATOM 4882 C CA . ARG D 1 22 ? 21.268 61.825 43.355 1.00 38.42 20 ARG D CA 1
ATOM 4883 C C . ARG D 1 22 ? 19.824 61.436 43.612 1.00 37.30 20 ARG D C 1
ATOM 4884 O O . ARG D 1 22 ? 19.090 62.160 44.295 1.00 37.19 20 ARG D O 1
ATOM 4892 N N . ALA D 1 23 ? 19.411 60.301 43.052 1.00 36.00 21 ALA D N 1
ATOM 4893 C CA . ALA D 1 23 ? 18.057 59.793 43.297 1.00 35.32 21 ALA D CA 1
ATOM 4894 C C . ALA D 1 23 ? 17.717 59.601 44.795 1.00 35.00 21 ALA D C 1
ATOM 4895 O O . ALA D 1 23 ? 16.578 59.792 45.204 1.00 35.74 21 ALA D O 1
ATOM 4897 N N . CYS D 1 24 ? 18.698 59.234 45.611 1.00 34.49 22 CYS D N 1
ATOM 4898 C CA . CYS D 1 24 ? 18.465 59.061 47.034 1.00 34.47 22 CYS D CA 1
ATOM 4899 C C . CYS D 1 24 ? 18.205 60.437 47.631 1.00 34.52 22 CYS D C 1
ATOM 4900 O O . CYS D 1 24 ? 17.304 60.627 48.429 1.00 34.31 22 CYS D O 1
ATOM 4903 N N . ALA D 1 25 ? 19.017 61.403 47.252 1.00 34.90 23 ALA D N 1
ATOM 4904 C CA . ALA D 1 25 ? 18.878 62.738 47.815 1.00 35.62 23 ALA D CA 1
ATOM 4905 C C . ALA D 1 25 ? 17.439 63.240 47.628 1.00 36.05 23 ALA D C 1
ATOM 4906 O O . ALA D 1 25 ? 16.783 63.691 48.554 1.00 35.87 23 ALA D O 1
ATOM 4908 N N . ILE D 1 26 ? 16.938 63.133 46.412 1.00 36.50 24 ILE D N 1
ATOM 4909 C CA . ILE D 1 26 ? 15.577 63.572 46.116 1.00 36.48 24 ILE D CA 1
ATOM 4910 C C . ILE D 1 26 ? 14.505 62.776 46.853 1.00 36.49 24 ILE D C 1
ATOM 4911 O O . ILE D 1 26 ? 13.541 63.367 47.391 1.00 36.21 24 ILE D O 1
ATOM 4916 N N . ARG D 1 27 ? 14.660 61.445 46.896 1.00 36.32 25 ARG D N 1
ATOM 4917 C CA . ARG D 1 27 ? 13.649 60.593 47.531 1.00 35.43 25 ARG D CA 1
ATOM 4918 C C . ARG D 1 27 ? 13.465 60.954 48.997 1.00 35.89 25 ARG D C 1
ATOM 4919 O O . ARG D 1 27 ? 12.329 60.993 49.490 1.00 36.41 25 ARG D O 1
ATOM 4927 N N . PHE D 1 28 ? 14.567 61.234 49.698 1.00 35.30 26 PHE D N 1
ATOM 4928 C CA . PHE D 1 28 ? 14.459 61.610 51.118 1.00 35.40 26 PHE D CA 1
ATOM 4929 C C . PHE D 1 28 ? 13.705 62.949 51.267 1.00 35.71 26 PHE D C 1
ATOM 4930 O O . PHE D 1 28 ? 12.897 63.131 52.202 1.00 34.26 26 PHE D O 1
ATOM 4938 N N . ALA D 1 29 ? 14.012 63.887 50.365 1.00 35.46 27 ALA D N 1
ATOM 4939 C CA . ALA D 1 29 ? 13.324 65.178 50.341 1.00 36.35 27 ALA D CA 1
ATOM 4940 C C . ALA D 1 29 ? 11.846 64.962 50.097 1.00 36.82 27 ALA D C 1
ATOM 4941 O O . ALA D 1 29 ? 11.026 65.562 50.777 1.00 36.96 27 ALA D O 1
ATOM 4943 N N . GLN D 1 30 ? 11.507 64.114 49.115 1.00 37.29 28 GLN D N 1
ATOM 4944 C CA . GLN D 1 30 ? 10.115 63.786 48.838 1.00 37.26 28 GLN D CA 1
ATOM 4945 C C . GLN D 1 30 ? 9.431 63.250 50.085 1.00 38.09 28 GLN D C 1
ATOM 4946 O O . GLN D 1 30 ? 8.209 63.292 50.202 1.00 39.04 28 GLN D O 1
ATOM 4952 N N . GLU D 1 31 ? 10.204 62.751 51.037 1.00 38.03 29 GLU D N 1
ATOM 4953 C CA . GLU D 1 31 ? 9.607 62.207 52.257 1.00 37.63 29 GLU D CA 1
ATOM 4954 C C . GLU D 1 31 ? 9.806 63.139 53.441 1.00 36.92 29 GLU D C 1
ATOM 4955 O O . GLU D 1 31 ? 9.546 62.765 54.560 1.00 36.61 29 GLU D O 1
ATOM 4961 N N . GLY D 1 32 ? 10.294 64.346 53.199 1.00 37.44 30 GLY D N 1
ATOM 4962 C CA . GLY D 1 32 ? 10.274 65.393 54.229 1.00 38.61 30 GLY D CA 1
ATOM 4963 C C . GLY D 1 32 ? 11.610 65.774 54.851 1.00 39.72 30 GLY D C 1
ATOM 4964 O O . GLY D 1 32 ? 11.673 66.581 55.795 1.00 40.44 30 GLY D O 1
ATOM 4965 N N . ALA D 1 33 ? 12.692 65.233 54.310 1.00 40.15 31 ALA D N 1
ATOM 4966 C CA . ALA D 1 33 ? 13.996 65.375 54.950 1.00 40.18 31 ALA D CA 1
ATOM 4967 C C . ALA D 1 33 ? 14.741 66.614 54.523 1.00 40.32 31 ALA D C 1
ATOM 4968 O O . ALA D 1 33 ? 14.588 67.098 53.397 1.00 40.40 31 ALA D O 1
ATOM 4970 N N . ASN D 1 34 ? 15.573 67.118 55.433 1.00 40.63 32 ASN D N 1
ATOM 4971 C CA . ASN D 1 34 ? 16.646 67.993 55.043 1.00 41.19 32 ASN D CA 1
ATOM 4972 C C . ASN D 1 34 ? 17.721 67.078 54.525 1.00 41.92 32 ASN D C 1
ATOM 4973 O O . ASN D 1 34 ? 17.973 66.015 55.114 1.00 42.56 32 ASN D O 1
ATOM 4978 N N . VAL D 1 35 ? 18.343 67.476 53.424 1.00 41.69 33 VAL D N 1
ATOM 4979 C CA . VAL D 1 35 ? 19.244 66.610 52.725 1.00 41.75 33 VAL D CA 1
ATOM 4980 C C . VAL D 1 35 ? 20.574 67.301 52.455 1.00 41.82 33 VAL D C 1
ATOM 4981 O O . VAL D 1 35 ? 20.639 68.327 51.760 1.00 42.04 33 VAL D O 1
ATOM 4985 N N . VAL D 1 36 ? 21.641 66.732 52.995 1.00 41.02 34 VAL D N 1
ATOM 4986 C CA . VAL D 1 36 ? 22.956 67.241 52.700 1.00 40.34 34 VAL D CA 1
ATOM 4987 C C . VAL D 1 36 ? 23.611 66.373 51.648 1.00 41.02 34 VAL D C 1
ATOM 4988 O O . VAL D 1 36 ? 23.776 65.174 51.864 1.00 41.57 34 VAL D O 1
ATOM 4992 N N . LEU D 1 37 ? 23.995 66.978 50.522 1.00 41.36 35 LEU D N 1
ATOM 4993 C CA . LEU D 1 37 ? 24.616 66.256 49.397 1.00 42.09 35 LEU D CA 1
ATOM 4994 C C . LEU D 1 37 ? 26.120 66.489 49.310 1.00 43.21 35 LEU D C 1
ATOM 4995 O O . LEU D 1 37 ? 26.574 67.636 49.336 1.00 43.92 35 LEU D O 1
ATOM 5000 N N . THR D 1 38 ? 26.913 65.428 49.207 1.00 43.32 36 THR D N 1
ATOM 5001 C CA . THR D 1 38 ? 28.315 65.654 48.923 1.00 43.34 36 THR D CA 1
ATOM 5002 C C . THR D 1 38 ? 28.650 65.192 47.524 1.00 44.42 36 THR D C 1
ATOM 5003 O O . THR D 1 38 ? 27.989 64.305 46.951 1.00 43.99 36 THR D O 1
ATOM 5007 N N . TYR D 1 39 ? 29.670 65.829 46.970 1.00 45.37 37 TYR D N 1
ATOM 5008 C CA . TYR D 1 39 ? 30.122 65.515 45.642 1.00 47.14 37 TYR D CA 1
ATOM 5009 C C . TYR D 1 39 ? 31.611 65.844 45.519 1.00 48.50 37 TYR D C 1
ATOM 5010 O O . TYR D 1 39 ? 32.177 66.593 46.330 1.00 47.56 37 TYR D O 1
ATOM 5019 N N . ASN D 1 40 ? 32.239 65.242 44.512 1.00 51.14 38 ASN D N 1
ATOM 5020 C CA . ASN D 1 40 ? 33.590 65.575 44.093 1.00 54.04 38 ASN D CA 1
ATOM 5021 C C . ASN D 1 40 ? 33.409 65.198 42.639 1.00 55.53 38 ASN D C 1
ATOM 5022 O O . ASN D 1 40 ? 33.232 64.019 42.347 1.00 56.57 38 ASN D O 1
ATOM 5027 N N . GLY D 1 41 ? 33.337 66.161 41.730 1.00 56.66 39 GLY D N 1
ATOM 5028 C CA . GLY D 1 41 ? 33.096 65.782 40.329 1.00 57.81 39 GLY D CA 1
ATOM 5029 C C . GLY D 1 41 ? 32.096 66.638 39.572 1.00 58.32 39 GLY D C 1
ATOM 5030 O O . GLY D 1 41 ? 32.029 67.856 39.782 1.00 58.61 39 GLY D O 1
ATOM 5031 N N . ALA D 1 43 ? 29.498 68.567 40.158 1.00 53.94 41 ALA D N 1
ATOM 5032 C CA . ALA D 1 43 ? 28.826 69.706 40.800 1.00 54.56 41 ALA D CA 1
ATOM 5033 C C . ALA D 1 43 ? 27.490 70.070 40.155 1.00 54.75 41 ALA D C 1
ATOM 5034 O O . ALA D 1 43 ? 26.586 70.570 40.834 1.00 54.89 41 ALA D O 1
ATOM 5036 N N . GLU D 1 44 ? 27.358 69.815 38.852 1.00 55.12 42 GLU D N 1
ATOM 5037 C CA . GLU D 1 44 ? 26.081 70.059 38.145 1.00 55.42 42 GLU D CA 1
ATOM 5038 C C . GLU D 1 44 ? 24.948 69.160 38.684 1.00 55.00 42 GLU D C 1
ATOM 5039 O O . GLU D 1 44 ? 23.934 69.658 39.197 1.00 55.01 42 GLU D O 1
ATOM 5041 N N . GLY D 1 45 ? 25.136 67.843 38.589 1.00 54.05 43 GLY D N 1
ATOM 5042 C CA . GLY D 1 45 ? 24.218 66.892 39.219 1.00 52.97 43 GLY D CA 1
ATOM 5043 C C . GLY D 1 45 ? 23.733 67.327 40.602 1.00 52.42 43 GLY D C 1
ATOM 5044 O O . GLY D 1 45 ? 22.539 67.257 40.887 1.00 52.04 43 GLY D O 1
ATOM 5045 N N . ALA D 1 46 ? 24.646 67.799 41.454 1.00 51.83 44 ALA D N 1
ATOM 5046 C CA . ALA D 1 46 ? 24.296 68.110 42.847 1.00 51.83 44 ALA D CA 1
ATOM 5047 C C . ALA D 1 46 ? 23.500 69.397 43.004 1.00 52.07 44 ALA D C 1
ATOM 5048 O O . ALA D 1 46 ? 22.507 69.416 43.737 1.00 51.51 44 ALA D O 1
ATOM 5050 N N . ALA D 1 47 ? 23.966 70.470 42.341 1.00 52.74 45 ALA D N 1
ATOM 5051 C CA . ALA D 1 47 ? 23.255 71.766 42.270 1.00 52.77 45 ALA D CA 1
ATOM 5052 C C . ALA D 1 47 ? 21.805 71.608 41.788 1.00 52.56 45 ALA D C 1
ATOM 5053 O O . ALA D 1 47 ? 20.866 71.982 42.487 1.00 52.78 45 ALA D O 1
ATOM 5055 N N . THR D 1 48 ? 21.637 71.052 40.596 1.00 52.32 46 THR D N 1
ATOM 5056 C CA . THR D 1 48 ? 20.328 70.666 40.098 1.00 52.62 46 THR D CA 1
ATOM 5057 C C . THR D 1 48 ? 19.414 70.174 41.214 1.00 52.34 46 THR D C 1
ATOM 5058 O O . THR D 1 48 ? 18.371 70.787 41.542 1.00 52.11 46 THR D O 1
ATOM 5062 N N . ALA D 1 49 ? 19.817 69.016 41.746 1.00 51.25 47 ALA D N 1
ATOM 5063 C CA . ALA D 1 49 ? 19.124 68.325 42.825 1.00 50.44 47 ALA D CA 1
ATOM 5064 C C . ALA D 1 49 ? 18.766 69.254 43.965 1.00 50.08 47 ALA D C 1
ATOM 5065 O O . ALA D 1 49 ? 17.687 69.156 44.536 1.00 49.19 47 ALA D O 1
ATOM 5067 N N . VAL D 1 50 ? 19.687 70.141 44.313 1.00 50.93 48 VAL D N 1
ATOM 5068 C CA . VAL D 1 50 ? 19.439 71.104 45.370 1.00 52.09 48 VAL D CA 1
ATOM 5069 C C . VAL D 1 50 ? 18.229 71.956 44.982 1.00 52.90 48 VAL D C 1
ATOM 5070 O O . VAL D 1 50 ? 17.346 72.208 45.808 1.00 53.18 48 VAL D O 1
ATOM 5074 N N . ALA D 1 51 ? 18.190 72.375 43.718 1.00 53.21 49 ALA D N 1
ATOM 5075 C CA . ALA D 1 51 ? 17.076 73.169 43.186 1.00 54.07 49 ALA D CA 1
ATOM 5076 C C . ALA D 1 51 ? 15.770 72.353 43.154 1.00 54.38 49 ALA D C 1
ATOM 5077 O O . ALA D 1 51 ? 14.714 72.827 43.599 1.00 54.80 49 ALA D O 1
ATOM 5079 N N . GLU D 1 52 ? 15.843 71.131 42.625 1.00 53.70 50 GLU D N 1
ATOM 5080 C CA . GLU D 1 52 ? 14.687 70.245 42.659 1.00 53.34 50 GLU D CA 1
ATOM 5081 C C . GLU D 1 52 ? 14.125 70.142 44.060 1.00 52.61 50 GLU D C 1
ATOM 5082 O O . GLU D 1 52 ? 12.908 70.139 44.264 1.00 52.29 50 GLU D O 1
ATOM 5088 N N . ILE D 1 53 ? 15.025 70.063 45.031 1.00 52.35 51 ILE D N 1
ATOM 5089 C CA . ILE D 1 53 ? 14.635 69.827 46.415 1.00 52.00 51 ILE D CA 1
ATOM 5090 C C . ILE D 1 53 ? 14.024 71.080 47.041 1.00 52.17 51 ILE D C 1
ATOM 5091 O O . ILE D 1 53 ? 13.165 71.010 47.911 1.00 51.65 51 ILE D O 1
ATOM 5096 N N . GLU D 1 54 ? 14.484 72.235 46.593 1.00 52.76 52 GLU D N 1
ATOM 5097 C CA . GLU D 1 54 ? 13.945 73.458 47.122 1.00 53.34 52 GLU D CA 1
ATOM 5098 C C . GLU D 1 54 ? 12.558 73.660 46.528 1.00 52.85 52 GLU D C 1
ATOM 5099 O O . GLU D 1 54 ? 11.622 73.987 47.245 1.00 52.56 52 GLU D O 1
ATOM 5105 N N . LYS D 1 55 ? 12.421 73.378 45.237 1.00 52.87 53 LYS D N 1
ATOM 5106 C CA . LYS D 1 55 ? 11.111 73.370 44.578 1.00 53.54 53 LYS D CA 1
ATOM 5107 C C . LYS D 1 55 ? 10.038 72.555 45.299 1.00 52.80 53 LYS D C 1
ATOM 5108 O O . LYS D 1 55 ? 8.864 72.761 45.045 1.00 53.49 53 LYS D O 1
ATOM 5114 N N . LEU D 1 56 ? 10.428 71.628 46.177 1.00 51.82 54 LEU D N 1
ATOM 5115 C CA . LEU D 1 56 ? 9.472 70.743 46.883 1.00 50.78 54 LEU D CA 1
ATOM 5116 C C . LEU D 1 56 ? 9.058 71.301 48.241 1.00 50.50 54 LEU D C 1
ATOM 5117 O O . LEU D 1 56 ? 8.279 70.696 48.982 1.00 49.84 54 LEU D O 1
ATOM 5122 N N . GLY D 1 57 ? 9.639 72.437 48.590 1.00 50.19 55 GLY D N 1
ATOM 5123 C CA . GLY D 1 57 ? 9.342 73.069 49.857 1.00 49.97 55 GLY D CA 1
ATOM 5124 C C . GLY D 1 57 ? 10.391 72.714 50.867 1.00 49.71 55 GLY D C 1
ATOM 5125 O O . GLY D 1 57 ? 10.363 73.206 51.965 1.00 49.03 55 GLY D O 1
ATOM 5126 N N . ARG D 1 58 ? 11.341 71.872 50.469 1.00 50.65 56 ARG D N 1
ATOM 5127 C CA . ARG D 1 58 ? 12.294 71.251 51.403 1.00 50.66 56 ARG D CA 1
ATOM 5128 C C . ARG D 1 58 ? 13.674 71.943 51.444 1.00 50.98 56 ARG D C 1
ATOM 5129 O O . ARG D 1 58 ? 14.033 72.742 50.568 1.00 50.99 56 ARG D O 1
ATOM 5137 N N . SER D 1 59 ? 14.455 71.614 52.461 1.00 51.28 57 SER D N 1
ATOM 5138 C CA . SER D 1 59 ? 15.759 72.227 52.674 1.00 51.47 57 SER D CA 1
ATOM 5139 C C . SER D 1 59 ? 16.930 71.328 52.229 1.00 51.50 57 SER D C 1
ATOM 5140 O O . SER D 1 59 ? 16.904 70.126 52.467 1.00 51.46 57 SER D O 1
ATOM 5143 N N . ALA D 1 60 ? 17.963 71.890 51.598 1.00 51.24 58 ALA D N 1
ATOM 5144 C CA . ALA D 1 60 ? 19.115 71.075 51.172 1.00 50.55 58 ALA D CA 1
ATOM 5145 C C . ALA D 1 60 ? 20.434 71.855 51.155 1.00 50.86 58 ALA D C 1
ATOM 5146 O O . ALA D 1 60 ? 20.431 73.082 51.044 1.00 50.96 58 ALA D O 1
ATOM 5148 N N . LEU D 1 61 ? 21.553 71.130 51.262 1.00 50.35 59 LEU D N 1
ATOM 5149 C CA . LEU D 1 61 ? 22.875 71.730 51.225 1.00 49.70 59 LEU D CA 1
ATOM 5150 C C . LEU D 1 61 ? 23.822 70.886 50.377 1.00 49.60 59 LEU D C 1
ATOM 5151 O O . LEU D 1 61 ? 23.919 69.679 50.579 1.00 49.42 59 LEU D O 1
ATOM 5156 N N . ALA D 1 62 ? 24.503 71.507 49.413 1.00 49.11 60 ALA D N 1
ATOM 5157 C CA . ALA D 1 62 ? 25.471 70.788 48.569 1.00 48.66 60 ALA D CA 1
ATOM 5158 C C . ALA D 1 62 ? 26.898 71.141 48.966 1.00 48.84 60 ALA D C 1
ATOM 5159 O O . ALA D 1 62 ? 27.235 72.319 49.097 1.00 49.05 60 ALA D O 1
ATOM 5161 N N . ILE D 1 63 ? 27.752 70.138 49.140 1.00 48.10 61 ILE D N 1
ATOM 5162 C CA . ILE D 1 63 ? 29.091 70.390 49.658 1.00 47.61 61 ILE D CA 1
ATOM 5163 C C . ILE D 1 63 ? 30.124 69.635 48.879 1.00 47.76 61 ILE D C 1
ATOM 5164 O O . ILE D 1 63 ? 29.993 68.417 48.674 1.00 48.17 61 ILE D O 1
ATOM 5169 N N . LYS D 1 64 ? 31.175 70.330 48.465 1.00 47.22 62 LYS D N 1
ATOM 5170 C CA . LYS D 1 64 ? 32.251 69.671 47.741 1.00 46.97 62 LYS D CA 1
ATOM 5171 C C . LYS D 1 64 ? 33.091 68.827 48.690 1.00 45.90 62 LYS D C 1
ATOM 5172 O O . LYS D 1 64 ? 33.566 69.325 49.700 1.00 46.29 62 LYS D O 1
ATOM 5178 N N . ALA D 1 65 ? 33.295 67.550 48.391 1.00 45.02 63 ALA D N 1
ATOM 5179 C CA . ALA D 1 65 ? 34.114 66.733 49.315 1.00 43.72 63 ALA D CA 1
ATOM 5180 C C . ALA D 1 65 ? 34.741 65.518 48.666 1.00 43.25 63 ALA D C 1
ATOM 5181 O O . ALA D 1 65 ? 34.032 64.695 48.083 1.00 42.46 63 ALA D O 1
ATOM 5183 N N . ASP D 1 66 ? 36.073 65.436 48.733 1.00 42.46 64 ASP D N 1
ATOM 5184 C CA . ASP D 1 66 ? 36.794 64.216 48.337 1.00 41.99 64 ASP D CA 1
ATOM 5185 C C . ASP D 1 66 ? 36.666 63.281 49.519 1.00 40.63 64 ASP D C 1
ATOM 5186 O O . ASP D 1 66 ? 37.219 63.540 50.576 1.00 40.46 64 ASP D O 1
ATOM 5191 N N . LEU D 1 67 ? 35.898 62.212 49.359 1.00 40.12 65 LEU D N 1
ATOM 5192 C CA . LEU D 1 67 ? 35.576 61.346 50.501 1.00 39.34 65 LEU D CA 1
ATOM 5193 C C . LEU D 1 67 ? 36.751 60.457 50.996 1.00 39.51 65 LEU D C 1
ATOM 5194 O O . LEU D 1 67 ? 36.636 59.781 52.027 1.00 38.53 65 LEU D O 1
ATOM 5199 N N . THR D 1 68 ? 37.874 60.495 50.276 1.00 40.02 66 THR D N 1
ATOM 5200 C CA . THR D 1 68 ? 39.104 59.843 50.720 1.00 41.03 66 THR D CA 1
ATOM 5201 C C . THR D 1 68 ? 39.930 60.778 51.579 1.00 41.50 66 THR D C 1
ATOM 5202 O O . THR D 1 68 ? 41.012 60.396 52.052 1.00 42.22 66 THR D O 1
ATOM 5206 N N . ASN D 1 69 ? 39.421 61.990 51.801 1.00 42.01 67 ASN D N 1
ATOM 5207 C CA . ASN D 1 69 ? 40.189 63.055 52.494 1.00 42.02 67 ASN D CA 1
ATOM 5208 C C . ASN D 1 69 ? 39.633 63.302 53.865 1.00 41.67 67 ASN D C 1
ATOM 5209 O O . ASN D 1 69 ? 38.600 63.951 54.006 1.00 41.27 67 ASN D O 1
ATOM 5214 N N . ALA D 1 70 ? 40.325 62.807 54.883 1.00 42.07 68 ALA D N 1
ATOM 5215 C CA . ALA D 1 70 ? 39.819 62.886 56.268 1.00 42.52 68 ALA D CA 1
ATOM 5216 C C . ALA D 1 70 ? 39.308 64.272 56.618 1.00 42.82 68 ALA D C 1
ATOM 5217 O O . ALA D 1 70 ? 38.303 64.391 57.303 1.00 42.96 68 ALA D O 1
ATOM 5219 N N . ALA D 1 71 ? 39.990 65.303 56.101 1.00 43.34 69 ALA D N 1
ATOM 5220 C CA . ALA D 1 71 ? 39.748 66.691 56.471 1.00 43.15 69 ALA D CA 1
ATOM 5221 C C . ALA D 1 71 ? 38.503 67.224 55.816 1.00 43.10 69 ALA D C 1
ATOM 5222 O O . ALA D 1 71 ? 37.700 67.882 56.448 1.00 43.47 69 ALA D O 1
ATOM 5224 N N . GLU D 1 72 ? 38.360 66.942 54.535 1.00 42.84 70 GLU D N 1
ATOM 5225 C CA . GLU D 1 72 ? 37.188 67.359 53.793 1.00 42.85 70 GLU D CA 1
ATOM 5226 C C . GLU D 1 72 ? 35.927 66.608 54.220 1.00 42.45 70 GLU D C 1
ATOM 5227 O O . GLU D 1 72 ? 34.821 67.114 54.039 1.00 43.48 70 GLU D O 1
ATOM 5233 N N . VAL D 1 73 ? 36.093 65.391 54.739 1.00 41.96 71 VAL D N 1
ATOM 5234 C CA . VAL D 1 73 ? 34.986 64.617 55.322 1.00 41.07 71 VAL D CA 1
ATOM 5235 C C . VAL D 1 73 ? 34.587 65.265 56.644 1.00 42.23 71 VAL D C 1
ATOM 5236 O O . VAL D 1 73 ? 33.398 65.508 56.869 1.00 41.98 71 VAL D O 1
ATOM 5240 N N . GLU D 1 74 ? 35.560 65.565 57.514 1.00 43.40 72 GLU D N 1
ATOM 5241 C CA . GLU D 1 74 ? 35.258 66.350 58.737 1.00 45.57 72 GLU D CA 1
ATOM 5242 C C . GLU D 1 74 ? 34.525 67.665 58.394 1.00 45.20 72 GLU D C 1
ATOM 5243 O O . GLU D 1 74 ? 33.521 68.032 59.028 1.00 44.98 72 GLU D O 1
ATOM 5249 N N . ALA D 1 75 ? 35.024 68.371 57.379 1.00 44.89 73 ALA D N 1
ATOM 5250 C CA . ALA D 1 75 ? 34.458 69.671 57.043 1.00 44.61 73 ALA D CA 1
ATOM 5251 C C . ALA D 1 75 ? 33.007 69.476 56.600 1.00 44.22 73 ALA D C 1
ATOM 5252 O O . ALA D 1 75 ? 32.120 70.166 57.081 1.00 44.06 73 ALA D O 1
ATOM 5254 N N . ALA D 1 76 ? 32.782 68.526 55.690 1.00 43.59 74 ALA D N 1
ATOM 5255 C CA . ALA D 1 76 ? 31.436 68.184 55.224 1.00 43.40 74 ALA D CA 1
ATOM 5256 C C . ALA D 1 76 ? 30.491 67.752 56.329 1.00 43.40 74 ALA D C 1
ATOM 5257 O O . ALA D 1 76 ? 29.420 68.323 56.470 1.00 44.02 74 ALA D O 1
ATOM 5259 N N . ILE D 1 77 ? 30.866 66.751 57.118 1.00 43.11 75 ILE D N 1
ATOM 5260 C CA . ILE D 1 77 ? 30.032 66.367 58.269 1.00 42.77 75 ILE D CA 1
ATOM 5261 C C . ILE D 1 77 ? 29.715 67.581 59.173 1.00 42.76 75 ILE D C 1
ATOM 5262 O O . ILE D 1 77 ? 28.570 67.782 59.570 1.00 41.59 75 ILE D O 1
ATOM 5267 N N . SER D 1 78 ? 30.740 68.344 59.546 1.00 43.05 76 SER D N 1
ATOM 5268 C CA . SER D 1 78 ? 30.535 69.502 60.440 1.00 43.22 76 SER D CA 1
ATOM 5269 C C . SER D 1 78 ? 29.532 70.538 59.911 1.00 42.62 76 SER D C 1
ATOM 5270 O O . SER D 1 78 ? 28.688 71.014 60.654 1.00 42.28 76 SER D O 1
ATOM 5273 N N . ALA D 1 79 ? 29.633 70.886 58.635 1.00 42.45 77 ALA D N 1
ATOM 5274 C CA . ALA D 1 79 ? 28.678 71.806 58.023 1.00 43.06 77 ALA D CA 1
ATOM 5275 C C . ALA D 1 79 ? 27.262 71.274 58.169 1.00 43.28 77 ALA D C 1
ATOM 5276 O O . ALA D 1 79 ? 26.316 72.024 58.464 1.00 44.35 77 ALA D O 1
ATOM 5278 N N . ALA D 1 80 ? 27.105 69.976 57.938 1.00 42.93 78 ALA D N 1
ATOM 5279 C CA . ALA D 1 80 ? 25.794 69.344 57.976 1.00 42.06 78 ALA D CA 1
ATOM 5280 C C . ALA D 1 80 ? 25.218 69.462 59.360 1.00 41.96 78 ALA D C 1
ATOM 5281 O O . ALA D 1 80 ? 24.055 69.825 59.527 1.00 41.37 78 ALA D O 1
ATOM 5283 N N . ALA D 1 81 ? 26.039 69.144 60.357 1.00 42.13 79 ALA D N 1
ATOM 5284 C CA . ALA D 1 81 ? 25.616 69.188 61.757 1.00 43.21 79 ALA D CA 1
ATOM 5285 C C . ALA D 1 81 ? 25.352 70.620 62.214 1.00 44.11 79 ALA D C 1
ATOM 5286 O O . ALA D 1 81 ? 24.455 70.870 63.030 1.00 43.86 79 ALA D O 1
ATOM 5288 N N . ASP D 1 82 ? 26.157 71.547 61.704 1.00 44.42 80 ASP D N 1
ATOM 5289 C CA . ASP D 1 82 ? 26.036 72.935 62.101 1.00 45.46 80 ASP D CA 1
ATOM 5290 C C . ASP D 1 82 ? 24.782 73.532 61.476 1.00 45.34 80 ASP D C 1
ATOM 5291 O O . ASP D 1 82 ? 24.116 74.355 62.074 1.00 45.34 80 ASP D O 1
ATOM 5296 N N . LYS D 1 83 ? 24.457 73.133 60.254 1.00 45.50 81 LYS D N 1
ATOM 5297 C CA . LYS D 1 83 ? 23.272 73.692 59.630 1.00 45.00 81 LYS D CA 1
ATOM 5298 C C . LYS D 1 83 ? 21.964 73.086 60.158 1.00 44.62 81 LYS D C 1
ATOM 5299 O O . LYS D 1 83 ? 21.031 73.821 60.514 1.00 44.75 81 LYS D O 1
ATOM 5305 N N . PHE D 1 84 ? 21.897 71.750 60.238 1.00 43.72 82 PHE D N 1
ATOM 5306 C CA . PHE D 1 84 ? 20.656 71.065 60.589 1.00 42.35 82 PHE D CA 1
ATOM 5307 C C . PHE D 1 84 ? 20.632 70.394 61.954 1.00 42.55 82 PHE D C 1
ATOM 5308 O O . PHE D 1 84 ? 19.586 69.969 62.432 1.00 42.53 82 PHE D O 1
ATOM 5316 N N . GLY D 1 85 ? 21.764 70.310 62.623 1.00 42.58 83 GLY D N 1
ATOM 5317 C CA . GLY D 1 85 ? 21.770 69.624 63.910 1.00 42.53 83 GLY D CA 1
ATOM 5318 C C . GLY D 1 85 ? 22.016 68.120 63.737 1.00 42.51 83 GLY D C 1
ATOM 5319 O O . GLY D 1 85 ? 22.859 67.689 62.921 1.00 42.52 83 GLY D O 1
ATOM 5320 N N . GLU D 1 86 ? 21.289 67.327 64.511 1.00 41.52 84 GLU D N 1
ATOM 5321 C CA . GLU D 1 86 ? 21.522 65.894 64.588 1.00 41.36 84 GLU D CA 1
ATOM 5322 C C . GLU D 1 86 ? 21.290 65.197 63.264 1.00 40.12 84 GLU D C 1
ATOM 5323 O O . GLU D 1 86 ? 20.291 65.434 62.607 1.00 39.77 84 GLU D O 1
ATOM 5329 N N . ILE D 1 87 ? 22.220 64.325 62.897 1.00 38.70 85 ILE D N 1
ATOM 5330 C CA . ILE D 1 87 ? 22.129 63.575 61.671 1.00 37.67 85 ILE D CA 1
ATOM 5331 C C . ILE D 1 87 ? 21.328 62.315 61.951 1.00 36.64 85 ILE D C 1
ATOM 5332 O O . ILE D 1 87 ? 21.619 61.600 62.906 1.00 37.70 85 ILE D O 1
ATOM 5337 N N . HIS D 1 88 ? 20.309 62.041 61.146 1.00 35.82 86 HIS D N 1
ATOM 5338 C CA A HIS D 1 88 ? 19.522 60.834 61.332 0.50 35.17 86 HIS D CA 1
ATOM 5339 C CA B HIS D 1 88 ? 19.526 60.801 61.326 0.50 35.67 86 HIS D CA 1
ATOM 5340 C C . HIS D 1 88 ? 20.012 59.719 60.396 1.00 35.45 86 HIS D C 1
ATOM 5341 O O . HIS D 1 88 ? 19.988 58.547 60.748 1.00 36.18 86 HIS D O 1
ATOM 5354 N N . GLY D 1 89 ? 20.478 60.105 59.209 1.00 34.95 87 GLY D N 1
ATOM 5355 C CA . GLY D 1 89 ? 20.874 59.127 58.236 1.00 33.69 87 GLY D CA 1
ATOM 5356 C C . GLY D 1 89 ? 22.158 59.486 57.527 1.00 34.16 87 GLY D C 1
ATOM 5357 O O . GLY D 1 89 ? 22.383 60.639 57.160 1.00 33.84 87 GLY D O 1
ATOM 5358 N N . LEU D 1 90 ? 23.012 58.476 57.349 1.00 33.89 88 LEU D N 1
ATOM 5359 C CA . LEU D 1 90 ? 24.141 58.538 56.423 1.00 32.83 88 LEU D CA 1
ATOM 5360 C C . LEU D 1 90 ? 23.947 57.450 55.377 1.00 32.23 88 LEU D C 1
ATOM 5361 O O . LEU D 1 90 ? 23.760 56.282 55.707 1.00 33.92 88 LEU D O 1
ATOM 5366 N N . VAL D 1 91 ? 23.960 57.843 54.122 1.00 31.43 89 VAL D N 1
ATOM 5367 C CA . VAL D 1 91 ? 23.916 56.922 53.032 1.00 31.01 89 VAL D CA 1
ATOM 5368 C C . VAL D 1 91 ? 25.212 57.130 52.282 1.00 32.07 89 VAL D C 1
ATOM 5369 O O . VAL D 1 91 ? 25.454 58.231 51.793 1.00 32.36 89 VAL D O 1
ATOM 5373 N N . HIS D 1 92 ? 26.072 56.103 52.255 1.00 31.54 90 HIS D N 1
ATOM 5374 C CA . HIS D 1 92 ? 27.391 56.222 51.650 1.00 31.72 90 HIS D CA 1
ATOM 5375 C C . HIS D 1 92 ? 27.419 55.571 50.284 1.00 32.27 90 HIS D C 1
ATOM 5376 O O . HIS D 1 92 ? 27.671 54.368 50.156 1.00 32.25 90 HIS D O 1
ATOM 5383 N N . VAL D 1 93 ? 27.170 56.389 49.271 1.00 33.45 91 VAL D N 1
ATOM 5384 C CA . VAL D 1 93 ? 27.047 55.936 47.905 1.00 34.70 91 VAL D CA 1
ATOM 5385 C C . VAL D 1 93 ? 28.388 55.888 47.193 1.00 35.72 91 VAL D C 1
ATOM 5386 O O . VAL D 1 93 ? 28.536 55.165 46.237 1.00 37.63 91 VAL D O 1
ATOM 5390 N N . ALA D 1 94 ? 29.381 56.605 47.673 1.00 36.43 92 ALA D N 1
ATOM 5391 C CA . ALA D 1 94 ? 30.622 56.694 46.916 1.00 37.63 92 ALA D CA 1
ATOM 5392 C C . ALA D 1 94 ? 31.294 55.328 46.717 1.00 38.07 92 ALA D C 1
ATOM 5393 O O . ALA D 1 94 ? 31.288 54.496 47.608 1.00 37.62 92 ALA D O 1
ATOM 5395 N N . GLY D 1 95 ? 31.871 55.127 45.537 1.00 38.56 93 GLY D N 1
ATOM 5396 C CA . GLY D 1 95 ? 32.641 53.936 45.228 1.00 39.89 93 GLY D CA 1
ATOM 5397 C C . GLY D 1 95 ? 32.772 53.872 43.727 1.00 40.60 93 GLY D C 1
ATOM 5398 O O . GLY D 1 95 ? 32.249 54.717 43.037 1.00 41.64 93 GLY D O 1
ATOM 5399 N N . GLY D 1 96 ? 33.447 52.865 43.198 1.00 41.23 94 GLY D N 1
ATOM 5400 C CA . GLY D 1 96 ? 33.521 52.734 41.761 1.00 40.96 94 GLY D CA 1
ATOM 5401 C C . GLY D 1 96 ? 34.630 51.798 41.333 1.00 41.72 94 GLY D C 1
ATOM 5402 O O . GLY D 1 96 ? 35.636 51.615 42.040 1.00 41.17 94 GLY D O 1
ATOM 5403 N N . LEU D 1 97 ? 34.412 51.206 40.163 1.00 42.33 95 LEU D N 1
ATOM 5404 C CA . LEU D 1 97 ? 35.324 50.291 39.500 1.00 44.04 95 LEU D CA 1
ATOM 5405 C C . LEU D 1 97 ? 36.710 50.926 39.279 1.00 44.66 95 LEU D C 1
ATOM 5406 O O . LEU D 1 97 ? 37.751 50.243 39.430 1.00 44.72 95 LEU D O 1
ATOM 5411 N N . ILE D 1 98 ? 36.690 52.231 38.961 1.00 45.14 96 ILE D N 1
ATOM 5412 C CA . ILE D 1 98 ? 37.830 53.013 38.458 1.00 45.31 96 ILE D CA 1
ATOM 5413 C C . ILE D 1 98 ? 38.278 52.625 37.054 1.00 46.02 96 ILE D C 1
ATOM 5414 O O . ILE D 1 98 ? 38.399 53.480 36.170 1.00 47.28 96 ILE D O 1
ATOM 5419 N N . ALA D 1 99 ? 38.561 51.344 36.859 1.00 45.97 97 ALA D N 1
ATOM 5420 C CA . ALA D 1 99 ? 39.014 50.818 35.578 1.00 45.42 97 ALA D CA 1
ATOM 5421 C C . ALA D 1 99 ? 39.179 49.310 35.745 1.00 45.43 97 ALA D C 1
ATOM 5422 O O . ALA D 1 99 ? 39.240 48.809 36.872 1.00 45.70 97 ALA D O 1
ATOM 5424 N N . ARG D 1 100 ? 39.260 48.604 34.632 1.00 44.45 98 ARG D N 1
ATOM 5425 C CA . ARG D 1 100 ? 39.492 47.186 34.621 1.00 44.48 98 ARG D CA 1
ATOM 5426 C C . ARG D 1 100 ? 40.965 46.869 34.381 1.00 44.76 98 ARG D C 1
ATOM 5427 O O . ARG D 1 100 ? 41.528 47.267 33.345 1.00 45.46 98 ARG D O 1
ATOM 5435 N N . LYS D 1 101 ? 41.579 46.141 35.314 1.00 43.72 99 LYS D N 1
ATOM 5436 C CA . LYS D 1 101 ? 42.996 45.706 35.191 1.00 42.40 99 LYS D CA 1
ATOM 5437 C C . LYS D 1 101 ? 43.221 44.351 35.842 1.00 41.48 99 LYS D C 1
ATOM 5438 O O . LYS D 1 101 ? 42.763 44.089 36.959 1.00 41.49 99 LYS D O 1
ATOM 5444 N N . THR D 1 102 ? 43.926 43.483 35.155 1.00 40.53 100 THR D N 1
ATOM 5445 C CA . THR D 1 102 ? 44.351 42.265 35.797 1.00 40.26 100 THR D CA 1
ATOM 5446 C C . THR D 1 102 ? 45.364 42.615 36.915 1.00 39.86 100 THR D C 1
ATOM 5447 O O . THR D 1 102 ? 45.781 43.762 37.064 1.00 39.50 100 THR D O 1
ATOM 5451 N N . ILE D 1 103 ? 45.731 41.641 37.727 1.00 38.93 101 ILE D N 1
ATOM 5452 C CA . ILE D 1 103 ? 46.628 41.952 38.815 1.00 38.32 101 ILE D CA 1
ATOM 5453 C C . ILE D 1 103 ? 47.985 42.329 38.240 1.00 38.00 101 ILE D C 1
ATOM 5454 O O . ILE D 1 103 ? 48.626 43.223 38.758 1.00 37.89 101 ILE D O 1
ATOM 5459 N N . ALA D 1 104 ? 48.409 41.691 37.149 1.00 38.81 102 ALA D N 1
ATOM 5460 C CA . ALA D 1 104 ? 49.718 42.055 36.517 1.00 39.28 102 ALA D CA 1
ATOM 5461 C C . ALA D 1 104 ? 49.753 43.512 36.028 1.00 39.26 102 ALA D C 1
ATOM 5462 O O . ALA D 1 104 ? 50.825 44.088 35.831 1.00 39.24 102 ALA D O 1
ATOM 5464 N N . GLU D 1 105 ? 48.575 44.108 35.870 1.00 39.38 103 GLU D N 1
ATOM 5465 C CA . GLU D 1 105 ? 48.453 45.474 35.338 1.00 40.15 103 GLU D CA 1
ATOM 5466 C C . GLU D 1 105 ? 48.302 46.484 36.427 1.00 39.89 103 GLU D C 1
ATOM 5467 O O . GLU D 1 105 ? 48.601 47.655 36.230 1.00 39.71 103 GLU D O 1
ATOM 5473 N N . MET D 1 106 ? 47.815 46.032 37.579 1.00 40.26 104 MET D N 1
ATOM 5474 C CA . MET D 1 106 ? 47.659 46.910 38.730 1.00 39.87 104 MET D CA 1
ATOM 5475 C C . MET D 1 106 ? 49.001 47.192 39.362 1.00 39.72 104 MET D C 1
ATOM 5476 O O . MET D 1 106 ? 49.824 46.287 39.537 1.00 39.20 104 MET D O 1
ATOM 5481 N N . ASP D 1 107 ? 49.229 48.451 39.710 1.00 40.05 105 ASP D N 1
ATOM 5482 C CA . ASP D 1 107 ? 50.351 48.782 40.583 1.00 40.58 105 ASP D CA 1
ATOM 5483 C C . ASP D 1 107 ? 49.788 49.132 41.948 1.00 40.77 105 ASP D C 1
ATOM 5484 O O . ASP D 1 107 ? 48.566 49.244 42.106 1.00 40.93 105 ASP D O 1
ATOM 5489 N N . GLU D 1 108 ? 50.659 49.303 42.942 1.00 41.07 106 GLU D N 1
ATOM 5490 C CA . GLU D 1 108 ? 50.186 49.495 44.299 1.00 40.95 106 GLU D CA 1
ATOM 5491 C C . GLU D 1 108 ? 49.305 50.750 44.427 1.00 40.47 106 GLU D C 1
ATOM 5492 O O . GLU D 1 108 ? 48.295 50.748 45.144 1.00 39.94 106 GLU D O 1
ATOM 5498 N N . ALA D 1 109 ? 49.698 51.816 43.744 1.00 39.28 107 ALA D N 1
ATOM 5499 C CA . ALA D 1 109 ? 48.913 53.054 43.716 1.00 38.64 107 ALA D CA 1
ATOM 5500 C C . ALA D 1 109 ? 47.474 52.848 43.167 1.00 38.07 107 ALA D C 1
ATOM 5501 O O . ALA D 1 109 ? 46.505 53.374 43.707 1.00 37.34 107 ALA D O 1
ATOM 5503 N N . PHE D 1 110 ? 47.324 52.106 42.078 1.00 37.35 108 PHE D N 1
ATOM 5504 C CA . PHE D 1 110 ? 45.976 51.829 41.614 1.00 37.13 108 PHE D CA 1
ATOM 5505 C C . PHE D 1 110 ? 45.138 51.021 42.667 1.00 36.89 108 PHE D C 1
ATOM 5506 O O . PHE D 1 110 ? 44.013 51.379 42.986 1.00 37.65 108 PHE D O 1
ATOM 5514 N N . TRP D 1 111 ? 45.712 49.941 43.188 1.00 35.66 109 TRP D N 1
ATOM 5515 C CA . TRP D 1 111 ? 45.091 49.143 44.239 1.00 34.89 109 TRP D CA 1
ATOM 5516 C C . TRP D 1 111 ? 44.535 50.036 45.329 1.00 34.84 109 TRP D C 1
ATOM 5517 O O . TRP D 1 111 ? 43.355 49.927 45.681 1.00 34.68 109 TRP D O 1
ATOM 5528 N N . HIS D 1 112 ? 45.377 50.918 45.858 1.00 35.17 110 HIS D N 1
ATOM 5529 C CA . HIS D 1 112 ? 44.973 51.859 46.907 1.00 35.93 110 HIS D CA 1
ATOM 5530 C C . HIS D 1 112 ? 43.965 52.881 46.474 1.00 36.25 110 HIS D C 1
ATOM 5531 O O . HIS D 1 112 ? 43.199 53.411 47.301 1.00 37.58 110 HIS D O 1
ATOM 5538 N N . GLN D 1 113 ? 43.978 53.223 45.201 1.00 36.43 111 GLN D N 1
ATOM 5539 C CA . GLN D 1 113 ? 42.999 54.185 44.729 1.00 37.27 111 GLN D CA 1
ATOM 5540 C C . GLN D 1 113 ? 41.616 53.541 44.788 1.00 36.00 111 GLN D C 1
ATOM 5541 O O . GLN D 1 113 ? 40.694 54.120 45.294 1.00 35.69 111 GLN D O 1
ATOM 5547 N N . VAL D 1 114 ? 41.483 52.330 44.272 1.00 35.53 112 VAL D N 1
ATOM 5548 C CA . VAL D 1 114 ? 40.204 51.608 44.387 1.00 35.35 112 VAL D CA 1
ATOM 5549 C C . VAL D 1 114 ? 39.747 51.318 45.834 1.00 35.26 112 VAL D C 1
ATOM 5550 O O . VAL D 1 114 ? 38.626 51.633 46.211 1.00 35.51 112 VAL D O 1
ATOM 5554 N N . LEU D 1 115 ? 40.605 50.706 46.639 1.00 35.11 113 LEU D N 1
ATOM 5555 C CA . LEU D 1 115 ? 40.266 50.476 48.044 1.00 34.60 113 LEU D CA 1
ATOM 5556 C C . LEU D 1 115 ? 39.916 51.768 48.787 1.00 35.00 113 LEU D C 1
ATOM 5557 O O . LEU D 1 115 ? 39.032 51.768 49.643 1.00 34.81 113 LEU D O 1
ATOM 5562 N N . ASP D 1 116 ? 40.581 52.877 48.446 1.00 35.26 114 ASP D N 1
ATOM 5563 C CA . ASP D 1 116 ? 40.344 54.161 49.151 1.00 35.42 114 ASP D CA 1
ATOM 5564 C C . ASP D 1 116 ? 38.987 54.770 48.788 1.00 34.80 114 ASP D C 1
ATOM 5565 O O . ASP D 1 116 ? 38.218 55.161 49.670 1.00 34.49 114 ASP D O 1
ATOM 5570 N N . VAL D 1 117 ? 38.667 54.830 47.499 1.00 34.06 115 VAL D N 1
ATOM 5571 C CA . VAL D 1 117 ? 37.370 55.403 47.096 1.00 34.33 115 VAL D CA 1
ATOM 5572 C C . VAL D 1 117 ? 36.153 54.560 47.540 1.00 33.53 115 VAL D C 1
ATOM 5573 O O . VAL D 1 117 ? 35.157 55.126 47.978 1.00 33.40 115 VAL D O 1
ATOM 5577 N N . ASN D 1 118 ? 36.237 53.225 47.455 1.00 32.88 116 ASN D N 1
ATOM 5578 C CA . ASN D 1 118 ? 35.137 52.328 47.914 1.00 31.60 116 ASN D CA 1
ATOM 5579 C C . ASN D 1 118 ? 35.091 52.039 49.415 1.00 31.32 116 ASN D C 1
ATOM 5580 O O . ASN D 1 118 ? 34.002 52.052 50.018 1.00 32.08 116 ASN D O 1
ATOM 5585 N N . LEU D 1 119 ? 36.253 51.771 50.019 1.00 29.70 117 LEU D N 1
ATOM 5586 C CA . LEU D 1 119 ? 36.301 51.354 51.422 1.00 29.43 117 LEU D CA 1
ATOM 5587 C C . LEU D 1 119 ? 36.775 52.397 52.438 1.00 29.68 117 LEU D C 1
ATOM 5588 O O . LEU D 1 119 ? 36.076 52.714 53.408 1.00 29.83 117 LEU D O 1
ATOM 5593 N N . THR D 1 120 ? 37.979 52.926 52.253 1.00 30.08 118 THR D N 1
ATOM 5594 C CA . THR D 1 120 ? 38.463 53.964 53.194 1.00 29.69 118 THR D CA 1
ATOM 5595 C C . THR D 1 120 ? 37.489 55.118 53.348 1.00 29.86 118 THR D C 1
ATOM 5596 O O . THR D 1 120 ? 37.220 55.572 54.459 1.00 31.22 118 THR D O 1
ATOM 5600 N N . SER D 1 121 ? 36.933 55.580 52.238 1.00 29.84 119 SER D N 1
ATOM 5601 C CA . SER D 1 121 ? 35.943 56.643 52.277 1.00 29.96 119 SER D CA 1
ATOM 5602 C C . SER D 1 121 ? 34.792 56.352 53.276 1.00 30.00 119 SER D C 1
ATOM 5603 O O . SER D 1 121 ? 34.320 57.255 53.994 1.00 29.45 119 SER D O 1
ATOM 5606 N N . LEU D 1 122 ? 34.377 55.084 53.343 1.00 28.98 120 LEU D N 1
ATOM 5607 C CA . LEU D 1 122 ? 33.228 54.693 54.165 1.00 28.59 120 LEU D CA 1
ATOM 5608 C C . LEU D 1 122 ? 33.687 54.696 55.607 1.00 28.48 120 LEU D C 1
ATOM 5609 O O . LEU D 1 122 ? 32.981 55.121 56.490 1.00 27.71 120 LEU D O 1
ATOM 5614 N N . PHE D 1 123 ? 34.910 54.227 55.844 1.00 28.96 121 PHE D N 1
ATOM 5615 C CA . PHE D 1 123 ? 35.444 54.277 57.190 1.00 29.33 121 PHE D CA 1
ATOM 5616 C C . PHE D 1 123 ? 35.415 55.741 57.676 1.00 29.57 121 PHE D C 1
ATOM 5617 O O . PHE D 1 123 ? 34.901 56.035 58.737 1.00 29.55 121 PHE D O 1
ATOM 5625 N N . LEU D 1 124 ? 35.924 56.664 56.852 1.00 31.00 122 LEU D N 1
ATOM 5626 C CA . LEU D 1 124 ? 35.942 58.112 57.177 1.00 30.94 122 LEU D CA 1
ATOM 5627 C C . LEU D 1 124 ? 34.541 58.693 57.405 1.00 31.02 122 LEU D C 1
ATOM 5628 O O . LEU D 1 124 ? 34.332 59.373 58.397 1.00 31.75 122 LEU D O 1
ATOM 5633 N N . THR D 1 125 ? 33.581 58.435 56.521 1.00 31.21 123 THR D N 1
ATOM 5634 C CA . THR D 1 125 ? 32.250 59.075 56.674 1.00 32.05 123 THR D CA 1
ATOM 5635 C C . THR D 1 125 ? 31.539 58.493 57.892 1.00 32.84 123 THR D C 1
ATOM 5636 O O . THR D 1 125 ? 31.017 59.262 58.721 1.00 32.73 123 THR D O 1
ATOM 5640 N N . ALA D 1 126 ? 31.570 57.150 58.043 1.00 31.82 124 ALA D N 1
ATOM 5641 C CA . ALA D 1 126 ? 30.940 56.513 59.204 1.00 31.35 124 ALA D CA 1
ATOM 5642 C C . ALA D 1 126 ? 31.611 56.981 60.488 1.00 31.07 124 ALA D C 1
ATOM 5643 O O . ALA D 1 126 ? 30.947 57.338 61.468 1.00 30.62 124 ALA D O 1
ATOM 5645 N N . LYS D 1 127 ? 32.937 57.003 60.491 1.00 30.94 125 LYS D N 1
ATOM 5646 C CA . LYS D 1 127 ? 33.637 57.477 61.714 1.00 30.60 125 LYS D CA 1
ATOM 5647 C C . LYS D 1 127 ? 33.296 58.906 62.123 1.00 30.14 125 LYS D C 1
ATOM 5648 O O . LYS D 1 127 ? 33.111 59.244 63.291 1.00 28.54 125 LYS D O 1
ATOM 5654 N N . THR D 1 128 ? 33.284 59.768 61.138 1.00 30.38 126 THR D N 1
ATOM 5655 C CA . THR D 1 128 ? 33.040 61.174 61.410 1.00 30.75 126 THR D CA 1
ATOM 5656 C C . THR D 1 128 ? 31.575 61.436 61.754 1.00 29.91 126 THR D C 1
ATOM 5657 O O . THR D 1 128 ? 31.303 62.138 62.713 1.00 30.11 126 THR D O 1
ATOM 5661 N N . ALA D 1 129 ? 30.639 60.851 61.000 1.00 29.49 127 ALA D N 1
ATOM 5662 C CA . ALA D 1 129 ? 29.194 61.031 61.266 1.00 29.42 127 ALA D CA 1
ATOM 5663 C C . ALA D 1 129 ? 28.704 60.476 62.590 1.00 29.67 127 ALA D C 1
ATOM 5664 O O . ALA D 1 129 ? 27.855 61.073 63.254 1.00 29.54 127 ALA D O 1
ATOM 5666 N N . LEU D 1 130 ? 29.228 59.333 62.995 1.00 30.11 128 LEU D N 1
ATOM 5667 C CA . LEU D 1 130 ? 28.634 58.651 64.146 1.00 30.49 128 LEU D CA 1
ATOM 5668 C C . LEU D 1 130 ? 28.429 59.493 65.414 1.00 31.42 128 LEU D C 1
ATOM 5669 O O . LEU D 1 130 ? 27.335 59.482 65.967 1.00 31.08 128 LEU D O 1
ATOM 5674 N N . PRO D 1 131 ? 29.476 60.203 65.895 1.00 32.21 129 PRO D N 1
ATOM 5675 C CA . PRO D 1 131 ? 29.331 60.955 67.140 1.00 33.18 129 PRO D CA 1
ATOM 5676 C C . PRO D 1 131 ? 28.261 62.082 67.009 1.00 33.75 129 PRO D C 1
ATOM 5677 O O . PRO D 1 131 ? 27.762 62.558 68.024 1.00 32.78 129 PRO D O 1
ATOM 5681 N N . LYS D 1 132 ? 27.894 62.435 65.771 1.00 34.00 130 LYS D N 1
ATOM 5682 C CA . LYS D 1 132 ? 26.833 63.424 65.496 1.00 35.85 130 LYS D CA 1
ATOM 5683 C C . LYS D 1 132 ? 25.424 62.851 65.235 1.00 36.09 130 LYS D C 1
ATOM 5684 O O . LYS D 1 132 ? 24.489 63.635 65.030 1.00 36.68 130 LYS D O 1
ATOM 5690 N N . MET D 1 133 ? 25.248 61.530 65.222 1.00 35.30 131 MET D N 1
ATOM 5691 C CA . MET D 1 133 ? 24.000 61.025 64.690 1.00 35.53 131 MET D CA 1
ATOM 5692 C C . MET D 1 133 ? 22.957 60.908 65.790 1.00 36.02 131 MET D C 1
ATOM 5693 O O . MET D 1 133 ? 23.279 60.770 66.959 1.00 35.88 131 MET D O 1
ATOM 5698 N N . ALA D 1 134 ? 21.693 60.956 65.398 1.00 36.92 132 ALA D N 1
ATOM 5699 C CA . ALA D 1 134 ? 20.603 60.886 66.350 1.00 37.09 132 ALA D CA 1
ATOM 5700 C C . ALA D 1 134 ? 20.412 59.437 66.772 1.00 38.07 132 ALA D C 1
ATOM 5701 O O . ALA D 1 134 ? 20.550 58.516 65.953 1.00 38.33 132 ALA D O 1
ATOM 5703 N N . LYS D 1 135 ? 20.131 59.248 68.055 1.00 38.21 133 LYS D N 1
ATOM 5704 C CA . LYS D 1 135 ? 19.586 58.019 68.564 1.00 39.04 133 LYS D CA 1
ATOM 5705 C C . LYS D 1 135 ? 18.439 57.577 67.634 1.00 38.11 133 LYS D C 1
ATOM 5706 O O . LYS D 1 135 ? 17.534 58.353 67.357 1.00 38.59 133 LYS D O 1
ATOM 5712 N N . GLY D 1 136 ? 18.478 56.331 67.154 1.00 37.31 134 GLY D N 1
ATOM 5713 C CA . GLY D 1 136 ? 17.499 55.833 66.166 1.00 35.37 134 GLY D CA 1
ATOM 5714 C C . GLY D 1 136 ? 17.946 56.030 64.717 1.00 34.33 134 GLY D C 1
ATOM 5715 O O . GLY D 1 136 ? 17.214 55.658 63.776 1.00 34.23 134 GLY D O 1
ATOM 5716 N N . GLY D 1 137 ? 19.133 56.629 64.540 1.00 32.29 135 GLY D N 1
ATOM 5717 C CA . GLY D 1 137 ? 19.713 56.911 63.224 1.00 30.23 135 GLY D CA 1
ATOM 5718 C C . GLY D 1 137 ? 20.112 55.657 62.454 1.00 29.75 135 GLY D C 1
ATOM 5719 O O . GLY D 1 137 ? 19.955 54.521 62.948 1.00 28.55 135 GLY D O 1
ATOM 5720 N N . ALA D 1 138 ? 20.600 55.844 61.235 1.00 28.05 136 ALA D N 1
ATOM 5721 C CA . ALA D 1 138 ? 20.870 54.703 60.408 1.00 28.61 136 ALA D CA 1
ATOM 5722 C C . ALA D 1 138 ? 21.852 55.031 59.319 1.00 28.76 136 ALA D C 1
ATOM 5723 O O . ALA D 1 138 ? 21.857 56.147 58.765 1.00 28.57 136 ALA D O 1
ATOM 5725 N N . ILE D 1 139 ? 22.663 54.019 59.011 1.00 27.78 137 ILE D N 1
ATOM 5726 C CA . ILE D 1 139 ? 23.660 54.096 57.967 1.00 27.30 137 ILE D CA 1
ATOM 5727 C C . ILE D 1 139 ? 23.273 53.083 56.895 1.00 26.32 137 ILE D C 1
ATOM 5728 O O . ILE D 1 139 ? 22.759 52.019 57.211 1.00 26.73 137 ILE D O 1
ATOM 5733 N N . VAL D 1 140 ? 23.455 53.438 55.634 1.00 24.79 138 VAL D N 1
ATOM 5734 C CA . VAL D 1 140 ? 23.212 52.508 54.545 1.00 23.21 138 VAL D CA 1
ATOM 5735 C C . VAL D 1 140 ? 24.444 52.583 53.657 1.00 25.46 138 VAL D C 1
ATOM 5736 O O . VAL D 1 140 ? 24.806 53.685 53.167 1.00 26.52 138 VAL D O 1
ATOM 5740 N N . THR D 1 141 ? 25.050 51.424 53.413 1.00 24.64 139 THR D N 1
ATOM 5741 C CA . THR D 1 141 ? 26.211 51.291 52.587 1.00 25.43 139 THR D CA 1
ATOM 5742 C C . THR D 1 141 ? 25.841 50.624 51.263 1.00 25.86 139 THR D C 1
ATOM 5743 O O . THR D 1 141 ? 24.737 50.140 51.084 1.00 25.75 139 THR D O 1
ATOM 5747 N N . PHE D 1 142 ? 26.770 50.567 50.334 1.00 26.86 140 PHE D N 1
ATOM 5748 C CA . PHE D 1 142 ? 26.504 49.858 49.086 1.00 29.65 140 PHE D CA 1
ATOM 5749 C C . PHE D 1 142 ? 27.477 48.714 48.835 1.00 30.81 140 PHE D C 1
ATOM 5750 O O . PHE D 1 142 ? 28.705 48.897 48.740 1.00 31.31 140 PHE D O 1
ATOM 5758 N N . SER D 1 143 ? 26.923 47.525 48.766 1.00 32.16 141 SER D N 1
ATOM 5759 C CA . SER D 1 143 ? 27.728 46.386 48.444 1.00 33.26 141 SER D CA 1
ATOM 5760 C C . SER D 1 143 ? 27.414 45.996 47.014 1.00 33.46 141 SER D C 1
ATOM 5761 O O . SER D 1 143 ? 26.830 46.789 46.261 1.00 33.05 141 SER D O 1
ATOM 5764 N N . SER D 1 144 ? 27.776 44.774 46.632 1.00 33.53 142 SER D N 1
ATOM 5765 C CA . SER D 1 144 ? 27.648 44.414 45.242 1.00 34.52 142 SER D CA 1
ATOM 5766 C C . SER D 1 144 ? 27.742 42.922 45.081 1.00 34.39 142 SER D C 1
ATOM 5767 O O . SER D 1 144 ? 28.315 42.219 45.924 1.00 33.54 142 SER D O 1
ATOM 5770 N N . GLN D 1 145 ? 27.171 42.423 44.000 1.00 34.56 143 GLN D N 1
ATOM 5771 C CA . GLN D 1 145 ? 27.242 40.987 43.717 1.00 35.46 143 GLN D CA 1
ATOM 5772 C C . GLN D 1 145 ? 28.714 40.563 43.519 1.00 34.27 143 GLN D C 1
ATOM 5773 O O . GLN D 1 145 ? 29.100 39.441 43.857 1.00 34.85 143 GLN D O 1
ATOM 5779 N N . ALA D 1 146 ? 29.522 41.475 42.988 1.00 32.96 144 ALA D N 1
ATOM 5780 C CA . ALA D 1 146 ? 30.962 41.268 42.833 1.00 32.50 144 ALA D CA 1
ATOM 5781 C C . ALA D 1 146 ? 31.669 40.944 44.174 1.00 32.44 144 ALA D C 1
ATOM 5782 O O . ALA D 1 146 ? 32.631 40.176 44.221 1.00 31.27 144 ALA D O 1
ATOM 5784 N N . GLY D 1 147 ? 31.202 41.572 45.248 1.00 33.26 145 GLY D N 1
ATOM 5785 C CA . GLY D 1 147 ? 31.643 41.238 46.591 1.00 34.78 145 GLY D CA 1
ATOM 5786 C C . GLY D 1 147 ? 31.352 39.794 46.974 1.00 35.90 145 GLY D C 1
ATOM 5787 O O . GLY D 1 147 ? 32.141 39.192 47.688 1.00 36.53 145 GLY D O 1
ATOM 5788 N N . ARG D 1 148 ? 30.264 39.214 46.467 1.00 36.51 146 ARG D N 1
ATOM 5789 C CA . ARG D 1 148 ? 29.926 37.821 46.780 1.00 37.85 146 ARG D CA 1
ATOM 5790 C C . ARG D 1 148 ? 30.661 36.831 45.907 1.00 38.05 146 ARG D C 1
ATOM 5791 O O . ARG D 1 148 ? 31.080 35.764 46.368 1.00 38.21 146 ARG D O 1
ATOM 5799 N N . ASP D 1 149 ? 30.769 37.143 44.620 1.00 37.73 147 ASP D N 1
ATOM 5800 C CA . ASP D 1 149 ? 31.335 36.170 43.701 1.00 37.30 147 ASP D CA 1
ATOM 5801 C C . ASP D 1 149 ? 32.768 36.465 43.199 1.00 36.30 147 ASP D C 1
ATOM 5802 O O . ASP D 1 149 ? 33.359 35.642 42.498 1.00 36.82 147 ASP D O 1
ATOM 5807 N N . GLY D 1 150 ? 33.349 37.595 43.574 1.00 34.92 148 GLY D N 1
ATOM 5808 C CA . GLY D 1 150 ? 34.699 37.878 43.107 1.00 34.70 148 GLY D CA 1
ATOM 5809 C C . GLY D 1 150 ? 34.764 38.800 41.896 1.00 34.94 148 GLY D C 1
ATOM 5810 O O . GLY D 1 150 ? 35.854 39.287 41.524 1.00 33.20 148 GLY D O 1
ATOM 5811 N N . GLY D 1 151 ? 33.605 39.078 41.290 1.00 34.57 149 GLY D N 1
ATOM 5812 C CA . GLY D 1 151 ? 33.542 40.107 40.241 1.00 35.63 149 GLY D CA 1
ATOM 5813 C C . GLY D 1 151 ? 33.932 39.592 38.862 1.00 36.07 149 GLY D C 1
ATOM 5814 O O . GLY D 1 151 ? 34.341 38.441 38.706 1.00 36.15 149 GLY D O 1
ATOM 5815 N N . GLY D 1 152 ? 33.796 40.434 37.851 1.00 36.88 150 GLY D N 1
ATOM 5816 C CA . GLY D 1 152 ? 34.141 40.037 36.480 1.00 37.04 150 GLY D CA 1
ATOM 5817 C C . GLY D 1 152 ? 35.544 40.455 36.042 1.00 37.54 150 GLY D C 1
ATOM 5818 O O . GLY D 1 152 ? 36.279 41.143 36.795 1.00 37.32 150 GLY D O 1
ATOM 5819 N N . PRO D 1 153 ? 35.919 40.067 34.805 1.00 37.28 151 PRO D N 1
ATOM 5820 C CA . PRO D 1 153 ? 37.244 40.348 34.233 1.00 36.37 151 PRO D CA 1
ATOM 5821 C C . PRO D 1 153 ? 37.727 41.749 34.569 1.00 35.45 151 PRO D C 1
ATOM 5822 O O . PRO D 1 153 ? 37.046 42.723 34.255 1.00 35.62 151 PRO D O 1
ATOM 5826 N N . GLY D 1 154 ? 38.899 41.857 35.193 1.00 34.30 152 GLY D N 1
ATOM 5827 C CA . GLY D 1 154 ? 39.500 43.149 35.460 1.00 32.44 152 GLY D CA 1
ATOM 5828 C C . GLY D 1 154 ? 38.975 43.917 36.644 1.00 32.43 152 GLY D C 1
ATOM 5829 O O . GLY D 1 154 ? 39.488 45.010 36.964 1.00 32.55 152 GLY D O 1
ATOM 5830 N N . ALA D 1 155 ? 37.990 43.361 37.337 1.00 31.66 153 ALA D N 1
ATOM 5831 C CA . ALA D 1 155 ? 37.399 44.104 38.453 1.00 32.50 153 ALA D CA 1
ATOM 5832 C C . ALA D 1 155 ? 37.810 43.618 39.888 1.00 33.17 153 ALA D C 1
ATOM 5833 O O . ALA D 1 155 ? 37.094 43.869 40.883 1.00 33.42 153 ALA D O 1
ATOM 5835 N N . LEU D 1 156 ? 38.979 42.976 39.981 1.00 32.32 154 LEU D N 1
ATOM 5836 C CA . LEU D 1 156 ? 39.429 42.354 41.206 1.00 32.30 154 LEU D CA 1
ATOM 5837 C C . LEU D 1 156 ? 39.481 43.311 42.378 1.00 31.94 154 LEU D C 1
ATOM 5838 O O . LEU D 1 156 ? 38.971 42.993 43.444 1.00 32.54 154 LEU D O 1
ATOM 5843 N N . ALA D 1 157 ? 40.065 44.487 42.184 1.00 32.11 155 ALA D N 1
ATOM 5844 C CA . ALA D 1 157 ? 40.204 45.469 43.269 1.00 32.25 155 ALA D CA 1
ATOM 5845 C C . ALA D 1 157 ? 38.855 46.010 43.751 1.00 32.53 155 ALA D C 1
ATOM 5846 O O . ALA D 1 157 ? 38.653 46.272 44.934 1.00 32.13 155 ALA D O 1
ATOM 5848 N N . TYR D 1 158 ? 37.937 46.200 42.812 1.00 33.11 156 TYR D N 1
ATOM 5849 C CA . TYR D 1 158 ? 36.616 46.715 43.150 1.00 33.03 156 TYR D CA 1
ATOM 5850 C C . TYR D 1 158 ? 35.791 45.650 43.882 1.00 31.63 156 TYR D C 1
ATOM 5851 O O . TYR D 1 158 ? 35.230 45.929 44.932 1.00 32.26 156 TYR D O 1
ATOM 5860 N N . ALA D 1 159 ? 35.745 44.433 43.347 1.00 30.01 157 ALA D N 1
ATOM 5861 C CA . ALA D 1 159 ? 35.091 43.313 44.044 1.00 29.25 157 ALA D CA 1
ATOM 5862 C C . ALA D 1 159 ? 35.604 43.194 45.498 1.00 28.50 157 ALA D C 1
ATOM 5863 O O . ALA D 1 159 ? 34.806 43.067 46.436 1.00 28.47 157 ALA D O 1
ATOM 5865 N N . THR D 1 160 ? 36.925 43.249 45.667 1.00 27.39 158 THR D N 1
ATOM 5866 C CA . THR D 1 160 ? 37.541 43.094 46.975 1.00 26.97 158 THR D CA 1
ATOM 5867 C C . THR D 1 160 ? 37.029 44.147 47.910 1.00 27.67 158 THR D C 1
ATOM 5868 O O . THR D 1 160 ? 36.678 43.851 49.049 1.00 27.83 158 THR D O 1
ATOM 5872 N N . SER D 1 161 ? 36.935 45.382 47.429 1.00 27.82 159 SER D N 1
ATOM 5873 C CA . SER D 1 161 ? 36.516 46.486 48.314 1.00 27.90 159 SER D CA 1
ATOM 5874 C C . SER D 1 161 ? 35.028 46.388 48.708 1.00 27.72 159 SER D C 1
ATOM 5875 O O . SER D 1 161 ? 34.592 46.849 49.761 1.00 27.50 159 SER D O 1
ATOM 5878 N N . LYS D 1 162 ? 34.232 45.804 47.829 1.00 27.85 160 LYS D N 1
ATOM 5879 C CA . LYS D 1 162 ? 32.817 45.651 48.101 1.00 27.53 160 LYS D CA 1
ATOM 5880 C C . LYS D 1 162 ? 32.590 44.525 49.112 1.00 26.67 160 LYS D C 1
ATOM 5881 O O . LYS D 1 162 ? 31.662 44.567 49.900 1.00 26.77 160 LYS D O 1
ATOM 5887 N N . GLY D 1 163 ? 33.425 43.499 49.060 1.00 26.11 161 GLY D N 1
ATOM 5888 C CA . GLY D 1 163 ? 33.290 42.390 50.015 1.00 25.89 161 GLY D CA 1
ATOM 5889 C C . GLY D 1 163 ? 33.655 42.949 51.373 1.00 24.62 161 GLY D C 1
ATOM 5890 O O . GLY D 1 163 ? 32.961 42.681 52.348 1.00 25.05 161 GLY D O 1
ATOM 5891 N N . ALA D 1 164 ? 34.734 43.739 51.420 1.00 22.72 162 ALA D N 1
ATOM 5892 C CA . ALA D 1 164 ? 35.124 44.455 52.640 1.00 23.31 162 ALA D CA 1
ATOM 5893 C C . ALA D 1 164 ? 33.997 45.300 53.222 1.00 23.82 162 ALA D C 1
ATOM 5894 O O . ALA D 1 164 ? 33.805 45.336 54.450 1.00 23.83 162 ALA D O 1
ATOM 5896 N N . VAL D 1 165 ? 33.293 46.027 52.332 1.00 23.80 163 VAL D N 1
ATOM 5897 C CA . VAL D 1 165 ? 32.206 46.932 52.717 1.00 24.50 163 VAL D CA 1
ATOM 5898 C C . VAL D 1 165 ? 31.080 46.103 53.301 1.00 25.27 163 VAL D C 1
ATOM 5899 O O . VAL D 1 165 ? 30.461 46.498 54.290 1.00 25.92 163 VAL D O 1
ATOM 5903 N N . MET D 1 166 ? 30.839 44.927 52.730 1.00 25.76 164 MET D N 1
ATOM 5904 C CA . MET D 1 166 ? 29.828 44.011 53.301 1.00 26.82 164 MET D CA 1
ATOM 5905 C C . MET D 1 166 ? 30.226 43.561 54.696 1.00 26.72 164 MET D C 1
ATOM 5906 O O . MET D 1 166 ? 29.444 43.666 55.627 1.00 27.62 164 MET D O 1
ATOM 5911 N N . THR D 1 167 ? 31.455 43.080 54.870 1.00 26.38 165 THR D N 1
ATOM 5912 C CA . THR D 1 167 ? 31.876 42.691 56.245 1.00 25.10 165 THR D CA 1
ATOM 5913 C C . THR D 1 167 ? 31.858 43.878 57.213 1.00 25.25 165 THR D C 1
ATOM 5914 O O . THR D 1 167 ? 31.416 43.757 58.335 1.00 24.77 165 THR D O 1
ATOM 5918 N N . PHE D 1 168 ? 32.369 45.029 56.774 1.00 25.14 166 PHE D N 1
ATOM 5919 C CA . PHE D 1 168 ? 32.371 46.231 57.605 1.00 24.62 166 PHE D CA 1
ATOM 5920 C C . PHE D 1 168 ? 30.942 46.576 58.095 1.00 25.11 166 PHE D C 1
ATOM 5921 O O . PHE D 1 168 ? 30.710 46.956 59.278 1.00 25.16 166 PHE D O 1
ATOM 5929 N N . THR D 1 169 ? 29.983 46.461 57.178 1.00 24.45 167 THR D N 1
ATOM 5930 C CA . THR D 1 169 ? 28.618 46.813 57.491 1.00 25.61 167 THR D CA 1
ATOM 5931 C C . THR D 1 169 ? 28.109 45.930 58.665 1.00 25.21 167 THR D C 1
ATOM 5932 O O . THR D 1 169 ? 27.484 46.418 59.578 1.00 24.80 167 THR D O 1
ATOM 5936 N N . ARG D 1 170 ? 28.365 44.627 58.618 1.00 25.25 168 ARG D N 1
ATOM 5937 C CA . ARG D 1 170 ? 27.931 43.711 59.688 1.00 26.33 168 ARG D CA 1
ATOM 5938 C C . ARG D 1 170 ? 28.647 43.959 60.996 1.00 25.64 168 ARG D C 1
ATOM 5939 O O . ARG D 1 170 ? 28.042 43.881 62.079 1.00 25.04 168 ARG D O 1
ATOM 5947 N N . GLY D 1 171 ? 29.956 44.177 60.890 1.00 24.17 169 GLY D N 1
ATOM 5948 C CA . GLY D 1 171 ? 30.746 44.492 62.064 1.00 24.88 169 GLY D CA 1
ATOM 5949 C C . GLY D 1 171 ? 30.291 45.794 62.709 1.00 24.32 169 GLY D C 1
ATOM 5950 O O . GLY D 1 171 ? 30.101 45.838 63.906 1.00 24.00 169 GLY D O 1
ATOM 5951 N N . LEU D 1 172 ? 30.121 46.852 61.916 1.00 23.84 170 LEU D N 1
ATOM 5952 C CA . LEU D 1 172 ? 29.668 48.141 62.493 1.00 24.42 170 LEU D CA 1
ATOM 5953 C C . LEU D 1 172 ? 28.268 48.044 63.123 1.00 25.29 170 LEU D C 1
ATOM 5954 O O . LEU D 1 172 ? 28.018 48.594 64.179 1.00 26.09 170 LEU D O 1
ATOM 5959 N N . ALA D 1 173 ? 27.367 47.287 62.492 1.00 26.15 171 ALA D N 1
ATOM 5960 C CA . ALA D 1 173 ? 26.039 47.028 63.048 1.00 26.66 171 ALA D CA 1
ATOM 5961 C C . ALA D 1 173 ? 26.093 46.588 64.526 1.00 27.26 171 ALA D C 1
ATOM 5962 O O . ALA D 1 173 ? 25.401 47.132 65.400 1.00 27.47 171 ALA D O 1
ATOM 5964 N N . LYS D 1 174 ? 26.882 45.558 64.785 1.00 28.12 172 LYS D N 1
ATOM 5965 C CA . LYS D 1 174 ? 27.038 45.008 66.109 1.00 29.04 172 LYS D CA 1
ATOM 5966 C C . LYS D 1 174 ? 27.679 46.051 67.000 1.00 29.67 172 LYS D C 1
ATOM 5967 O O . LYS D 1 174 ? 27.386 46.100 68.185 1.00 30.77 172 LYS D O 1
ATOM 5973 N N . GLU D 1 175 ? 28.617 46.835 66.470 1.00 29.83 173 GLU D N 1
ATOM 5974 C CA . GLU D 1 175 ? 29.374 47.746 67.335 1.00 29.78 173 GLU D CA 1
ATOM 5975 C C . GLU D 1 175 ? 28.499 48.926 67.781 1.00 30.32 173 GLU D C 1
ATOM 5976 O O . GLU D 1 175 ? 28.550 49.370 68.929 1.00 30.62 173 GLU D O 1
ATOM 5982 N N . VAL D 1 176 ? 27.714 49.476 66.867 1.00 29.78 174 VAL D N 1
ATOM 5983 C CA . VAL D 1 176 ? 27.001 50.685 67.225 1.00 29.59 174 VAL D CA 1
ATOM 5984 C C . VAL D 1 176 ? 25.516 50.531 67.558 1.00 29.43 174 VAL D C 1
ATOM 5985 O O . VAL D 1 176 ? 24.861 51.535 67.817 1.00 29.23 174 VAL D O 1
ATOM 5989 N N . GLY D 1 177 ? 24.956 49.322 67.499 1.00 29.80 175 GLY D N 1
ATOM 5990 C CA . GLY D 1 177 ? 23.545 49.151 67.865 1.00 29.86 175 GLY D CA 1
ATOM 5991 C C . GLY D 1 177 ? 23.432 49.047 69.363 1.00 31.27 175 GLY D C 1
ATOM 5992 O O . GLY D 1 177 ? 24.400 48.750 70.020 1.00 31.83 175 GLY D O 1
ATOM 5993 N N . PRO D 1 178 ? 22.231 49.211 69.944 1.00 32.10 176 PRO D N 1
ATOM 5994 C CA . PRO D 1 178 ? 20.911 49.369 69.340 1.00 31.71 176 PRO D CA 1
ATOM 5995 C C . PRO D 1 178 ? 20.710 50.782 68.885 1.00 32.04 176 PRO D C 1
ATOM 5996 O O . PRO D 1 178 ? 19.773 51.049 68.117 1.00 32.07 176 PRO D O 1
ATOM 6000 N N . LYS D 1 179 ? 21.571 51.684 69.359 1.00 30.97 177 LYS D N 1
ATOM 6001 C CA . LYS D 1 179 ? 21.422 53.100 69.036 1.00 30.16 177 LYS D CA 1
ATOM 6002 C C . LYS D 1 179 ? 21.363 53.357 67.537 1.00 29.59 177 LYS D C 1
ATOM 6003 O O . LYS D 1 179 ? 20.470 54.076 67.085 1.00 29.61 177 LYS D O 1
ATOM 6009 N N . ILE D 1 180 ? 22.299 52.770 66.770 1.00 28.39 178 ILE D N 1
ATOM 6010 C CA . ILE D 1 180 ? 22.416 53.078 65.342 1.00 26.23 178 ILE D CA 1
ATOM 6011 C C . ILE D 1 180 ? 22.349 51.786 64.532 1.00 25.38 178 ILE D C 1
ATOM 6012 O O . ILE D 1 180 ? 23.064 50.837 64.875 1.00 24.36 178 ILE D O 1
ATOM 6017 N N . ARG D 1 181 ? 21.517 51.760 63.467 1.00 23.46 179 ARG D N 1
ATOM 6018 C CA . ARG D 1 181 ? 21.395 50.587 62.570 1.00 23.63 179 ARG D CA 1
ATOM 6019 C C . ARG D 1 181 ? 22.306 50.731 61.361 1.00 23.77 179 ARG D C 1
ATOM 6020 O O . ARG D 1 181 ? 22.507 51.874 60.854 1.00 24.21 179 ARG D O 1
ATOM 6028 N N . VAL D 1 182 ? 22.842 49.605 60.875 1.00 22.50 180 VAL D N 1
ATOM 6029 C CA . VAL D 1 182 ? 23.704 49.662 59.710 1.00 22.11 180 VAL D CA 1
ATOM 6030 C C . VAL D 1 182 ? 23.398 48.518 58.728 1.00 23.07 180 VAL D C 1
ATOM 6031 O O . VAL D 1 182 ? 23.510 47.361 59.106 1.00 23.60 180 VAL D O 1
ATOM 6035 N N . ASN D 1 183 ? 23.101 48.848 57.464 1.00 22.98 181 ASN D N 1
ATOM 6036 C CA . ASN D 1 183 ? 22.653 47.879 56.460 1.00 24.08 181 ASN D CA 1
ATOM 6037 C C . ASN D 1 183 ? 23.215 48.243 55.098 1.00 24.40 181 ASN D C 1
ATOM 6038 O O . ASN D 1 183 ? 23.519 49.391 54.857 1.00 24.44 181 ASN D O 1
ATOM 6043 N N . ALA D 1 184 ? 23.325 47.264 54.209 1.00 25.25 182 ALA D N 1
ATOM 6044 C CA . ALA D 1 184 ? 23.870 47.457 52.881 1.00 25.88 182 ALA D CA 1
ATOM 6045 C C . ALA D 1 184 ? 22.761 47.209 51.903 1.00 27.09 182 ALA D C 1
ATOM 6046 O O . ALA D 1 184 ? 21.889 46.345 52.125 1.00 26.49 182 ALA D O 1
ATOM 6048 N N . VAL D 1 185 ? 22.757 47.990 50.826 1.00 28.91 183 VAL D N 1
ATOM 6049 C CA . VAL D 1 185 ? 21.981 47.591 49.659 1.00 30.67 183 VAL D CA 1
ATOM 6050 C C . VAL D 1 185 ? 22.953 47.015 48.652 1.00 31.44 183 VAL D C 1
ATOM 6051 O O . VAL D 1 185 ? 24.082 47.469 48.552 1.00 30.75 183 VAL D O 1
ATOM 6055 N N . CYS D 1 186 ? 22.505 45.989 47.933 1.00 33.55 184 CYS D N 1
ATOM 6056 C CA . CYS D 1 186 ? 23.327 45.331 46.952 1.00 35.68 184 CYS D CA 1
ATOM 6057 C C . CYS D 1 186 ? 22.681 45.423 45.581 1.00 35.43 184 CYS D C 1
ATOM 6058 O O . CYS D 1 186 ? 21.876 44.580 45.222 1.00 35.56 184 CYS D O 1
ATOM 6061 N N . PRO D 1 187 ? 22.968 46.503 44.836 1.00 35.98 185 PRO D N 1
ATOM 6062 C CA . PRO D 1 187 ? 22.207 46.838 43.598 1.00 36.55 185 PRO D CA 1
ATOM 6063 C C . PRO D 1 187 ? 22.543 45.948 42.401 1.00 36.96 185 PRO D C 1
ATOM 6064 O O . PRO D 1 187 ? 23.601 45.321 42.433 1.00 38.22 185 PRO D O 1
ATOM 6068 N N . GLY D 1 217 ? 15.489 47.799 36.768 1.00 45.40 215 GLY D N 1
ATOM 6069 C CA . GLY D 1 217 ? 15.469 48.693 37.942 1.00 45.03 215 GLY D CA 1
ATOM 6070 C C . GLY D 1 217 ? 16.246 49.986 37.704 1.00 44.65 215 GLY D C 1
ATOM 6071 O O . GLY D 1 217 ? 17.341 49.980 37.127 1.00 44.97 215 GLY D O 1
ATOM 6072 N N . SER D 1 218 ? 15.688 51.097 38.152 1.00 43.40 216 SER D N 1
ATOM 6073 C CA . SER D 1 218 ? 16.296 52.399 37.927 1.00 42.80 216 SER D CA 1
ATOM 6074 C C . SER D 1 218 ? 16.910 52.935 39.207 1.00 42.40 216 SER D C 1
ATOM 6075 O O . SER D 1 218 ? 16.815 52.298 40.247 1.00 41.83 216 SER D O 1
ATOM 6078 N N . SER D 1 219 ? 17.519 54.120 39.130 1.00 41.87 217 SER D N 1
ATOM 6079 C CA . SER D 1 219 ? 18.080 54.782 40.321 1.00 41.14 217 SER D CA 1
ATOM 6080 C C . SER D 1 219 ? 17.050 55.051 41.393 1.00 40.49 217 SER D C 1
ATOM 6081 O O . SER D 1 219 ? 17.356 55.012 42.582 1.00 39.76 217 SER D O 1
ATOM 6084 N N . GLU D 1 220 ? 15.831 55.353 40.972 1.00 40.47 218 GLU D N 1
ATOM 6085 C CA . GLU D 1 220 ? 14.801 55.684 41.942 1.00 40.87 218 GLU D CA 1
ATOM 6086 C C . GLU D 1 220 ? 14.212 54.420 42.613 1.00 39.15 218 GLU D C 1
ATOM 6087 O O . GLU D 1 220 ? 13.684 54.478 43.715 1.00 38.73 218 GLU D O 1
ATOM 6093 N N . ASP D 1 221 ? 14.344 53.273 41.965 1.00 38.08 219 ASP D N 1
ATOM 6094 C CA . ASP D 1 221 ? 13.990 52.010 42.606 1.00 37.18 219 ASP D CA 1
ATOM 6095 C C . ASP D 1 221 ? 14.976 51.739 43.721 1.00 35.37 219 ASP D C 1
ATOM 6096 O O . ASP D 1 221 ? 14.597 51.440 44.859 1.00 34.21 219 ASP D O 1
ATOM 6101 N N . VAL D 1 222 ? 16.249 51.916 43.408 1.00 33.91 220 VAL D N 1
ATOM 6102 C CA . VAL D 1 222 ? 17.287 51.739 44.408 1.00 32.57 220 VAL D CA 1
ATOM 6103 C C . VAL D 1 222 ? 16.983 52.666 45.564 1.00 31.53 220 VAL D C 1
ATOM 6104 O O . VAL D 1 222 ? 17.082 52.256 46.699 1.00 31.85 220 VAL D O 1
ATOM 6108 N N . ALA D 1 223 ? 16.617 53.914 45.285 1.00 30.68 221 ALA D N 1
ATOM 6109 C CA . ALA D 1 223 ? 16.386 54.904 46.360 1.00 30.43 221 ALA D CA 1
ATOM 6110 C C . ALA D 1 223 ? 15.199 54.545 47.272 1.00 30.17 221 ALA D C 1
ATOM 6111 O O . ALA D 1 223 ? 15.186 54.890 48.463 1.00 30.47 221 ALA D O 1
ATOM 6113 N N . GLY D 1 224 ? 14.188 53.883 46.706 1.00 30.14 222 GLY D N 1
ATOM 6114 C CA . GLY D 1 224 ? 13.027 53.391 47.496 1.00 29.68 222 GLY D CA 1
ATOM 6115 C C . GLY D 1 224 ? 13.512 52.419 48.567 1.00 29.38 222 GLY D C 1
ATOM 6116 O O . GLY D 1 224 ? 13.158 52.539 49.742 1.00 29.92 222 GLY D O 1
ATOM 6117 N N . LEU D 1 225 ? 14.382 51.490 48.166 1.00 28.22 223 LEU D N 1
ATOM 6118 C CA . LEU D 1 225 ? 14.966 50.507 49.095 1.00 27.34 223 LEU D CA 1
ATOM 6119 C C . LEU D 1 225 ? 15.833 51.183 50.171 1.00 26.42 223 LEU D C 1
ATOM 6120 O O . LEU D 1 225 ? 15.692 50.906 51.350 1.00 26.60 223 LEU D O 1
ATOM 6125 N N . VAL D 1 226 ? 16.710 52.104 49.758 1.00 26.42 224 VAL D N 1
ATOM 6126 C CA . VAL D 1 226 ? 17.507 52.855 50.680 1.00 25.30 224 VAL D CA 1
ATOM 6127 C C . VAL D 1 226 ? 16.658 53.610 51.676 1.00 26.16 224 VAL D C 1
ATOM 6128 O O . VAL D 1 226 ? 16.984 53.672 52.861 1.00 27.36 224 VAL D O 1
ATOM 6132 N N . ALA D 1 227 ? 15.574 54.229 51.218 1.00 26.28 225 ALA D N 1
ATOM 6133 C CA . ALA D 1 227 ? 14.735 55.010 52.130 1.00 25.86 225 ALA D CA 1
ATOM 6134 C C . ALA D 1 227 ? 14.055 54.082 53.138 1.00 26.77 225 ALA D C 1
ATOM 6135 O O . ALA D 1 227 ? 13.898 54.440 54.310 1.00 27.08 225 ALA D O 1
ATOM 6137 N N . PHE D 1 228 ? 13.658 52.876 52.699 1.00 26.38 226 PHE D N 1
ATOM 6138 C CA . PHE D 1 228 ? 13.143 51.886 53.620 1.00 26.56 226 PHE D CA 1
ATOM 6139 C C . PHE D 1 228 ? 14.134 51.569 54.718 1.00 26.43 226 PHE D C 1
ATOM 6140 O O . PHE D 1 228 ? 13.810 51.579 55.908 1.00 26.54 226 PHE D O 1
ATOM 6148 N N . LEU D 1 229 ? 15.347 51.237 54.321 1.00 27.52 227 LEU D N 1
ATOM 6149 C CA . LEU D 1 229 ? 16.387 50.888 55.291 1.00 28.10 227 LEU D CA 1
ATOM 6150 C C . LEU D 1 229 ? 16.766 52.040 56.226 1.00 29.25 227 LEU D C 1
ATOM 6151 O O . LEU D 1 229 ? 17.158 51.812 57.390 1.00 29.30 227 LEU D O 1
ATOM 6156 N N . ALA D 1 230 ? 16.646 53.273 55.752 1.00 29.42 228 ALA D N 1
ATOM 6157 C CA . ALA D 1 230 ? 16.989 54.391 56.631 1.00 30.61 228 ALA D CA 1
ATOM 6158 C C . ALA D 1 230 ? 15.817 54.812 57.527 1.00 31.14 228 ALA D C 1
ATOM 6159 O O . ALA D 1 230 ? 16.014 55.556 58.451 1.00 31.85 228 ALA D O 1
ATOM 6161 N N . SER D 1 231 ? 14.613 54.296 57.256 1.00 31.78 229 SER D N 1
ATOM 6162 C CA . SER D 1 231 ? 13.376 54.655 57.973 1.00 31.30 229 SER D CA 1
ATOM 6163 C C . SER D 1 231 ? 13.087 53.757 59.188 1.00 31.79 229 SER D C 1
ATOM 6164 O O . SER D 1 231 ? 13.728 52.734 59.399 1.00 31.98 229 SER D O 1
ATOM 6167 N N . ASP D 1 232 ? 12.090 54.122 59.968 1.00 31.90 230 ASP D N 1
ATOM 6168 C CA . ASP D 1 232 ? 11.753 53.364 61.162 1.00 32.93 230 ASP D CA 1
ATOM 6169 C C . ASP D 1 232 ? 10.934 52.142 60.791 1.00 32.47 230 ASP D C 1
ATOM 6170 O O . ASP D 1 232 ? 10.708 51.277 61.625 1.00 32.32 230 ASP D O 1
ATOM 6175 N N . ASP D 1 233 ? 10.455 52.094 59.552 1.00 31.91 231 ASP D N 1
ATOM 6176 C CA . ASP D 1 233 ? 9.912 50.864 59.002 1.00 32.28 231 ASP D CA 1
ATOM 6177 C C . ASP D 1 233 ? 10.882 49.683 59.161 1.00 31.77 231 ASP D C 1
ATOM 6178 O O . ASP D 1 233 ? 10.448 48.506 59.159 1.00 31.35 231 ASP D O 1
ATOM 6183 N N . ALA D 1 234 ? 12.186 49.979 59.275 1.00 30.54 232 ALA D N 1
ATOM 6184 C CA . ALA D 1 234 ? 13.203 48.915 59.394 1.00 29.20 232 ALA D CA 1
ATOM 6185 C C . ALA D 1 234 ? 13.901 48.933 60.757 1.00 28.87 232 ALA D C 1
ATOM 6186 O O . ALA D 1 234 ? 15.058 48.499 60.901 1.00 28.04 232 ALA D O 1
ATOM 6188 N N . ALA D 1 235 ? 13.193 49.447 61.758 1.00 28.28 233 ALA D N 1
ATOM 6189 C CA . ALA D 1 235 ? 13.701 49.535 63.129 1.00 27.67 233 ALA D CA 1
ATOM 6190 C C . ALA D 1 235 ? 14.374 48.255 63.616 1.00 27.53 233 ALA D C 1
ATOM 6191 O O . ALA D 1 235 ? 15.274 48.318 64.448 1.00 27.84 233 ALA D O 1
ATOM 6193 N N . TYR D 1 236 ? 13.938 47.089 63.132 1.00 28.35 234 TYR D N 1
ATOM 6194 C CA . TYR D 1 236 ? 14.506 45.812 63.605 1.00 28.67 234 TYR D CA 1
ATOM 6195 C C . TYR D 1 236 ? 15.402 45.148 62.583 1.00 28.69 234 TYR D C 1
ATOM 6196 O O . TYR D 1 236 ? 15.747 43.977 62.712 1.00 29.14 234 TYR D O 1
ATOM 6205 N N . VAL D 1 237 ? 15.761 45.901 61.546 1.00 28.22 235 VAL D N 1
ATOM 6206 C CA . VAL D 1 237 ? 16.709 45.426 60.555 1.00 26.90 235 VAL D CA 1
ATOM 6207 C C . VAL D 1 237 ? 18.072 46.114 60.740 1.00 26.78 235 VAL D C 1
ATOM 6208 O O . VAL D 1 237 ? 18.160 47.341 60.666 1.00 25.61 235 VAL D O 1
ATOM 6212 N N . THR D 1 238 ? 19.127 45.324 60.991 1.00 25.94 236 THR D N 1
ATOM 6213 C CA . THR D 1 238 ? 20.463 45.861 61.072 1.00 25.82 236 THR D CA 1
ATOM 6214 C C . THR D 1 238 ? 21.447 44.721 60.766 1.00 27.28 236 THR D C 1
ATOM 6215 O O . THR D 1 238 ? 21.193 43.558 61.115 1.00 26.54 236 THR D O 1
ATOM 6219 N N . GLY D 1 239 ? 22.555 45.054 60.099 1.00 27.28 237 GLY D N 1
ATOM 6220 C CA . GLY D 1 239 ? 23.612 44.090 59.783 1.00 27.82 237 GLY D CA 1
ATOM 6221 C C . GLY D 1 239 ? 23.334 43.285 58.518 1.00 28.48 237 GLY D C 1
ATOM 6222 O O . GLY D 1 239 ? 23.961 42.252 58.276 1.00 28.91 237 GLY D O 1
ATOM 6223 N N . ALA D 1 240 ? 22.387 43.739 57.709 1.00 28.60 238 ALA D N 1
ATOM 6224 C CA . ALA D 1 240 ? 21.837 42.896 56.646 1.00 29.19 238 ALA D CA 1
ATOM 6225 C C . ALA D 1 240 ? 22.230 43.461 55.301 1.00 29.61 238 ALA D C 1
ATOM 6226 O O . ALA D 1 240 ? 22.630 44.617 55.208 1.00 28.55 238 ALA D O 1
ATOM 6228 N N . CYS D 1 241 ? 22.036 42.641 54.274 1.00 30.22 239 CYS D N 1
ATOM 6229 C CA . CYS D 1 241 ? 22.239 43.018 52.895 1.00 31.86 239 CYS D CA 1
ATOM 6230 C C . CYS D 1 241 ? 20.931 42.818 52.157 1.00 31.53 239 CYS D C 1
ATOM 6231 O O . CYS D 1 241 ? 20.390 41.693 52.113 1.00 30.30 239 CYS D O 1
ATOM 6234 N N . TYR D 1 242 ? 20.403 43.905 51.599 1.00 30.63 240 TYR D N 1
ATOM 6235 C CA . TYR D 1 242 ? 19.163 43.827 50.880 1.00 30.34 240 TYR D CA 1
ATOM 6236 C C . TYR D 1 242 ? 19.505 44.028 49.405 1.00 30.78 240 TYR D C 1
ATOM 6237 O O . TYR D 1 242 ? 19.963 45.106 48.987 1.00 29.70 240 TYR D O 1
ATOM 6246 N N . ASP D 1 243 ? 19.307 42.959 48.643 1.00 31.72 241 ASP D N 1
ATOM 6247 C CA . ASP D 1 243 ? 19.532 42.915 47.212 1.00 33.56 241 ASP D CA 1
ATOM 6248 C C . ASP D 1 243 ? 18.412 43.601 46.453 1.00 35.04 241 ASP D C 1
ATOM 6249 O O . ASP D 1 243 ? 17.243 43.542 46.859 1.00 34.36 241 ASP D O 1
ATOM 6254 N N . ILE D 1 244 ? 18.784 44.230 45.338 1.00 37.31 242 ILE D N 1
ATOM 6255 C CA . ILE D 1 244 ? 17.832 44.813 44.398 1.00 39.59 242 ILE D CA 1
ATOM 6256 C C . ILE D 1 244 ? 18.321 44.765 42.943 1.00 42.31 242 ILE D C 1
ATOM 6257 O O . ILE D 1 244 ? 19.395 45.243 42.630 1.00 42.61 242 ILE D O 1
ATOM 6262 N N . ASN D 1 245 ? 17.516 44.169 42.063 1.00 46.23 243 ASN D N 1
ATOM 6263 C CA . ASN D 1 245 ? 17.748 44.195 40.595 1.00 49.05 243 ASN D CA 1
ATOM 6264 C C . ASN D 1 245 ? 17.599 45.583 39.965 1.00 50.04 243 ASN D C 1
ATOM 6265 O O . ASN D 1 245 ? 16.524 45.940 39.477 1.00 50.24 243 ASN D O 1
ATOM 6270 N N . GLY D 1 246 ? 18.686 46.355 39.974 1.00 51.50 244 GLY D N 1
ATOM 6271 C CA . GLY D 1 246 ? 18.652 47.716 39.450 1.00 52.74 244 GLY D CA 1
ATOM 6272 C C . GLY D 1 246 ? 19.879 48.541 39.777 1.00 53.69 244 GLY D C 1
ATOM 6273 O O . GLY D 1 246 ? 20.681 48.150 40.629 1.00 54.70 244 GLY D O 1
#

Nearest PDB structures (foldseek):
  3edm-assembly1_A  TM=1.004E+00  e=1.024E-44  Agrobacterium fabrum str. C58
  3edm-assembly1_B  TM=1.003E+00  e=4.733E-43  Agrobacterium fabrum str. C58
  3edm-assembly1_C  TM=9.835E-01  e=8.656E-37  Agrobacterium fabrum str. C58
  4yqy-assembly1_B-2  TM=9.287E-01  e=5.348E-27  Sulfitobacter sp. NAS-14.1
  4yqy-assembly1_A-2  TM=9.289E-01  e=1.586E-26  Sulfitobacter sp. NAS-14.1

B-factor: mean 35.11, std 8.67, range [18.3, 70.01]

Secondary structure (DSSP, 8-state):
-TTTT-EEEEETTTSHHHHHHHHHHHHTT-EEEEEE-SS-HHHHHHHHHHHTTTS--EEEE--TT-HHHHHHHHHHHHHHH-SEEEEEE----------TTT--HHHHHHHHIIIIIHHHHHHHHHGGGEEEEEEEEEE--HHHHH--STT-HHHHHHHHHHHHHHHHHHHHHTTT-EEEEEEE--B----B-HHHHHHHHHHHHSGGGTT--S-EEEESB-SSB-/-TTTT-EEEEETTTSHHHHHHHHHHHHTT-EEEEEE-SS-HHHHHHHHHHHTTT---EEEE--TT-HHHHHHHHHHHHHHHSSEEEEEE----------TTT--HHHHHHHHIIIIIHHHHHHHHHGGGEEEEEEEEEE--HHHHH--STT-HHHHHHHHHHHHHHHHHHHHHTTTSEEEEEEEEEE-----B-HHHHHHHHHHHHSGGGTT--S-EEEEEEEEEE-/-TTTT-EEEEES-SSHHHHHHHHHHHHTT-EEEEEE-S-SHHHHHHHHHHHHTT--EEEEE--TT-HHHHHHHHHHHHHHH-SEEEEEE----------GGG--HHHHHHHHIIIIIHHHHHHHHHGGGEEEEEEEEEE--HHHHH--STT-HHHHHHHHHHHHHHHHHHHHHTTTSEEEEEE---HHHHHHHHHHHHSGGGTT--S-EEE---/-TTTT-EEEEES-SSHHHHHHHHHHHHTT-EEEEEE---HHHHHHHHHHHTTT--EEEEE--TT-HHHHHHHHHHHHHHH-SEEEEEE----------TTT--HHHHHHHHIIIIIHHHHHHHHHGGGEEEEEEEEEE--HHHHH--STT-HHHHHHHHHHHHHHHHHHHHHTTTSEEEEEE---HHHHHHHHHHHHSGGGTT--S-EEE---

Sequence (880 aa):
QRFTNRTIVVAGAGRDIGRACAIRFAQEGANVVLTYNGAAEGAATAVAEIEKLGRSALAIKADLTNAAEVEAAISAAADKFGEIHGLVHVAGGLIARKTIAEMDEAFWHQVLDVNLTSLFLTAKTALPKMAKGGAIVTFSSQAGRDGGGPGALAYATSKGAVMTFTRGLAKEVGPKIRVNAVCCPGMISTREGSSEDVAGLVAFLASDDAAYVTGACYDINGGVLFSQRFTNRTIVVAGAGRDIGRACAIRFAQEGANVVLTYNGAAEGAATAVAEIEKLGRSALAIKADLTNAAEVEAAISAAADKFGEIHGLVHVAGGLIARKTIAEMDEAFWHQVLDVNLTSLFLTAKTALPKMAKGGAIVTFSSQAGRDGGGPGALAYATSKGAVMTFTRGLAKEVGPKIRVNAVCCPGMISTTREGSSEDVAGLVAFLASDDAAYVTGACYDINGGVLFSQRFTNRTIVVAGAGRDIGRACAIRFAQEGANVVLTYNGAAEGAATAVAEIEKLGRSALAIKADLTNAAEVEAAISAAADKFGEIHHGLVHVAGGLIARKTIAEMDEAFWHQVLDVNLTSLFLTAKTALPKMAKGGAIVTFSSQAGRDGGGPGALAYATSKGAVMTFTRGLAKEVGPKIRVNAVCPGSSEDVAGLVAFLASDDAAYVTGACYDINGQRFTNRTIVVAGAGRDIGRACAIRFAQEGANVVLTYNGAEGAATAVAEIEKLGRSALAIKADLTNAAEVEAAISAAADKFGEIHHGLVHVAGGLIARKTIAEMDEAFWHQVLDVNLTSLFLTAKTALPKMAKGGAIVTFSSQAGRDGGGPGALAYATSKGAVMTFTRGLAKEVGPKIRVNAVCPGSSEDVAGLVAFLASDDAAYVTGACYDING